Protein AF-A0A813YQP3-F1 (afdb_monomer_lite)

Secondary structure (DSSP, 8-state):
-EEESEEEEEETTEES-TTB-SPSPP--TTTEEEE-----GGG--TTS---EEEEEE-GGGBGGGS-SSPPP-TTTPBPSSPEEE-EEEEE-TTS-EEEEE--TT-EE---SEEEEETTTEEEEEGGG--TTTTSTT---TT---EEPPP---S--STT-EEEE--SPPEEE-TT------GGGGT--TTS----S---TT-TTEEEPEEPTT-SS-EEEEEEEEEEEEEEEEE--TT-EEEEEEESEEEPTTSTT----EEE-GGGTT---EEEEE----SSEEE--SS--EEEEEEEEE-TT-EEEEEEEEEEEE--EE------S-HHHHHHHHHHHHHHHHTBSSSB-S-SSSS----BHHHHHHHHHHHHHHEE-HHHHHHHHHHHHHT--TTS---SBSS-SSS-SS--HHHHTHHHHHHHHHHHHH--HHHHHHHHHHHHHHHHHHHHHHHHH-GGG---SSSSTT--TTSPPP-HHHHHHHHHHHHHHHTTHHHHHHHHHHHHHHHHHHHHHTHHHHHS-SHHHHHHHHHHHHHHHHHHTSS-HHHHTTHHHHHHHHHTSS-HHHHGGGGSSHHHHHHHHHHHHHHHHHHTTHHHHHHHHHHHHS-SSHHHHHHHHHHHHHHHHTTS-HHHHHHHHHHHHHHHHHHHHHHHHHHHHHHHHHHHHHHHHHHS------------------------------HHHHHHHHHHHHHHHHHHHHHHHHHHHHHHHHHHHHHHHHHHHHHHHHHTSTTTSHHHHHHHHHHHHHSTTSS----HHHHHHHHHHHHHHHHHHHHHHHHHHH-HHHHH-----HHHHHHHHHHHHHHHHHHHHT-SPPHHHHHHHHHHHHHHHHHHHSSSBTTBSGGGGS-TTS--HHHHHHHHHHHHHHSBSS-TT--SS-----BSS-HHHHHHHS-HHHHHHHHHHHHHHHHHHHTTHHHHHHHHTGGGGGS-HHHHHHHHHHHHHHHHHHS-HHHHHHHHHHHHHHHHHHTT--THHHHHHHHHHHT---S-GGG-HHHHHHHTTSS--HHHHHHHHHHHHHHH-

Structure (mmCIF, N/CA/C/O backbone):
data_AF-A0A813YQP3-F1
#
_entry.id   AF-A0A813YQP3-F1
#
loop_
_atom_site.group_PDB
_atom_site.id
_atom_site.type_symbol
_atom_site.label_atom_id
_atom_site.label_alt_id
_atom_site.label_comp_id
_atom_site.label_asym_id
_atom_site.label_entity_id
_atom_site.label_seq_id
_atom_site.pdbx_PDB_ins_code
_atom_site.Cartn_x
_atom_site.Cartn_y
_atom_site.Cartn_z
_atom_site.occupancy
_atom_site.B_iso_or_equiv
_atom_site.auth_seq_id
_atom_site.auth_comp_id
_atom_site.auth_asym_id
_atom_site.auth_atom_id
_atom_site.pdbx_PDB_model_num
ATOM 1 N N . MET A 1 1 ? -25.164 0.488 7.707 1.00 94.25 1 MET A N 1
ATOM 2 C CA . MET A 1 1 ? -25.769 1.220 8.839 1.00 94.25 1 MET A CA 1
ATOM 3 C C . MET A 1 1 ? -24.994 2.504 9.071 1.00 94.25 1 MET A C 1
ATOM 5 O O . MET A 1 1 ? -23.774 2.475 8.995 1.00 94.25 1 MET A O 1
ATOM 9 N N . SER A 1 2 ? -25.678 3.602 9.366 1.00 94.50 2 SER A N 1
ATOM 10 C CA . SER A 1 2 ? -25.080 4.852 9.831 1.00 94.50 2 SER A CA 1
ATOM 11 C C . SER A 1 2 ? -25.983 5.456 10.909 1.00 94.50 2 SER A C 1
ATOM 13 O O . SER A 1 2 ? -27.114 5.846 10.619 1.00 94.50 2 SER A O 1
ATOM 15 N N . GLY A 1 3 ? -25.525 5.448 12.162 1.00 91.88 3 GLY A N 1
ATOM 16 C CA . GLY A 1 3 ? -26.167 6.178 13.257 1.00 91.88 3 GLY A CA 1
ATOM 17 C C . GLY A 1 3 ? -25.524 7.554 13.366 1.00 91.88 3 GLY A C 1
ATOM 18 O O . GLY A 1 3 ? -24.301 7.634 13.417 1.00 91.88 3 GLY A O 1
ATOM 19 N N . MET A 1 4 ? -26.313 8.628 13.352 1.00 88.25 4 MET A N 1
ATOM 20 C CA . MET A 1 4 ? -25.759 9.979 13.480 1.00 88.25 4 MET A CA 1
ATOM 21 C C . MET A 1 4 ? -25.331 10.207 14.925 1.00 88.25 4 MET A C 1
ATOM 23 O O . MET A 1 4 ? -26.169 10.165 15.825 1.00 88.25 4 MET A O 1
ATOM 27 N N . GLY A 1 5 ? -24.031 10.412 15.128 1.00 87.62 5 GLY A N 1
ATOM 28 C CA . GLY A 1 5 ? -23.392 10.186 16.417 1.00 87.62 5 GLY A CA 1
ATOM 29 C C . GLY A 1 5 ? -22.788 8.790 16.411 1.00 87.62 5 GLY A C 1
ATOM 30 O O . GLY A 1 5 ? -21.809 8.571 15.710 1.00 87.62 5 GLY A O 1
ATOM 31 N N . TYR A 1 6 ? -23.390 7.855 17.146 1.00 92.69 6 TYR A N 1
ATOM 32 C CA . TYR A 1 6 ? -22.961 6.456 17.174 1.00 92.69 6 TYR A CA 1
ATOM 33 C C . TYR A 1 6 ? -24.142 5.483 17.120 1.00 92.69 6 TYR A C 1
ATOM 35 O O . TYR A 1 6 ? -25.276 5.839 17.445 1.00 92.69 6 TYR A O 1
ATOM 43 N N . GLY A 1 7 ? -23.887 4.232 16.739 1.00 93.50 7 GLY A N 1
ATOM 44 C CA . GLY A 1 7 ? -24.894 3.181 16.669 1.00 93.50 7 GLY A CA 1
ATOM 45 C C . GLY A 1 7 ? -24.350 1.785 16.967 1.00 93.50 7 GLY A C 1
ATOM 46 O O . GLY A 1 7 ? -23.238 1.434 16.582 1.00 93.50 7 GLY A O 1
ATOM 47 N N . THR A 1 8 ? -25.162 0.954 17.619 1.00 94.06 8 THR A N 1
ATOM 48 C CA . THR A 1 8 ? -24.876 -0.469 17.860 1.00 94.06 8 THR A CA 1
ATOM 49 C C . THR A 1 8 ? -26.008 -1.325 17.306 1.00 94.06 8 THR A C 1
ATOM 51 O O . THR A 1 8 ? -27.177 -1.089 17.616 1.00 94.06 8 THR A O 1
ATOM 54 N N . LEU A 1 9 ? -25.658 -2.309 16.473 1.00 95.75 9 LEU A N 1
ATOM 55 C CA . LEU A 1 9 ? -26.606 -3.174 15.773 1.00 95.75 9 LEU A CA 1
ATOM 56 C C . LEU A 1 9 ? -26.864 -4.468 16.551 1.00 95.75 9 LEU A C 1
ATOM 58 O O . LEU A 1 9 ? -25.937 -5.194 16.908 1.00 95.75 9 LEU A O 1
ATOM 62 N N . TYR A 1 10 ? -28.140 -4.792 16.724 1.00 96.06 10 TYR A N 1
ATOM 63 C CA . TYR A 1 10 ? -28.621 -6.036 17.303 1.00 96.06 10 TYR A CA 1
ATOM 64 C C . TYR A 1 10 ? -29.481 -6.787 16.290 1.00 96.06 10 TYR A C 1
ATOM 66 O O . TYR A 1 10 ? -30.355 -6.204 15.648 1.00 96.06 10 TYR A O 1
ATOM 74 N N . VAL A 1 11 ? -29.280 -8.098 16.188 1.00 96.38 11 VAL A N 1
ATOM 75 C CA . VAL A 1 11 ? -30.130 -8.992 15.395 1.00 96.38 11 VAL A CA 1
ATOM 76 C C . VAL A 1 11 ? -30.566 -10.142 16.292 1.00 96.38 11 VAL A C 1
ATOM 78 O O . VAL A 1 11 ? -29.738 -10.859 16.849 1.00 96.38 11 VAL A O 1
ATOM 81 N N . ASN A 1 12 ? -31.879 -10.309 16.457 1.00 95.00 12 ASN A N 1
ATOM 82 C CA . ASN A 1 12 ? -32.484 -11.359 17.281 1.00 95.00 12 ASN A CA 1
ATOM 83 C C . ASN A 1 12 ? -31.936 -11.427 18.721 1.00 95.00 12 ASN A C 1
ATOM 85 O O . ASN A 1 12 ? -31.703 -12.515 19.248 1.00 95.00 12 ASN A O 1
ATOM 89 N N . GLY A 1 13 ? -31.744 -10.272 19.361 1.00 92.81 13 GLY A N 1
ATOM 90 C CA . GLY A 1 13 ? -31.220 -10.160 20.727 1.00 92.81 13 GLY A CA 1
ATOM 91 C C . GLY A 1 13 ? -29.695 -10.178 20.837 1.00 92.81 13 GLY A C 1
ATOM 92 O O . GLY A 1 13 ? -29.170 -9.932 21.919 1.00 92.81 13 GLY A O 1
ATOM 93 N N . ILE A 1 14 ? -28.975 -10.443 19.745 1.00 94.25 14 ILE A N 1
ATOM 94 C CA . ILE A 1 14 ? -27.516 -10.576 19.744 1.00 94.25 14 ILE A CA 1
ATOM 95 C C . ILE A 1 14 ? -26.895 -9.296 19.187 1.00 94.25 14 ILE A C 1
ATOM 97 O O . ILE A 1 14 ? -27.250 -8.870 18.090 1.00 94.25 14 ILE A O 1
ATOM 101 N N . ASN A 1 15 ? -25.963 -8.690 19.930 1.00 92.38 15 ASN A N 1
ATOM 102 C CA . ASN A 1 15 ? -25.111 -7.626 19.395 1.00 92.38 15 ASN A CA 1
ATOM 103 C C . ASN A 1 15 ? -24.216 -8.225 18.302 1.00 92.38 15 ASN A C 1
ATOM 105 O O . ASN A 1 15 ? -23.463 -9.160 18.577 1.00 92.38 15 ASN A O 1
ATOM 109 N N . VAL A 1 16 ? -24.327 -7.705 17.078 1.00 93.94 16 VAL A N 1
ATOM 110 C CA . VAL A 1 16 ? -23.656 -8.255 15.889 1.00 93.94 16 VAL A CA 1
ATOM 111 C C . VAL A 1 16 ? -22.134 -8.229 16.034 1.00 93.94 16 VAL A C 1
ATOM 113 O O . VAL A 1 16 ? -21.466 -9.167 15.605 1.00 93.94 16 VAL A O 1
ATOM 116 N N . ASP A 1 17 ? -21.590 -7.186 16.663 1.00 89.38 17 ASP A N 1
ATOM 117 C CA . ASP A 1 17 ? -20.165 -7.078 16.970 1.00 89.38 17 ASP A CA 1
ATOM 118 C C . ASP A 1 17 ? -19.972 -6.281 18.274 1.00 89.38 17 ASP A C 1
ATOM 120 O O . ASP A 1 17 ? -19.877 -5.052 18.247 1.00 89.38 17 ASP A O 1
ATOM 124 N N . PRO A 1 18 ? -19.914 -6.957 19.437 1.00 85.44 18 PRO A N 1
ATOM 125 C CA . PRO A 1 18 ? -19.768 -6.290 20.728 1.00 85.44 18 PRO A CA 1
ATOM 126 C C . PRO A 1 18 ? -18.370 -5.703 20.961 1.00 85.44 18 PRO A C 1
ATOM 128 O O . PRO A 1 18 ? -18.181 -4.986 21.943 1.00 85.44 18 PRO A O 1
ATOM 131 N N . SER A 1 19 ? -17.388 -6.018 20.106 1.00 83.38 19 SER A N 1
ATOM 132 C CA . SER A 1 19 ? -16.032 -5.477 20.228 1.00 83.38 19 SER A CA 1
ATOM 133 C C . SER A 1 19 ? -15.933 -4.052 19.690 1.00 83.38 19 SER A C 1
ATOM 135 O O . SER A 1 19 ? -15.150 -3.261 20.219 1.00 83.38 19 SER A O 1
ATOM 137 N N . ARG A 1 20 ? -16.745 -3.721 18.676 1.00 89.06 20 ARG A N 1
ATOM 138 C CA . ARG A 1 20 ? -16.813 -2.389 18.077 1.00 89.06 20 ARG A CA 1
ATOM 139 C C . ARG A 1 20 ? -17.482 -1.397 19.012 1.00 89.06 20 ARG A C 1
ATOM 141 O O . ARG A 1 20 ? -18.477 -1.688 19.675 1.00 89.06 20 ARG A O 1
ATOM 148 N N . ARG A 1 21 ? -16.938 -0.189 19.035 1.00 91.25 21 ARG A N 1
ATOM 149 C CA . ARG A 1 21 ? -17.416 0.941 19.828 1.00 91.25 21 ARG A CA 1
ATOM 150 C C . ARG A 1 21 ? -17.397 2.184 18.954 1.00 91.25 21 ARG A C 1
ATOM 152 O O . ARG A 1 21 ? -16.616 2.253 18.019 1.00 91.25 21 ARG A O 1
ATOM 159 N N . LEU A 1 22 ? -18.226 3.169 19.299 1.00 93.31 22 LEU A N 1
ATOM 160 C CA . LEU A 1 22 ? -18.159 4.514 18.714 1.00 93.31 22 LEU A CA 1
ATOM 161 C C . LEU A 1 22 ? -18.149 4.520 17.164 1.00 93.31 22 LEU A C 1
ATOM 163 O O . LEU A 1 22 ? -17.420 5.285 16.543 1.00 93.31 22 LEU A O 1
ATOM 167 N N . ASP A 1 23 ? -18.952 3.645 16.551 1.00 92.75 23 ASP A N 1
ATOM 168 C CA . ASP A 1 23 ? -19.162 3.585 15.100 1.00 92.75 23 ASP A CA 1
ATOM 169 C C . ASP A 1 23 ? -20.448 4.344 14.725 1.00 92.75 23 ASP A C 1
ATOM 171 O O . ASP A 1 23 ? -21.439 4.228 15.452 1.00 92.75 23 ASP A O 1
ATOM 175 N N . PRO A 1 24 ? -20.514 5.013 13.561 1.00 93.75 24 PRO A N 1
ATOM 176 C CA . PRO A 1 24 ? -19.411 5.303 12.640 1.00 93.75 24 PRO A CA 1
ATOM 177 C C . PRO A 1 24 ? -18.454 6.383 13.177 1.00 93.75 24 PRO A C 1
ATOM 179 O O . PRO A 1 24 ? -18.794 7.139 14.082 1.00 93.75 24 PRO A O 1
ATOM 182 N N . GLY A 1 25 ? -17.263 6.472 12.586 1.00 91.88 25 GLY A N 1
ATOM 183 C CA . GLY A 1 25 ? -16.245 7.458 12.944 1.00 91.88 25 GLY A CA 1
ATOM 184 C C . GLY A 1 25 ? -16.624 8.912 12.635 1.00 91.88 25 GLY A C 1
ATOM 185 O O . GLY A 1 25 ? -17.489 9.187 11.800 1.00 91.88 25 GLY A O 1
ATOM 186 N N . TRP A 1 26 ? -15.934 9.853 13.286 1.00 91.75 26 TRP A N 1
ATOM 187 C CA . TRP A 1 26 ? -16.230 11.284 13.181 1.00 91.75 26 TRP A CA 1
ATOM 188 C C . TRP A 1 26 ? -15.697 11.910 11.877 1.00 91.75 26 TRP A C 1
ATOM 190 O O . TRP A 1 26 ? -14.520 11.784 11.529 1.00 91.75 26 TRP A O 1
ATOM 200 N N . THR A 1 27 ? -16.576 12.621 11.168 1.00 92.19 27 THR A N 1
ATOM 201 C CA . THR A 1 27 ? -16.293 13.401 9.952 1.00 92.19 27 THR A CA 1
ATOM 202 C C . THR A 1 27 ? -16.992 14.765 9.998 1.00 92.19 27 THR A C 1
ATOM 204 O O . THR A 1 27 ? -17.778 15.053 10.905 1.00 92.19 27 THR A O 1
ATOM 207 N N . THR A 1 28 ? -16.742 15.612 8.999 1.00 90.31 28 THR A N 1
ATOM 208 C CA . THR A 1 28 ? -17.541 16.821 8.747 1.00 90.31 28 THR A CA 1
ATOM 209 C C . THR A 1 28 ? -18.907 16.414 8.188 1.00 90.31 28 THR A C 1
ATOM 211 O O . THR A 1 28 ? -19.061 16.264 6.979 1.00 90.31 28 THR A O 1
ATOM 214 N N . TYR A 1 29 ? -19.901 16.189 9.055 1.00 88.75 29 TYR A N 1
ATOM 215 C CA . TYR A 1 29 ? -21.188 15.567 8.691 1.00 88.75 29 TYR A CA 1
ATOM 216 C C . TYR A 1 29 ? -21.981 16.273 7.576 1.00 88.75 29 TYR A C 1
ATOM 218 O O . TYR A 1 29 ? -22.814 15.634 6.937 1.00 88.75 29 TYR A O 1
ATOM 226 N N . THR A 1 30 ? -21.729 17.558 7.323 1.00 87.00 30 THR A N 1
ATOM 227 C CA . THR A 1 30 ? -22.346 18.339 6.236 1.00 87.00 30 THR A CA 1
ATOM 228 C C . THR A 1 30 ? -21.739 18.085 4.860 1.00 87.00 30 THR A C 1
ATOM 230 O O . THR A 1 30 ? -22.412 18.263 3.843 1.00 87.00 30 THR A O 1
ATOM 233 N N . GLN A 1 31 ? -20.497 17.603 4.829 1.00 90.06 31 GLN A N 1
ATOM 234 C CA . GLN A 1 31 ? -19.746 17.241 3.625 1.00 90.06 31 GLN A CA 1
ATOM 235 C C . GLN A 1 31 ? -19.695 15.725 3.436 1.00 90.06 31 GLN A C 1
ATOM 237 O O . GLN A 1 31 ? -19.816 15.205 2.328 1.00 90.06 31 GLN A O 1
ATOM 242 N N . ARG A 1 32 ? -19.520 14.975 4.523 1.00 92.50 32 ARG A N 1
ATOM 243 C CA . ARG A 1 32 ? -19.320 13.534 4.452 1.00 92.50 32 ARG A CA 1
ATOM 244 C C . ARG A 1 32 ? -19.866 12.833 5.678 1.00 92.50 32 ARG A C 1
ATOM 246 O O . ARG A 1 32 ? -19.528 13.171 6.808 1.00 92.50 32 ARG A O 1
ATOM 253 N N . VAL A 1 33 ? -20.660 11.797 5.438 1.00 92.88 33 VAL A N 1
ATOM 254 C CA . VAL A 1 33 ? -21.212 10.913 6.469 1.00 92.88 33 VAL A CA 1
ATOM 255 C C . VAL A 1 33 ? -20.692 9.504 6.237 1.00 92.88 33 VAL A C 1
ATOM 257 O O . VAL A 1 33 ? -20.751 9.004 5.112 1.00 92.88 33 VAL A O 1
ATOM 260 N N . LEU A 1 34 ? -20.200 8.848 7.287 1.00 95.00 34 LEU A N 1
ATOM 261 C CA . LEU A 1 34 ? -19.723 7.471 7.194 1.00 95.00 34 LEU A CA 1
ATOM 262 C C . LEU A 1 34 ? -20.838 6.453 7.444 1.00 95.00 34 LEU A C 1
ATOM 264 O O . LEU A 1 34 ? -21.699 6.644 8.303 1.00 95.00 34 LEU A O 1
ATOM 268 N N . TYR A 1 35 ? -20.800 5.334 6.721 1.00 95.62 35 TYR A N 1
ATOM 269 C CA . TYR A 1 35 ? -21.573 4.137 7.046 1.00 95.62 35 TYR A CA 1
ATOM 270 C C . TYR A 1 35 ? -20.666 2.922 7.236 1.00 95.62 35 TYR A C 1
ATOM 272 O O . TYR A 1 35 ? -19.633 2.775 6.583 1.00 95.62 35 TYR A O 1
ATOM 280 N N . VAL A 1 36 ? -21.112 2.014 8.099 1.00 95.31 36 VAL A N 1
ATOM 281 C CA . VAL A 1 36 ? -20.484 0.717 8.363 1.00 95.31 36 VAL A CA 1
ATOM 282 C C . VAL A 1 36 ? -21.317 -0.415 7.766 1.00 95.31 36 VAL A C 1
ATOM 284 O O . VAL A 1 36 ? -22.544 -0.310 7.641 1.00 95.31 36 VAL A O 1
ATOM 287 N N . SER A 1 37 ? -20.654 -1.504 7.385 1.00 94.12 37 SER A N 1
ATOM 288 C CA . SER A 1 37 ? -21.291 -2.712 6.857 1.00 94.12 37 SER A CA 1
ATOM 289 C C . SER A 1 37 ? -21.021 -3.894 7.783 1.00 94.12 37 SER A C 1
ATOM 291 O O . SER A 1 37 ? -19.914 -4.022 8.305 1.00 94.12 37 SER A O 1
ATOM 293 N N . TYR A 1 38 ? -22.026 -4.747 7.968 1.00 93.69 38 TYR A N 1
ATOM 294 C CA . TYR A 1 38 ? -21.948 -5.960 8.778 1.00 93.69 38 TYR A CA 1
ATOM 295 C C . TYR A 1 38 ? -22.436 -7.152 7.957 1.00 93.69 38 TYR A C 1
ATOM 297 O O . TYR A 1 38 ? -23.445 -7.037 7.258 1.00 93.69 38 TYR A O 1
ATOM 305 N N . ASP A 1 39 ? -21.768 -8.298 8.088 1.00 94.56 39 ASP A N 1
ATOM 306 C CA . ASP A 1 39 ? -22.341 -9.575 7.668 1.00 94.56 39 ASP A CA 1
ATOM 307 C C . ASP A 1 39 ? -23.224 -10.111 8.796 1.00 94.56 39 ASP A C 1
ATOM 309 O O . ASP A 1 39 ? -22.741 -10.466 9.875 1.00 94.56 39 ASP A O 1
ATOM 313 N N . ILE A 1 40 ? -24.534 -10.138 8.548 1.00 95.19 40 ILE A N 1
ATOM 314 C CA . ILE A 1 40 ? -25.519 -10.591 9.529 1.00 95.19 40 ILE A CA 1
ATOM 315 C C . ILE A 1 40 ? -26.057 -12.002 9.255 1.00 95.19 40 ILE A C 1
ATOM 317 O O . ILE A 1 40 ? -26.976 -12.443 9.945 1.00 95.19 40 ILE A O 1
ATOM 321 N N . THR A 1 41 ? -25.508 -12.721 8.271 1.00 93.56 41 THR A N 1
ATOM 322 C CA . THR A 1 41 ? -26.062 -13.990 7.761 1.00 93.56 41 THR A CA 1
ATOM 323 C C . THR A 1 41 ? -26.265 -15.022 8.870 1.00 93.56 41 THR A C 1
ATOM 325 O O . THR A 1 41 ? -27.329 -15.627 8.972 1.00 93.56 41 THR A O 1
ATOM 328 N N . GLN A 1 42 ? -25.278 -15.167 9.759 1.00 93.19 42 GLN A N 1
ATOM 329 C CA . GLN A 1 42 ? -25.311 -16.123 10.873 1.00 93.19 42 GLN A CA 1
ATOM 330 C C . GLN A 1 42 ? -26.316 -15.774 11.985 1.00 93.19 42 GLN A C 1
ATOM 332 O O . GLN A 1 42 ? -26.642 -16.629 12.806 1.00 93.19 42 GLN A O 1
ATOM 337 N N . PHE A 1 43 ? -26.802 -14.530 12.033 1.00 92.56 43 PHE A N 1
ATOM 338 C CA . PHE A 1 43 ? -27.742 -14.072 13.061 1.00 92.56 43 PHE A CA 1
ATOM 339 C C . PHE A 1 43 ? -29.202 -14.158 12.603 1.00 92.56 43 PHE A C 1
ATOM 341 O O . PHE A 1 43 ? -30.114 -14.057 13.430 1.00 92.56 43 PHE A O 1
ATOM 348 N N . LEU A 1 44 ? -29.439 -14.349 11.301 1.00 91.75 44 LEU A N 1
ATOM 349 C CA . LEU A 1 44 ? -30.771 -14.502 10.727 1.00 91.75 44 LEU A CA 1
ATOM 350 C C . LEU A 1 44 ? -31.287 -15.936 10.887 1.00 91.75 44 LEU A C 1
ATOM 352 O O . LEU A 1 44 ? -30.564 -16.919 10.749 1.00 91.75 44 LEU A O 1
ATOM 356 N N . LYS A 1 45 ? -32.588 -16.055 11.138 1.00 88.00 45 LYS A N 1
ATOM 357 C CA . LYS A 1 45 ? -33.306 -17.328 11.234 1.00 88.00 45 LYS A CA 1
ATOM 358 C C . LYS A 1 45 ? -34.159 -17.513 9.975 1.00 88.00 45 LYS A C 1
ATOM 360 O O . LYS A 1 45 ? -35.066 -16.720 9.736 1.00 88.00 45 LYS A O 1
ATOM 365 N N . GLY A 1 46 ? -33.878 -18.546 9.174 1.00 73.31 46 GLY A N 1
ATOM 366 C CA . GLY A 1 46 ? -34.397 -18.680 7.799 1.00 73.31 46 GLY A CA 1
ATOM 367 C C . GLY A 1 46 ? -35.919 -18.840 7.637 1.00 73.31 46 GLY A C 1
ATOM 368 O O . GLY A 1 46 ? -36.464 -18.393 6.634 1.00 73.31 46 GLY A O 1
ATOM 369 N N . HIS A 1 47 ? -36.621 -19.435 8.611 1.00 72.69 47 HIS A N 1
ATOM 370 C CA . HIS A 1 47 ? -38.076 -19.682 8.542 1.00 72.69 47 HIS A CA 1
ATOM 371 C C . HIS A 1 47 ? -38.867 -19.078 9.712 1.00 72.69 47 HIS A C 1
ATOM 373 O O . HIS A 1 47 ? -39.987 -19.503 9.989 1.00 72.69 47 HIS A O 1
ATOM 379 N N . SER A 1 48 ? -38.300 -18.109 10.431 1.00 81.44 48 SER A N 1
ATOM 380 C CA . SER A 1 48 ? -38.975 -17.479 11.569 1.00 81.44 48 SER A CA 1
ATOM 381 C C . SER A 1 48 ? -38.950 -15.963 11.474 1.00 81.44 48 SER A C 1
ATOM 383 O O . SER A 1 48 ? -38.171 -15.379 10.723 1.00 81.44 48 SER A O 1
ATOM 385 N N . THR A 1 49 ? -39.769 -15.313 12.293 1.00 90.25 49 THR A N 1
ATOM 386 C CA . THR A 1 49 ? -39.710 -13.865 12.482 1.00 90.25 49 THR A CA 1
ATOM 387 C C . THR A 1 49 ? -38.324 -13.467 12.985 1.00 90.25 49 THR A C 1
ATOM 389 O O . THR A 1 49 ? -37.805 -14.057 13.937 1.00 90.25 49 THR A O 1
ATOM 392 N N . ASN A 1 50 ? -37.728 -12.473 12.333 1.00 93.19 50 ASN A N 1
ATOM 393 C CA . ASN A 1 50 ? -36.471 -11.860 12.740 1.00 93.19 50 ASN A CA 1
ATOM 394 C C . ASN A 1 50 ? -36.755 -10.463 13.299 1.00 93.19 50 ASN A C 1
ATOM 396 O O . ASN A 1 50 ? -37.710 -9.810 12.883 1.00 93.19 50 ASN A O 1
ATOM 400 N N . CYS A 1 51 ? -35.928 -10.005 14.233 1.00 94.62 51 CYS A N 1
ATOM 401 C CA . CYS A 1 51 ? -35.977 -8.647 14.763 1.00 94.62 51 CYS A CA 1
ATOM 402 C C . CYS A 1 51 ? -34.607 -7.992 14.606 1.00 94.62 51 CYS A C 1
ATOM 404 O O . CYS A 1 51 ? -33.581 -8.618 14.881 1.00 94.62 51 CYS A O 1
ATOM 406 N N . ILE A 1 52 ? -34.606 -6.738 14.161 1.00 95.56 52 ILE A N 1
ATOM 407 C CA . ILE A 1 52 ? -33.416 -5.899 14.069 1.00 95.56 52 ILE A CA 1
ATOM 408 C C . ILE A 1 52 ? -33.623 -4.729 15.021 1.00 95.56 52 ILE A C 1
ATOM 410 O O . ILE A 1 52 ? -34.618 -4.017 14.923 1.00 95.56 52 ILE A O 1
ATOM 414 N N . GLY A 1 53 ? -32.688 -4.552 15.947 1.00 95.44 53 GLY A N 1
ATOM 415 C CA . GLY A 1 53 ? -32.663 -3.435 16.880 1.00 95.44 53 GLY A CA 1
ATOM 416 C C . GLY A 1 53 ? -31.415 -2.598 16.657 1.00 95.44 53 GLY A C 1
ATOM 417 O O . GLY A 1 53 ? -30.344 -3.136 16.389 1.00 95.44 53 GLY A O 1
ATOM 418 N N . VAL A 1 54 ? -31.533 -1.281 16.784 1.00 95.44 54 VAL A N 1
ATOM 419 C CA . VAL A 1 54 ? -30.375 -0.384 16.784 1.00 95.44 54 VAL A CA 1
ATOM 420 C C . VAL A 1 54 ? -30.448 0.511 18.006 1.00 95.44 54 VAL A C 1
ATOM 422 O O . VAL A 1 54 ? -31.482 1.116 18.276 1.00 95.44 54 VAL A O 1
ATOM 425 N N . GLN A 1 55 ? -29.349 0.583 18.746 1.00 93.69 55 GLN A N 1
ATOM 426 C CA . GLN A 1 55 ? -29.188 1.524 19.843 1.00 93.69 55 GLN A CA 1
ATOM 427 C C . GLN A 1 55 ? -28.343 2.700 19.358 1.00 93.69 55 GLN A C 1
ATOM 429 O O . GLN A 1 55 ? -27.288 2.473 18.773 1.00 93.69 55 GLN A O 1
ATOM 434 N N . LEU A 1 56 ? -28.805 3.931 19.576 1.00 92.50 56 LEU A N 1
ATOM 435 C CA . LEU A 1 56 ? -28.147 5.149 19.096 1.00 92.50 56 LEU A CA 1
ATOM 436 C C . LEU A 1 56 ? -27.546 5.941 20.257 1.00 92.50 56 LEU A C 1
ATOM 438 O O . LEU A 1 56 ? -28.152 6.023 21.325 1.00 92.50 56 LEU A O 1
ATOM 442 N N . GLY A 1 57 ? -26.377 6.523 20.015 1.00 90.31 57 GLY A N 1
ATOM 443 C CA . GLY A 1 57 ? -25.707 7.480 20.890 1.00 90.31 57 GLY A CA 1
ATOM 444 C C . GLY A 1 57 ? -25.503 8.806 20.168 1.00 90.31 57 GLY A C 1
ATOM 445 O O . GLY A 1 57 ? -25.456 8.856 18.939 1.00 90.31 57 GLY A O 1
ATOM 446 N N . LEU A 1 58 ? -25.370 9.886 20.926 1.00 87.50 58 LEU A N 1
ATOM 447 C CA . LEU A 1 58 ? -25.337 11.250 20.406 1.00 87.50 58 LEU A CA 1
ATOM 448 C C . LEU A 1 58 ? -24.004 11.605 19.722 1.00 87.50 58 LEU A C 1
ATOM 450 O O . LEU A 1 58 ? -23.989 12.407 18.786 1.00 87.50 58 LEU A O 1
ATOM 454 N N . GLY A 1 59 ? -22.896 11.003 20.173 1.00 88.56 59 GLY A N 1
ATOM 455 C CA . GLY A 1 59 ? -21.545 11.160 19.609 1.00 88.56 59 GLY A CA 1
ATOM 456 C C . GLY A 1 59 ? -21.121 12.608 19.355 1.00 88.56 59 GLY A C 1
ATOM 457 O O . GLY A 1 59 ? -21.623 13.507 20.001 1.00 88.56 59 GLY A O 1
ATOM 458 N N . PHE A 1 60 ? -20.220 12.885 18.410 1.00 86.50 60 PHE A N 1
ATOM 459 C CA . PHE A 1 60 ? -19.839 14.276 18.079 1.00 86.50 60 PHE A CA 1
ATOM 460 C C . PHE A 1 60 ? -20.876 15.031 17.223 1.00 86.50 60 PHE A C 1
ATOM 462 O O . PHE A 1 60 ? -20.630 16.157 16.802 1.00 86.50 60 PHE A O 1
ATOM 469 N N . TYR A 1 61 ? -22.033 14.425 16.947 1.00 85.38 61 TYR A N 1
ATOM 470 C CA . TYR A 1 61 ? -23.031 14.966 16.022 1.00 85.38 61 TYR A CA 1
ATOM 471 C C . TYR A 1 61 ? -23.931 16.048 16.640 1.00 85.38 61 TYR A C 1
ATOM 473 O O . TYR A 1 61 ? -24.443 16.894 15.910 1.00 85.38 61 TYR A O 1
ATOM 481 N N . THR A 1 62 ? -24.131 16.038 17.964 1.00 79.00 62 THR A N 1
ATOM 482 C CA . THR A 1 62 ? -25.149 16.877 18.631 1.00 79.00 62 THR A CA 1
ATOM 483 C C . THR A 1 62 ? -24.581 17.958 19.544 1.00 79.00 62 THR A C 1
ATOM 485 O O . THR A 1 62 ? -23.506 17.803 20.116 1.00 79.00 62 THR A O 1
ATOM 488 N N . ASN A 1 63 ? -25.344 19.046 19.729 1.00 72.25 63 ASN A N 1
ATOM 489 C CA . ASN A 1 63 ? -24.931 20.228 20.503 1.00 72.25 63 ASN A CA 1
ATOM 490 C C . ASN A 1 63 ? -24.776 19.956 22.004 1.00 72.25 63 ASN A C 1
ATOM 492 O O . ASN A 1 63 ? -23.990 20.617 22.679 1.00 72.25 63 ASN A O 1
ATOM 496 N N . GLU A 1 64 ? -25.472 18.945 22.524 1.00 70.81 64 GLU A N 1
ATOM 497 C CA . GLU A 1 64 ? -25.436 18.550 23.941 1.00 70.81 64 GLU A CA 1
ATOM 498 C C . GLU A 1 64 ? -24.044 18.100 24.407 1.00 70.81 64 GLU A C 1
ATOM 500 O O . GLU A 1 64 ? -23.750 18.033 25.603 1.00 70.81 64 GLU A O 1
ATOM 505 N N . GLN A 1 65 ? -23.167 17.820 23.449 1.00 72.62 65 GLN A N 1
ATOM 506 C CA . GLN A 1 65 ? -21.802 17.368 23.664 1.00 72.62 65 GLN A CA 1
ATOM 507 C C . GLN A 1 65 ? -20.854 18.533 23.961 1.00 72.62 65 GLN A C 1
ATOM 509 O O . GLN A 1 65 ? -19.822 18.337 24.594 1.00 72.62 65 GLN A O 1
ATOM 514 N N . TRP A 1 66 ? -21.232 19.758 23.589 1.00 71.38 66 TRP A N 1
ATOM 515 C CA . TRP A 1 66 ? -20.343 20.923 23.501 1.00 71.38 66 TRP A CA 1
ATOM 516 C C . TRP A 1 66 ? -20.548 21.946 24.639 1.00 71.38 66 TRP A C 1
ATOM 518 O O . TRP A 1 66 ? -20.159 23.104 24.527 1.00 71.38 66 TRP A O 1
ATOM 528 N N . GLY A 1 67 ? -21.157 21.541 25.760 1.00 56.41 67 GLY A N 1
ATOM 529 C CA . GLY A 1 67 ? -21.394 22.416 26.919 1.00 56.41 67 GLY A CA 1
ATOM 530 C C . GLY A 1 67 ? -20.125 22.788 27.706 1.00 56.41 67 GLY A C 1
ATOM 531 O O . GLY A 1 67 ? -19.149 22.047 27.718 1.00 56.41 67 GLY A O 1
ATOM 532 N N . GLY A 1 68 ? -20.152 23.924 28.417 1.00 52.66 68 GLY A N 1
ATOM 533 C CA . GLY A 1 68 ? -19.092 24.334 29.355 1.00 52.66 68 GLY A CA 1
ATOM 534 C C . GLY A 1 68 ? -18.226 25.532 28.931 1.00 52.66 68 GLY A C 1
ATOM 535 O O . GLY A 1 68 ? -17.396 25.972 29.711 1.00 52.66 68 GLY A O 1
ATOM 536 N N . GLY A 1 69 ? -18.442 26.128 27.756 1.00 51.53 69 GLY A N 1
ATOM 537 C CA . GLY A 1 69 ? -17.676 27.305 27.305 1.00 51.53 69 GLY A CA 1
ATOM 538 C C . GLY A 1 69 ? -16.716 27.035 26.145 1.00 51.53 69 GLY A C 1
ATOM 539 O O . GLY A 1 69 ? -15.993 27.939 25.738 1.00 51.53 69 GLY A O 1
ATOM 540 N N . VAL A 1 70 ? -16.744 25.827 25.575 1.00 51.16 70 VAL A N 1
ATOM 541 C CA . VAL A 1 70 ? -16.133 25.532 24.273 1.00 51.16 70 VAL A CA 1
ATOM 542 C C . VAL A 1 70 ? -17.140 25.905 23.177 1.00 51.16 70 VAL A C 1
ATOM 544 O O . VAL A 1 70 ? -18.298 25.496 23.275 1.00 51.16 70 VAL A O 1
ATOM 547 N N . PRO A 1 71 ? -16.756 26.683 22.149 1.00 52.38 71 PRO A N 1
ATOM 548 C CA . PRO A 1 71 ? -17.639 26.963 21.024 1.00 52.38 71 PRO A CA 1
ATOM 549 C C . PRO A 1 71 ? -18.033 25.650 20.338 1.00 52.38 71 PRO A C 1
ATOM 551 O O . PRO A 1 71 ? -17.167 24.874 19.938 1.00 52.38 71 PRO A O 1
ATOM 554 N N . ALA A 1 72 ? -19.334 25.386 20.204 1.00 56.50 72 ALA A N 1
ATOM 555 C CA . ALA A 1 72 ? -19.800 24.376 19.260 1.00 56.50 72 ALA A CA 1
ATOM 556 C C . ALA A 1 72 ? -19.368 24.797 17.841 1.00 56.50 72 ALA A C 1
ATOM 558 O O . ALA A 1 72 ? -19.322 26.005 17.578 1.00 56.50 72 ALA A O 1
ATOM 559 N N . PRO A 1 73 ? -19.077 23.856 16.922 1.00 56.88 73 PRO A N 1
ATOM 560 C CA . PRO A 1 73 ? -18.842 24.203 15.527 1.00 56.88 73 PRO A CA 1
ATOM 561 C C . PRO A 1 73 ? -20.053 24.972 14.980 1.00 56.88 73 PRO A C 1
ATOM 563 O O . PRO A 1 73 ? -21.130 24.418 14.761 1.00 56.88 73 PRO A O 1
ATOM 566 N N . ALA A 1 74 ? -19.907 26.284 14.816 1.00 50.09 74 ALA A N 1
ATOM 567 C CA . ALA A 1 74 ? -20.931 27.113 14.205 1.00 50.09 74 ALA A CA 1
ATOM 568 C C . ALA A 1 74 ? -20.869 26.931 12.678 1.00 50.09 74 ALA A C 1
ATOM 570 O O . ALA A 1 74 ? -19.761 26.967 12.141 1.00 50.09 74 ALA A O 1
ATOM 571 N N . PRO A 1 75 ? -22.001 26.810 11.953 1.00 49.31 75 PRO A N 1
ATOM 572 C CA . PRO A 1 75 ? -23.399 26.704 12.403 1.00 49.31 75 PRO A CA 1
ATOM 573 C C . PRO A 1 75 ? -24.014 25.280 12.322 1.00 49.31 75 PRO A C 1
ATOM 575 O O . PRO A 1 75 ? -25.235 25.147 12.322 1.00 49.31 75 PRO A O 1
ATOM 578 N N . GLU A 1 76 ? -23.223 24.207 12.246 1.00 55.97 76 GLU A N 1
ATOM 579 C CA . GLU A 1 76 ? -23.666 22.932 11.636 1.00 55.97 76 GLU A CA 1
ATOM 580 C C . GLU A 1 76 ? -23.816 21.733 12.589 1.00 55.97 76 GLU A C 1
ATOM 582 O O . GLU A 1 76 ? -23.797 20.575 12.167 1.00 55.97 76 GLU A O 1
ATOM 587 N N . VAL A 1 77 ? -23.999 21.974 13.885 1.00 57.28 77 VAL A N 1
ATOM 588 C CA . VAL A 1 77 ? -24.310 20.892 14.827 1.00 57.28 77 VAL A CA 1
ATOM 589 C C . VAL A 1 77 ? -25.820 20.685 14.907 1.00 57.28 77 VAL A C 1
ATOM 591 O O . VAL A 1 77 ? -26.577 21.572 15.311 1.00 57.28 77 VAL A O 1
ATOM 594 N N . PHE A 1 78 ? -26.264 19.486 14.541 1.00 63.19 78 PHE A N 1
ATOM 595 C CA . PHE A 1 78 ? -27.678 19.140 14.491 1.00 63.19 78 PHE A CA 1
ATOM 596 C C . PHE A 1 78 ? -28.212 18.836 15.896 1.00 63.19 78 PHE A C 1
ATOM 598 O O . PHE A 1 78 ? -27.619 18.091 16.675 1.00 63.19 78 PHE A O 1
ATOM 605 N N . GLY A 1 79 ? -29.352 19.433 16.241 1.00 59.34 79 GLY A N 1
ATOM 606 C CA . GLY A 1 79 ? -30.053 19.129 17.486 1.00 59.34 79 GLY A CA 1
ATOM 607 C C . GLY A 1 79 ? -30.726 17.748 17.463 1.00 59.34 79 GLY A C 1
ATOM 608 O O . GLY A 1 79 ? -30.892 17.168 16.382 1.00 59.34 79 GLY A O 1
ATOM 609 N N . PRO A 1 80 ? -31.137 17.229 18.638 1.00 62.28 80 PRO A N 1
ATOM 610 C CA . PRO A 1 80 ? -31.976 16.034 18.735 1.00 62.28 80 PRO A CA 1
ATOM 611 C C . PRO A 1 80 ? -33.210 16.131 17.816 1.00 62.28 80 PRO A C 1
ATOM 613 O O . PRO A 1 80 ? -33.683 17.239 17.538 1.00 62.28 80 PRO A O 1
ATOM 616 N N . PRO A 1 81 ? -33.758 14.993 17.348 1.00 71.25 81 PRO A N 1
ATOM 617 C CA . PRO A 1 81 ? -33.556 13.629 17.866 1.00 71.25 81 PRO A CA 1
ATOM 618 C C . PRO A 1 81 ? -32.408 12.829 17.200 1.00 71.25 81 PRO A C 1
ATOM 620 O O . PRO A 1 81 ? -31.943 13.206 16.119 1.00 71.25 81 PRO A O 1
ATOM 623 N N . PRO A 1 82 ? -31.967 11.703 17.811 1.00 83.12 82 PRO A N 1
ATOM 624 C CA . PRO A 1 82 ? -31.043 10.745 17.192 1.00 83.12 82 PRO A CA 1
ATOM 625 C C . PRO A 1 82 ? -31.540 10.262 15.825 1.00 83.12 82 PRO A C 1
ATOM 627 O O . PRO A 1 82 ? -32.741 10.065 15.633 1.00 83.12 82 PRO A O 1
ATOM 630 N N . ARG A 1 83 ? -30.621 10.037 14.878 1.00 89.56 83 ARG A N 1
ATOM 631 C CA . ARG A 1 83 ? -30.961 9.659 13.494 1.00 89.56 83 ARG A CA 1
ATOM 632 C C . ARG A 1 83 ? -30.287 8.351 13.092 1.00 89.56 83 ARG A C 1
ATOM 634 O O . ARG A 1 83 ? -29.148 8.092 13.478 1.00 89.56 83 ARG A O 1
ATOM 641 N N . LEU A 1 84 ? -30.973 7.558 12.274 1.00 93.50 84 LEU A N 1
ATOM 642 C CA . LEU A 1 84 ? -30.488 6.284 11.748 1.00 93.50 84 LEU A CA 1
ATOM 643 C C . LEU A 1 84 ? -30.763 6.191 10.251 1.00 93.50 84 LEU A C 1
ATOM 645 O O . LEU A 1 84 ? -31.886 6.414 9.809 1.00 93.50 84 LEU A O 1
ATOM 649 N N . LEU A 1 85 ? -29.752 5.759 9.505 1.00 94.50 85 LEU A N 1
ATOM 650 C CA . LEU A 1 85 ? -29.906 5.211 8.167 1.00 94.50 85 LEU A CA 1
ATOM 651 C C . LEU A 1 85 ? -29.465 3.743 8.170 1.00 94.50 85 LEU A C 1
ATOM 653 O O . LEU A 1 85 ? -28.302 3.415 8.440 1.00 94.50 85 LEU A O 1
ATOM 657 N N . LEU A 1 86 ? -30.387 2.838 7.859 1.00 96.12 86 LEU A N 1
ATOM 658 C CA . LEU A 1 86 ? -30.124 1.406 7.782 1.00 96.12 86 LEU A CA 1
ATOM 659 C C . LEU A 1 86 ? -30.688 0.834 6.484 1.00 96.12 86 LEU A C 1
ATOM 661 O O . LEU A 1 86 ? -31.823 1.108 6.109 1.00 96.12 86 LEU A O 1
ATOM 665 N N . GLN A 1 87 ? -29.894 -0.016 5.844 1.00 96.38 87 GLN A N 1
ATOM 666 C CA . GLN A 1 87 ? -30.337 -0.893 4.774 1.00 96.38 87 GLN A CA 1
ATOM 667 C C . GLN A 1 87 ? -29.725 -2.269 5.013 1.00 96.38 87 GLN A C 1
ATOM 669 O O . GLN A 1 87 ? -28.524 -2.386 5.267 1.00 96.38 87 GLN A O 1
ATOM 674 N N . VAL A 1 88 ? -30.561 -3.294 4.939 1.00 95.81 88 VAL A N 1
ATOM 675 C CA . VAL A 1 88 ? -30.192 -4.701 5.045 1.00 95.81 88 VAL A CA 1
ATOM 676 C C . VAL A 1 88 ? -30.551 -5.360 3.730 1.00 95.81 88 VAL A C 1
ATOM 678 O O . VAL A 1 88 ? -31.704 -5.303 3.314 1.00 95.81 88 VAL A O 1
ATOM 681 N N . ASN A 1 89 ? -29.564 -5.977 3.088 1.00 95.38 89 ASN A N 1
ATOM 682 C CA . ASN A 1 89 ? -29.743 -6.692 1.832 1.00 95.38 89 ASN A CA 1
ATOM 683 C C . ASN A 1 89 ? -29.620 -8.189 2.117 1.00 95.38 89 ASN A C 1
ATOM 685 O O . ASN A 1 89 ? -28.577 -8.641 2.587 1.00 95.38 89 ASN A O 1
ATOM 689 N N . ILE A 1 90 ? -30.678 -8.945 1.849 1.00 93.06 90 ILE A N 1
ATOM 690 C CA . ILE A 1 90 ? -30.738 -10.392 2.053 1.00 93.06 90 ILE A CA 1
ATOM 691 C C . ILE A 1 90 ? -30.806 -11.051 0.682 1.00 93.06 90 ILE A C 1
ATOM 693 O O . ILE A 1 90 ? -31.717 -10.774 -0.095 1.00 93.06 90 ILE A O 1
ATOM 697 N N . VAL A 1 91 ? -29.855 -11.936 0.395 1.00 92.88 91 VAL A N 1
ATOM 698 C CA . VAL A 1 91 ? -29.880 -12.789 -0.797 1.00 92.88 91 VAL A CA 1
ATOM 699 C C . VAL A 1 91 ? -30.449 -14.144 -0.392 1.00 92.88 91 VAL A C 1
ATOM 701 O O . VAL A 1 91 ? -29.900 -14.815 0.481 1.00 92.88 91 VAL A O 1
ATOM 704 N N . LEU A 1 92 ? -31.571 -14.528 -0.993 1.00 88.00 92 LEU A N 1
ATOM 705 C CA . LEU A 1 92 ? -32.236 -15.802 -0.738 1.00 88.00 92 LEU A CA 1
ATOM 706 C C . LEU A 1 92 ? -31.577 -16.935 -1.542 1.00 88.00 92 LEU A C 1
ATOM 708 O O . LEU A 1 92 ? -30.810 -16.708 -2.478 1.00 88.00 92 LEU A O 1
ATOM 712 N N . SER A 1 93 ? -31.877 -18.185 -1.180 1.00 87.19 93 SER A N 1
ATOM 713 C CA . SER A 1 93 ? -31.291 -19.378 -1.814 1.00 87.19 93 SER A CA 1
ATOM 714 C C . SER A 1 93 ? -31.634 -19.534 -3.300 1.00 87.19 93 SER A C 1
ATOM 716 O O . SER A 1 93 ? -30.963 -20.279 -4.007 1.00 87.19 93 SER A O 1
ATOM 718 N N . ASP A 1 94 ? -32.681 -18.858 -3.771 1.00 91.19 94 ASP A N 1
ATOM 719 C CA . ASP A 1 94 ? -33.093 -18.793 -5.177 1.00 91.19 94 ASP A CA 1
ATOM 720 C C . ASP A 1 94 ? -32.464 -17.606 -5.937 1.00 91.19 94 ASP A C 1
ATOM 722 O O . ASP A 1 94 ? -32.852 -17.327 -7.070 1.00 91.19 94 ASP A O 1
ATOM 726 N N . TYR A 1 95 ? -31.486 -16.926 -5.326 1.00 89.31 95 TYR A N 1
ATOM 727 C CA . TYR A 1 95 ? -30.806 -15.726 -5.825 1.00 89.31 95 TYR A CA 1
ATOM 728 C C . TYR A 1 95 ? -31.684 -14.471 -5.935 1.00 89.31 95 TYR A C 1
ATOM 730 O O . TYR A 1 95 ? -31.249 -13.467 -6.503 1.00 89.31 95 TYR A O 1
ATOM 738 N N . THR A 1 96 ? -32.893 -14.479 -5.369 1.00 92.00 96 THR A N 1
ATOM 739 C CA . THR A 1 96 ? -33.691 -13.256 -5.230 1.00 92.00 96 THR A CA 1
ATOM 740 C C . THR A 1 96 ? -33.184 -12.402 -4.066 1.00 92.00 96 THR A C 1
ATOM 742 O O . THR A 1 96 ? -32.581 -12.901 -3.114 1.00 92.00 96 THR A O 1
ATOM 745 N N . THR A 1 97 ? -33.396 -11.086 -4.146 1.00 91.19 97 THR A N 1
ATOM 746 C CA . THR A 1 97 ? -32.936 -10.130 -3.130 1.00 91.19 97 THR A CA 1
ATOM 747 C C . THR A 1 97 ? -34.107 -9.493 -2.395 1.00 91.19 97 THR A C 1
ATOM 749 O O . THR A 1 97 ? -35.039 -8.995 -3.027 1.00 91.19 97 THR A O 1
ATOM 752 N N . MET A 1 98 ? -34.021 -9.439 -1.071 1.00 90.56 98 MET A N 1
ATOM 753 C CA . MET A 1 98 ? -34.939 -8.715 -0.198 1.00 90.56 98 MET A CA 1
ATOM 754 C C . MET A 1 98 ? -34.187 -7.585 0.504 1.00 90.56 98 MET A C 1
ATOM 756 O O . MET A 1 98 ? -33.144 -7.823 1.111 1.00 90.56 98 MET A O 1
ATOM 760 N N . ASN A 1 99 ? -34.742 -6.373 0.461 1.00 93.81 99 ASN A N 1
ATOM 761 C CA . ASN A 1 99 ? -34.153 -5.203 1.104 1.00 93.81 99 ASN A CA 1
ATOM 762 C C . ASN A 1 99 ? -35.058 -4.715 2.238 1.00 93.81 99 ASN A C 1
ATOM 764 O O . ASN A 1 99 ? -36.247 -4.489 2.024 1.00 93.81 99 ASN A O 1
ATOM 768 N N . ILE A 1 100 ? -34.486 -4.532 3.427 1.00 93.56 100 ILE A N 1
ATOM 769 C CA . ILE A 1 100 ? -35.158 -3.931 4.584 1.00 93.56 100 ILE A CA 1
ATOM 770 C C . ILE A 1 100 ? -34.471 -2.600 4.867 1.00 93.56 100 ILE A C 1
ATOM 772 O O . ILE A 1 100 ? -33.259 -2.562 5.080 1.00 93.56 100 ILE A O 1
ATOM 776 N N . THR A 1 101 ? -35.232 -1.511 4.868 1.00 95.88 101 THR A N 1
ATOM 777 C CA . THR A 1 101 ? -34.720 -0.150 5.075 1.00 95.88 101 THR A CA 1
ATOM 778 C C . THR A 1 101 ? -35.291 0.474 6.343 1.00 95.88 101 THR A C 1
ATOM 780 O O . THR A 1 101 ? -36.378 0.109 6.785 1.00 95.88 101 THR A O 1
ATOM 783 N N . SER A 1 102 ? -34.564 1.422 6.935 1.00 95.12 102 SER A N 1
ATOM 784 C CA . SER A 1 102 ? -35.103 2.313 7.968 1.00 95.12 102 SER A CA 1
ATOM 785 C C . SER A 1 102 ? -36.162 3.238 7.364 1.00 95.12 102 SER A C 1
ATOM 787 O O . SER A 1 102 ? -35.860 3.966 6.419 1.00 95.12 102 SER A O 1
ATOM 789 N N . ASP A 1 103 ? -37.377 3.222 7.910 1.00 94.56 103 ASP A N 1
ATOM 790 C CA . ASP A 1 103 ? -38.517 4.036 7.473 1.00 94.56 103 ASP A CA 1
ATOM 791 C C . ASP A 1 103 ? -39.472 4.344 8.651 1.00 94.56 103 ASP A C 1
ATOM 793 O O . ASP A 1 103 ? -39.138 4.116 9.814 1.00 94.56 103 ASP A O 1
ATOM 797 N N . THR A 1 104 ? -40.667 4.869 8.367 1.00 95.56 104 THR A N 1
ATOM 798 C CA . THR A 1 104 ? -41.669 5.255 9.382 1.00 95.56 104 THR A CA 1
ATOM 799 C C . THR A 1 104 ? -42.377 4.080 10.065 1.00 95.56 104 THR A C 1
ATOM 801 O O . THR A 1 104 ? -43.144 4.293 11.007 1.00 95.56 104 THR A O 1
ATOM 804 N N . THR A 1 105 ? -42.145 2.845 9.611 1.00 94.75 105 THR A N 1
ATOM 805 C CA . THR A 1 105 ? -42.675 1.627 10.245 1.00 94.75 105 THR A CA 1
ATOM 806 C C . THR A 1 105 ? -41.827 1.171 11.430 1.00 94.75 105 THR A C 1
ATOM 808 O O . THR A 1 105 ? -42.287 0.381 12.254 1.00 94.75 105 THR A O 1
ATOM 811 N N . TRP A 1 106 ? -40.601 1.687 11.545 1.00 94.94 106 TRP A N 1
ATOM 812 C CA . TRP A 1 106 ? -39.732 1.423 12.682 1.00 94.94 106 TRP A CA 1
ATOM 813 C C . TRP A 1 106 ? -40.289 2.060 13.952 1.00 94.94 106 TRP A C 1
ATOM 815 O O . TRP A 1 106 ? -40.867 3.145 13.922 1.00 94.94 106 TRP A O 1
ATOM 825 N N . LEU A 1 107 ? -40.070 1.393 15.082 1.00 92.94 107 LEU A N 1
ATOM 826 C CA . LEU A 1 107 ? -40.443 1.890 16.400 1.00 92.94 107 LEU A CA 1
ATOM 827 C C . LEU A 1 107 ? -39.194 2.365 17.152 1.00 92.94 107 LEU A C 1
ATOM 829 O O . LEU A 1 107 ? -38.154 1.708 17.114 1.00 92.94 107 LEU A O 1
ATOM 833 N N . GLY A 1 108 ? -39.310 3.478 17.873 1.00 90.94 108 GLY A N 1
ATOM 834 C CA . GLY A 1 108 ? -38.260 4.051 18.711 1.00 90.94 108 GLY A CA 1
ATOM 835 C C . GLY A 1 108 ? -38.775 4.460 20.090 1.00 90.94 108 GLY A C 1
ATOM 836 O O . GLY A 1 108 ? -39.959 4.739 20.279 1.00 90.94 108 GLY A O 1
ATOM 837 N N . ARG A 1 109 ? -37.874 4.485 21.073 1.00 89.94 109 ARG A N 1
ATOM 838 C CA . ARG A 1 109 ? -38.121 4.973 22.437 1.00 89.94 109 ARG A CA 1
ATOM 839 C C . ARG A 1 109 ? -36.815 5.409 23.087 1.00 89.94 109 ARG A C 1
ATOM 841 O O . ARG A 1 109 ? -35.742 4.968 22.681 1.00 89.94 109 ARG A O 1
ATOM 848 N N . GLU A 1 110 ? -36.915 6.168 24.170 1.00 88.56 110 GLU A N 1
ATOM 849 C CA . GLU A 1 110 ? -35.782 6.356 25.074 1.00 88.56 110 GLU A CA 1
ATOM 850 C C . GLU A 1 110 ? -35.446 5.054 25.821 1.00 88.56 110 GLU A C 1
ATOM 852 O O . GLU A 1 110 ? -36.333 4.323 26.294 1.00 88.56 110 GLU A O 1
ATOM 857 N N . GLY A 1 111 ? -34.146 4.763 25.904 1.00 87.69 111 GLY A N 1
ATOM 858 C CA . GLY A 1 111 ? -33.590 3.576 26.549 1.00 87.69 111 GLY A CA 1
ATOM 859 C C . GLY A 1 111 ? -33.050 3.836 27.960 1.00 87.69 111 GLY A C 1
ATOM 860 O O . GLY A 1 111 ? -33.409 4.807 28.624 1.00 87.69 111 GLY A O 1
ATOM 861 N N . ALA A 1 112 ? -32.166 2.942 28.412 1.00 89.94 112 ALA A N 1
ATOM 862 C CA . ALA A 1 112 ? -31.505 3.030 29.717 1.00 89.94 112 ALA A CA 1
ATOM 863 C C . ALA A 1 112 ? -30.426 4.126 29.794 1.00 89.94 112 ALA A C 1
ATOM 865 O O . ALA A 1 112 ? -30.163 4.652 30.874 1.00 89.94 112 ALA A O 1
ATOM 866 N N . HIS A 1 113 ? -29.842 4.535 28.662 1.00 89.69 113 HIS A N 1
ATOM 867 C CA . HIS A 1 113 ? -28.980 5.718 28.617 1.00 89.69 113 HIS A CA 1
ATOM 868 C C . HIS A 1 113 ? -29.845 6.968 28.748 1.00 89.69 113 HIS A C 1
ATOM 870 O O . HIS A 1 113 ? -30.603 7.307 27.843 1.00 89.69 113 HIS A O 1
ATOM 876 N N . ARG A 1 114 ? -29.741 7.636 29.897 1.00 89.12 114 ARG A N 1
ATOM 877 C CA . ARG A 1 114 ? -30.421 8.909 30.170 1.00 89.12 114 ARG A CA 1
ATOM 878 C C . ARG A 1 114 ? -29.599 10.101 29.708 1.00 89.12 114 ARG A C 1
ATOM 880 O O . ARG A 1 114 ? -30.149 11.169 29.472 1.00 89.12 114 ARG A O 1
ATOM 887 N N . LYS A 1 115 ? -28.285 9.907 29.608 1.00 88.00 115 LYS A N 1
ATOM 888 C CA . LYS A 1 115 ? -27.331 10.858 29.050 1.00 88.00 115 LYS A CA 1
ATOM 889 C C . LYS A 1 115 ? -26.109 10.107 28.536 1.00 88.00 115 LYS A C 1
ATOM 891 O O . LYS A 1 115 ? -25.590 9.227 29.228 1.00 88.00 115 LYS A O 1
ATOM 896 N N . ASP A 1 116 ? -25.598 10.497 27.383 1.00 88.06 116 ASP A N 1
ATOM 897 C CA . ASP A 1 116 ? -24.279 10.100 26.903 1.00 88.06 116 ASP A CA 1
ATOM 898 C C . ASP A 1 116 ? -23.525 11.321 26.387 1.00 88.06 116 ASP A C 1
ATOM 900 O O . ASP A 1 116 ? -24.062 12.146 25.651 1.00 88.06 116 ASP A O 1
ATOM 904 N N . ASN A 1 117 ? -22.283 11.477 26.835 1.00 88.62 117 ASN A N 1
ATOM 905 C CA . ASN A 1 117 ? -21.431 12.586 26.448 1.00 88.62 117 ASN A CA 1
ATOM 906 C C . ASN A 1 117 ? -19.967 12.132 26.361 1.00 88.62 117 ASN A C 1
ATOM 908 O O . ASN A 1 117 ? -19.456 11.488 27.280 1.00 88.62 117 ASN A O 1
ATOM 912 N N . MET A 1 118 ? -19.285 12.485 25.271 1.00 88.25 118 MET A N 1
ATOM 913 C CA . MET A 1 118 ? -17.877 12.164 25.021 1.00 88.25 118 MET A CA 1
ATOM 914 C C . MET A 1 118 ? -16.954 12.698 26.109 1.00 88.25 118 MET A C 1
ATOM 916 O O . MET A 1 118 ? -16.004 12.024 26.478 1.00 88.25 118 MET A O 1
ATOM 920 N N . TYR A 1 119 ? -17.243 13.873 26.657 1.00 87.38 119 TYR A N 1
ATOM 921 C CA . TYR A 1 119 ? -16.393 14.532 27.643 1.00 87.38 119 TYR A CA 1
ATOM 922 C C . TYR A 1 119 ? -16.830 14.292 29.083 1.00 87.38 119 TYR A C 1
ATOM 924 O O . TYR A 1 119 ? -16.003 14.071 29.965 1.00 87.38 119 TYR A O 1
ATOM 932 N N . MET A 1 120 ? -18.134 14.385 29.338 1.00 86.81 120 MET A N 1
ATOM 933 C CA . MET A 1 120 ? -18.671 14.348 30.698 1.00 86.81 120 MET A CA 1
ATOM 934 C C . MET A 1 120 ? -18.869 12.919 31.211 1.00 86.81 120 MET A C 1
ATOM 936 O O . MET A 1 120 ? -18.820 12.734 32.424 1.00 86.81 120 MET A O 1
ATOM 940 N N . GLY A 1 121 ? -19.045 11.947 30.306 1.00 90.56 121 GLY A N 1
ATOM 941 C CA . GLY A 1 121 ? -19.378 10.551 30.600 1.00 90.56 121 GLY A CA 1
ATOM 942 C C . GLY A 1 121 ? -20.858 10.228 30.379 1.00 90.56 121 GLY A C 1
ATOM 943 O O . GLY A 1 121 ? -21.552 10.921 29.625 1.00 90.56 121 GLY A O 1
ATOM 944 N N . THR A 1 122 ? -21.353 9.156 30.995 1.00 92.25 122 THR A N 1
ATOM 945 C CA . THR A 1 122 ? -22.743 8.689 30.824 1.00 92.25 122 THR A CA 1
ATOM 946 C C . THR A 1 122 ? -23.557 8.732 32.115 1.00 92.25 122 THR A C 1
ATOM 948 O O . THR A 1 122 ? -23.019 8.593 33.207 1.00 92.25 122 THR A O 1
ATOM 951 N N . ILE A 1 123 ? -24.878 8.883 31.981 1.00 94.31 123 ILE A N 1
ATOM 952 C CA . ILE A 1 123 ? -25.847 8.534 33.022 1.00 94.31 123 ILE A CA 1
ATOM 953 C C . ILE A 1 123 ? -26.660 7.351 32.500 1.00 94.31 123 ILE A C 1
ATOM 955 O O . ILE A 1 123 ? -27.398 7.488 31.517 1.00 94.31 123 ILE A O 1
ATOM 959 N N . TYR A 1 124 ? -26.541 6.203 33.158 1.00 94.62 124 TYR A N 1
ATOM 960 C CA . TYR A 1 124 ? -27.198 4.961 32.765 1.00 94.62 124 TYR A CA 1
ATOM 961 C C . TYR A 1 124 ? -28.111 4.450 33.883 1.00 94.62 124 TYR A C 1
ATOM 963 O O . TYR A 1 124 ? -27.668 4.195 34.998 1.00 94.62 124 TYR A O 1
ATOM 971 N N . ASP A 1 125 ? -29.402 4.310 33.594 1.00 94.94 125 ASP A N 1
ATOM 972 C CA . ASP A 1 125 ? -30.408 3.818 34.536 1.00 94.94 125 ASP A CA 1
ATOM 973 C C . ASP A 1 125 ? -30.804 2.386 34.173 1.00 94.94 125 ASP A C 1
ATOM 975 O O . ASP A 1 125 ? -31.638 2.173 33.289 1.00 94.94 125 ASP A O 1
ATOM 979 N N . THR A 1 126 ? -30.229 1.399 34.863 1.00 92.12 126 THR A N 1
ATOM 980 C CA . THR A 1 126 ? -30.464 -0.025 34.569 1.00 92.12 126 THR A CA 1
ATOM 981 C C . THR A 1 126 ? -31.926 -0.421 34.792 1.00 92.12 126 THR A C 1
ATOM 983 O O . THR A 1 126 ? -32.462 -1.272 34.089 1.00 92.12 126 THR A O 1
ATOM 986 N N . ARG A 1 127 ? -32.650 0.300 35.661 1.00 89.44 127 ARG A N 1
ATOM 987 C CA . ARG A 1 127 ? -34.093 0.098 35.915 1.00 89.44 127 ARG A CA 1
ATOM 988 C C . ARG A 1 127 ? -34.962 0.392 34.691 1.00 89.44 127 ARG A C 1
ATOM 990 O O . ARG A 1 127 ? -36.128 -0.013 34.622 1.00 89.44 127 ARG A O 1
ATOM 997 N N . ALA A 1 128 ? -34.428 1.164 33.750 1.00 89.81 128 ALA A N 1
ATOM 998 C CA . ALA A 1 128 ? -35.088 1.515 32.504 1.00 89.81 128 ALA A CA 1
ATOM 999 C C . ALA A 1 128 ? -34.763 0.545 31.360 1.00 89.81 128 ALA A C 1
ATOM 1001 O O . ALA A 1 128 ? -35.385 0.643 30.299 1.00 89.81 128 ALA A O 1
ATOM 1002 N N . GLU A 1 129 ? -33.845 -0.400 31.568 1.00 88.94 129 GLU A N 1
ATOM 1003 C CA . GLU A 1 129 ? -33.494 -1.405 30.575 1.00 88.94 129 GLU A CA 1
ATOM 1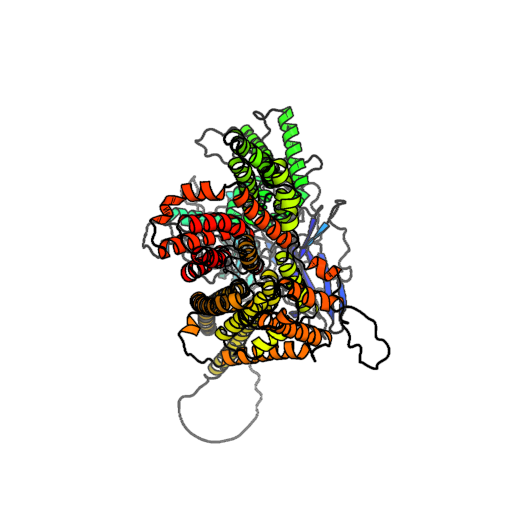004 C C . GLU A 1 129 ? -34.693 -2.319 30.274 1.00 88.94 129 GLU A C 1
ATOM 1006 O O . GLU A 1 129 ? -35.596 -2.539 31.093 1.00 88.94 129 GLU A O 1
ATOM 1011 N N . ARG A 1 130 ? -34.766 -2.797 29.033 1.00 88.88 130 ARG A N 1
ATOM 1012 C CA . ARG A 1 130 ? -35.829 -3.688 28.571 1.00 88.88 130 ARG A CA 1
ATOM 1013 C C . ARG A 1 130 ? -35.195 -4.934 27.997 1.00 88.88 130 ARG A C 1
ATOM 1015 O O . ARG A 1 130 ? -34.770 -4.943 26.849 1.00 88.88 130 ARG A O 1
ATOM 1022 N N . TYR A 1 131 ? -35.135 -5.987 28.801 1.00 85.94 131 TYR A N 1
ATOM 1023 C CA . TYR A 1 131 ? -34.609 -7.266 28.344 1.00 85.94 131 TYR A CA 1
ATOM 1024 C C . TYR A 1 131 ? -35.375 -7.755 27.113 1.00 85.94 131 TYR A C 1
ATOM 1026 O O . TYR A 1 131 ? -36.599 -7.638 27.041 1.00 85.94 131 TYR A O 1
ATOM 1034 N N . ASN A 1 132 ? -34.640 -8.308 26.148 1.00 90.25 132 ASN A N 1
ATOM 1035 C CA . ASN A 1 132 ? -35.176 -8.895 24.920 1.00 90.25 132 ASN A CA 1
ATOM 1036 C C . ASN A 1 132 ? -35.883 -7.915 23.958 1.00 90.25 132 ASN A C 1
ATOM 1038 O O . ASN A 1 132 ? -36.550 -8.371 23.031 1.00 90.25 132 ASN A O 1
ATOM 1042 N N . TRP A 1 133 ? -35.705 -6.595 24.107 1.00 92.19 133 TRP A N 1
ATOM 1043 C CA . TRP A 1 133 ? -36.321 -5.591 23.221 1.00 92.19 133 TRP A CA 1
ATOM 1044 C C . TRP A 1 133 ? -35.996 -5.776 21.728 1.00 92.19 133 TRP A C 1
ATOM 1046 O O . TRP A 1 133 ? -36.808 -5.439 20.874 1.00 92.19 133 TRP A O 1
ATOM 1056 N N . SER A 1 134 ? -34.823 -6.334 21.415 1.00 93.62 134 SER A N 1
ATOM 1057 C CA . SER A 1 134 ? -34.336 -6.611 20.057 1.00 93.62 134 SER A CA 1
ATOM 1058 C C . SER A 1 134 ? -34.588 -8.059 19.602 1.00 93.62 134 SER A C 1
ATOM 1060 O O . SER A 1 134 ? -33.920 -8.563 18.696 1.00 93.62 134 SER A O 1
ATOM 1062 N N . THR A 1 135 ? -35.540 -8.758 20.232 1.00 93.62 135 THR A N 1
ATOM 1063 C CA . THR A 1 135 ? -35.970 -10.116 19.858 1.00 93.62 135 THR A CA 1
ATOM 1064 C C . THR A 1 135 ? -37.384 -10.112 19.277 1.00 93.62 135 THR A C 1
ATOM 1066 O O . THR A 1 135 ? -38.227 -9.290 19.633 1.00 93.62 135 THR A O 1
ATOM 1069 N N . ALA A 1 136 ? -37.663 -11.044 18.363 1.00 90.56 136 ALA A N 1
ATOM 1070 C CA . ALA A 1 136 ? -38.987 -11.167 17.764 1.00 90.56 136 ALA A CA 1
ATOM 1071 C C . ALA A 1 136 ? -40.043 -11.569 18.812 1.00 90.56 136 ALA A C 1
ATOM 1073 O O . ALA A 1 136 ? -39.801 -12.459 19.624 1.00 90.56 136 ALA A O 1
ATOM 1074 N N . GLY A 1 137 ? -41.223 -10.942 18.761 1.00 87.06 137 GLY A N 1
ATOM 1075 C CA . GLY A 1 137 ? -42.312 -11.201 19.713 1.00 87.06 137 GLY A CA 1
ATOM 1076 C C . GLY A 1 137 ? -42.207 -10.427 21.031 1.00 87.06 137 GLY A C 1
ATOM 1077 O O . GLY A 1 137 ? -42.994 -10.679 21.939 1.00 87.06 137 GLY A O 1
ATOM 1078 N N . PHE A 1 138 ? -41.263 -9.489 21.145 1.00 89.50 138 PHE A N 1
ATOM 1079 C CA . PHE A 1 138 ? -41.164 -8.598 22.296 1.00 89.50 138 PHE A CA 1
ATOM 1080 C C . PHE A 1 138 ? -42.421 -7.729 22.460 1.00 89.50 138 PHE A C 1
ATOM 1082 O O . PHE A 1 138 ? -42.903 -7.113 21.510 1.00 89.50 138 PHE A O 1
ATOM 1089 N N . THR A 1 139 ? -42.910 -7.637 23.697 1.00 84.69 139 THR A N 1
ATOM 1090 C CA . THR A 1 139 ? -44.005 -6.747 24.095 1.00 84.69 139 THR A CA 1
ATOM 1091 C C . THR A 1 139 ? -43.578 -5.923 25.302 1.00 84.69 139 THR A C 1
ATOM 1093 O O . THR A 1 139 ? -43.226 -6.487 26.340 1.00 84.69 139 THR A O 1
ATOM 1096 N N . ASP A 1 140 ? -43.631 -4.596 25.193 1.00 83.88 140 ASP A N 1
ATOM 1097 C CA . ASP A 1 140 ? -43.328 -3.705 26.314 1.00 83.88 140 ASP A CA 1
ATOM 1098 C C . ASP A 1 140 ? -44.581 -3.480 27.178 1.00 83.88 140 ASP A C 1
ATOM 1100 O O . ASP A 1 140 ? -45.552 -2.900 26.684 1.00 83.88 140 ASP A O 1
ATOM 1104 N N . PRO A 1 141 ? -44.579 -3.855 28.472 1.00 78.50 141 PRO A N 1
ATOM 1105 C CA . PRO A 1 141 ? -45.739 -3.679 29.349 1.00 78.50 141 PRO A CA 1
ATOM 1106 C C . PRO A 1 141 ? -46.141 -2.210 29.556 1.00 78.50 141 PRO A C 1
ATOM 1108 O O . PRO A 1 141 ? -47.257 -1.940 29.988 1.00 78.50 141 PRO A O 1
ATOM 1111 N N . TYR A 1 142 ? -45.256 -1.260 29.237 1.00 78.69 142 TYR A N 1
ATOM 1112 C CA . TYR A 1 142 ? -45.504 0.178 29.382 1.00 78.69 142 TYR A CA 1
ATOM 1113 C C . TYR A 1 142 ? -45.897 0.877 28.069 1.00 78.69 142 TYR A C 1
ATOM 1115 O O . TYR A 1 142 ? -46.275 2.042 28.109 1.00 78.69 142 TYR A O 1
ATOM 1123 N N . SER A 1 143 ? -45.829 0.180 26.923 1.00 70.56 143 SER A N 1
ATOM 1124 C CA . SER A 1 143 ? -46.237 0.672 25.591 1.00 70.56 143 SER A CA 1
ATOM 1125 C C . SER A 1 143 ? -45.690 2.061 25.195 1.00 70.56 143 SER A C 1
ATOM 1127 O O . SER A 1 143 ? -46.400 2.857 24.591 1.00 70.56 143 SER A O 1
ATOM 1129 N N . LEU A 1 144 ? -44.422 2.363 25.506 1.00 84.62 144 LEU A N 1
ATOM 1130 C CA . LEU A 1 144 ? -43.800 3.679 25.238 1.00 84.62 144 LEU A CA 1
ATOM 1131 C C . LEU A 1 144 ? -43.093 3.789 23.873 1.00 84.62 144 LEU A C 1
ATOM 1133 O O . LEU A 1 144 ? -42.302 4.704 23.655 1.00 84.62 144 LEU A O 1
ATOM 1137 N N . TRP A 1 145 ? -43.319 2.838 22.971 1.00 90.50 145 TRP A N 1
ATOM 1138 C CA . TRP A 1 145 ? -42.704 2.831 21.646 1.00 90.50 145 TRP A CA 1
ATOM 1139 C C . TRP A 1 145 ? -43.501 3.706 20.681 1.00 90.50 145 TRP A C 1
ATOM 1141 O O . TRP A 1 145 ? -44.713 3.547 20.551 1.00 90.50 145 TRP A O 1
ATOM 1151 N N . LEU A 1 146 ? -42.812 4.616 19.999 1.00 91.44 146 LEU A N 1
ATOM 1152 C CA . LEU A 1 146 ? -43.387 5.548 19.033 1.00 91.44 146 LEU A CA 1
ATOM 1153 C C . LEU A 1 146 ? -42.879 5.220 17.630 1.00 91.44 146 LEU A C 1
ATOM 1155 O O . LEU A 1 146 ? -41.741 4.780 17.476 1.00 91.44 146 LEU A O 1
ATOM 1159 N N . ASN A 1 147 ? -43.693 5.461 16.603 1.00 93.12 147 ASN A N 1
ATOM 1160 C CA . ASN A 1 147 ? -43.225 5.348 15.223 1.00 93.12 147 ASN A CA 1
ATOM 1161 C C . ASN A 1 147 ? -42.101 6.354 14.953 1.00 93.12 147 ASN A C 1
ATOM 1163 O O . ASN A 1 147 ? -42.166 7.510 15.380 1.00 93.12 147 ASN A O 1
ATOM 1167 N N . ALA A 1 148 ? -41.092 5.916 14.207 1.00 93.19 148 ALA A N 1
ATOM 1168 C CA . ALA A 1 148 ? -40.022 6.770 13.726 1.00 93.19 148 ALA A CA 1
ATOM 1169 C C . ALA A 1 148 ? -40.560 7.808 12.726 1.00 93.19 148 ALA A C 1
ATOM 1171 O O . ALA A 1 148 ? -41.462 7.535 11.929 1.00 93.19 148 ALA A O 1
ATOM 1172 N N . SER A 1 149 ? -39.977 9.004 12.746 1.00 91.94 149 SER A N 1
ATOM 1173 C CA . SER A 1 149 ? -40.235 10.061 11.769 1.00 91.94 149 SER A CA 1
ATOM 1174 C C . SER A 1 149 ? -39.096 10.151 10.751 1.00 91.94 149 SER A C 1
ATOM 1176 O O . SER A 1 149 ? -37.940 9.858 11.056 1.00 91.94 149 SER A O 1
ATOM 1178 N N . LEU A 1 150 ? -39.420 10.566 9.523 1.00 91.38 150 LEU A N 1
ATOM 1179 C CA . LEU A 1 150 ? -38.407 10.905 8.522 1.00 91.38 150 LEU A CA 1
ATOM 1180 C C . LEU A 1 150 ? -37.813 12.280 8.839 1.00 91.38 150 LEU A C 1
ATOM 1182 O O . LEU A 1 150 ? -38.544 13.216 9.161 1.00 91.38 150 LEU A O 1
ATOM 1186 N N . ILE A 1 151 ? -36.491 12.389 8.728 1.00 86.56 151 ILE A N 1
ATOM 1187 C CA . ILE A 1 151 ? -35.724 13.609 8.995 1.00 86.56 151 ILE A CA 1
ATOM 1188 C C . ILE A 1 151 ? -34.800 13.866 7.803 1.00 86.56 151 ILE A C 1
ATOM 1190 O O . ILE A 1 151 ? -34.325 12.923 7.169 1.00 86.56 151 ILE A O 1
ATOM 1194 N N . GLU A 1 152 ? -34.549 15.138 7.495 1.00 83.94 152 GLU A N 1
ATOM 1195 C CA . GLU A 1 152 ? -33.656 15.538 6.408 1.00 83.94 152 GLU A CA 1
ATOM 1196 C C . GLU A 1 152 ? -32.207 15.069 6.620 1.00 83.94 152 GLU A C 1
ATOM 1198 O O . GLU A 1 152 ? -31.716 14.915 7.747 1.00 83.94 152 GLU A O 1
ATOM 1203 N N . SER A 1 153 ? -31.520 14.850 5.497 1.00 84.75 153 SER A N 1
ATOM 1204 C CA . SER A 1 153 ? -30.105 14.486 5.466 1.00 84.75 153 SER A CA 1
ATOM 1205 C C . SER A 1 153 ? -29.246 15.589 6.097 1.00 84.75 153 SER A C 1
ATOM 1207 O O . SER A 1 153 ? -29.501 16.764 5.842 1.00 84.75 153 SER A O 1
ATOM 1209 N N . PRO A 1 154 ? -28.204 15.248 6.877 1.00 82.94 154 PRO A N 1
ATOM 1210 C CA . PRO A 1 154 ? -27.239 16.238 7.347 1.00 82.94 154 PRO A CA 1
ATOM 1211 C C . PRO A 1 154 ? -26.322 16.763 6.234 1.00 82.94 154 PRO A C 1
ATOM 1213 O O . PRO A 1 154 ? -25.670 17.777 6.437 1.00 82.94 154 PRO A O 1
ATOM 1216 N N . LEU A 1 155 ? -26.258 16.093 5.078 1.00 86.31 155 LEU A N 1
ATOM 1217 C CA . LEU A 1 155 ? -25.450 16.528 3.939 1.00 86.31 155 LEU A CA 1
ATOM 1218 C C . LEU A 1 155 ? -26.088 17.768 3.298 1.00 86.31 155 LEU A C 1
ATOM 1220 O O . LEU A 1 155 ? -27.067 17.649 2.562 1.00 86.31 155 LEU A O 1
ATOM 1224 N N . THR A 1 156 ? -25.537 18.944 3.591 1.00 82.19 156 THR A N 1
ATOM 1225 C CA . THR A 1 156 ? -25.991 20.239 3.057 1.00 82.19 156 THR A CA 1
ATOM 1226 C C . THR A 1 156 ? -25.131 20.727 1.894 1.00 82.19 156 THR A C 1
ATOM 1228 O O . THR A 1 156 ? -25.591 21.534 1.087 1.00 82.19 156 THR A O 1
ATOM 1231 N N . SER A 1 157 ? -23.897 20.229 1.776 1.00 74.81 157 SER A N 1
ATOM 1232 C CA . SER A 1 157 ? -23.009 20.561 0.666 1.00 74.81 157 SER A CA 1
ATOM 1233 C C . SER A 1 157 ? -23.507 19.957 -0.656 1.00 74.81 157 SER A C 1
ATOM 1235 O O . SER A 1 157 ? -23.885 18.781 -0.678 1.00 74.81 157 SER A O 1
ATOM 1237 N N . PRO A 1 158 ? -23.441 20.688 -1.789 1.00 73.12 158 PRO A N 1
ATOM 1238 C CA . PRO A 1 158 ? -23.741 20.136 -3.114 1.00 73.12 158 PRO A CA 1
ATOM 1239 C C . PRO A 1 158 ? -22.867 18.930 -3.484 1.00 73.12 158 PRO A C 1
ATOM 1241 O O . PRO A 1 158 ? -23.274 18.091 -4.285 1.00 73.12 158 PRO A O 1
ATOM 1244 N N . THR A 1 159 ? -21.663 18.846 -2.910 1.00 75.81 159 THR A N 1
ATOM 1245 C CA . THR A 1 159 ? -20.718 17.737 -3.089 1.00 75.81 159 THR A CA 1
ATOM 1246 C C . THR A 1 159 ? -20.799 16.705 -1.964 1.00 75.81 159 THR A C 1
ATOM 1248 O O . THR A 1 159 ? -19.964 15.802 -1.918 1.00 75.81 159 THR A O 1
ATOM 1251 N N . GLY A 1 160 ? -21.793 16.813 -1.074 1.00 83.31 160 GLY A N 1
ATOM 1252 C CA . GLY A 1 160 ? -21.935 15.982 0.112 1.00 83.31 160 GLY A CA 1
ATOM 1253 C C . GLY A 1 160 ? -22.110 14.492 -0.202 1.00 83.31 160 GLY A C 1
ATOM 1254 O O . GLY A 1 160 ? -22.896 14.126 -1.077 1.00 83.31 160 GLY A O 1
ATOM 1255 N N . GLN A 1 161 ? -21.399 13.609 0.510 1.00 90.44 161 GLN A N 1
ATOM 1256 C CA . GLN A 1 161 ? -21.389 12.167 0.215 1.00 90.44 161 GLN A CA 1
ATOM 1257 C C . GLN A 1 161 ? -21.603 11.268 1.437 1.00 90.44 161 GLN A C 1
ATOM 1259 O O . GLN A 1 161 ? -20.927 11.379 2.461 1.00 90.44 161 GLN A O 1
ATOM 1264 N N . LEU A 1 162 ? -22.467 10.262 1.273 1.00 92.50 162 LEU A N 1
ATOM 1265 C CA . LEU A 1 162 ? -22.489 9.076 2.127 1.00 92.50 162 LEU A CA 1
ATOM 1266 C C . LEU A 1 162 ? -21.368 8.128 1.677 1.00 92.50 162 LEU A C 1
ATOM 1268 O O . LEU A 1 162 ? -21.372 7.648 0.546 1.00 92.50 162 LEU A O 1
ATOM 1272 N N . THR A 1 163 ? -20.400 7.859 2.549 1.00 94.00 163 THR A N 1
ATOM 1273 C CA . THR A 1 163 ? -19.177 7.114 2.216 1.00 94.00 163 THR A CA 1
ATOM 1274 C C . THR A 1 163 ? -19.006 5.905 3.131 1.00 94.00 163 THR A C 1
ATOM 1276 O O . THR A 1 163 ? -19.304 5.968 4.319 1.00 94.00 163 THR A O 1
ATOM 1279 N N . TYR A 1 164 ? -18.488 4.798 2.602 1.00 94.12 164 TYR A N 1
ATOM 1280 C CA . TYR A 1 164 ? -18.089 3.658 3.427 1.00 94.12 164 TYR A CA 1
ATOM 1281 C C . TYR A 1 164 ? -16.938 4.038 4.369 1.00 94.12 164 TYR A C 1
ATOM 1283 O O . TYR A 1 164 ? -15.971 4.675 3.944 1.00 94.12 164 TYR A O 1
ATOM 1291 N N . GLN A 1 165 ? -17.012 3.621 5.631 1.00 92.50 165 GLN A N 1
ATOM 1292 C CA . GLN A 1 165 ? -15.903 3.736 6.575 1.00 92.50 165 GLN A CA 1
ATOM 1293 C C . GLN A 1 165 ? -14.752 2.819 6.138 1.00 92.50 165 GLN A C 1
ATOM 1295 O O . GLN A 1 165 ? -14.738 1.631 6.441 1.00 92.50 165 GLN A O 1
ATOM 1300 N N . SER A 1 166 ? -13.799 3.380 5.390 1.00 85.00 166 SER A N 1
ATOM 1301 C CA . SER A 1 166 ? -12.641 2.649 4.860 1.00 85.00 166 SER A CA 1
ATOM 1302 C C . SER A 1 166 ? -11.552 2.389 5.897 1.00 85.00 166 SER A C 1
ATOM 1304 O O . SER A 1 166 ? -10.708 1.529 5.675 1.00 85.00 166 SER A O 1
ATOM 1306 N N . MET A 1 167 ? -11.541 3.156 6.989 1.00 90.75 167 MET A N 1
ATOM 1307 C CA . MET A 1 167 ? -10.634 2.940 8.114 1.00 90.75 167 MET A CA 1
ATOM 1308 C C . MET A 1 167 ? -11.178 1.873 9.059 1.00 90.75 167 MET A C 1
ATOM 1310 O O . MET A 1 167 ? -12.392 1.691 9.178 1.00 90.75 167 MET A O 1
ATOM 1314 N N . ASP A 1 168 ? -10.275 1.216 9.772 1.00 89.50 168 ASP A N 1
ATOM 1315 C CA . ASP A 1 168 ? -10.651 0.220 10.759 1.00 89.50 168 ASP A CA 1
ATOM 1316 C C . ASP A 1 168 ? -11.465 0.828 11.920 1.00 89.50 168 ASP A C 1
ATOM 1318 O O . ASP A 1 168 ? -11.224 1.967 12.332 1.00 89.50 168 ASP A O 1
ATOM 1322 N N . PRO A 1 169 ? -12.457 0.090 12.452 1.00 91.56 169 PRO A N 1
ATOM 1323 C CA . PRO A 1 169 ? -13.349 0.584 13.495 1.00 91.56 169 PRO A CA 1
ATOM 1324 C C . PRO A 1 169 ? -12.637 0.707 14.843 1.00 91.56 169 PRO A C 1
ATOM 1326 O O . PRO A 1 169 ? -11.657 0.005 15.118 1.00 91.56 169 PRO A O 1
ATOM 1329 N N . ILE A 1 170 ? -13.190 1.540 15.727 1.00 93.44 170 ILE A N 1
ATOM 1330 C CA . ILE A 1 170 ? -12.763 1.598 17.126 1.00 93.44 170 ILE A CA 1
ATOM 1331 C C . ILE A 1 170 ? -13.227 0.320 17.829 1.00 93.44 170 ILE A C 1
ATOM 1333 O O . ILE A 1 170 ? -14.411 -0.017 17.809 1.00 93.44 170 ILE A O 1
ATOM 1337 N N . ARG A 1 171 ? -12.305 -0.406 18.466 1.00 89.31 171 ARG A N 1
ATOM 1338 C CA . ARG A 1 171 ? -12.621 -1.635 19.208 1.00 89.31 171 ARG A CA 1
ATOM 1339 C C . ARG A 1 171 ? -11.660 -1.873 20.367 1.00 89.31 171 ARG A C 1
ATOM 1341 O O . ARG A 1 171 ? -10.630 -1.210 20.477 1.00 89.31 171 ARG A O 1
ATOM 1348 N N . ILE A 1 172 ? -11.976 -2.861 21.201 1.00 80.88 172 ILE A N 1
ATOM 1349 C CA . ILE A 1 172 ? -10.986 -3.469 22.102 1.00 80.88 172 ILE A CA 1
ATOM 1350 C C . ILE A 1 172 ? -10.006 -4.270 21.231 1.00 80.88 172 ILE A C 1
ATOM 1352 O O . ILE A 1 172 ? -10.391 -5.279 20.637 1.00 80.88 172 ILE A O 1
ATOM 1356 N N . SER A 1 173 ? -8.763 -3.804 21.100 1.00 65.38 173 SER A N 1
ATOM 1357 C CA . SER A 1 173 ? -7.799 -4.424 20.185 1.00 65.38 173 SER A CA 1
ATOM 1358 C C . SER A 1 173 ? -7.295 -5.773 20.712 1.00 65.38 173 SER A C 1
ATOM 1360 O O . SER A 1 173 ? -6.656 -5.812 21.768 1.00 65.38 173 SER A O 1
ATOM 1362 N N . PRO A 1 174 ? -7.445 -6.878 19.954 1.00 54.00 174 PRO A N 1
ATOM 1363 C CA . PRO A 1 174 ? -6.840 -8.158 20.325 1.00 54.00 174 PRO A CA 1
ATOM 1364 C C . PRO A 1 174 ? -5.300 -8.116 20.282 1.00 54.00 174 PRO A C 1
ATOM 1366 O O . PRO A 1 174 ? -4.652 -9.034 20.781 1.00 54.00 174 PRO A O 1
ATOM 1369 N N . TYR A 1 175 ? -4.719 -7.051 19.714 1.00 52.12 175 TYR A N 1
ATOM 1370 C CA . TYR A 1 175 ? -3.283 -6.826 19.549 1.00 52.12 175 TYR A CA 1
ATOM 1371 C C . TYR A 1 175 ? -2.722 -5.745 20.481 1.00 52.12 175 TYR A C 1
ATOM 1373 O O . TYR A 1 175 ? -1.649 -5.203 20.204 1.00 52.12 175 TYR A O 1
ATOM 1381 N N . ALA A 1 176 ? -3.421 -5.405 21.572 1.00 51.91 176 ALA A N 1
ATOM 1382 C CA . ALA A 1 176 ? -2.889 -4.470 22.559 1.00 51.91 176 ALA A CA 1
ATOM 1383 C C . ALA A 1 176 ? -1.467 -4.876 22.983 1.00 51.91 176 ALA A C 1
ATOM 1385 O O . ALA A 1 176 ? -1.178 -6.034 23.290 1.00 51.91 176 ALA A O 1
ATOM 1386 N N . LEU A 1 177 ? -0.570 -3.899 22.936 1.00 52.31 177 LEU A N 1
ATOM 1387 C CA . LEU A 1 177 ? 0.872 -4.088 22.928 1.00 52.31 177 LEU A CA 1
ATOM 1388 C C . LEU A 1 177 ? 1.419 -4.964 24.063 1.00 52.31 177 LEU A C 1
ATOM 1390 O O . LEU A 1 177 ? 1.339 -4.617 25.240 1.00 52.31 177 LEU A O 1
ATOM 1394 N N . HIS A 1 178 ? 2.124 -6.034 23.689 1.00 48.91 178 HIS A N 1
ATOM 1395 C CA . HIS A 1 178 ? 3.021 -6.778 24.576 1.00 48.91 178 HIS A CA 1
ATOM 1396 C C . HIS A 1 178 ? 4.409 -6.136 24.612 1.00 48.91 178 HIS A C 1
ATOM 1398 O O . HIS A 1 178 ? 5.394 -6.721 24.160 1.00 48.91 178 HIS A O 1
ATOM 1404 N N . ILE A 1 179 ? 4.512 -4.922 25.146 1.00 45.19 179 ILE A N 1
ATOM 1405 C CA . ILE A 1 179 ? 5.824 -4.316 25.376 1.00 45.19 179 ILE A CA 1
ATOM 1406 C C . ILE A 1 179 ? 6.305 -4.775 26.749 1.00 45.19 179 ILE A C 1
ATOM 1408 O O . ILE A 1 179 ? 6.045 -4.154 27.777 1.00 45.19 179 ILE A O 1
ATOM 1412 N N . ALA A 1 180 ? 6.999 -5.910 26.780 1.00 37.81 180 ALA A N 1
ATOM 1413 C CA . ALA A 1 180 ? 7.791 -6.258 27.947 1.00 37.81 180 ALA A CA 1
ATOM 1414 C C . ALA A 1 180 ? 8.926 -5.232 28.063 1.00 37.81 180 ALA A C 1
ATOM 1416 O O . ALA A 1 180 ? 9.875 -5.257 27.275 1.00 37.81 180 ALA A O 1
ATOM 1417 N N . THR A 1 181 ? 8.864 -4.335 29.048 1.00 37.47 181 THR A N 1
ATOM 1418 C CA . THR A 1 181 ? 10.068 -3.611 29.448 1.00 37.47 181 THR A CA 1
ATOM 1419 C C . THR A 1 181 ? 11.040 -4.641 30.024 1.00 37.47 181 THR A C 1
ATOM 1421 O O . THR A 1 181 ? 10.691 -5.506 30.830 1.00 37.47 181 THR A O 1
ATOM 1424 N N . SER A 1 182 ? 12.295 -4.595 29.589 1.00 34.88 182 SER A N 1
ATOM 1425 C CA . SER A 1 182 ? 13.366 -5.523 29.975 1.00 34.88 182 SER A CA 1
ATOM 1426 C C . SER A 1 182 ? 13.734 -5.495 31.472 1.00 34.88 182 SER A C 1
ATOM 1428 O O . SER A 1 182 ? 14.683 -6.161 31.888 1.00 34.88 182 SER A O 1
ATOM 1430 N N . ALA A 1 183 ? 12.957 -4.797 32.305 1.00 37.47 183 ALA A N 1
ATOM 1431 C CA . ALA A 1 183 ? 13.095 -4.756 33.754 1.00 37.47 183 ALA A CA 1
ATOM 1432 C C . ALA A 1 183 ? 12.909 -6.134 34.421 1.00 37.47 183 ALA A C 1
ATOM 1434 O O . ALA A 1 183 ? 13.530 -6.397 35.450 1.00 37.47 183 ALA A O 1
ATOM 1435 N N . SER A 1 184 ? 12.140 -7.059 33.830 1.00 37.38 184 SER A N 1
ATOM 1436 C CA . SER A 1 184 ? 11.884 -8.364 34.468 1.00 37.38 184 SER A CA 1
ATOM 1437 C C . SER A 1 184 ? 13.079 -9.336 34.442 1.00 37.38 184 SER A C 1
ATOM 1439 O O . SER A 1 184 ? 13.021 -10.368 35.109 1.00 37.38 184 SER A O 1
ATOM 1441 N N . ARG A 1 185 ? 14.151 -9.058 33.677 1.00 35.31 185 ARG A N 1
ATOM 1442 C CA . ARG A 1 185 ? 15.310 -9.969 33.540 1.00 35.31 185 ARG A CA 1
ATOM 1443 C C . ARG A 1 185 ? 16.597 -9.500 34.222 1.00 35.31 185 ARG A C 1
ATOM 1445 O O . ARG A 1 185 ? 17.527 -10.295 34.297 1.00 35.31 185 ARG A O 1
ATOM 1452 N N . THR A 1 186 ? 16.684 -8.263 34.717 1.00 36.62 186 THR A N 1
ATOM 1453 C CA . THR A 1 186 ? 17.977 -7.680 35.146 1.00 36.62 186 THR A CA 1
ATOM 1454 C C . THR A 1 186 ? 18.088 -7.316 36.628 1.00 36.62 186 THR A C 1
ATOM 1456 O O . THR A 1 186 ? 19.153 -6.881 37.051 1.00 36.62 186 THR A O 1
ATOM 1459 N N . GLY A 1 187 ? 17.058 -7.530 37.456 1.00 35.56 187 GLY A N 1
ATOM 1460 C CA . GLY A 1 187 ? 17.196 -7.449 38.921 1.00 35.56 187 GLY A CA 1
ATOM 1461 C C . GLY A 1 187 ? 17.522 -6.059 39.499 1.00 35.56 187 GLY A C 1
ATOM 1462 O O . GLY A 1 187 ? 17.898 -5.961 40.667 1.00 35.56 187 GLY A O 1
ATOM 1463 N N . TYR A 1 188 ? 17.366 -4.977 38.730 1.00 37.41 188 TYR A N 1
ATOM 1464 C CA . TYR A 1 188 ? 17.587 -3.614 39.222 1.00 37.41 188 TYR A CA 1
ATOM 1465 C C . TYR A 1 188 ? 16.395 -3.122 40.060 1.00 37.41 188 TYR A C 1
ATOM 1467 O O . TYR A 1 188 ? 15.309 -2.880 39.544 1.00 37.41 188 TYR A O 1
ATOM 1475 N N . LYS A 1 189 ? 16.620 -2.940 41.369 1.00 36.88 189 LYS A N 1
ATOM 1476 C CA . LYS A 1 189 ? 15.629 -2.499 42.377 1.00 36.88 189 LYS A CA 1
ATOM 1477 C C . LYS A 1 189 ? 15.293 -0.993 42.363 1.00 36.88 189 LYS A C 1
ATOM 1479 O O . LYS A 1 189 ? 14.570 -0.543 43.243 1.00 36.88 189 LYS A O 1
ATOM 1484 N N . SER A 1 190 ? 15.832 -0.200 41.433 1.00 35.91 190 SER A N 1
ATOM 1485 C CA . SER A 1 190 ? 15.829 1.272 41.532 1.00 35.91 190 SER A CA 1
ATOM 1486 C C . SER A 1 190 ? 14.990 2.020 40.487 1.00 35.91 190 SER A C 1
ATOM 1488 O O . SER A 1 190 ? 15.128 3.236 40.384 1.00 35.91 190 SER A O 1
ATOM 1490 N N . MET A 1 191 ? 14.120 1.350 39.724 1.00 36.06 191 MET A N 1
ATOM 1491 C CA . MET A 1 191 ? 13.059 2.037 38.970 1.00 36.06 191 MET A CA 1
ATOM 1492 C C . MET A 1 191 ? 11.722 1.915 39.709 1.00 36.06 191 MET A C 1
ATOM 1494 O O . MET A 1 191 ? 11.462 0.858 40.292 1.00 36.06 191 MET A O 1
ATOM 1498 N N . PRO A 1 192 ? 10.860 2.954 39.689 1.00 36.88 192 PRO A N 1
ATOM 1499 C CA . PRO A 1 192 ? 9.477 2.801 40.131 1.00 36.88 192 PRO A CA 1
ATOM 1500 C C . PRO A 1 192 ? 8.831 1.638 39.356 1.00 36.88 192 PRO A C 1
ATOM 1502 O O . PRO A 1 192 ? 9.206 1.430 38.200 1.00 36.88 192 PRO A O 1
ATOM 1505 N N . PRO A 1 193 ? 7.906 0.861 39.953 1.00 37.34 193 PRO A N 1
ATOM 1506 C CA . PRO A 1 193 ? 7.338 -0.320 39.311 1.00 37.34 193 PRO A CA 1
ATOM 1507 C C . PRO A 1 193 ? 6.644 0.071 37.999 1.00 37.34 193 PRO A C 1
ATOM 1509 O O . PRO A 1 193 ? 5.518 0.562 37.995 1.00 37.34 193 PRO A O 1
ATOM 1512 N N . GLY A 1 194 ? 7.336 -0.100 36.874 1.00 36.84 194 GLY A N 1
ATOM 1513 C CA . GLY A 1 194 ? 6.726 -0.104 35.555 1.00 36.84 194 GLY A CA 1
ATOM 1514 C C . GLY A 1 194 ? 5.952 -1.408 35.412 1.00 36.84 194 GLY A C 1
ATOM 1515 O O . GLY A 1 194 ? 6.532 -2.473 35.608 1.00 36.84 194 GLY A O 1
ATOM 1516 N N . VAL A 1 195 ? 4.648 -1.288 35.154 1.00 40.41 195 VAL A N 1
ATOM 1517 C CA . VAL A 1 195 ? 3.666 -2.340 34.836 1.00 40.41 195 VAL A CA 1
ATOM 1518 C C . VAL A 1 195 ? 4.020 -3.731 35.386 1.00 40.41 195 VAL A C 1
ATOM 1520 O O . VAL A 1 195 ? 4.488 -4.617 34.671 1.00 40.41 195 VAL A O 1
ATOM 1523 N N . ILE A 1 196 ? 3.728 -3.957 36.668 1.00 36.28 196 ILE A N 1
ATOM 1524 C CA . ILE A 1 196 ? 3.485 -5.313 37.168 1.00 36.28 196 ILE A CA 1
ATOM 1525 C C . ILE A 1 196 ? 2.009 -5.596 36.879 1.00 36.28 196 ILE A C 1
ATOM 1527 O O . ILE A 1 196 ? 1.156 -5.110 37.612 1.00 36.28 196 ILE A O 1
ATOM 1531 N N . GLY A 1 197 ? 1.689 -6.340 35.813 1.00 33.56 197 GLY A N 1
ATOM 1532 C CA . GLY A 1 197 ? 0.314 -6.833 35.638 1.00 33.56 197 GLY A CA 1
ATOM 1533 C C . GLY A 1 197 ? -0.222 -7.046 34.224 1.00 33.56 197 GLY A C 1
ATOM 1534 O O . GLY A 1 197 ? -1.266 -7.669 34.113 1.00 33.56 197 GLY A O 1
ATOM 1535 N N . GLY A 1 198 ? 0.450 -6.604 33.157 1.00 33.78 198 GLY A N 1
ATOM 1536 C CA . GLY A 1 198 ? -0.003 -6.910 31.794 1.00 33.78 198 GLY A CA 1
ATOM 1537 C C . GLY A 1 198 ? 0.374 -8.337 31.402 1.00 33.78 198 GLY A C 1
ATOM 1538 O O . GLY A 1 198 ? 1.535 -8.596 31.076 1.00 33.78 198 GLY A O 1
ATOM 1539 N N . ASN A 1 199 ? -0.569 -9.279 31.455 1.00 33.00 199 ASN A N 1
ATOM 1540 C CA . ASN A 1 199 ? -0.345 -10.619 30.924 1.00 33.00 199 ASN A CA 1
ATOM 1541 C C . ASN A 1 199 ? -0.492 -10.590 29.396 1.00 33.00 199 ASN A C 1
ATOM 1543 O O . ASN A 1 199 ? -1.265 -9.824 28.826 1.00 33.00 199 ASN A O 1
ATOM 1547 N N . VAL A 1 200 ? 0.210 -11.499 28.720 1.00 34.38 200 VAL A N 1
ATOM 1548 C CA . VAL A 1 200 ? 0.206 -11.713 27.262 1.00 34.38 200 VAL A CA 1
ATOM 1549 C C . VAL A 1 200 ? -1.192 -12.098 26.715 1.00 34.38 200 VAL A C 1
ATOM 1551 O O . VAL A 1 200 ? -1.371 -12.336 25.530 1.00 34.38 200 VAL A O 1
ATOM 1554 N N . MET A 1 201 ? -2.210 -12.154 27.574 1.00 36.28 201 MET A N 1
ATOM 1555 C CA . MET A 1 201 ? -3.577 -12.577 27.267 1.00 36.28 201 MET A CA 1
ATOM 1556 C C . MET A 1 201 ? -4.612 -11.452 27.399 1.00 36.28 201 MET A C 1
ATOM 1558 O O . MET A 1 201 ? -5.789 -11.703 27.156 1.00 36.28 201 MET A O 1
ATOM 1562 N N . ASP A 1 202 ? -4.199 -10.247 27.793 1.00 43.00 202 ASP A N 1
ATOM 1563 C CA . ASP A 1 202 ? -5.138 -9.243 28.292 1.00 43.00 202 ASP A CA 1
ATOM 1564 C C . ASP A 1 202 ? -5.774 -8.381 27.190 1.00 43.00 202 ASP A C 1
ATOM 1566 O O . ASP A 1 202 ? -6.809 -7.779 27.437 1.00 43.00 202 ASP A O 1
ATOM 1570 N N . GLY A 1 203 ? -5.235 -8.354 25.960 1.00 55.69 203 GLY A N 1
ATOM 1571 C CA . GLY A 1 203 ? -5.938 -7.808 24.782 1.00 55.69 203 GLY A CA 1
ATOM 1572 C C . GLY A 1 203 ? -6.522 -6.399 24.969 1.00 55.69 203 GLY A C 1
ATOM 1573 O O . GLY A 1 203 ? -7.610 -6.121 24.485 1.00 55.69 203 GLY A O 1
ATOM 1574 N N . GLY A 1 204 ? -5.848 -5.538 25.740 1.00 70.94 204 GLY A N 1
ATOM 1575 C CA . GLY A 1 204 ? -6.300 -4.174 26.031 1.00 70.94 204 GLY A CA 1
ATOM 1576 C C . GLY A 1 204 ? -7.215 -4.066 27.251 1.00 70.94 204 GLY A C 1
ATOM 1577 O O . GLY A 1 204 ? -7.740 -2.992 27.505 1.00 70.94 204 GLY A O 1
ATOM 1578 N N . VAL A 1 205 ? -7.399 -5.138 28.019 1.00 81.56 205 VAL A N 1
ATOM 1579 C CA . VAL A 1 205 ? -8.256 -5.207 29.207 1.00 81.56 205 VAL A CA 1
ATOM 1580 C C . VAL A 1 205 ? -7.408 -5.329 30.475 1.00 81.56 205 VAL A C 1
ATOM 1582 O O . VAL A 1 205 ? -6.600 -6.234 30.618 1.00 81.56 205 VAL A O 1
ATOM 1585 N N . PHE A 1 206 ? -7.613 -4.440 31.436 1.00 82.12 206 PHE A N 1
ATOM 1586 C CA . PHE A 1 206 ? -6.807 -4.285 32.640 1.00 82.12 206 PHE A CA 1
ATOM 1587 C C . PHE A 1 206 ? -7.659 -4.509 33.886 1.00 82.12 206 PHE A C 1
ATOM 1589 O O . PHE A 1 206 ? -8.683 -3.852 34.077 1.00 82.12 206 PHE A O 1
ATOM 1596 N N . ASN A 1 207 ? -7.211 -5.392 34.776 1.00 83.81 207 ASN A N 1
ATOM 1597 C CA . ASN A 1 207 ? -7.789 -5.498 36.114 1.00 83.81 207 ASN A CA 1
ATOM 1598 C C . ASN A 1 207 ? -7.218 -4.386 36.995 1.00 83.81 207 ASN A C 1
ATOM 1600 O O . ASN A 1 207 ? -6.006 -4.323 37.209 1.00 83.81 207 ASN A O 1
ATOM 1604 N N . ALA A 1 208 ? -8.080 -3.512 37.509 1.00 86.00 208 ALA A N 1
ATOM 1605 C CA . ALA A 1 208 ? -7.640 -2.385 38.316 1.00 86.00 208 ALA A CA 1
ATOM 1606 C C . ALA A 1 208 ? -7.259 -2.843 39.733 1.00 86.00 208 ALA A C 1
ATOM 1608 O O . ALA A 1 208 ? -7.979 -3.610 40.376 1.00 86.00 208 ALA A O 1
ATOM 1609 N N . THR A 1 209 ? -6.124 -2.358 40.237 1.00 86.06 209 THR A N 1
ATOM 1610 C CA . THR A 1 209 ? -5.623 -2.719 41.571 1.00 86.06 209 THR A CA 1
ATOM 1611 C C . THR A 1 209 ? -6.012 -1.659 42.600 1.00 86.06 209 THR A C 1
ATOM 1613 O O . THR A 1 209 ? -5.772 -0.477 42.355 1.00 86.06 209 THR A O 1
ATOM 1616 N N . PRO A 1 210 ? -6.624 -2.022 43.743 1.00 86.75 210 PRO A N 1
ATOM 1617 C CA . PRO A 1 210 ? -7.031 -1.041 44.743 1.00 86.75 210 PRO A CA 1
ATOM 1618 C C . PRO A 1 210 ? -5.810 -0.396 45.412 1.00 86.75 210 PRO A C 1
ATOM 1620 O O . PRO A 1 210 ? -4.887 -1.084 45.851 1.00 86.75 210 PRO A O 1
ATOM 1623 N N . LEU A 1 211 ? -5.821 0.932 45.529 1.00 84.06 211 LEU A N 1
ATOM 1624 C CA . LEU A 1 211 ? -4.806 1.698 46.245 1.00 84.06 211 LEU A CA 1
ATOM 1625 C C . LEU A 1 211 ? -5.133 1.746 47.741 1.00 84.06 211 LEU A C 1
ATOM 1627 O O . LEU A 1 211 ? -6.234 2.123 48.146 1.00 84.06 211 LEU A O 1
ATOM 1631 N N . ALA A 1 212 ? -4.151 1.398 48.574 1.00 69.06 212 ALA A N 1
ATOM 1632 C CA . ALA A 1 212 ? -4.261 1.546 50.020 1.00 69.06 212 ALA A CA 1
ATOM 1633 C C . ALA A 1 212 ? -4.381 3.034 50.418 1.00 69.06 212 ALA A C 1
ATOM 1635 O O . ALA A 1 212 ? -3.924 3.920 49.696 1.00 69.06 212 ALA A O 1
ATOM 1636 N N . SER A 1 213 ? -4.984 3.291 51.586 1.00 61.72 213 SER A N 1
ATOM 1637 C CA . SER A 1 213 ? -5.023 4.598 52.270 1.00 61.72 213 SER A CA 1
ATOM 1638 C C . SER A 1 213 ? -5.757 5.760 51.572 1.00 61.72 213 SER A C 1
ATOM 1640 O O . SER A 1 213 ? -5.426 6.916 51.823 1.00 61.72 213 SER A O 1
ATOM 1642 N N . GLN A 1 214 ? -6.776 5.492 50.748 1.00 63.88 214 GLN A N 1
ATOM 1643 C CA . GLN A 1 214 ? -7.668 6.527 50.196 1.00 63.88 214 GLN A CA 1
ATOM 1644 C C . GLN A 1 214 ? -9.005 6.583 50.952 1.00 63.88 214 GLN A C 1
ATOM 1646 O O . GLN A 1 214 ? -9.551 5.546 51.319 1.00 63.88 214 GLN A O 1
ATOM 1651 N N . GLN A 1 215 ? -9.559 7.786 51.161 1.00 69.94 215 GLN A N 1
ATOM 1652 C CA . GLN A 1 215 ? -10.903 7.959 51.750 1.00 69.94 215 GLN A CA 1
ATOM 1653 C C . GLN A 1 215 ? -12.022 7.444 50.826 1.00 69.94 215 GLN A C 1
ATOM 1655 O O . GLN A 1 215 ? -13.097 7.088 51.300 1.00 69.94 215 GLN A O 1
ATOM 1660 N N . VAL A 1 216 ? -11.760 7.398 49.517 1.00 81.25 216 VAL A N 1
ATOM 1661 C CA . VAL A 1 216 ? -12.663 6.890 48.478 1.00 81.25 216 VAL A CA 1
ATOM 1662 C C . VAL A 1 216 ? -11.991 5.697 47.792 1.00 81.25 216 VAL A C 1
ATOM 1664 O O . VAL A 1 216 ? -10.806 5.814 47.455 1.00 81.25 216 VAL A O 1
ATOM 1667 N N . PRO A 1 217 ? -12.701 4.576 47.541 1.00 87.56 217 PRO A N 1
ATOM 1668 C CA . PRO A 1 217 ? -12.160 3.440 46.797 1.00 87.56 217 PRO A CA 1
ATOM 1669 C C . PRO A 1 217 ? -11.561 3.891 45.464 1.00 87.56 217 PRO A C 1
ATOM 1671 O O . PRO A 1 217 ? -12.270 4.380 44.585 1.00 87.56 217 PRO A O 1
ATOM 1674 N N . THR A 1 218 ? -10.242 3.771 45.337 1.00 89.94 218 THR A N 1
ATOM 1675 C CA . THR A 1 218 ? -9.479 4.238 44.175 1.00 89.94 218 THR A CA 1
ATOM 1676 C C . THR A 1 218 ? -8.582 3.119 43.689 1.00 89.94 218 THR A C 1
ATOM 1678 O O . THR A 1 218 ? -7.988 2.411 44.501 1.00 89.94 218 THR A O 1
ATOM 1681 N N . TYR A 1 219 ? -8.471 2.974 42.376 1.00 90.62 219 TYR A N 1
ATOM 1682 C CA . TYR A 1 219 ? -7.751 1.894 41.728 1.00 90.62 219 TYR A CA 1
ATOM 1683 C C . TYR A 1 219 ? -6.735 2.444 40.722 1.00 90.62 219 TYR A C 1
ATOM 1685 O O . TYR A 1 219 ? -6.974 3.473 40.090 1.00 90.62 219 TYR A O 1
ATOM 1693 N N . ASP A 1 220 ? -5.612 1.743 40.576 1.00 87.56 220 ASP A N 1
ATOM 1694 C CA . ASP A 1 220 ? -4.573 1.986 39.573 1.00 87.56 220 ASP A CA 1
ATOM 1695 C C . ASP A 1 220 ? -4.567 0.830 38.562 1.00 87.56 220 ASP A C 1
ATOM 1697 O O . ASP A 1 220 ? -4.446 -0.341 38.946 1.00 87.56 220 ASP A O 1
ATOM 1701 N N . ILE A 1 221 ? -4.690 1.153 37.271 1.00 86.44 221 ILE A N 1
ATOM 1702 C CA . ILE A 1 221 ? -4.573 0.181 36.168 1.00 86.44 221 ILE A CA 1
ATOM 1703 C C . ILE A 1 221 ? -3.139 0.058 35.625 1.00 86.44 221 ILE A C 1
ATOM 1705 O O . ILE A 1 221 ? -2.891 -0.671 34.671 1.00 86.44 221 ILE A O 1
ATOM 1709 N N . SER A 1 222 ? -2.168 0.738 36.241 1.00 80.94 222 SER A N 1
ATOM 1710 C CA . SER A 1 222 ? -0.727 0.724 35.934 1.00 80.94 222 SER A CA 1
ATOM 1711 C C . SER A 1 222 ? -0.308 1.289 34.571 1.00 80.94 222 SER A C 1
ATOM 1713 O O . SER A 1 222 ? 0.888 1.455 34.332 1.00 80.94 222 SER A O 1
ATOM 1715 N N . GLN A 1 223 ? -1.256 1.638 33.704 1.00 83.62 223 GLN A N 1
ATOM 1716 C CA . GLN A 1 223 ? -1.034 2.209 32.377 1.00 83.62 223 GLN A CA 1
ATOM 1717 C C . GLN A 1 223 ? -2.034 3.345 32.146 1.00 83.62 223 GLN A C 1
ATOM 1719 O O . GLN A 1 223 ? -3.197 3.218 32.505 1.00 83.62 223 GLN A O 1
ATOM 1724 N N . ASN A 1 224 ? -1.585 4.451 31.552 1.00 89.94 224 ASN A N 1
ATOM 1725 C CA . ASN A 1 224 ? -2.500 5.482 31.066 1.00 89.94 224 ASN A CA 1
ATOM 1726 C C . ASN A 1 224 ? -3.059 5.034 29.711 1.00 89.94 224 ASN A C 1
ATOM 1728 O O . ASN A 1 224 ? -2.270 4.747 28.806 1.00 89.94 224 ASN A O 1
ATOM 1732 N N . ILE A 1 225 ? -4.378 4.920 29.596 1.00 91.50 225 ILE A N 1
ATOM 1733 C CA . ILE A 1 225 ? -5.077 4.436 28.398 1.00 91.50 225 ILE A CA 1
ATOM 1734 C C . ILE A 1 225 ? -6.217 5.381 28.037 1.00 91.50 225 ILE A C 1
ATOM 1736 O O . ILE A 1 225 ? -6.726 6.082 28.906 1.00 91.50 225 ILE A O 1
ATOM 1740 N N . ALA A 1 226 ? -6.685 5.318 26.793 1.00 94.44 226 ALA A N 1
ATOM 1741 C CA . ALA A 1 226 ? -8.004 5.810 26.418 1.00 94.44 226 ALA A CA 1
ATOM 1742 C C . ALA A 1 226 ? -8.999 4.644 26.346 1.00 94.44 226 ALA A C 1
ATOM 1744 O O . ALA A 1 226 ? -8.749 3.639 25.678 1.00 94.44 226 ALA A O 1
ATOM 1745 N N . GLY A 1 227 ? -10.108 4.737 27.077 1.00 94.06 227 GLY A N 1
ATOM 1746 C CA . GLY A 1 227 ? -10.953 3.575 27.315 1.00 94.06 227 GLY A CA 1
ATOM 1747 C C . GLY A 1 227 ? -12.159 3.825 28.204 1.00 94.06 227 GLY A C 1
ATOM 1748 O O . GLY A 1 227 ? -12.599 4.955 28.397 1.00 94.06 227 GLY A O 1
ATOM 1749 N N . TYR A 1 228 ? -12.687 2.745 28.764 1.00 94.25 228 TYR A N 1
ATOM 1750 C CA . TYR A 1 228 ? -13.769 2.773 29.746 1.00 94.25 228 TYR A CA 1
ATOM 1751 C C . TYR A 1 228 ? -13.574 1.680 30.797 1.00 94.25 228 TYR A C 1
ATOM 1753 O O . TYR A 1 228 ? -12.783 0.759 30.597 1.00 94.25 228 TYR A O 1
ATOM 1761 N N . CYS A 1 229 ? -14.327 1.739 31.895 1.00 94.19 229 CYS A N 1
ATOM 1762 C CA . CYS A 1 229 ? -14.329 0.691 32.912 1.00 94.19 229 CYS A CA 1
ATOM 1763 C C . CYS A 1 229 ? -15.682 -0.015 33.019 1.00 94.19 229 CYS A C 1
ATOM 1765 O O . CYS A 1 229 ? -16.739 0.559 32.780 1.00 94.19 229 CYS A O 1
ATOM 1767 N N . THR A 1 230 ? -15.616 -1.297 33.357 1.00 95.25 230 THR A N 1
ATOM 1768 C CA . THR A 1 230 ? -16.733 -2.171 33.692 1.00 95.25 230 THR A CA 1
ATOM 1769 C C . THR A 1 230 ? -16.667 -2.478 35.178 1.00 95.25 230 THR A C 1
ATOM 1771 O O . THR A 1 230 ? -15.642 -2.958 35.674 1.00 95.25 230 THR A O 1
ATOM 1774 N N . LEU A 1 231 ? -17.754 -2.182 35.883 1.00 95.06 231 LEU A N 1
ATOM 1775 C CA . LEU A 1 231 ? -17.885 -2.424 37.314 1.00 95.06 231 LEU A CA 1
ATOM 1776 C C . LEU A 1 231 ? -18.801 -3.625 37.530 1.00 95.06 231 LEU A C 1
ATOM 1778 O O . LEU A 1 231 ? -19.903 -3.660 36.989 1.00 95.06 231 LEU A O 1
ATOM 1782 N N . THR A 1 232 ? -18.363 -4.571 38.354 1.00 94.88 232 THR A N 1
ATOM 1783 C CA . THR A 1 232 ? -19.232 -5.627 38.887 1.00 94.88 232 THR A CA 1
ATOM 1784 C C . THR A 1 232 ? -19.503 -5.302 40.341 1.00 94.88 232 THR A C 1
ATOM 1786 O O . THR A 1 232 ? -18.560 -5.148 41.126 1.00 94.88 232 THR A O 1
ATOM 1789 N N . ILE A 1 233 ? -20.774 -5.144 40.693 1.00 93.12 233 ILE A N 1
ATOM 1790 C CA . ILE A 1 233 ? -21.174 -4.647 42.008 1.00 93.12 233 ILE A CA 1
ATOM 1791 C C . ILE A 1 233 ? -22.381 -5.400 42.577 1.00 93.12 233 ILE A C 1
ATOM 1793 O O . ILE A 1 233 ? -23.162 -6.016 41.849 1.00 93.12 233 ILE A O 1
ATOM 1797 N N . THR A 1 234 ? -22.577 -5.241 43.885 1.00 91.50 234 THR A N 1
ATOM 1798 C CA . THR A 1 234 ? -23.804 -5.624 44.590 1.00 91.50 234 THR A CA 1
ATOM 1799 C C . THR A 1 234 ? -24.277 -4.452 45.444 1.00 91.50 234 THR A C 1
ATOM 1801 O O . THR A 1 234 ? -23.543 -3.955 46.305 1.00 91.50 234 THR A O 1
ATOM 1804 N N . GLY A 1 235 ? -25.515 -4.008 45.236 1.00 89.06 235 GLY A N 1
ATOM 1805 C CA . GLY A 1 235 ? -26.095 -2.871 45.952 1.00 89.06 235 GLY A CA 1
ATOM 1806 C C . GLY A 1 235 ? -27.618 -2.938 46.027 1.00 89.06 235 GLY A C 1
ATOM 1807 O O . GLY A 1 235 ? -28.240 -3.867 45.521 1.00 89.06 235 GLY A O 1
ATOM 1808 N N . ARG A 1 236 ? -28.243 -1.960 46.690 1.00 89.06 236 ARG A N 1
ATOM 1809 C CA . ARG A 1 236 ? -29.710 -1.866 46.750 1.00 89.06 236 ARG A CA 1
ATOM 1810 C C . ARG A 1 236 ? -30.248 -1.122 45.531 1.00 89.06 236 ARG A C 1
ATOM 1812 O O . ARG A 1 236 ? -29.628 -0.185 45.031 1.00 89.06 236 ARG A O 1
ATOM 1819 N N . LYS A 1 237 ? -31.459 -1.491 45.116 1.00 90.88 237 LYS A N 1
ATOM 1820 C CA . LYS A 1 237 ? -32.194 -0.832 44.033 1.00 90.88 237 LYS A CA 1
ATOM 1821 C C . LYS A 1 237 ? -32.253 0.688 44.211 1.00 90.88 237 LYS A C 1
ATOM 1823 O O . LYS A 1 237 ? -32.625 1.178 45.276 1.00 90.88 237 LYS A O 1
ATOM 1828 N N . GLY A 1 238 ? -31.978 1.419 43.134 1.00 89.81 238 GLY A N 1
ATOM 1829 C CA . GLY A 1 238 ? -32.082 2.876 43.051 1.00 89.81 238 GLY A CA 1
ATOM 1830 C C . GLY A 1 238 ? -30.875 3.641 43.588 1.00 89.81 238 GLY A C 1
ATOM 1831 O O . GLY A 1 238 ? -30.914 4.868 43.593 1.00 89.81 238 GLY A O 1
ATOM 1832 N N . MET A 1 239 ? -29.822 2.954 44.032 1.00 91.25 239 MET A N 1
ATOM 1833 C CA . MET A 1 239 ? -28.572 3.607 44.414 1.00 91.25 239 MET A CA 1
ATOM 1834 C C . MET A 1 239 ? -27.802 4.078 43.178 1.00 91.25 239 MET A C 1
ATOM 1836 O O . MET A 1 239 ? -27.867 3.448 42.123 1.00 91.25 239 MET A O 1
ATOM 1840 N N . THR A 1 240 ? -27.059 5.173 43.328 1.00 92.56 240 THR A N 1
ATOM 1841 C CA . THR A 1 240 ? -26.170 5.693 42.285 1.00 92.56 240 THR A CA 1
ATOM 1842 C C . THR A 1 240 ? -24.732 5.272 42.568 1.00 92.56 240 THR A C 1
ATOM 1844 O O . THR A 1 240 ? -24.238 5.465 43.681 1.00 92.56 240 THR A O 1
ATOM 1847 N N . VAL A 1 241 ? -24.072 4.712 41.558 1.00 93.62 241 VAL A N 1
ATOM 1848 C CA . VAL A 1 241 ? -22.641 4.386 41.548 1.00 93.62 241 VAL A CA 1
ATOM 1849 C C . VAL A 1 241 ? -21.976 5.324 40.559 1.00 93.62 241 VAL A C 1
ATOM 1851 O O . VAL A 1 241 ? -22.326 5.300 39.383 1.00 93.62 241 VAL A O 1
ATOM 1854 N N . SER A 1 242 ? -21.021 6.125 41.019 1.00 93.12 242 SER A N 1
ATOM 1855 C CA . SER A 1 242 ? -20.293 7.054 40.153 1.00 93.12 242 SER A CA 1
ATOM 1856 C C . SER A 1 242 ? -18.836 6.630 40.025 1.00 93.12 242 SER A C 1
ATOM 1858 O O . SER A 1 242 ? -18.127 6.564 41.030 1.00 93.12 242 SER A O 1
ATOM 1860 N N . SER A 1 243 ? -18.354 6.381 38.811 1.00 93.56 243 SER A N 1
ATOM 1861 C CA . SER A 1 243 ? -16.926 6.181 38.533 1.00 93.56 243 SER A CA 1
ATOM 1862 C C . SER A 1 243 ? -16.309 7.426 37.917 1.00 93.56 243 SER A C 1
ATOM 1864 O O . SER A 1 243 ? -16.764 7.880 36.871 1.00 93.56 243 SER A O 1
ATOM 1866 N N . ARG A 1 244 ? -15.247 7.947 38.539 1.00 93.19 244 ARG A N 1
ATOM 1867 C CA . ARG A 1 244 ? -14.469 9.093 38.045 1.00 93.19 244 ARG A CA 1
ATOM 1868 C C . ARG A 1 244 ? -13.070 8.677 37.632 1.00 93.19 244 ARG A C 1
ATOM 1870 O O .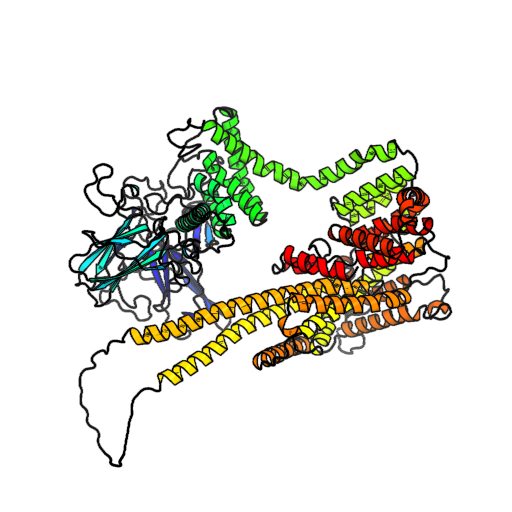 ARG A 1 244 ? -12.455 7.857 38.311 1.00 93.19 244 ARG A O 1
ATOM 1877 N N . HIS A 1 245 ? -12.561 9.306 36.582 1.00 94.12 245 HIS A N 1
ATOM 1878 C CA . HIS A 1 245 ? -11.316 8.925 35.921 1.00 94.12 245 HIS A CA 1
ATOM 1879 C C . HIS A 1 245 ? -10.277 10.057 35.987 1.00 94.12 245 HIS A C 1
ATOM 1881 O O . HIS A 1 245 ? -10.637 11.230 35.892 1.00 94.12 245 HIS A O 1
ATOM 1887 N N . ALA A 1 246 ? -8.995 9.719 36.162 1.00 92.88 246 ALA A N 1
ATOM 1888 C CA . ALA A 1 246 ? -7.893 10.685 36.149 1.00 92.88 246 ALA A CA 1
ATOM 1889 C C . ALA A 1 246 ? -6.570 10.086 35.633 1.00 92.88 246 ALA A C 1
ATOM 1891 O O . ALA A 1 246 ? -6.260 8.916 35.867 1.00 92.88 246 ALA A O 1
ATOM 1892 N N . GLU A 1 247 ? -5.733 10.901 34.989 1.00 93.56 247 GLU A N 1
ATOM 1893 C CA . GLU A 1 247 ? -4.367 10.521 34.589 1.00 93.56 247 GLU A CA 1
ATOM 1894 C C . GLU A 1 247 ? -3.383 10.550 35.767 1.00 93.56 247 GLU A C 1
ATOM 1896 O O . GLU A 1 247 ? -2.403 9.804 35.784 1.00 93.56 247 GLU A O 1
ATOM 1901 N N . LEU A 1 248 ? -3.633 11.413 36.760 1.00 90.44 248 LEU A N 1
ATOM 1902 C CA . LEU A 1 248 ? -2.708 11.724 37.850 1.00 90.44 248 LEU A CA 1
ATOM 1903 C C . LEU A 1 248 ? -3.384 11.631 39.227 1.00 90.44 248 LEU A C 1
ATOM 1905 O O . LEU A 1 248 ? -4.600 11.759 39.367 1.00 90.44 248 LEU A O 1
ATOM 1909 N N . LEU A 1 249 ? -2.560 11.464 40.264 1.00 87.44 249 LEU A N 1
ATOM 1910 C CA . LEU A 1 249 ? -2.961 11.560 41.669 1.00 87.44 249 LEU A CA 1
ATOM 1911 C C . LEU A 1 249 ? -2.380 12.824 42.308 1.00 87.44 249 LEU A C 1
ATOM 1913 O O . LEU A 1 249 ? -1.246 13.217 42.025 1.00 87.44 249 LEU A O 1
ATOM 1917 N N . ASN A 1 250 ? -3.131 13.415 43.231 1.00 83.19 250 ASN A N 1
ATOM 1918 C CA . ASN A 1 250 ? -2.653 14.465 44.120 1.00 83.19 250 ASN A CA 1
ATOM 1919 C C . ASN A 1 250 ? -1.600 13.906 45.084 1.00 83.19 250 ASN A C 1
ATOM 1921 O O . ASN A 1 250 ? -1.796 12.855 45.704 1.00 83.19 250 ASN A O 1
ATOM 1925 N N . LYS A 1 251 ? -0.486 14.631 45.231 1.00 72.25 251 LYS A N 1
ATOM 1926 C CA . LYS A 1 251 ? 0.583 14.309 46.182 1.00 72.25 251 LYS A CA 1
ATOM 1927 C C . LYS A 1 251 ? 0.478 15.223 47.408 1.00 72.25 251 LYS A C 1
ATOM 1929 O O . LYS A 1 251 ? 0.553 16.440 47.240 1.00 72.25 251 LYS A O 1
ATOM 1934 N N . PRO A 1 252 ? 0.347 14.673 48.629 1.00 67.81 252 PRO A N 1
ATOM 1935 C CA . PRO A 1 252 ? 0.342 15.480 49.845 1.00 67.81 252 PRO A CA 1
ATOM 1936 C C . PRO A 1 252 ? 1.642 16.285 49.988 1.00 67.81 252 PRO A C 1
ATOM 1938 O O . PRO A 1 252 ? 2.728 15.731 49.826 1.00 67.81 252 PRO A O 1
ATOM 1941 N N . GLY A 1 253 ? 1.539 17.576 50.318 1.00 60.16 253 GLY A N 1
ATOM 1942 C CA . GLY A 1 253 ? 2.695 18.432 50.630 1.00 60.16 253 GLY A CA 1
ATOM 1943 C C . GLY A 1 253 ? 3.381 19.103 49.434 1.00 60.16 253 GLY A C 1
ATOM 1944 O O . GLY A 1 253 ? 4.290 19.902 49.643 1.00 60.16 253 GLY A O 1
ATOM 1945 N N . VAL A 1 254 ? 2.930 18.837 48.205 1.00 59.91 254 VAL A N 1
ATOM 1946 C CA . VAL A 1 254 ? 3.319 19.597 47.005 1.00 59.91 254 VAL A CA 1
ATOM 1947 C C . VAL A 1 254 ? 2.297 20.722 46.804 1.00 59.91 254 VAL A C 1
ATOM 1949 O O . VAL A 1 254 ? 1.095 20.472 46.880 1.00 59.91 254 VAL A O 1
ATOM 1952 N N . ASP A 1 255 ? 2.760 21.964 46.633 1.00 50.84 255 ASP A N 1
ATOM 1953 C CA . ASP A 1 255 ? 1.939 23.155 46.335 1.00 50.84 255 ASP A CA 1
ATOM 1954 C C . ASP A 1 255 ? 0.736 23.399 47.273 1.00 50.84 255 ASP A C 1
ATOM 1956 O O . ASP A 1 255 ? -0.327 23.863 46.866 1.00 50.84 255 ASP A O 1
ATOM 1960 N N . GLY A 1 256 ? 0.878 23.077 48.565 1.00 57.97 256 GLY A N 1
ATOM 1961 C CA . GLY A 1 256 ? -0.170 23.313 49.569 1.00 57.97 256 GLY A CA 1
ATOM 1962 C C . GLY A 1 256 ? -1.353 22.334 49.519 1.00 57.97 256 GLY A C 1
ATOM 1963 O O . GLY A 1 256 ? -2.333 22.522 50.247 1.00 57.97 256 GLY A O 1
ATOM 1964 N N . ILE A 1 257 ? -1.266 21.267 48.716 1.00 64.25 257 ILE A N 1
ATOM 1965 C CA . ILE A 1 257 ? -2.302 20.236 48.610 1.00 64.25 257 ILE A CA 1
ATOM 1966 C C . ILE A 1 257 ? -2.298 19.359 49.874 1.00 64.25 257 ILE A C 1
ATOM 1968 O O . ILE A 1 257 ? -1.319 18.679 50.195 1.00 64.25 257 ILE A O 1
ATOM 1972 N N . LYS A 1 258 ? -3.418 19.389 50.612 1.00 55.44 258 LYS A N 1
ATOM 1973 C CA . LYS A 1 258 ? -3.582 18.736 51.928 1.00 55.44 258 LYS A CA 1
ATOM 1974 C C . LYS A 1 258 ? -4.114 17.300 51.878 1.00 55.44 258 LYS A C 1
ATOM 1976 O O . LYS A 1 258 ? -4.159 16.654 52.920 1.00 55.44 258 LYS A O 1
ATOM 1981 N N . TYR A 1 259 ? -4.546 16.808 50.717 1.00 63.03 259 TYR A N 1
ATOM 1982 C CA . TYR A 1 259 ? -5.187 15.496 50.592 1.00 63.03 259 TYR A CA 1
ATOM 1983 C C . TYR A 1 259 ? -4.607 14.669 49.441 1.00 63.03 259 TYR A C 1
ATOM 1985 O O . TYR A 1 259 ? -4.135 15.203 48.439 1.00 63.03 259 TYR A O 1
ATOM 1993 N N . GLN A 1 260 ? -4.653 13.349 49.608 1.00 70.25 260 GLN A N 1
ATOM 1994 C CA . GLN A 1 260 ? -4.354 12.362 48.573 1.00 70.25 260 GLN A CA 1
ATOM 1995 C C . GLN A 1 260 ? -5.670 12.011 47.854 1.00 70.25 260 GLN A C 1
ATOM 1997 O O . GLN A 1 260 ? -6.701 11.893 48.513 1.00 70.25 260 GLN A O 1
ATOM 2002 N N . GLY A 1 261 ? -5.664 11.907 46.524 1.00 80.19 261 GLY A N 1
ATOM 2003 C CA . GLY A 1 261 ? -6.868 11.630 45.725 1.00 80.19 261 GLY A CA 1
ATOM 2004 C C . GLY A 1 261 ? -6.632 11.825 44.226 1.00 80.19 261 GLY A C 1
ATOM 2005 O O . GLY A 1 261 ? -5.496 12.069 43.822 1.00 80.19 261 GLY A O 1
ATOM 2006 N N . LEU A 1 262 ? -7.680 11.729 43.401 1.00 87.19 262 LEU A N 1
ATOM 2007 C CA . LEU A 1 262 ? -7.577 12.002 41.961 1.00 87.19 262 LEU A CA 1
ATOM 2008 C C . LEU A 1 262 ? -7.205 13.467 41.695 1.00 87.19 262 LEU A C 1
ATOM 2010 O O . LEU A 1 262 ? -7.721 14.373 42.352 1.00 87.19 262 LEU A O 1
ATOM 2014 N N . ASN A 1 263 ? -6.337 13.694 40.710 1.00 87.25 263 ASN A N 1
ATOM 2015 C CA . ASN A 1 263 ? -6.040 15.022 40.188 1.00 87.25 263 ASN A CA 1
ATOM 2016 C C . ASN A 1 263 ? -6.806 15.236 38.878 1.00 87.25 263 ASN A C 1
ATOM 2018 O O . ASN A 1 263 ? -6.544 14.558 37.889 1.00 87.25 263 ASN A O 1
ATOM 2022 N N . SER A 1 264 ? -7.735 16.190 38.881 1.00 82.75 264 SER A N 1
ATOM 2023 C CA . SER A 1 264 ? -8.542 16.560 37.716 1.00 82.75 264 SER A CA 1
ATOM 2024 C C . SER A 1 264 ? -8.139 17.905 37.100 1.00 82.75 264 SER A C 1
ATOM 2026 O O . SER A 1 264 ? -8.858 18.422 36.252 1.00 82.75 264 SER A O 1
ATOM 2028 N N . ALA A 1 265 ? -7.019 18.512 37.510 1.00 84.75 265 ALA A N 1
ATOM 2029 C CA . ALA A 1 265 ? -6.639 19.853 37.056 1.00 84.75 265 ALA A CA 1
ATOM 2030 C C . ALA A 1 265 ? -6.401 19.914 35.535 1.00 84.75 265 ALA A C 1
ATOM 2032 O O . ALA A 1 265 ? -6.795 20.876 34.880 1.00 84.75 265 ALA A O 1
ATOM 2033 N N . ASN A 1 266 ? -5.818 18.862 34.955 1.00 87.00 266 ASN A N 1
ATOM 2034 C CA . ASN A 1 266 ? -5.571 18.757 33.514 1.00 87.00 266 ASN A CA 1
ATOM 2035 C C . ASN A 1 266 ? -6.819 18.384 32.690 1.00 87.00 266 ASN A C 1
ATOM 2037 O O . ASN A 1 266 ? -6.763 18.416 31.464 1.00 87.00 266 ASN A O 1
ATOM 2041 N N . TYR A 1 267 ? -7.945 18.078 33.343 1.00 84.88 267 TYR A N 1
ATOM 2042 C CA . TYR A 1 267 ? -9.238 17.824 32.698 1.00 84.88 267 TYR A CA 1
ATOM 2043 C C . TYR A 1 267 ? -10.047 19.115 32.505 1.00 84.88 267 TYR A C 1
ATOM 2045 O O . TYR A 1 267 ? -11.126 19.079 31.924 1.00 84.88 267 TYR A O 1
ATOM 2053 N N . GLN A 1 268 ? -9.528 20.271 32.934 1.00 79.19 268 GLN A N 1
ATOM 2054 C CA . GLN A 1 268 ? -10.203 21.567 32.818 1.00 79.19 268 GLN A CA 1
ATOM 2055 C C . GLN A 1 268 ? -11.583 21.542 33.505 1.00 79.19 268 GLN A C 1
ATOM 2057 O O . GLN A 1 268 ? -11.658 21.372 34.719 1.00 79.19 268 GLN A O 1
ATOM 2062 N N . ILE A 1 269 ? -12.673 21.728 32.756 1.00 72.69 269 ILE A N 1
ATOM 2063 C CA . ILE A 1 269 ? -14.035 21.854 33.296 1.00 72.69 269 ILE A CA 1
ATOM 2064 C C . ILE A 1 269 ? -14.857 20.557 33.238 1.00 72.69 269 ILE A C 1
ATOM 2066 O O . ILE A 1 269 ? -16.026 20.566 33.627 1.00 72.69 269 ILE A O 1
ATOM 2070 N N . ILE A 1 270 ? -14.290 19.453 32.740 1.00 77.94 270 ILE A N 1
ATOM 2071 C CA . ILE A 1 270 ? -15.025 18.191 32.580 1.00 77.94 270 ILE A CA 1
ATOM 2072 C C . ILE A 1 270 ? -14.835 17.269 33.787 1.00 77.94 270 ILE A C 1
ATOM 2074 O O . ILE A 1 270 ? -13.778 17.230 34.414 1.00 77.94 270 ILE A O 1
ATOM 2078 N N . SER A 1 271 ? -15.877 16.504 34.112 1.00 71.19 271 SER A N 1
ATOM 2079 C CA . SER A 1 271 ? -15.880 15.590 35.259 1.00 71.19 271 SER A CA 1
ATOM 2080 C C . SER A 1 271 ? -15.368 14.180 34.954 1.00 71.19 271 SER A C 1
ATOM 2082 O O . SER A 1 271 ? -15.050 13.473 35.909 1.00 71.19 271 SER A O 1
ATOM 2084 N N . ALA A 1 272 ? -15.337 13.767 33.675 1.00 88.25 272 ALA A N 1
ATOM 2085 C CA . ALA A 1 272 ? -14.997 12.408 33.221 1.00 88.25 272 ALA A CA 1
ATOM 2086 C C . ALA A 1 272 ? -15.621 11.314 34.119 1.00 88.25 272 ALA A C 1
ATOM 2088 O O . ALA A 1 272 ? -14.916 10.502 34.732 1.00 88.25 272 ALA A O 1
ATOM 2089 N N . SER A 1 273 ? -16.953 11.362 34.268 1.00 92.06 273 SER A N 1
ATOM 2090 C CA . SER A 1 273 ? -17.708 10.605 35.274 1.00 92.06 273 SER A CA 1
ATOM 2091 C C . SER A 1 273 ? -18.819 9.781 34.637 1.00 92.06 273 SER A C 1
ATOM 2093 O O . SER A 1 273 ? -19.648 10.323 33.912 1.00 92.06 273 SER A O 1
ATOM 2095 N N . ASP A 1 274 ? -18.879 8.497 34.974 1.00 95.56 274 ASP A N 1
ATOM 2096 C CA . ASP A 1 274 ? -19.982 7.620 34.582 1.00 95.56 274 ASP A CA 1
ATOM 2097 C C . ASP A 1 274 ? -20.849 7.309 35.802 1.00 95.56 274 ASP A C 1
ATOM 2099 O O . ASP A 1 274 ? -20.358 6.776 36.799 1.00 95.56 274 ASP A O 1
ATOM 2103 N N . ASP A 1 275 ? -22.130 7.662 35.719 1.00 95.31 275 ASP A N 1
ATOM 2104 C CA . ASP A 1 275 ? -23.111 7.516 36.790 1.00 95.31 275 ASP A CA 1
ATOM 2105 C C . ASP A 1 275 ? -24.124 6.420 36.436 1.00 95.31 275 ASP A C 1
ATOM 2107 O O . ASP A 1 275 ? -24.874 6.520 35.463 1.00 95.31 275 ASP A O 1
ATOM 2111 N N . PHE A 1 276 ? -24.190 5.380 37.261 1.00 95.19 276 PHE A N 1
ATOM 2112 C CA . PHE A 1 276 ? -25.091 4.246 37.084 1.00 95.19 276 PHE A CA 1
ATOM 2113 C C . PHE A 1 276 ? -26.150 4.225 38.183 1.00 95.19 276 PHE A C 1
ATOM 2115 O O . PHE A 1 276 ? -25.811 4.247 39.365 1.00 95.19 276 PHE A O 1
ATOM 2122 N N . ILE A 1 277 ? -27.429 4.155 37.813 1.00 95.00 277 ILE A N 1
ATOM 2123 C CA . ILE A 1 277 ? -28.542 3.962 38.749 1.00 95.00 277 ILE A CA 1
ATOM 2124 C C . ILE A 1 277 ? -28.975 2.505 38.674 1.00 95.00 277 ILE A C 1
ATOM 2126 O O . ILE A 1 277 ? -29.480 2.066 37.644 1.00 95.00 277 ILE A O 1
ATOM 2130 N N . ILE A 1 278 ? -28.772 1.777 39.767 1.00 93.50 278 ILE A N 1
ATOM 2131 C CA . ILE A 1 278 ? -28.753 0.312 39.742 1.00 93.50 278 ILE A CA 1
ATOM 2132 C C . ILE A 1 278 ? -30.118 -0.298 40.074 1.00 93.50 278 ILE A C 1
ATOM 2134 O O . ILE A 1 278 ? -30.920 0.285 40.818 1.00 93.50 278 ILE A O 1
ATOM 2138 N N . GLN A 1 279 ? -30.398 -1.490 39.557 1.00 91.38 279 GLN A N 1
ATOM 2139 C CA . GLN A 1 279 ? -31.654 -2.203 39.783 1.00 91.38 279 GLN A CA 1
ATOM 2140 C C . GLN A 1 279 ? -31.615 -3.029 41.073 1.00 91.38 279 GLN A C 1
ATOM 2142 O O . GLN A 1 279 ? -32.672 -3.282 41.659 1.00 91.38 279 GLN A O 1
ATOM 2147 N N . GLY A 1 280 ? -30.413 -3.311 41.583 1.00 86.94 280 GLY A N 1
ATOM 2148 C CA . GLY A 1 280 ? -30.192 -3.999 42.853 1.00 86.94 280 GLY A CA 1
ATOM 2149 C C . GLY A 1 280 ? -30.133 -5.516 42.710 1.00 86.94 280 GLY A C 1
ATOM 2150 O O . GLY A 1 280 ? -30.519 -6.227 43.640 1.00 86.94 280 GLY A O 1
ATOM 2151 N N . ASP A 1 281 ? -29.691 -5.996 41.549 1.00 87.12 281 ASP A N 1
ATOM 2152 C CA . ASP A 1 281 ? -29.475 -7.419 41.314 1.00 87.12 281 ASP A CA 1
ATOM 2153 C C . ASP A 1 281 ? -28.217 -7.913 42.064 1.00 87.12 281 ASP A C 1
ATOM 2155 O O . ASP A 1 281 ? -27.326 -7.117 42.379 1.00 87.12 281 ASP A O 1
ATOM 2159 N N . PRO A 1 282 ? -28.108 -9.221 42.380 1.00 82.50 282 PRO A N 1
ATOM 2160 C CA . PRO A 1 282 ? -27.001 -9.751 43.183 1.00 82.50 282 PRO A CA 1
ATOM 2161 C C . PRO A 1 282 ? -25.612 -9.540 42.558 1.00 82.50 282 PRO A C 1
ATOM 2163 O O . PRO A 1 282 ? -24.636 -9.420 43.293 1.00 82.50 282 PRO A O 1
ATOM 2166 N N . HIS A 1 283 ? -25.543 -9.471 41.224 1.00 86.50 283 HIS A N 1
ATOM 2167 C CA . HIS A 1 283 ? -24.330 -9.225 40.441 1.00 86.50 283 HIS A CA 1
ATOM 2168 C C . HIS A 1 283 ? -24.679 -8.350 39.235 1.00 86.50 283 HIS A C 1
ATOM 2170 O O . HIS A 1 283 ? -25.054 -8.855 38.175 1.00 86.50 283 HIS A O 1
ATOM 2176 N N . GLU A 1 284 ? -24.594 -7.036 39.406 1.00 91.00 284 GLU A N 1
ATOM 2177 C CA . GLU A 1 284 ? -24.916 -6.079 38.348 1.00 91.00 284 GLU A CA 1
ATOM 2178 C C . GLU A 1 284 ? -23.629 -5.656 37.624 1.00 91.00 284 GLU A C 1
ATOM 2180 O O . GLU A 1 284 ? -22.646 -5.275 38.267 1.00 91.00 284 GLU A O 1
ATOM 2185 N N . ILE A 1 285 ? -23.623 -5.765 36.289 1.00 93.56 285 ILE A N 1
ATOM 2186 C CA . ILE A 1 285 ? -22.485 -5.409 35.428 1.00 93.56 285 ILE A CA 1
ATOM 2187 C C . ILE A 1 285 ? -22.774 -4.054 34.788 1.00 93.56 285 ILE A C 1
ATOM 2189 O O . ILE A 1 285 ? -23.728 -3.907 34.027 1.00 93.56 285 ILE A O 1
ATOM 2193 N N . LEU A 1 286 ? -21.935 -3.070 35.089 1.00 93.88 286 LEU A N 1
ATOM 2194 C CA . LEU A 1 286 ? -22.116 -1.683 34.683 1.00 93.88 286 LEU A CA 1
ATOM 2195 C C . LEU A 1 286 ? -21.019 -1.292 33.694 1.00 93.88 286 LEU A C 1
ATOM 2197 O O . LEU A 1 286 ? -19.850 -1.208 34.072 1.00 93.88 286 LEU A O 1
ATOM 2201 N N . THR A 1 287 ? -21.392 -1.049 32.436 1.00 93.00 287 THR A N 1
ATOM 2202 C CA . THR A 1 287 ? -20.459 -0.698 31.357 1.00 93.00 287 THR A CA 1
ATOM 2203 C C . THR A 1 287 ? -21.008 0.480 30.548 1.00 93.00 287 THR A C 1
ATOM 2205 O O . THR A 1 287 ? -22.114 0.380 30.013 1.00 93.00 287 THR A O 1
ATOM 2208 N N . PRO A 1 288 ? -20.257 1.583 30.379 1.00 93.06 288 PRO A N 1
ATOM 2209 C CA . PRO A 1 288 ? -20.684 2.666 29.503 1.00 93.06 288 PRO A CA 1
ATOM 2210 C C . PRO A 1 288 ? -20.545 2.253 28.022 1.00 93.06 288 PRO A C 1
ATOM 2212 O O . PRO A 1 288 ? -19.660 1.476 27.655 1.00 93.06 288 PRO A O 1
ATOM 2215 N N . LEU A 1 289 ? -21.438 2.747 27.156 1.00 89.81 289 LEU A N 1
ATOM 2216 C CA . LEU A 1 289 ? -21.505 2.361 25.732 1.00 89.81 289 LEU A CA 1
ATOM 2217 C C . LEU A 1 289 ? -21.021 3.467 24.784 1.00 89.81 289 LEU A C 1
ATOM 2219 O O . LEU A 1 289 ? -20.266 3.191 23.856 1.00 89.81 289 LEU A O 1
ATOM 2223 N N . PHE A 1 290 ? -21.441 4.709 25.031 1.00 92.12 290 PHE A N 1
ATOM 2224 C CA . PHE A 1 290 ? -21.216 5.858 24.151 1.00 92.12 290 PHE A CA 1
ATOM 2225 C C . PHE A 1 290 ? -20.369 6.932 24.839 1.00 92.12 290 PHE A C 1
ATOM 2227 O O . PHE A 1 290 ? -20.757 8.093 24.891 1.00 92.12 290 PHE A O 1
ATOM 2234 N N . THR A 1 291 ? -19.237 6.546 25.429 1.00 93.06 291 THR A N 1
ATOM 2235 C CA . THR A 1 291 ? -18.218 7.476 25.942 1.00 93.06 291 THR A CA 1
ATOM 2236 C C . THR A 1 291 ? -16.882 6.764 26.127 1.00 93.06 291 THR A C 1
ATOM 2238 O O . THR A 1 291 ? -16.821 5.531 26.120 1.00 93.06 291 THR A O 1
ATOM 2241 N N . TYR A 1 292 ? -15.820 7.549 26.265 1.00 94.94 292 TYR A N 1
ATOM 2242 C CA . TYR A 1 292 ? -14.494 7.081 26.638 1.00 94.94 292 TYR A CA 1
ATOM 2243 C C . TYR A 1 292 ? -13.754 8.174 27.410 1.00 94.94 292 TYR A C 1
ATOM 2245 O O . TYR A 1 292 ? -14.030 9.367 27.258 1.00 94.94 292 TYR A O 1
ATOM 2253 N N . HIS A 1 293 ? -12.772 7.754 28.197 1.00 95.31 293 HIS A N 1
ATOM 2254 C CA . HIS A 1 293 ? -11.937 8.612 29.026 1.00 95.31 293 HIS A CA 1
ATOM 2255 C C . HIS A 1 293 ? -10.468 8.244 28.808 1.00 95.31 293 HIS A C 1
ATOM 2257 O O . HIS A 1 293 ? -10.144 7.062 28.707 1.00 95.31 293 HIS A O 1
ATOM 2263 N N . GLY A 1 294 ? -9.573 9.228 28.765 1.00 95.31 294 GLY A N 1
ATOM 2264 C CA . GLY A 1 294 ? -8.137 9.008 28.967 1.00 95.31 294 GLY A CA 1
ATOM 2265 C C . GLY A 1 294 ? -7.840 8.970 30.463 1.00 95.31 294 GLY A C 1
ATOM 2266 O O . GLY A 1 294 ? -8.241 9.911 31.141 1.00 95.31 294 GLY A O 1
ATOM 2267 N N . PHE A 1 295 ? -7.244 7.907 31.009 1.00 95.12 295 PHE A N 1
ATOM 2268 C CA . PHE A 1 295 ? -6.959 7.773 32.446 1.00 95.12 295 PHE A CA 1
ATOM 2269 C C . PHE A 1 295 ? -5.998 6.626 32.787 1.00 95.12 295 PHE A C 1
ATOM 2271 O O . PHE A 1 295 ? -5.820 5.671 32.032 1.00 95.12 295 PHE A O 1
ATOM 2278 N N . ARG A 1 296 ? -5.451 6.694 34.006 1.00 92.56 296 ARG A N 1
ATOM 2279 C CA . ARG A 1 296 ? -4.740 5.601 34.694 1.00 92.56 296 ARG A CA 1
ATOM 2280 C C . ARG A 1 296 ? -5.384 5.238 36.037 1.00 92.56 296 ARG A C 1
ATOM 2282 O O . ARG A 1 296 ? -5.256 4.111 36.514 1.00 92.56 296 ARG A O 1
ATOM 2289 N N . TYR A 1 297 ? -6.046 6.195 36.671 1.00 92.12 297 TYR A N 1
ATOM 2290 C CA . TYR A 1 297 ? -6.650 6.035 37.983 1.00 92.12 297 TYR A CA 1
ATOM 2291 C C . TYR A 1 297 ? -8.163 6.173 37.880 1.00 92.12 297 TYR A C 1
ATOM 2293 O O . TYR A 1 297 ? -8.669 7.017 37.139 1.00 92.12 297 TYR A O 1
ATOM 2301 N N . ILE A 1 298 ? -8.875 5.356 38.650 1.00 93.38 298 ILE A N 1
ATOM 2302 C CA . ILE A 1 298 ? -10.335 5.382 38.747 1.00 93.38 298 ILE A CA 1
ATOM 2303 C C . ILE A 1 298 ? -10.752 5.388 40.213 1.00 93.38 298 ILE A C 1
ATOM 2305 O O . ILE A 1 298 ? -10.279 4.565 40.994 1.00 93.38 298 ILE A O 1
ATOM 2309 N N . SER A 1 299 ? -11.659 6.286 40.588 1.00 91.88 299 SER A N 1
ATOM 2310 C CA . SER A 1 299 ? -12.322 6.263 41.895 1.00 91.88 299 SER A CA 1
ATOM 2311 C C . SER A 1 299 ? -13.791 5.915 41.731 1.00 91.88 299 SER A C 1
ATOM 2313 O O . SER A 1 299 ? -14.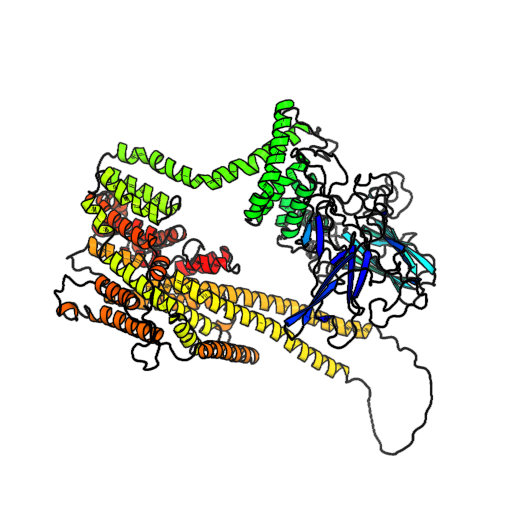481 6.503 40.900 1.00 91.88 299 SER A O 1
ATOM 2315 N N . VAL A 1 300 ? -14.272 4.982 42.550 1.00 91.31 300 VAL A N 1
ATOM 2316 C CA . VAL A 1 300 ? -15.672 4.551 42.561 1.00 91.31 300 VAL A CA 1
ATOM 2317 C C . VAL A 1 300 ? -16.342 5.105 43.815 1.00 91.31 300 VAL A C 1
ATOM 2319 O O . VAL A 1 300 ? -16.009 4.734 44.940 1.00 91.31 300 VAL A O 1
ATOM 2322 N N . TYR A 1 301 ? -17.287 6.015 43.612 1.00 87.31 301 TYR A N 1
ATOM 2323 C CA . TYR A 1 301 ? -18.080 6.649 44.653 1.00 87.31 301 TYR A CA 1
ATOM 2324 C C . TYR A 1 301 ? -19.400 5.904 44.794 1.00 87.31 301 TYR A C 1
ATOM 2326 O O . TYR A 1 301 ? -20.267 5.966 43.922 1.00 87.31 301 TYR A O 1
ATOM 2334 N N . ALA A 1 302 ? -19.544 5.200 45.912 1.00 78.75 302 ALA A N 1
ATOM 2335 C CA . ALA A 1 302 ? -20.763 4.493 46.246 1.00 78.75 302 ALA A CA 1
ATOM 2336 C C . ALA A 1 302 ? -20.876 4.302 47.764 1.00 78.75 302 ALA A C 1
ATOM 2338 O O . ALA A 1 302 ? -20.031 3.664 48.390 1.00 78.75 302 ALA A O 1
ATOM 2339 N N . ASN A 1 303 ? -21.935 4.838 48.371 1.00 71.56 303 ASN A N 1
ATOM 2340 C CA . ASN A 1 303 ? -22.219 4.596 49.786 1.00 71.56 303 ASN A CA 1
ATOM 2341 C C . ASN A 1 303 ? -22.867 3.218 49.932 1.00 71.56 303 ASN A C 1
ATOM 2343 O O . ASN A 1 303 ? -23.870 2.989 49.281 1.00 71.56 303 ASN A O 1
ATOM 2347 N N . TYR A 1 304 ? -22.375 2.336 50.807 1.00 73.44 304 TYR A N 1
ATOM 2348 C CA . TYR A 1 304 ? -23.009 1.037 51.119 1.00 73.44 304 TYR A CA 1
ATOM 2349 C C . TYR A 1 304 ? -23.178 0.061 49.930 1.00 73.44 304 TYR A C 1
ATOM 2351 O O . TYR A 1 304 ? -24.125 -0.726 49.914 1.00 73.44 304 TYR A O 1
ATOM 2359 N N . ILE A 1 305 ? -22.275 0.099 48.946 1.00 80.88 305 ILE A N 1
ATOM 2360 C CA . ILE A 1 305 ? -22.227 -0.849 47.817 1.00 80.88 305 ILE A CA 1
ATOM 2361 C C . ILE A 1 305 ? -20.968 -1.701 47.938 1.00 80.88 305 ILE A C 1
ATOM 2363 O O . ILE A 1 305 ? -19.905 -1.191 48.291 1.00 80.88 305 ILE A O 1
ATOM 2367 N N . ASN A 1 306 ? -21.090 -2.993 47.639 1.00 87.00 306 ASN A N 1
ATOM 2368 C CA . ASN A 1 306 ? -19.941 -3.878 47.512 1.00 87.00 306 ASN A CA 1
ATOM 2369 C C . ASN A 1 306 ? -19.419 -3.838 46.071 1.00 87.00 306 ASN A C 1
ATOM 2371 O O . ASN A 1 306 ? -20.181 -4.089 45.137 1.00 87.00 306 ASN A O 1
ATOM 2375 N N . ILE A 1 307 ? -18.133 -3.530 45.893 1.00 89.31 307 ILE A N 1
ATOM 2376 C CA . ILE A 1 307 ? -17.467 -3.533 44.586 1.00 89.31 307 ILE A CA 1
ATOM 2377 C C . ILE A 1 307 ? -16.725 -4.861 44.451 1.00 89.31 307 ILE A C 1
ATOM 2379 O O . ILE A 1 307 ? -15.749 -5.096 45.161 1.00 89.31 307 ILE A O 1
ATOM 2383 N N . GLU A 1 308 ? -17.182 -5.727 43.549 1.00 91.31 308 GLU A N 1
ATOM 2384 C CA . GLU A 1 308 ? -16.600 -7.057 43.345 1.00 91.31 308 GLU A CA 1
ATOM 2385 C C . GLU A 1 308 ? -15.371 -6.999 42.436 1.00 91.31 308 GLU A C 1
ATOM 2387 O O . GLU A 1 308 ? -14.341 -7.606 42.731 1.00 91.31 308 GLU A O 1
ATOM 2392 N N . SER A 1 309 ? -15.460 -6.250 41.333 1.00 91.12 309 SER A N 1
ATOM 2393 C CA . SER A 1 309 ? -14.348 -6.079 40.397 1.00 91.12 309 SER A CA 1
ATOM 2394 C C . SER A 1 309 ? -14.450 -4.787 39.597 1.00 91.12 309 SER A C 1
ATOM 2396 O O . SER A 1 309 ? -15.546 -4.361 39.233 1.00 91.12 309 SER A O 1
ATOM 2398 N N . VAL A 1 310 ? -13.290 -4.225 39.256 1.00 92.38 310 VAL A N 1
ATOM 2399 C CA . VAL A 1 310 ? -13.141 -3.090 38.340 1.00 92.38 310 VAL A CA 1
ATOM 2400 C C . VAL A 1 310 ? -12.223 -3.522 37.201 1.00 92.38 310 VAL A C 1
ATOM 2402 O O . VAL A 1 310 ? -11.048 -3.822 37.423 1.00 92.38 310 VAL A O 1
ATOM 2405 N N . VAL A 1 311 ? -12.771 -3.577 35.989 1.00 91.62 311 VAL A N 1
ATOM 2406 C CA . VAL A 1 311 ? -12.066 -4.033 34.784 1.00 91.62 311 VAL A CA 1
ATOM 2407 C C . VAL A 1 311 ? -12.125 -2.934 33.737 1.00 91.62 311 VAL A C 1
ATOM 2409 O O . VAL A 1 311 ? -13.212 -2.540 33.332 1.00 91.62 311 VAL A O 1
ATOM 2412 N N . CYS A 1 312 ? -10.986 -2.434 33.277 1.00 90.56 312 CYS A N 1
ATOM 2413 C CA . CYS A 1 312 ? -10.927 -1.320 32.335 1.00 90.56 312 CYS A CA 1
ATOM 2414 C C . CYS A 1 312 ? -10.422 -1.777 30.970 1.00 90.56 312 CYS A C 1
ATOM 2416 O O . CYS A 1 312 ? -9.470 -2.539 30.894 1.00 90.56 312 CYS A O 1
ATOM 2418 N N . ALA A 1 313 ? -11.054 -1.331 29.891 1.00 89.00 313 ALA A N 1
ATOM 2419 C CA . ALA A 1 313 ? -10.706 -1.706 28.528 1.00 89.00 313 ALA A CA 1
ATOM 2420 C C . ALA A 1 313 ? -10.219 -0.482 27.751 1.00 89.00 313 ALA A C 1
ATOM 2422 O O . ALA A 1 313 ? -10.916 0.531 27.686 1.00 89.00 313 ALA A O 1
ATOM 2423 N N . ALA A 1 314 ? -9.040 -0.599 27.149 1.00 89.38 314 ALA A N 1
ATOM 2424 C CA . ALA A 1 314 ? -8.516 0.333 26.171 1.00 89.38 314 ALA A CA 1
ATOM 2425 C C . ALA A 1 314 ? -9.219 0.102 24.831 1.00 89.38 314 ALA A C 1
ATOM 2427 O O . ALA A 1 314 ? -9.314 -1.034 24.357 1.00 89.38 314 ALA A O 1
ATOM 2428 N N . ILE A 1 315 ? -9.690 1.184 24.222 1.00 91.94 315 ILE A N 1
ATOM 2429 C CA . ILE A 1 315 ? -10.276 1.161 22.883 1.00 91.94 315 ILE A CA 1
ATOM 2430 C C . ILE A 1 315 ? -9.538 2.145 22.001 1.00 91.94 315 ILE A C 1
ATOM 2432 O O . ILE A 1 315 ? 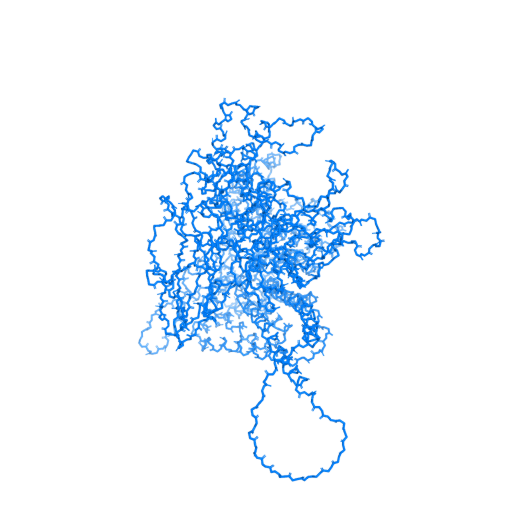-9.076 3.176 22.472 1.00 91.94 315 ILE A O 1
ATOM 2436 N N . HIS A 1 316 ? -9.422 1.808 20.728 1.00 92.62 316 HIS A N 1
ATOM 2437 C CA . HIS A 1 316 ? -8.841 2.665 19.705 1.00 92.62 316 HIS A CA 1
ATOM 2438 C C . HIS A 1 316 ? -9.214 2.104 18.327 1.00 92.62 316 HIS A C 1
ATOM 2440 O O . HIS A 1 316 ? -9.699 0.972 18.232 1.00 92.62 316 HIS A O 1
ATOM 2446 N N . SER A 1 317 ? -9.008 2.879 17.262 1.00 91.88 317 SER A N 1
ATOM 2447 C CA . SER A 1 317 ? -9.153 2.400 15.876 1.00 91.88 317 SER A CA 1
ATOM 2448 C C . SER A 1 317 ? -8.230 1.207 15.685 1.00 91.88 317 SER A C 1
ATOM 2450 O O . SER A 1 317 ? -7.048 1.305 16.030 1.00 91.88 317 SER A O 1
ATOM 2452 N N . GLU A 1 318 ? -8.753 0.066 15.230 1.00 87.88 318 GLU A N 1
ATOM 2453 C CA . GLU A 1 318 ? -7.914 -1.128 15.115 1.00 87.88 318 GLU A CA 1
ATOM 2454 C C . GLU A 1 318 ? -6.734 -0.854 14.191 1.00 87.88 318 GLU A C 1
ATOM 2456 O O . GLU A 1 318 ? -6.839 -0.171 13.180 1.00 87.88 318 GLU A O 1
ATOM 2461 N N . THR A 1 319 ? -5.582 -1.361 14.594 1.00 84.44 319 THR A N 1
ATOM 2462 C CA . THR A 1 319 ? -4.360 -1.253 13.828 1.00 84.44 319 THR A CA 1
ATOM 2463 C C . THR A 1 319 ? -3.462 -2.433 14.164 1.00 84.44 319 THR A C 1
ATOM 2465 O O . THR A 1 319 ? -3.583 -3.050 15.230 1.00 84.44 319 THR A O 1
ATOM 2468 N N . THR A 1 320 ? -2.554 -2.746 13.247 1.00 83.50 320 THR A N 1
ATOM 2469 C CA . THR A 1 320 ? -1.550 -3.790 13.425 1.00 83.50 320 THR A CA 1
ATOM 2470 C C . THR A 1 320 ? -0.206 -3.155 13.742 1.00 83.50 320 THR A C 1
ATOM 2472 O O . THR A 1 320 ? 0.259 -2.274 13.024 1.00 83.50 320 THR A O 1
ATOM 2475 N N . LEU A 1 321 ? 0.456 -3.633 14.795 1.00 82.12 321 LEU A N 1
ATOM 2476 C CA . LEU A 1 321 ? 1.846 -3.280 15.067 1.00 82.12 321 LEU A CA 1
ATOM 2477 C C . LEU A 1 321 ? 2.755 -3.898 13.992 1.00 82.12 321 LEU A C 1
ATOM 2479 O O . LEU A 1 321 ? 2.870 -5.123 13.907 1.00 82.12 321 LEU A O 1
ATOM 2483 N N . ILE A 1 322 ? 3.421 -3.058 13.205 1.00 85.50 322 ILE A N 1
ATOM 2484 C CA . ILE A 1 322 ? 4.352 -3.466 12.139 1.00 85.50 322 ILE A CA 1
ATOM 2485 C C . ILE A 1 322 ? 5.811 -3.149 12.485 1.00 85.50 322 ILE A C 1
ATOM 2487 O O . ILE A 1 322 ? 6.723 -3.844 12.029 1.00 85.50 322 ILE A O 1
ATOM 2491 N N . GLY A 1 323 ? 6.034 -2.141 13.329 1.00 76.31 323 GLY A N 1
ATOM 2492 C CA . GLY A 1 323 ? 7.342 -1.742 13.829 1.00 76.31 323 GLY A CA 1
ATOM 2493 C C . GLY A 1 323 ? 7.683 -2.402 15.158 1.00 76.31 323 GLY A C 1
ATOM 2494 O O . GLY A 1 323 ? 6.837 -2.573 16.032 1.00 76.31 323 GLY A O 1
ATOM 2495 N N . ASN A 1 324 ? 8.957 -2.746 15.343 1.00 76.00 324 ASN A N 1
ATOM 2496 C CA . ASN A 1 324 ? 9.471 -3.177 16.638 1.00 76.00 324 ASN A CA 1
ATOM 2497 C C . ASN A 1 324 ? 10.810 -2.495 16.922 1.00 76.00 324 ASN A C 1
ATOM 2499 O O . ASN A 1 324 ? 11.715 -2.519 16.086 1.00 76.00 324 ASN A O 1
ATOM 2503 N N . PHE A 1 325 ? 10.940 -1.923 18.117 1.00 77.81 325 PHE A N 1
ATOM 2504 C CA . PHE A 1 325 ? 12.150 -1.262 18.583 1.00 77.81 325 PHE A CA 1
ATOM 2505 C C . PHE A 1 325 ? 12.530 -1.770 19.971 1.00 77.81 325 PHE A C 1
ATOM 2507 O O . PHE A 1 325 ? 11.723 -1.768 20.899 1.00 77.81 325 PHE A O 1
ATOM 2514 N N . THR A 1 326 ? 13.798 -2.149 20.120 1.00 76.50 326 THR A N 1
ATOM 2515 C CA . THR A 1 326 ? 14.402 -2.472 21.414 1.00 76.50 326 THR A CA 1
ATOM 2516 C C . THR A 1 326 ? 15.849 -2.006 21.439 1.00 76.50 326 THR A C 1
ATOM 2518 O O . THR A 1 326 ? 16.570 -2.152 20.453 1.00 76.50 326 THR A O 1
ATOM 2521 N N . SER A 1 327 ? 16.293 -1.520 22.590 1.00 79.81 327 SER A N 1
ATOM 2522 C CA . SER A 1 327 ? 17.655 -1.070 22.858 1.00 79.81 327 SER A CA 1
ATOM 2523 C C . SER A 1 327 ? 18.184 -1.670 24.167 1.00 79.81 327 SER A C 1
ATOM 2525 O O . SER A 1 327 ? 17.426 -2.172 25.001 1.00 79.81 327 SER A O 1
ATOM 2527 N N . SER A 1 328 ? 19.501 -1.598 24.374 1.00 80.31 328 SER A N 1
ATOM 2528 C CA . SER A 1 328 ? 20.127 -1.884 25.671 1.00 80.31 328 SER A CA 1
ATOM 2529 C C . SER A 1 328 ? 19.782 -0.830 26.729 1.00 80.31 328 SER A C 1
ATOM 2531 O O . SER A 1 328 ? 19.829 -1.120 27.924 1.00 80.31 328 SER A O 1
ATOM 2533 N N . SER A 1 329 ? 19.402 0.383 26.309 1.00 81.44 329 SER A N 1
ATOM 2534 C CA . SER A 1 329 ? 18.941 1.434 27.215 1.00 81.44 329 SER A CA 1
ATOM 2535 C C . SER A 1 329 ? 17.493 1.193 27.635 1.00 81.44 329 SER A C 1
ATOM 2537 O O . SER A 1 329 ? 16.567 1.299 26.830 1.00 81.44 329 SER A O 1
ATOM 2539 N N . LEU A 1 330 ? 17.293 0.936 28.929 1.00 76.19 330 LEU A N 1
ATOM 2540 C CA . LEU A 1 330 ? 15.962 0.806 29.525 1.00 76.19 330 LEU A CA 1
ATOM 2541 C C . LEU A 1 330 ? 15.124 2.081 29.359 1.00 76.19 330 LEU A C 1
ATOM 2543 O O . LEU A 1 330 ? 13.916 1.993 29.173 1.00 76.19 330 LEU A O 1
ATOM 2547 N N . ILE A 1 331 ? 15.766 3.254 29.374 1.00 82.75 331 ILE A N 1
ATOM 2548 C CA . ILE A 1 331 ? 15.088 4.543 29.194 1.00 82.75 331 ILE A CA 1
ATOM 2549 C C . ILE A 1 331 ? 14.529 4.652 27.776 1.00 82.75 331 ILE A C 1
ATOM 2551 O O . ILE A 1 331 ? 13.369 5.010 27.614 1.00 82.75 331 ILE A O 1
ATOM 2555 N N . LEU A 1 332 ? 15.312 4.290 26.753 1.00 81.25 332 LEU A N 1
ATOM 2556 C CA . LEU A 1 332 ? 14.836 4.327 25.364 1.00 81.25 332 LEU A CA 1
ATOM 2557 C C . LEU A 1 332 ? 13.685 3.340 25.137 1.00 81.25 332 LEU A C 1
ATOM 2559 O O . LEU A 1 332 ? 12.724 3.671 24.452 1.00 81.25 332 LEU A O 1
ATOM 2563 N N . ASN A 1 333 ? 13.742 2.161 25.763 1.00 77.12 333 ASN A N 1
ATOM 2564 C CA . ASN A 1 333 ? 12.640 1.198 25.712 1.00 77.12 333 ASN A CA 1
ATOM 2565 C C . ASN A 1 333 ? 11.373 1.747 26.383 1.00 77.12 333 ASN A C 1
ATOM 2567 O O . ASN A 1 333 ? 10.277 1.562 25.863 1.00 77.12 333 ASN A O 1
ATOM 2571 N N . GLN A 1 334 ? 11.513 2.442 27.516 1.00 78.31 334 GLN A N 1
ATOM 2572 C CA . GLN A 1 334 ? 10.380 3.067 28.198 1.00 78.31 334 GLN A CA 1
ATOM 2573 C C . GLN A 1 334 ? 9.804 4.245 27.402 1.00 78.31 334 GLN A C 1
ATOM 2575 O O . GLN A 1 334 ? 8.589 4.410 27.360 1.00 78.31 334 GLN A O 1
ATOM 2580 N N . ILE A 1 335 ? 10.649 5.047 26.747 1.00 84.75 335 ILE A N 1
ATOM 2581 C CA . ILE A 1 335 ? 10.200 6.124 25.855 1.00 84.75 335 ILE A CA 1
ATOM 2582 C C . ILE A 1 335 ? 9.393 5.533 24.700 1.00 84.75 335 ILE A C 1
ATOM 2584 O O . ILE A 1 335 ? 8.269 5.970 24.473 1.00 84.75 335 ILE A O 1
ATOM 2588 N N . GLN A 1 336 ? 9.909 4.497 24.034 1.00 85.81 336 GLN A N 1
ATOM 2589 C CA . GLN A 1 336 ? 9.171 3.815 22.972 1.00 85.81 336 GLN A CA 1
ATOM 2590 C C . GLN A 1 336 ? 7.845 3.238 23.481 1.00 85.81 336 GLN A C 1
ATOM 2592 O O . GLN A 1 336 ? 6.823 3.373 22.815 1.00 85.81 336 GLN A O 1
ATOM 2597 N N . HIS A 1 337 ? 7.836 2.630 24.672 1.00 82.12 337 HIS A N 1
ATOM 2598 C CA . HIS A 1 337 ? 6.607 2.128 25.290 1.00 82.12 337 HIS A CA 1
ATOM 2599 C C . HIS A 1 337 ? 5.555 3.224 25.454 1.00 82.12 337 HIS A C 1
ATOM 2601 O O . HIS A 1 337 ? 4.392 3.029 25.106 1.00 82.12 337 HIS A O 1
ATOM 2607 N N . ASN A 1 338 ? 5.978 4.383 25.957 1.00 85.75 338 ASN A N 1
ATOM 2608 C CA . ASN A 1 338 ? 5.097 5.525 26.152 1.00 85.75 338 ASN A CA 1
ATOM 2609 C C . ASN A 1 338 ? 4.584 6.064 24.811 1.00 85.75 338 ASN A C 1
ATOM 2611 O O . ASN A 1 338 ? 3.391 6.312 24.698 1.00 85.75 338 ASN A O 1
ATOM 2615 N N . ILE A 1 339 ? 5.450 6.186 23.796 1.00 90.00 339 ILE A N 1
ATOM 2616 C CA . ILE A 1 339 ? 5.063 6.624 22.444 1.00 90.00 339 ILE A CA 1
ATOM 2617 C C . ILE A 1 339 ? 3.956 5.728 21.893 1.00 90.00 339 ILE A C 1
ATOM 2619 O O . ILE A 1 339 ? 2.935 6.231 21.435 1.00 90.00 339 ILE A O 1
ATOM 2623 N N . LEU A 1 340 ? 4.131 4.409 21.980 1.00 87.69 340 LEU A N 1
ATOM 2624 C CA . LEU A 1 340 ? 3.172 3.455 21.440 1.00 87.69 340 LEU A CA 1
ATOM 2625 C C . LEU A 1 340 ? 1.799 3.565 22.129 1.00 87.69 340 LEU A C 1
ATOM 2627 O O . LEU A 1 340 ? 0.778 3.611 21.448 1.00 87.69 340 LEU A O 1
ATOM 2631 N N . TRP A 1 341 ? 1.754 3.677 23.461 1.00 88.31 341 TRP A N 1
ATOM 2632 C CA . TRP A 1 341 ? 0.491 3.869 24.191 1.00 88.31 341 TRP A CA 1
ATOM 2633 C C . TRP A 1 341 ? -0.148 5.238 23.963 1.00 88.31 341 TRP A C 1
ATOM 2635 O O . TRP A 1 341 ? -1.374 5.322 23.883 1.00 88.31 341 TRP A O 1
ATOM 2645 N N . SER A 1 342 ? 0.653 6.297 23.834 1.00 92.38 342 SER A N 1
ATOM 2646 C CA . SER A 1 342 ? 0.154 7.629 23.492 1.00 92.38 342 SER A CA 1
ATOM 2647 C C . SER A 1 342 ? -0.454 7.647 22.091 1.00 92.38 342 SER A C 1
ATOM 2649 O O . SER A 1 342 ? -1.540 8.188 21.917 1.00 92.38 342 SER A O 1
ATOM 2651 N N . GLN A 1 343 ? 0.191 7.000 21.113 1.00 92.25 343 GLN A N 1
ATOM 2652 C CA . GLN A 1 343 ? -0.348 6.848 19.760 1.00 92.25 343 GLN A CA 1
ATOM 2653 C C . GLN A 1 343 ? -1.673 6.081 19.779 1.00 92.25 343 GLN A C 1
ATOM 2655 O O . GLN A 1 343 ? -2.666 6.590 19.272 1.00 92.25 343 GLN A O 1
ATOM 2660 N N . LEU A 1 344 ? -1.735 4.913 20.432 1.00 90.31 344 LEU A N 1
ATOM 2661 C CA . LEU A 1 344 ? -2.984 4.146 20.530 1.00 90.31 344 LEU A CA 1
ATOM 2662 C C . LEU A 1 344 ? -4.108 4.925 21.225 1.00 90.31 344 LEU A C 1
ATOM 2664 O O . LEU A 1 344 ? -5.251 4.888 20.783 1.00 90.31 344 LEU A O 1
ATOM 2668 N N . SER A 1 345 ? -3.796 5.664 22.289 1.00 92.44 345 SER A N 1
ATOM 2669 C CA . SER A 1 345 ? -4.801 6.447 23.021 1.00 92.44 345 SER A CA 1
ATOM 2670 C C . SER A 1 345 ? -5.384 7.596 22.190 1.00 92.44 345 SER A C 1
ATOM 2672 O O . SER A 1 345 ? -6.480 8.067 22.489 1.00 92.44 345 SER A O 1
ATOM 2674 N N . ASN A 1 346 ? -4.670 8.020 21.144 1.00 96.12 346 ASN A N 1
ATOM 2675 C CA . ASN A 1 346 ? -5.001 9.164 20.302 1.00 96.12 346 ASN A CA 1
ATOM 2676 C C . ASN A 1 346 ? -5.462 8.793 18.878 1.00 96.12 346 ASN A C 1
ATOM 2678 O O . ASN A 1 346 ? -5.578 9.667 18.023 1.00 96.12 346 ASN A O 1
ATOM 2682 N N . ILE A 1 347 ? -5.758 7.518 18.598 1.00 92.62 347 ILE A N 1
ATOM 2683 C CA . ILE A 1 347 ? -6.355 7.090 17.318 1.00 92.62 347 ILE A CA 1
ATOM 2684 C C . ILE A 1 347 ? -7.829 6.703 17.501 1.00 92.62 347 ILE A C 1
ATOM 2686 O O . ILE A 1 347 ? -8.203 5.532 17.504 1.00 92.62 347 ILE A O 1
ATOM 2690 N N . MET A 1 348 ? -8.710 7.692 17.637 1.00 93.56 348 MET A N 1
ATOM 2691 C CA . MET A 1 348 ? -10.146 7.505 17.911 1.00 93.56 348 MET A CA 1
ATOM 2692 C C . MET A 1 348 ? -10.997 7.917 16.706 1.00 93.56 348 MET A C 1
ATOM 2694 O O . MET A 1 348 ? -11.653 8.955 16.735 1.00 93.56 348 MET A O 1
ATOM 2698 N N . SER A 1 349 ? -10.973 7.134 15.619 1.00 92.75 349 SER A N 1
ATOM 2699 C CA . SER A 1 349 ? -11.531 7.434 14.278 1.00 92.75 349 SER A CA 1
ATOM 2700 C C . SER A 1 349 ? -10.892 8.623 13.541 1.00 92.75 349 SER A C 1
ATOM 2702 O O . SER A 1 349 ? -10.939 8.708 12.315 1.00 92.75 349 SER A O 1
ATOM 2704 N N . ILE A 1 350 ? -10.242 9.509 14.287 1.00 94.12 350 ILE A N 1
ATOM 2705 C CA . ILE A 1 350 ? -9.362 10.581 13.836 1.00 94.12 350 ILE A CA 1
ATOM 2706 C C . ILE A 1 350 ? -8.101 10.582 14.712 1.00 94.12 350 ILE A C 1
ATOM 2708 O O . ILE A 1 350 ? -8.041 9.878 15.724 1.00 94.12 350 ILE A O 1
ATOM 2712 N N . LEU A 1 351 ? -7.103 11.369 14.322 1.00 95.19 351 LEU A N 1
ATOM 2713 C CA . LEU A 1 351 ? -5.863 11.555 15.075 1.00 95.19 351 LEU A CA 1
ATOM 2714 C C . LEU A 1 351 ? -6.070 12.684 16.085 1.00 95.19 351 LEU A C 1
ATOM 2716 O O . LEU A 1 351 ? -6.165 13.834 15.676 1.00 95.19 351 LEU A O 1
ATOM 2720 N N . THR A 1 352 ? -6.196 12.374 17.372 1.00 95.88 352 THR A N 1
ATOM 2721 C CA . THR A 1 352 ? -6.458 13.383 18.407 1.00 95.88 352 THR A CA 1
ATOM 2722 C C . THR A 1 352 ? -5.174 13.907 19.048 1.00 95.88 352 THR A C 1
ATOM 2724 O O . THR A 1 352 ? -4.214 13.162 19.217 1.00 95.88 352 THR A O 1
ATOM 2727 N N . ASP A 1 353 ? -5.169 15.166 19.480 1.00 94.19 353 ASP A N 1
ATOM 2728 C CA . ASP A 1 353 ? -4.114 15.737 20.334 1.00 94.19 353 ASP A CA 1
ATOM 2729 C C . ASP A 1 353 ? -4.012 15.001 21.679 1.00 94.19 353 ASP A C 1
ATOM 2731 O O . ASP A 1 353 ? -2.938 14.627 22.160 1.00 94.19 353 ASP A O 1
ATOM 2735 N N . CYS A 1 354 ? -5.169 14.758 22.286 1.00 94.50 354 CYS A N 1
ATOM 2736 C CA . CYS A 1 354 ? -5.295 14.163 23.600 1.00 94.50 354 CYS A CA 1
ATOM 2737 C C . CYS A 1 354 ? -6.580 13.327 23.704 1.00 94.50 354 CYS A C 1
ATOM 2739 O O . CYS A 1 354 ? -7.471 13.407 22.856 1.00 94.50 354 CYS A O 1
ATOM 2741 N N . SER A 1 355 ? -6.698 12.524 24.763 1.00 94.00 355 SER A N 1
ATOM 2742 C CA . SER A 1 355 ? -7.795 11.555 24.924 1.00 94.00 355 SER A CA 1
ATOM 2743 C C . SER A 1 355 ? -8.675 11.803 26.153 1.00 94.00 355 SER A C 1
ATOM 2745 O O . SER A 1 355 ? -9.743 11.209 26.293 1.00 94.00 355 SER A O 1
ATOM 2747 N N . GLN A 1 356 ? -8.244 12.690 27.047 1.00 92.56 356 GLN A N 1
ATOM 2748 C CA . GLN A 1 356 ? -8.805 12.883 28.378 1.00 92.56 356 GLN A CA 1
ATOM 2749 C C . GLN A 1 356 ? -9.639 14.159 28.498 1.00 92.56 356 GLN A C 1
ATOM 2751 O O . GLN A 1 356 ? -10.798 14.062 28.898 1.00 92.56 356 GLN A O 1
ATOM 2756 N N . ARG A 1 357 ? -9.098 15.329 28.122 1.00 89.88 357 ARG A N 1
ATOM 2757 C CA . ARG A 1 357 ? -9.704 16.650 28.393 1.00 89.88 357 ARG A CA 1
ATOM 2758 C C . ARG A 1 357 ? -10.783 17.038 27.377 1.00 89.88 357 ARG A C 1
ATOM 2760 O O . ARG A 1 357 ? -11.109 16.267 26.471 1.00 89.88 357 ARG A O 1
ATOM 2767 N N . GLN A 1 358 ? -11.352 18.234 27.540 1.00 83.19 358 GLN A N 1
ATOM 2768 C CA . GLN A 1 358 ? -12.387 18.793 26.666 1.00 83.19 358 GLN A CA 1
ATOM 2769 C C . GLN A 1 358 ? -11.836 19.302 25.324 1.00 83.19 358 GLN A C 1
ATOM 2771 O O . GLN A 1 358 ? -12.003 20.459 24.952 1.00 83.19 358 GLN A O 1
ATOM 2776 N N . GLU A 1 359 ? -11.160 18.425 24.596 1.00 85.81 359 GLU A N 1
ATOM 2777 C CA . GLU A 1 359 ? -10.543 18.756 23.318 1.00 85.81 359 GLU A CA 1
ATOM 2778 C C . GLU A 1 359 ? -10.724 17.580 22.368 1.00 85.81 359 GLU A C 1
ATOM 2780 O O . GLU A 1 359 ? -11.814 17.461 21.799 1.00 85.81 359 GLU A O 1
ATOM 2785 N N . ARG A 1 360 ? -9.760 16.653 22.290 1.00 91.50 360 ARG A N 1
ATOM 2786 C CA . ARG A 1 360 ? -9.861 15.413 21.500 1.00 91.50 360 ARG A CA 1
ATOM 2787 C C . ARG A 1 360 ? -10.131 15.734 20.027 1.00 91.50 360 ARG A C 1
ATOM 2789 O O . ARG A 1 360 ? -11.142 15.326 19.451 1.00 91.50 360 ARG A O 1
ATOM 2796 N N . ARG A 1 361 ? -9.270 16.569 19.447 1.00 90.94 361 ARG A N 1
ATOM 2797 C CA . ARG A 1 361 ? -9.455 17.200 18.134 1.00 90.94 361 ARG A CA 1
ATOM 2798 C C . ARG A 1 361 ? -8.404 16.743 17.148 1.00 90.94 361 ARG A C 1
ATOM 2800 O O . ARG A 1 361 ? -7.275 16.464 17.528 1.00 90.94 361 ARG A O 1
ATOM 2807 N N . GLY A 1 362 ? -8.787 16.757 15.876 1.00 94.88 362 GLY A N 1
ATOM 2808 C CA . GLY A 1 362 ? -7.908 16.491 14.745 1.00 94.88 362 GLY A CA 1
ATOM 2809 C C . GLY A 1 362 ? -6.924 17.618 14.460 1.00 94.88 362 GLY A C 1
ATOM 2810 O O . GLY A 1 362 ? -6.971 18.162 13.361 1.00 94.88 362 GLY A O 1
ATOM 2811 N N . TRP A 1 363 ? -6.104 18.013 15.437 1.00 96.88 363 TRP A N 1
ATOM 2812 C CA . TRP A 1 363 ? -5.106 19.069 15.269 1.00 96.88 363 TRP A CA 1
ATOM 2813 C C . TRP A 1 363 ? -4.072 18.676 14.217 1.00 96.88 363 TRP A C 1
ATOM 2815 O O . TRP A 1 363 ? -3.431 17.625 14.296 1.00 96.88 363 TRP A O 1
ATOM 2825 N N . LEU A 1 364 ? -3.939 19.525 13.199 1.00 97.38 364 LEU A N 1
ATOM 2826 C CA . LEU A 1 364 ? -3.130 19.200 12.031 1.00 97.38 364 LEU A CA 1
ATOM 2827 C C . LEU A 1 364 ? -1.630 19.174 12.356 1.00 97.38 364 LEU A C 1
ATOM 2829 O O . LEU A 1 364 ? -0.946 18.245 11.932 1.00 97.38 364 LEU A O 1
ATOM 2833 N N . GLY A 1 365 ? -1.133 20.114 13.165 1.00 95.31 365 GLY A N 1
ATOM 2834 C CA . GLY A 1 365 ? 0.278 20.160 13.569 1.00 95.31 365 GLY A CA 1
ATOM 2835 C C . GLY A 1 365 ? 0.738 18.880 14.273 1.00 95.31 365 GLY A C 1
ATOM 2836 O O . GLY A 1 365 ? 1.734 18.272 13.879 1.00 95.31 365 GLY A O 1
ATOM 2837 N N . ASP A 1 366 ? -0.031 18.406 15.254 1.00 96.62 366 ASP A N 1
ATOM 2838 C CA . ASP A 1 366 ? 0.231 17.165 15.991 1.00 96.62 366 ASP A CA 1
ATOM 2839 C C . ASP A 1 366 ? 0.263 15.944 15.057 1.00 96.62 366 ASP A C 1
ATOM 2841 O O . ASP A 1 366 ? 1.162 15.096 15.135 1.00 96.62 366 ASP A O 1
ATOM 2845 N N . ALA A 1 367 ? -0.697 15.868 14.130 1.00 96.38 367 ALA A N 1
ATOM 2846 C CA . ALA A 1 367 ? -0.763 14.803 13.136 1.00 96.38 367 ALA A CA 1
ATOM 2847 C C . ALA A 1 367 ? 0.435 14.840 12.169 1.00 96.38 367 ALA A C 1
ATOM 2849 O O . ALA A 1 367 ? 0.991 13.786 11.851 1.00 96.38 367 ALA A O 1
ATOM 2850 N N . ALA A 1 368 ? 0.865 16.032 11.740 1.00 94.31 368 ALA A N 1
ATOM 2851 C CA . ALA A 1 368 ? 2.010 16.227 10.850 1.00 94.31 368 ALA A CA 1
ATOM 2852 C C . ALA A 1 368 ? 3.330 15.793 11.498 1.00 94.31 368 ALA A C 1
ATOM 2854 O O . ALA A 1 368 ? 4.138 15.116 10.871 1.00 94.31 368 ALA A O 1
ATOM 2855 N N . LEU A 1 369 ? 3.553 16.149 12.764 1.00 94.50 369 LEU A N 1
ATOM 2856 C CA . LEU A 1 369 ? 4.806 15.842 13.459 1.00 94.50 369 LEU A CA 1
ATOM 2857 C C . LEU A 1 369 ? 4.918 14.365 13.856 1.00 94.50 369 LEU A C 1
ATOM 2859 O O . LEU A 1 369 ? 6.021 13.823 13.949 1.00 94.50 369 LEU A O 1
ATOM 2863 N N . SER A 1 370 ? 3.786 13.702 14.093 1.00 95.50 370 SER A N 1
ATOM 2864 C CA . SER A 1 370 ? 3.754 12.317 14.574 1.00 95.50 370 SER A CA 1
ATOM 2865 C C . SER A 1 370 ? 3.613 11.262 13.473 1.00 95.50 370 SER A C 1
ATOM 2867 O O . SER A 1 370 ? 3.871 10.087 13.749 1.00 95.50 370 SER A O 1
ATOM 2869 N N . VAL A 1 371 ? 3.255 11.646 12.237 1.00 96.25 371 VAL A N 1
ATOM 2870 C CA . VAL A 1 371 ? 2.929 10.698 11.152 1.00 96.25 371 VAL A CA 1
ATOM 2871 C C . VAL A 1 371 ? 4.044 9.708 10.847 1.00 96.25 371 VAL A C 1
ATOM 2873 O O . VAL A 1 371 ? 3.772 8.518 10.725 1.00 96.25 371 VAL A O 1
ATOM 2876 N N . ASP A 1 372 ? 5.301 10.149 10.774 1.00 94.69 372 ASP A N 1
ATOM 2877 C CA . ASP A 1 372 ? 6.400 9.254 10.399 1.00 94.69 372 ASP A CA 1
ATOM 2878 C C . ASP A 1 372 ? 6.593 8.172 11.474 1.00 94.69 372 ASP A C 1
ATOM 2880 O O . ASP A 1 372 ? 6.601 6.977 11.183 1.00 94.69 372 ASP A O 1
ATOM 2884 N N . ALA A 1 373 ? 6.623 8.576 12.749 1.00 94.50 373 ALA A N 1
ATOM 2885 C CA . ALA A 1 373 ? 6.709 7.647 13.873 1.00 94.50 373 ALA A CA 1
ATOM 2886 C C . ALA A 1 373 ? 5.490 6.712 13.953 1.00 94.50 373 ALA A C 1
ATOM 2888 O O . ALA A 1 373 ? 5.637 5.534 14.279 1.00 94.50 373 ALA A O 1
ATOM 2889 N N . ALA A 1 374 ? 4.287 7.219 13.672 1.00 94.69 374 ALA A N 1
ATOM 2890 C CA . ALA A 1 374 ? 3.061 6.428 13.686 1.00 94.69 374 ALA A CA 1
ATOM 2891 C C . ALA A 1 374 ? 3.066 5.360 12.586 1.00 94.69 374 ALA A C 1
ATOM 2893 O O . ALA A 1 374 ? 2.810 4.198 12.888 1.00 94.69 374 ALA A O 1
ATOM 2894 N N . LEU A 1 375 ? 3.440 5.723 11.355 1.00 95.06 375 LEU A N 1
ATOM 2895 C CA . LEU A 1 375 ? 3.532 4.802 10.218 1.00 95.06 375 LEU A CA 1
ATOM 2896 C C . LEU A 1 375 ? 4.692 3.804 10.340 1.00 95.06 375 LEU A C 1
ATOM 2898 O O . LEU A 1 375 ? 4.605 2.704 9.805 1.00 95.06 375 LEU A O 1
ATOM 2902 N N . PHE A 1 376 ? 5.761 4.137 11.070 1.00 93.50 376 PHE A N 1
ATOM 2903 C CA . PHE A 1 376 ? 6.799 3.159 11.412 1.00 93.50 376 PHE A CA 1
ATOM 2904 C C . PHE A 1 376 ? 6.310 2.108 12.409 1.00 93.50 376 PHE A C 1
ATOM 2906 O O . PHE A 1 376 ? 6.706 0.946 12.320 1.00 93.50 376 PHE A O 1
ATOM 2913 N N . ASN A 1 377 ? 5.496 2.515 13.384 1.00 89.62 377 ASN A N 1
ATOM 2914 C CA . ASN A 1 377 ? 5.016 1.627 14.435 1.00 89.62 377 ASN A CA 1
ATOM 2915 C C . ASN A 1 377 ? 3.828 0.782 13.960 1.00 89.62 377 ASN A C 1
ATOM 2917 O O . ASN A 1 377 ? 3.807 -0.427 14.193 1.00 89.62 377 ASN A O 1
ATOM 2921 N N . PHE A 1 378 ? 2.862 1.388 13.280 1.00 89.94 378 PHE A N 1
ATOM 2922 C CA . PHE A 1 378 ? 1.540 0.821 13.048 1.00 89.94 378 PHE A CA 1
ATOM 2923 C C . PHE A 1 378 ? 1.123 0.896 11.575 1.00 89.94 378 PHE A C 1
ATOM 2925 O O . PHE A 1 378 ? 1.418 1.870 10.883 1.00 89.94 378 PHE A O 1
ATOM 2932 N N . ASP A 1 379 ? 0.376 -0.108 11.114 1.00 91.75 379 ASP A N 1
ATOM 2933 C CA . ASP A 1 379 ? -0.350 -0.013 9.847 1.00 91.75 379 ASP A CA 1
ATOM 2934 C C . ASP A 1 379 ? -1.582 0.878 10.045 1.00 91.75 379 ASP A C 1
ATOM 2936 O O . ASP A 1 379 ? -2.577 0.479 10.657 1.00 91.75 379 ASP A O 1
ATOM 2940 N N . LEU A 1 380 ? -1.471 2.125 9.592 1.00 92.81 380 LEU A N 1
ATOM 2941 C CA . LEU A 1 380 ? -2.488 3.168 9.750 1.00 92.81 380 LEU A CA 1
ATOM 2942 C C . LEU A 1 380 ? -2.934 3.736 8.400 1.00 92.81 380 LEU A C 1
ATOM 2944 O O . LEU A 1 380 ? -3.493 4.834 8.354 1.00 92.81 380 LEU A O 1
ATOM 2948 N N . TYR A 1 381 ? -2.703 3.011 7.300 1.00 94.19 381 TYR A N 1
ATOM 2949 C CA . TYR A 1 381 ? -3.023 3.490 5.954 1.00 94.19 381 TYR A CA 1
ATOM 2950 C C . TYR A 1 381 ? -4.482 3.960 5.844 1.00 94.19 381 TYR A C 1
ATOM 2952 O O . TYR A 1 381 ? -4.739 5.110 5.487 1.00 94.19 381 TYR A O 1
ATOM 2960 N N . GLY A 1 382 ? -5.447 3.117 6.234 1.00 93.31 382 GLY A N 1
ATOM 2961 C CA . GLY A 1 382 ? -6.873 3.451 6.149 1.00 93.31 382 GLY A CA 1
ATOM 2962 C C . GLY A 1 382 ? -7.271 4.672 6.990 1.00 93.31 382 GLY A C 1
ATOM 2963 O O . GLY A 1 382 ? -8.066 5.498 6.535 1.00 93.31 382 GLY A O 1
ATOM 2964 N N . LEU A 1 383 ? -6.687 4.818 8.186 1.00 94.94 383 LEU A N 1
ATOM 2965 C CA . LEU A 1 383 ? -6.946 5.939 9.095 1.00 94.94 383 LEU A CA 1
ATOM 2966 C C . LEU A 1 383 ? -6.404 7.258 8.530 1.00 94.94 383 LEU A C 1
ATOM 2968 O O . LEU A 1 383 ? -7.143 8.239 8.467 1.00 94.94 383 LEU A O 1
ATOM 2972 N N . TYR A 1 384 ? -5.152 7.280 8.062 1.00 96.25 384 TYR A N 1
ATOM 2973 C CA . TYR A 1 384 ? -4.557 8.482 7.471 1.00 96.25 384 TYR A CA 1
ATOM 2974 C C . TYR A 1 384 ? -5.211 8.864 6.139 1.00 96.25 384 TYR A C 1
ATOM 2976 O O . TYR A 1 384 ? -5.390 10.051 5.880 1.00 96.25 384 TYR A O 1
ATOM 2984 N N . VAL A 1 385 ? -5.651 7.897 5.325 1.00 94.62 385 VAL A N 1
ATOM 2985 C CA . VAL A 1 385 ? -6.463 8.180 4.127 1.00 94.62 385 VAL A CA 1
ATOM 2986 C C . VAL A 1 385 ? -7.788 8.843 4.513 1.00 94.62 385 VAL A C 1
ATOM 2988 O O . VAL A 1 385 ? -8.186 9.829 3.892 1.00 94.62 385 VAL A O 1
ATOM 2991 N N . ASN A 1 386 ? -8.472 8.359 5.557 1.00 94.06 386 ASN A N 1
ATOM 2992 C CA . ASN A 1 386 ? -9.682 9.025 6.047 1.00 94.06 386 ASN A CA 1
ATOM 2993 C C . ASN A 1 386 ? -9.389 10.432 6.594 1.00 94.06 386 ASN A C 1
ATOM 2995 O O . ASN A 1 386 ? -10.176 11.350 6.360 1.00 94.06 386 ASN A O 1
ATOM 2999 N N . PHE A 1 387 ? -8.257 10.612 7.277 1.00 96.12 387 PHE A N 1
ATOM 3000 C CA . PHE A 1 387 ? -7.844 11.899 7.830 1.00 96.12 387 PHE A CA 1
ATOM 3001 C C . PHE A 1 387 ? -7.491 12.921 6.737 1.00 96.12 387 PHE A C 1
ATOM 3003 O O . PHE A 1 387 ? -7.967 14.048 6.797 1.00 96.12 387 PHE A O 1
ATOM 3010 N N . LEU A 1 388 ? -6.777 12.525 5.675 1.00 96.38 388 LEU A N 1
ATOM 3011 C CA . LEU A 1 388 ? -6.539 13.370 4.493 1.00 96.38 388 LEU A CA 1
ATOM 3012 C C . LEU A 1 388 ? -7.845 13.808 3.824 1.00 96.38 388 LEU A C 1
ATOM 3014 O O . LEU A 1 388 ? -7.964 14.941 3.360 1.00 96.38 388 LEU A O 1
ATOM 3018 N N . ARG A 1 389 ? -8.848 12.924 3.792 1.00 95.19 389 ARG A N 1
ATOM 3019 C CA . ARG A 1 389 ? -10.188 13.291 3.325 1.00 95.19 389 ARG A CA 1
ATOM 3020 C C . ARG A 1 389 ? -10.870 14.272 4.274 1.00 95.19 389 ARG A C 1
ATOM 3022 O O . ARG A 1 389 ? -11.458 15.215 3.779 1.00 95.19 389 ARG A O 1
ATOM 3029 N N . ASN A 1 390 ? -10.739 14.118 5.594 1.00 94.81 390 ASN A N 1
ATOM 3030 C CA . ASN A 1 390 ? -11.242 15.116 6.546 1.00 94.81 390 ASN A CA 1
ATOM 3031 C C . ASN A 1 390 ? -10.588 16.489 6.332 1.00 94.81 390 ASN A C 1
ATOM 3033 O O . ASN A 1 390 ? -11.294 17.485 6.408 1.00 94.81 390 ASN A O 1
ATOM 3037 N N . ILE A 1 391 ? -9.282 16.550 6.033 1.00 96.69 391 ILE A N 1
ATOM 3038 C CA . ILE A 1 391 ? -8.590 17.807 5.689 1.00 96.69 391 ILE A CA 1
ATOM 3039 C C . ILE A 1 391 ? -9.193 18.418 4.419 1.00 96.69 391 ILE A C 1
ATOM 3041 O O . ILE A 1 391 ? -9.507 19.603 4.396 1.00 96.69 391 ILE A O 1
ATOM 3045 N N . ALA A 1 392 ? -9.403 17.604 3.381 1.00 95.12 392 ALA A N 1
ATOM 3046 C CA . ALA A 1 392 ? -10.041 18.053 2.145 1.00 95.12 392 ALA A CA 1
ATOM 3047 C C . ALA A 1 392 ? -11.489 18.532 2.368 1.00 95.12 392 ALA A C 1
ATOM 3049 O O . ALA A 1 392 ? -11.897 19.519 1.767 1.00 95.12 392 ALA A O 1
ATOM 3050 N N . ASP A 1 393 ? -12.244 17.865 3.248 1.00 93.31 393 ASP A N 1
ATOM 3051 C CA . ASP A 1 393 ? -13.635 18.206 3.572 1.00 93.31 393 ASP A CA 1
ATOM 3052 C C . ASP A 1 393 ? -13.753 19.579 4.271 1.00 93.31 393 ASP A C 1
ATOM 3054 O O . ASP A 1 393 ? -14.821 20.186 4.238 1.00 93.31 393 ASP A O 1
ATOM 3058 N N . VAL A 1 394 ? -12.687 20.064 4.923 1.00 93.06 394 VAL A N 1
ATOM 3059 C CA . VAL A 1 394 ? -12.664 21.355 5.644 1.00 93.06 394 VAL A CA 1
ATOM 3060 C C . VAL A 1 394 ? -11.847 22.440 4.938 1.00 93.06 394 VAL A C 1
ATOM 3062 O O . VAL A 1 394 ? -11.730 23.543 5.466 1.00 93.06 394 VAL A O 1
ATOM 3065 N N . GLN A 1 395 ? -11.263 22.140 3.774 1.00 95.38 395 GLN A N 1
ATOM 3066 C CA . GLN A 1 395 ? -10.498 23.107 2.992 1.00 95.38 395 GLN A CA 1
ATOM 3067 C C . GLN A 1 395 ? -11.433 24.140 2.349 1.00 95.38 395 GLN A C 1
ATOM 3069 O O . GLN A 1 395 ? -12.452 23.793 1.751 1.00 95.38 395 GLN A O 1
ATOM 3074 N N . HIS A 1 396 ? -11.063 25.415 2.450 1.00 93.69 396 HIS A N 1
ATOM 3075 C CA . HIS A 1 396 ? -11.830 26.532 1.903 1.00 93.69 396 HIS A CA 1
ATOM 3076 C C . HIS A 1 396 ? -11.591 26.701 0.399 1.00 93.69 396 HIS A C 1
ATOM 3078 O O . HIS A 1 396 ? -10.574 26.266 -0.144 1.00 93.69 396 HIS A O 1
ATOM 3084 N N . GLU A 1 397 ? -12.508 27.389 -0.285 1.00 91.56 397 GLU A N 1
ATOM 3085 C CA . GLU A 1 397 ? -12.416 27.633 -1.736 1.00 91.56 397 GLU A CA 1
ATOM 3086 C C . GLU A 1 397 ? -11.173 28.443 -2.145 1.00 91.56 397 GLU A C 1
ATOM 3088 O O . GLU A 1 397 ? -10.677 28.291 -3.260 1.00 91.56 397 GLU A O 1
ATOM 3093 N N . ASP A 1 398 ? -10.646 29.283 -1.248 1.00 93.25 398 ASP A N 1
ATOM 3094 C CA . ASP A 1 398 ? -9.419 30.060 -1.466 1.00 93.25 398 ASP A CA 1
ATOM 3095 C C . ASP A 1 398 ? -8.129 29.243 -1.255 1.00 93.25 398 ASP A C 1
ATOM 3097 O O . ASP A 1 398 ? -7.028 29.782 -1.380 1.00 93.25 398 ASP A O 1
ATOM 3101 N N . GLY A 1 399 ? -8.259 27.950 -0.940 1.00 94.38 399 GLY A N 1
ATOM 3102 C CA . GLY A 1 399 ? -7.162 27.021 -0.691 1.00 94.38 399 GLY A CA 1
ATOM 3103 C C . GLY A 1 399 ? -6.684 26.981 0.759 1.00 94.38 399 GLY A C 1
ATOM 3104 O O . GLY A 1 399 ? -5.919 26.077 1.105 1.00 94.38 399 GLY A O 1
ATOM 3105 N N . SER A 1 400 ? -7.138 27.901 1.617 1.00 95.50 400 SER A N 1
ATOM 3106 C CA . SER A 1 400 ? -6.777 27.896 3.033 1.00 95.50 400 SER A CA 1
ATOM 3107 C C . SER A 1 400 ? -7.406 26.712 3.776 1.00 95.50 400 SER A C 1
ATOM 3109 O O . SER A 1 400 ? -8.458 26.194 3.405 1.00 95.50 400 SER A O 1
ATOM 3111 N N . ILE A 1 401 ? -6.724 26.241 4.817 1.00 96.56 401 ILE A N 1
ATOM 3112 C CA . ILE A 1 401 ? -7.117 25.072 5.614 1.00 96.56 401 ILE A CA 1
ATOM 3113 C C . ILE A 1 401 ? -7.220 25.529 7.071 1.00 96.56 401 ILE A C 1
ATOM 3115 O O . ILE A 1 401 ? -6.363 26.308 7.481 1.00 96.56 401 ILE A O 1
ATOM 3119 N N . PRO A 1 402 ? -8.221 25.096 7.854 1.00 95.44 402 PRO A N 1
ATOM 3120 C CA . PRO A 1 402 ? -8.309 25.394 9.282 1.00 95.44 402 PRO A CA 1
ATOM 3121 C C . PRO A 1 402 ? -7.380 24.517 10.136 1.00 95.44 402 PRO A C 1
ATOM 3123 O O . PRO A 1 402 ? -6.889 23.488 9.685 1.00 95.44 402 PRO A O 1
ATOM 3126 N N . ASP A 1 403 ? -7.156 24.890 11.399 1.00 94.88 403 ASP A N 1
ATOM 3127 C CA . ASP A 1 403 ? -6.184 24.197 12.271 1.00 94.88 403 ASP A CA 1
ATOM 3128 C C . ASP A 1 403 ? -6.569 22.760 12.675 1.00 94.88 403 ASP A C 1
ATOM 3130 O O . ASP A 1 403 ? -5.714 21.989 13.126 1.00 94.88 403 ASP A O 1
ATOM 3134 N N . THR A 1 404 ? -7.850 22.394 12.545 1.00 94.62 404 THR A N 1
ATOM 3135 C CA . THR A 1 404 ? -8.373 21.073 12.919 1.00 94.62 404 THR A CA 1
ATOM 3136 C C . THR A 1 404 ? -9.232 20.449 11.820 1.00 94.62 404 THR A C 1
ATOM 3138 O O . THR A 1 404 ? -9.968 21.147 11.123 1.00 94.62 404 THR A O 1
ATOM 3141 N N . ALA A 1 405 ? -9.180 19.118 11.697 1.00 94.31 405 ALA A N 1
ATOM 3142 C CA . ALA A 1 405 ? -10.011 18.342 10.776 1.00 94.31 405 ALA A CA 1
ATOM 3143 C C . ALA A 1 405 ? -10.598 17.078 11.454 1.00 94.31 405 ALA A C 1
ATOM 3145 O O . ALA A 1 405 ? -9.831 16.196 11.849 1.00 94.31 405 ALA A O 1
ATOM 3146 N N . PRO A 1 406 ? -11.935 16.915 11.566 1.00 92.25 406 PRO A N 1
ATOM 3147 C CA . PRO A 1 406 ? -12.993 17.879 11.244 1.00 92.25 406 PRO A CA 1
ATOM 3148 C C . PRO A 1 406 ? -12.878 19.189 12.033 1.00 92.25 406 PRO A C 1
ATOM 3150 O O . PRO A 1 406 ? -12.472 19.188 13.199 1.00 92.25 406 PRO A O 1
ATOM 3153 N N . TYR A 1 407 ? -13.259 20.303 11.407 1.00 89.44 407 TYR A N 1
ATOM 3154 C CA . TYR A 1 407 ? -13.107 21.620 12.014 1.00 89.44 407 TYR A CA 1
ATOM 3155 C C . TYR A 1 407 ? -14.149 21.849 13.104 1.00 89.44 407 TYR A C 1
ATOM 3157 O O . TYR A 1 407 ? -15.353 21.707 12.893 1.00 89.44 407 TYR A O 1
ATOM 3165 N N . SER A 1 408 ? -13.672 22.215 14.289 1.00 81.19 408 SER A N 1
ATOM 3166 C CA . SER A 1 408 ? -14.535 22.596 15.416 1.00 81.19 408 SER A CA 1
ATOM 3167 C C . SER A 1 408 ? -13.874 23.552 16.405 1.00 81.19 408 SER A C 1
ATOM 3169 O O . SER A 1 408 ? -14.567 24.173 17.206 1.00 81.19 408 SER A O 1
ATOM 3171 N N . VAL A 1 409 ? -12.547 23.689 16.361 1.00 84.31 409 VAL A N 1
ATOM 3172 C CA . VAL A 1 409 ? -11.774 24.621 17.186 1.00 84.31 409 VAL A CA 1
ATOM 3173 C C . VAL A 1 409 ? -10.503 25.042 16.442 1.00 84.31 409 VAL A C 1
ATOM 3175 O O . VAL A 1 409 ? -10.101 24.390 15.478 1.00 84.31 409 VAL A O 1
ATOM 3178 N N . GLY A 1 410 ? -9.869 26.119 16.903 1.00 85.38 410 GLY A N 1
ATOM 3179 C CA . GLY A 1 410 ? -8.659 26.678 16.303 1.00 85.38 410 GLY A CA 1
ATOM 3180 C C . GLY A 1 410 ? -8.955 27.766 15.272 1.00 85.38 410 GLY A C 1
ATOM 3181 O O . GLY A 1 410 ? -10.111 28.146 15.045 1.00 85.38 410 GLY A O 1
ATOM 3182 N N . GLY A 1 411 ? -7.897 28.297 14.670 1.00 86.94 411 GLY A N 1
ATOM 3183 C CA . GLY A 1 411 ? -7.967 29.281 13.605 1.00 86.94 411 GLY A CA 1
ATOM 3184 C C . GLY A 1 411 ? -8.707 28.744 12.383 1.00 86.94 411 GLY A C 1
ATOM 3185 O O . GLY A 1 411 ? -8.544 27.594 11.971 1.00 86.94 411 GLY A O 1
ATOM 3186 N N . TYR A 1 412 ? -9.541 29.603 11.796 1.00 87.50 412 TYR A N 1
ATOM 3187 C CA . TYR A 1 412 ? -10.248 29.300 10.547 1.00 87.50 412 TYR A CA 1
ATOM 3188 C C . TYR A 1 412 ? -9.284 29.181 9.359 1.00 87.50 412 TYR A C 1
ATOM 3190 O O . TYR A 1 412 ? -9.517 28.415 8.430 1.00 87.50 412 TYR A O 1
ATOM 3198 N N . VAL A 1 413 ? -8.183 29.930 9.437 1.00 92.75 413 VAL A N 1
ATOM 3199 C CA . VAL A 1 413 ? -6.981 29.766 8.625 1.00 92.75 413 VAL A CA 1
ATOM 3200 C C . VAL A 1 413 ? -5.896 29.268 9.562 1.00 92.75 413 VAL A C 1
ATOM 3202 O O . VAL A 1 413 ? -5.593 29.937 10.552 1.00 92.75 413 VAL A O 1
ATOM 3205 N N . ALA A 1 414 ? -5.319 28.125 9.229 1.00 92.44 414 ALA A N 1
ATOM 3206 C CA . ALA A 1 414 ? -4.317 27.476 10.039 1.00 92.44 414 ALA A CA 1
ATOM 3207 C C . ALA A 1 414 ? -2.987 28.220 10.032 1.00 92.44 414 ALA A C 1
ATOM 3209 O O . ALA A 1 414 ? -2.604 28.859 9.038 1.00 92.44 414 ALA A O 1
ATOM 3210 N N . ASP A 1 415 ? -2.243 28.046 11.121 1.00 94.25 415 ASP A N 1
ATOM 3211 C CA . ASP A 1 415 ? -0.807 28.299 11.113 1.00 94.25 415 ASP A CA 1
ATOM 3212 C C . ASP A 1 415 ? -0.151 27.459 9.996 1.00 94.25 415 ASP A C 1
ATOM 3214 O O . ASP A 1 415 ? -0.477 26.273 9.850 1.00 94.25 415 ASP A O 1
ATOM 3218 N N . PRO A 1 416 ? 0.779 28.020 9.200 1.00 94.69 416 PRO A N 1
ATOM 3219 C CA . PRO A 1 416 ? 1.457 27.264 8.153 1.00 94.69 416 PRO A CA 1
ATOM 3220 C C . PRO A 1 416 ? 2.104 25.962 8.641 1.00 94.69 416 PRO A C 1
ATOM 3222 O O . PRO A 1 416 ? 2.097 24.969 7.921 1.00 94.69 416 PRO A O 1
ATOM 3225 N N . SER A 1 417 ? 2.616 25.940 9.874 1.00 93.25 417 SER A N 1
ATOM 3226 C CA . SER A 1 417 ? 3.204 24.742 10.484 1.00 93.25 417 SER A CA 1
ATOM 3227 C C . SER A 1 417 ? 2.181 23.696 10.948 1.00 93.25 417 SER A C 1
ATOM 3229 O O . SER A 1 417 ? 2.550 22.541 11.144 1.00 93.25 417 SER A O 1
ATOM 3231 N N . TRP A 1 418 ? 0.892 24.045 11.026 1.00 95.81 418 TRP A N 1
ATOM 3232 C CA . TRP A 1 418 ? -0.201 23.104 11.291 1.00 95.81 418 TRP A CA 1
ATOM 3233 C C . TRP A 1 418 ? -0.721 22.510 9.987 1.00 95.81 418 TRP A C 1
ATOM 3235 O O . TRP A 1 418 ? -0.740 21.292 9.820 1.00 95.81 418 TRP A O 1
ATOM 3245 N N . ALA A 1 419 ? -1.084 23.355 9.020 1.00 95.25 419 ALA A N 1
ATOM 3246 C CA . ALA A 1 419 ? -1.614 22.893 7.735 1.00 95.25 419 ALA A CA 1
ATOM 3247 C C . ALA A 1 419 ? -0.566 22.218 6.823 1.00 95.25 419 ALA A C 1
ATOM 3249 O O . ALA A 1 419 ? -0.952 21.506 5.891 1.00 95.25 419 ALA A O 1
ATOM 3250 N N . HIS A 1 420 ? 0.730 22.302 7.165 1.00 94.19 420 HIS A N 1
ATOM 3251 C CA . HIS A 1 420 ? 1.794 21.424 6.648 1.00 94.19 420 HIS A CA 1
ATOM 3252 C C . HIS A 1 420 ? 1.423 19.928 6.707 1.00 94.19 420 HIS A C 1
ATOM 3254 O O . HIS A 1 420 ? 1.902 19.127 5.902 1.00 94.19 420 HIS A O 1
ATOM 3260 N N . ALA A 1 421 ? 0.512 19.538 7.606 1.00 96.31 421 ALA A N 1
ATOM 3261 C CA . ALA A 1 421 ? -0.040 18.189 7.670 1.00 96.31 421 ALA A CA 1
ATOM 3262 C C . ALA A 1 421 ? -0.540 17.665 6.323 1.00 96.31 421 ALA A C 1
ATOM 3264 O O . ALA A 1 421 ? -0.368 16.483 6.037 1.00 96.31 421 ALA A O 1
ATOM 3265 N N . TYR A 1 422 ? -1.155 18.511 5.490 1.00 96.06 422 TYR A N 1
ATOM 3266 C CA . TYR A 1 422 ? -1.766 18.038 4.253 1.00 96.06 422 TYR A CA 1
ATOM 3267 C C . TYR A 1 422 ? -0.727 17.486 3.254 1.00 96.06 422 TYR A C 1
ATOM 3269 O O . TYR A 1 422 ? -0.834 16.312 2.868 1.00 96.06 422 TYR A O 1
ATOM 3277 N N . PRO A 1 423 ? 0.311 18.253 2.862 1.00 94.19 423 PRO A N 1
ATOM 3278 C CA . PRO A 1 423 ? 1.408 17.722 2.059 1.00 94.19 423 PRO A CA 1
ATOM 3279 C C . PRO A 1 423 ? 2.235 16.658 2.788 1.00 94.19 423 PRO A C 1
ATOM 3281 O O . PRO A 1 423 ? 2.538 15.633 2.173 1.00 94.19 423 PRO A O 1
ATOM 3284 N N . GLU A 1 424 ? 2.565 16.847 4.070 1.00 94.56 424 GLU A N 1
ATOM 3285 C CA . GLU A 1 424 ? 3.460 15.934 4.796 1.00 94.56 424 GLU A CA 1
ATOM 3286 C C . GLU A 1 424 ? 2.846 14.544 4.959 1.00 94.56 424 GLU A C 1
ATOM 3288 O O . GLU A 1 424 ? 3.458 13.548 4.574 1.00 94.56 424 GLU A O 1
ATOM 3293 N N . ILE A 1 425 ? 1.600 14.443 5.431 1.00 95.88 425 ILE A N 1
ATOM 3294 C CA . ILE A 1 425 ? 0.917 13.151 5.579 1.00 95.88 425 ILE A CA 1
ATOM 3295 C C . ILE A 1 425 ? 0.803 12.455 4.218 1.00 95.88 425 ILE A C 1
ATOM 3297 O O . ILE A 1 425 ? 1.117 11.269 4.103 1.00 95.88 425 ILE A O 1
ATOM 3301 N N . THR A 1 426 ? 0.418 13.187 3.166 1.00 94.69 426 THR A N 1
ATOM 3302 C CA . THR A 1 426 ? 0.314 12.634 1.804 1.00 94.69 426 THR A CA 1
ATOM 3303 C C . THR A 1 426 ? 1.653 12.065 1.334 1.00 94.69 426 THR A C 1
ATOM 3305 O O . THR A 1 426 ? 1.718 10.958 0.789 1.00 94.69 426 THR A O 1
ATOM 3308 N N . TRP A 1 427 ? 2.741 12.798 1.574 1.00 92.19 427 TRP A N 1
ATOM 3309 C CA . TRP A 1 427 ? 4.085 12.378 1.208 1.00 92.19 427 TRP A CA 1
ATOM 3310 C C . TRP A 1 427 ? 4.559 11.163 2.012 1.00 92.19 427 TRP A C 1
ATOM 3312 O O . TRP A 1 427 ? 5.121 10.229 1.435 1.00 92.19 427 TRP A O 1
ATOM 3322 N N . ARG A 1 428 ? 4.288 11.113 3.320 1.00 93.88 428 ARG A N 1
ATOM 3323 C CA . ARG A 1 428 ? 4.666 9.976 4.171 1.00 93.88 428 ARG A CA 1
ATOM 3324 C C . ARG A 1 428 ? 3.895 8.712 3.831 1.00 93.88 428 ARG A C 1
ATOM 3326 O O . ARG A 1 428 ? 4.516 7.656 3.742 1.00 93.88 428 ARG A O 1
ATOM 3333 N N . ILE A 1 429 ? 2.604 8.800 3.510 1.00 93.38 429 ILE A N 1
ATOM 3334 C CA . ILE A 1 429 ? 1.866 7.642 2.979 1.00 93.38 429 ILE A CA 1
ATOM 3335 C C . ILE A 1 429 ? 2.523 7.141 1.687 1.00 93.38 429 ILE A C 1
ATOM 3337 O O . ILE A 1 429 ? 2.766 5.942 1.542 1.00 93.38 429 ILE A O 1
ATOM 3341 N N . TYR A 1 430 ? 2.876 8.039 0.764 1.00 90.88 430 TYR A N 1
ATOM 3342 C CA . TYR A 1 430 ? 3.582 7.646 -0.454 1.00 90.88 430 TYR A CA 1
ATOM 3343 C C . TYR A 1 430 ? 4.932 6.973 -0.160 1.00 90.88 430 TYR A C 1
ATOM 3345 O O . TYR A 1 430 ? 5.258 5.962 -0.778 1.00 90.88 430 TYR A O 1
ATOM 3353 N N . GLN A 1 431 ? 5.722 7.492 0.779 1.00 89.94 431 GLN A N 1
ATOM 3354 C CA . GLN A 1 431 ? 7.021 6.909 1.123 1.00 89.94 431 GLN A CA 1
ATOM 3355 C C . GLN A 1 431 ? 6.902 5.523 1.765 1.00 89.94 431 GLN A C 1
ATOM 3357 O O . GLN A 1 431 ? 7.660 4.624 1.401 1.00 89.94 431 GLN A O 1
ATOM 3362 N N . HIS A 1 432 ? 5.960 5.348 2.694 1.00 90.38 432 HIS A N 1
ATOM 3363 C CA . HIS A 1 432 ? 5.786 4.101 3.445 1.00 90.38 432 HIS A CA 1
ATOM 3364 C C . HIS A 1 432 ? 5.060 3.015 2.639 1.00 90.38 432 HIS A C 1
ATOM 3366 O O . HIS A 1 432 ? 5.433 1.847 2.723 1.00 90.38 432 HIS A O 1
ATOM 3372 N N . TYR A 1 433 ? 4.080 3.386 1.807 1.00 90.06 433 TYR A N 1
ATOM 3373 C CA . TYR A 1 433 ? 3.209 2.435 1.095 1.00 90.06 433 TYR A CA 1
ATOM 3374 C C . TYR A 1 433 ? 3.391 2.429 -0.434 1.00 90.06 433 TYR A C 1
ATOM 3376 O O . TYR A 1 433 ? 2.810 1.589 -1.118 1.00 90.06 433 TYR A O 1
ATOM 3384 N N . ASN A 1 434 ? 4.199 3.337 -0.997 1.00 87.75 434 ASN A N 1
ATOM 3385 C CA . ASN A 1 434 ? 4.396 3.518 -2.446 1.00 87.75 434 ASN A CA 1
ATOM 3386 C C . ASN A 1 434 ? 3.086 3.756 -3.229 1.00 87.75 434 ASN A C 1
ATOM 3388 O O . ASN A 1 434 ? 2.979 3.433 -4.416 1.00 87.75 434 ASN A O 1
ATOM 3392 N N . ASP A 1 435 ? 2.086 4.347 -2.574 1.00 83.69 435 ASP A N 1
ATOM 3393 C CA . ASP A 1 435 ? 0.799 4.651 -3.186 1.00 83.69 435 ASP A CA 1
ATOM 3394 C C . ASP A 1 435 ? 0.867 5.966 -3.975 1.00 83.69 435 ASP A C 1
ATOM 3396 O O . ASP A 1 435 ? 0.877 7.063 -3.425 1.00 83.69 435 ASP A O 1
ATOM 3400 N N . THR A 1 436 ? 0.930 5.868 -5.303 1.00 85.62 436 THR A N 1
ATOM 3401 C CA . THR A 1 436 ? 0.909 7.054 -6.178 1.00 85.62 436 THR A CA 1
ATOM 3402 C C . THR A 1 436 ? -0.497 7.608 -6.417 1.00 85.62 436 THR A C 1
ATOM 3404 O O . THR A 1 436 ? -0.624 8.723 -6.928 1.00 85.62 436 THR A O 1
ATOM 3407 N N . ALA A 1 437 ? -1.552 6.852 -6.100 1.00 86.38 437 ALA A N 1
ATOM 3408 C CA . ALA A 1 437 ? -2.929 7.287 -6.289 1.00 86.38 437 ALA A CA 1
ATOM 3409 C C . ALA A 1 437 ? -3.315 8.346 -5.252 1.00 86.38 437 ALA A C 1
ATOM 3411 O O . ALA A 1 437 ? -3.911 9.350 -5.638 1.00 86.38 437 ALA A O 1
ATOM 3412 N N . ILE A 1 438 ? -2.888 8.192 -3.990 1.00 88.31 438 ILE A N 1
ATOM 3413 C CA . ILE A 1 438 ? -3.178 9.176 -2.934 1.00 88.31 438 ILE A CA 1
ATOM 3414 C C . ILE A 1 438 ? -2.592 10.556 -3.258 1.00 88.31 438 ILE A C 1
ATOM 3416 O O . ILE A 1 438 ? -3.265 11.574 -3.106 1.00 88.31 438 ILE A O 1
ATOM 3420 N N . VAL A 1 439 ? -1.377 10.587 -3.820 1.00 87.81 439 VAL A N 1
ATOM 3421 C CA . VAL A 1 439 ? -0.734 11.829 -4.267 1.00 87.81 439 VAL A CA 1
ATOM 3422 C C . VAL A 1 439 ? -1.569 12.482 -5.362 1.00 87.81 439 VAL A C 1
ATOM 3424 O O . VAL A 1 439 ? -1.862 13.666 -5.274 1.00 87.81 439 VAL A O 1
ATOM 3427 N N . LYS A 1 440 ? -2.006 11.718 -6.373 1.00 86.19 440 LYS A N 1
ATOM 3428 C CA . LYS A 1 440 ? -2.846 12.244 -7.465 1.00 86.19 440 LYS A CA 1
ATOM 3429 C C . LYS A 1 440 ? -4.191 12.764 -6.964 1.00 86.19 440 LYS A C 1
ATOM 3431 O O . LYS A 1 440 ? -4.659 13.779 -7.466 1.00 86.19 440 LYS A O 1
ATOM 3436 N N . GLN A 1 441 ? -4.799 12.070 -6.004 1.00 90.06 441 GLN A N 1
ATOM 3437 C CA . GLN A 1 441 ? -6.098 12.427 -5.443 1.00 90.06 441 GLN A CA 1
ATOM 3438 C C . GLN A 1 441 ? -6.046 13.758 -4.685 1.00 90.06 441 GLN A C 1
ATOM 3440 O O . GLN A 1 441 ? -6.936 14.585 -4.859 1.00 90.06 441 GLN A O 1
ATOM 3445 N N . HIS A 1 442 ? -5.008 13.975 -3.876 1.00 93.06 442 HIS A N 1
ATOM 3446 C CA . HIS A 1 442 ? -4.896 15.159 -3.018 1.00 93.06 442 HIS A CA 1
ATOM 3447 C C . HIS A 1 442 ? -4.046 16.291 -3.615 1.00 93.06 442 HIS A C 1
ATOM 3449 O O . HIS A 1 442 ? -4.014 17.385 -3.054 1.00 93.06 442 HIS A O 1
ATOM 3455 N N . TYR A 1 443 ? -3.412 16.079 -4.776 1.00 89.81 443 TYR A N 1
ATOM 3456 C CA . TYR A 1 443 ? -2.534 17.066 -5.417 1.00 89.81 443 TYR A CA 1
ATOM 3457 C C . TYR A 1 443 ? -3.199 18.433 -5.602 1.00 89.81 443 TYR A C 1
ATOM 3459 O O . TYR A 1 443 ? -2.589 19.449 -5.293 1.00 89.81 443 TYR A O 1
ATOM 3467 N N . ALA A 1 444 ? -4.450 18.465 -6.072 1.00 90.75 444 ALA A N 1
ATOM 3468 C CA . ALA A 1 444 ? -5.160 19.719 -6.323 1.00 90.75 444 ALA A CA 1
ATOM 3469 C C . ALA A 1 444 ? -5.403 20.526 -5.034 1.00 90.75 444 ALA A C 1
ATOM 3471 O O . ALA A 1 444 ? -5.199 21.736 -5.025 1.00 90.75 444 ALA A O 1
ATOM 3472 N N . GLY A 1 445 ? -5.779 19.858 -3.936 1.00 93.56 445 GLY A N 1
ATOM 3473 C CA . GLY A 1 445 ? -5.976 20.517 -2.641 1.00 93.56 445 GLY A CA 1
ATOM 3474 C C . GLY A 1 445 ? -4.661 21.019 -2.041 1.00 93.56 445 GLY A C 1
ATOM 3475 O O . GLY A 1 445 ? -4.588 22.137 -1.540 1.00 93.56 445 GLY A O 1
ATOM 3476 N N . ILE A 1 446 ? -3.590 20.234 -2.163 1.00 94.31 446 ILE A N 1
ATOM 3477 C CA . ILE A 1 446 ? -2.251 20.632 -1.706 1.00 94.31 446 ILE A CA 1
ATOM 3478 C C . ILE A 1 446 ? -1.724 21.808 -2.532 1.00 94.31 446 ILE A C 1
ATOM 3480 O O . ILE A 1 446 ? -1.154 22.742 -1.977 1.00 94.31 446 ILE A O 1
ATOM 3484 N N . GLN A 1 447 ? -1.950 21.798 -3.847 1.00 92.69 447 GLN A N 1
ATOM 3485 C CA . GLN A 1 447 ? -1.599 22.916 -4.714 1.00 92.69 447 GLN A CA 1
ATOM 3486 C C . GLN A 1 447 ? -2.334 24.193 -4.291 1.00 92.69 447 GLN A C 1
ATOM 3488 O O . GLN A 1 447 ? -1.685 25.221 -4.135 1.00 92.69 447 GLN A O 1
ATOM 3493 N N . ALA A 1 448 ? -3.645 24.124 -4.037 1.00 94.69 448 ALA A N 1
ATOM 3494 C CA . ALA A 1 448 ? -4.419 25.279 -3.581 1.00 94.69 448 ALA A CA 1
ATOM 3495 C C . ALA A 1 448 ? -3.889 25.850 -2.250 1.00 94.69 448 ALA A C 1
ATOM 3497 O O . ALA A 1 448 ? -3.792 27.066 -2.095 1.00 94.69 448 ALA A O 1
ATOM 3498 N N . TRP A 1 449 ? -3.474 24.983 -1.320 1.00 95.25 449 TRP A N 1
ATOM 3499 C CA . TRP A 1 449 ? -2.831 25.395 -0.069 1.00 95.25 449 TRP A CA 1
ATOM 3500 C C . TRP A 1 449 ? -1.485 26.097 -0.294 1.00 95.25 449 TRP A C 1
ATOM 3502 O O . TRP A 1 449 ? -1.230 27.164 0.268 1.00 95.25 449 TRP A O 1
ATOM 3512 N N . VAL A 1 450 ? -0.627 25.532 -1.147 1.00 93.38 450 VAL A N 1
ATOM 3513 C CA . VAL A 1 450 ? 0.670 26.138 -1.476 1.00 93.38 450 VAL A CA 1
ATOM 3514 C C . VAL A 1 450 ? 0.480 27.477 -2.185 1.00 93.38 450 VAL A C 1
ATOM 3516 O O . VAL A 1 450 ? 1.146 28.441 -1.820 1.00 93.38 450 VAL A O 1
ATOM 3519 N N . ASP A 1 451 ? -0.457 27.571 -3.130 1.00 93.62 451 ASP A N 1
ATOM 3520 C CA . ASP A 1 451 ? -0.784 28.811 -3.839 1.00 93.62 451 ASP A CA 1
ATOM 3521 C C . ASP A 1 451 ? -1.298 29.888 -2.862 1.00 93.62 451 ASP A C 1
ATOM 3523 O O . ASP A 1 451 ? -0.872 31.050 -2.926 1.00 93.62 451 ASP A O 1
ATOM 3527 N N . TYR A 1 452 ? -2.136 29.498 -1.893 1.00 94.88 452 TYR A N 1
ATOM 3528 C CA . TYR A 1 452 ? -2.569 30.367 -0.799 1.00 94.88 452 TYR A CA 1
ATOM 3529 C C . TYR A 1 452 ? -1.370 30.891 0.010 1.00 94.88 452 TYR A C 1
ATOM 3531 O O . TYR A 1 452 ? -1.217 32.109 0.162 1.00 94.88 452 TYR A O 1
ATOM 3539 N N . LEU A 1 453 ? -0.467 30.014 0.466 1.00 94.00 453 LEU A N 1
ATOM 3540 C CA . LEU A 1 453 ? 0.740 30.417 1.199 1.00 94.00 453 LEU A CA 1
ATOM 3541 C C . LEU A 1 453 ? 1.678 31.296 0.361 1.00 94.00 453 LEU A C 1
ATOM 3543 O O . LEU A 1 453 ? 2.218 32.277 0.876 1.00 94.00 453 LEU A O 1
ATOM 3547 N N . THR A 1 454 ? 1.844 31.000 -0.931 1.00 93.69 454 THR A N 1
ATOM 3548 C CA . THR A 1 454 ? 2.641 31.813 -1.856 1.00 93.69 454 THR A CA 1
ATOM 3549 C C . THR A 1 454 ? 2.082 33.228 -1.954 1.00 93.69 454 THR A C 1
ATOM 3551 O O . THR A 1 454 ? 2.850 34.190 -1.883 1.00 93.69 454 THR A O 1
ATOM 3554 N N . SER A 1 455 ? 0.757 33.380 -2.052 1.00 93.44 455 SER A N 1
ATOM 3555 C CA . SER A 1 455 ? 0.114 34.699 -2.090 1.00 93.44 455 SER A CA 1
ATOM 3556 C C . SER A 1 455 ? 0.393 35.512 -0.818 1.00 93.44 455 SER A C 1
ATOM 3558 O O . SER A 1 455 ? 0.698 36.704 -0.894 1.00 93.44 455 SER A O 1
ATOM 3560 N N . ARG A 1 456 ? 0.385 34.860 0.355 1.00 91.94 456 ARG A N 1
ATOM 3561 C CA . ARG A 1 456 ? 0.712 35.486 1.645 1.00 91.94 456 ARG A CA 1
ATOM 3562 C C . ARG A 1 456 ? 2.186 35.872 1.726 1.00 91.94 456 ARG A C 1
ATOM 3564 O O . ARG A 1 456 ? 2.498 37.008 2.073 1.00 91.94 456 ARG A O 1
ATOM 3571 N N . ALA A 1 457 ? 3.085 34.970 1.336 1.00 91.44 457 ALA A N 1
ATOM 3572 C CA . ALA A 1 457 ? 4.524 35.214 1.337 1.00 91.44 457 ALA A CA 1
ATOM 3573 C C . ALA A 1 457 ? 4.929 36.359 0.391 1.00 91.44 457 ALA A C 1
ATOM 3575 O O . ALA A 1 457 ? 5.839 37.121 0.713 1.00 91.44 457 ALA A O 1
ATOM 3576 N N . GLN A 1 458 ? 4.247 36.528 -0.749 1.00 92.44 458 GLN A N 1
ATOM 3577 C CA . GLN A 1 458 ? 4.466 37.661 -1.659 1.00 92.44 458 GLN A CA 1
ATOM 3578 C C . GLN A 1 458 ? 4.043 39.006 -1.050 1.00 92.44 458 GLN A C 1
ATOM 3580 O O . GLN A 1 458 ? 4.647 40.029 -1.366 1.00 92.44 458 GLN A O 1
ATOM 3585 N N . GLN A 1 459 ? 3.033 39.014 -0.175 1.00 91.12 459 GLN A N 1
ATOM 3586 C CA . GLN A 1 459 ? 2.544 40.227 0.488 1.00 91.12 459 GLN A CA 1
ATOM 3587 C C . GLN A 1 459 ? 3.414 40.631 1.686 1.00 91.12 459 GLN A C 1
ATOM 3589 O O . GLN A 1 459 ? 3.736 41.807 1.836 1.00 91.12 459 GLN A O 1
ATOM 3594 N N . SER A 1 460 ? 3.791 39.678 2.546 1.00 90.38 460 SER A N 1
ATOM 3595 C CA . SER A 1 460 ? 4.504 39.957 3.805 1.00 90.38 460 SER A CA 1
ATOM 3596 C C . SER A 1 460 ? 6.025 39.782 3.723 1.00 90.38 460 SER A C 1
ATOM 3598 O O . SER A 1 460 ? 6.758 40.295 4.573 1.00 90.38 460 SER A O 1
ATOM 3600 N N . GLY A 1 461 ? 6.512 39.039 2.727 1.00 89.81 461 GLY A N 1
ATOM 3601 C CA . GLY A 1 461 ? 7.860 38.474 2.711 1.00 89.81 461 GLY A CA 1
ATOM 3602 C C . GLY A 1 461 ? 8.000 37.265 3.648 1.00 89.81 461 GLY A C 1
ATOM 3603 O O . GLY A 1 461 ? 7.255 37.116 4.618 1.00 89.81 461 GLY A O 1
ATOM 3604 N N . LEU A 1 462 ? 8.993 36.407 3.378 1.00 87.75 462 LEU A N 1
ATOM 3605 C CA . LEU A 1 462 ? 9.241 35.174 4.146 1.00 87.75 462 LEU A CA 1
ATOM 3606 C C . LEU A 1 462 ? 9.616 35.432 5.611 1.00 87.75 462 LEU A C 1
ATOM 3608 O O . LEU A 1 462 ? 9.243 34.661 6.483 1.00 87.75 462 LEU A O 1
ATOM 3612 N N . ALA A 1 463 ? 10.343 36.516 5.896 1.00 87.12 463 ALA A N 1
ATOM 3613 C CA . ALA A 1 463 ? 10.786 36.831 7.256 1.00 87.12 463 ALA A CA 1
ATOM 3614 C C . ALA A 1 463 ? 9.646 37.276 8.192 1.00 87.12 463 ALA A C 1
ATOM 3616 O O . ALA A 1 463 ? 9.836 37.265 9.405 1.00 87.12 463 ALA A O 1
ATOM 3617 N N . ASN A 1 464 ? 8.502 37.680 7.626 1.00 88.44 464 ASN A N 1
ATOM 3618 C CA . ASN A 1 464 ? 7.321 38.149 8.355 1.00 88.44 464 ASN A CA 1
ATOM 3619 C C . ASN A 1 464 ? 6.079 37.322 7.987 1.00 88.44 464 ASN A C 1
ATOM 3621 O O . ASN A 1 464 ? 4.964 37.843 7.952 1.00 88.44 464 ASN A O 1
ATOM 3625 N N . MET A 1 465 ? 6.272 36.047 7.647 1.00 89.19 465 MET A N 1
ATOM 3626 C CA . MET A 1 465 ? 5.176 35.119 7.408 1.00 89.19 465 MET A CA 1
ATOM 3627 C C . MET A 1 465 ? 4.293 35.008 8.657 1.00 89.19 465 MET A C 1
ATOM 3629 O O . MET A 1 465 ? 4.796 35.016 9.785 1.00 89.19 465 MET A O 1
ATOM 3633 N N . TYR A 1 466 ? 2.978 34.948 8.454 1.00 92.25 466 TYR A N 1
ATOM 3634 C CA . TYR A 1 466 ? 2.019 34.868 9.551 1.00 92.25 466 TYR A CA 1
ATOM 3635 C C . TYR A 1 466 ? 2.172 33.547 10.315 1.00 92.25 466 TYR A C 1
ATOM 3637 O O . TYR A 1 466 ? 2.527 32.529 9.726 1.00 92.25 466 TYR A O 1
ATOM 3645 N N . PHE A 1 467 ? 1.896 33.587 11.615 1.00 90.75 467 PHE A N 1
ATOM 3646 C CA . PHE A 1 467 ? 1.908 32.432 12.506 1.00 90.75 467 PHE A CA 1
ATOM 3647 C C . PHE A 1 467 ? 0.876 32.646 13.620 1.00 90.75 467 PHE A C 1
ATOM 3649 O O . PHE A 1 467 ? 0.554 33.788 13.960 1.00 90.75 467 PHE A O 1
ATOM 3656 N N . ALA A 1 468 ? 0.381 31.555 14.190 1.00 89.38 468 ALA A N 1
ATOM 3657 C CA . ALA A 1 468 ? -0.457 31.540 15.386 1.00 89.38 468 ALA A CA 1
ATOM 3658 C C . ALA A 1 468 ? 0.223 30.782 16.536 1.00 89.38 468 ALA A C 1
ATOM 3660 O O . ALA A 1 468 ? 0.115 31.197 17.689 1.00 89.38 468 ALA A O 1
ATOM 3661 N N . TYR A 1 469 ? 0.974 29.727 16.218 1.00 91.06 469 TYR A N 1
ATOM 3662 C CA . TYR A 1 469 ? 1.572 28.822 17.192 1.00 91.06 469 TYR A CA 1
ATOM 3663 C C . TYR A 1 469 ? 3.094 28.704 16.995 1.00 91.06 469 TYR A C 1
ATOM 3665 O O . TYR A 1 469 ? 3.854 28.985 17.921 1.00 91.06 469 TYR A O 1
ATOM 3673 N N . GLY A 1 470 ? 3.562 28.375 15.784 1.00 89.38 470 GLY A N 1
ATOM 3674 C CA . GLY A 1 470 ? 4.982 28.136 15.497 1.00 89.38 470 GLY A CA 1
ATOM 3675 C C . GLY A 1 470 ? 5.590 26.984 16.310 1.00 89.38 470 GLY A C 1
ATOM 3676 O O . GLY A 1 470 ? 5.103 25.861 16.268 1.00 89.38 470 GLY A O 1
ATOM 3677 N N . ASP A 1 471 ? 6.680 27.245 17.036 1.00 88.94 471 ASP A N 1
ATOM 3678 C CA . ASP A 1 471 ? 7.365 26.243 17.874 1.00 88.94 471 ASP A CA 1
ATOM 3679 C C . ASP A 1 471 ? 6.637 26.071 19.221 1.00 88.94 471 ASP A C 1
ATOM 3681 O O . ASP A 1 471 ? 7.026 26.625 20.250 1.00 88.94 471 ASP A O 1
ATOM 3685 N N . TRP A 1 472 ? 5.490 25.395 19.191 1.00 89.62 472 TRP A N 1
ATOM 3686 C CA . TRP A 1 472 ? 4.596 25.272 20.343 1.00 89.62 472 TRP A CA 1
ATOM 3687 C C . TRP A 1 472 ? 5.208 24.421 21.472 1.00 89.62 472 TRP A C 1
ATOM 3689 O O . TRP A 1 472 ? 5.815 23.385 21.217 1.00 89.62 472 TRP A O 1
ATOM 3699 N N . GLU A 1 473 ? 5.025 24.851 22.729 1.00 87.69 473 GLU A N 1
ATOM 3700 C CA . GLU A 1 473 ? 5.594 24.230 23.948 1.00 87.69 473 GLU A CA 1
ATOM 3701 C C . GLU A 1 473 ? 7.140 24.271 24.055 1.00 87.69 473 GLU A C 1
ATOM 3703 O O . GLU A 1 473 ? 7.772 23.350 24.585 1.00 87.69 473 GLU A O 1
ATOM 3708 N N . THR A 1 474 ? 7.788 25.364 23.618 1.00 83.19 474 THR A N 1
ATOM 3709 C CA . THR A 1 474 ? 9.237 25.551 23.842 1.00 83.19 474 THR A CA 1
ATOM 3710 C C . THR A 1 474 ? 9.604 25.516 25.336 1.00 83.19 474 THR A C 1
ATOM 3712 O O . THR A 1 474 ? 8.942 26.183 26.140 1.00 83.19 474 THR A O 1
ATOM 3715 N N . PRO A 1 475 ? 10.697 24.838 25.747 1.00 85.38 475 PRO A N 1
ATOM 3716 C CA . PRO A 1 475 ? 11.102 24.790 27.151 1.00 85.38 475 PRO A CA 1
ATOM 3717 C C . PRO A 1 475 ? 11.363 26.186 27.747 1.00 85.38 475 PRO A C 1
ATOM 3719 O O . PRO A 1 475 ? 12.118 26.972 27.181 1.00 85.38 475 PRO A O 1
ATOM 3722 N N . ALA A 1 476 ? 10.826 26.459 28.942 1.00 76.06 476 ALA A N 1
ATOM 3723 C CA . ALA A 1 476 ? 10.761 27.797 29.562 1.00 76.06 476 ALA A CA 1
ATOM 3724 C C . ALA A 1 476 ? 12.094 28.572 29.709 1.00 76.06 476 ALA A C 1
ATOM 3726 O O . ALA A 1 476 ? 12.075 29.786 29.894 1.00 76.06 476 ALA A O 1
ATOM 3727 N N . ASN A 1 477 ? 13.245 27.895 29.642 1.00 80.81 477 ASN A N 1
ATOM 3728 C CA . ASN A 1 477 ? 14.576 28.500 29.798 1.00 80.81 477 ASN A CA 1
ATOM 3729 C C . ASN A 1 477 ? 15.327 28.712 28.468 1.00 80.81 477 ASN A C 1
ATOM 3731 O O . ASN A 1 477 ? 16.506 29.066 28.492 1.00 80.81 477 ASN A O 1
ATOM 3735 N N . TYR A 1 478 ? 14.688 28.467 27.323 1.00 72.62 478 TYR A N 1
ATOM 3736 C CA . TYR A 1 478 ? 15.291 28.631 26.000 1.00 72.62 478 TYR A CA 1
ATOM 3737 C C . TYR A 1 478 ? 14.768 29.894 25.302 1.00 72.62 478 TYR A C 1
ATOM 3739 O O . TYR A 1 478 ? 13.635 30.308 25.551 1.00 72.62 478 TYR A O 1
ATOM 3747 N N . PRO A 1 479 ? 15.585 30.548 24.453 1.00 73.81 479 PRO A N 1
ATOM 3748 C CA . PRO A 1 479 ? 15.123 31.692 23.678 1.00 73.81 479 PRO A CA 1
ATOM 3749 C C . PRO A 1 479 ? 13.956 31.268 22.783 1.00 73.81 479 PRO A C 1
ATOM 3751 O O . PRO A 1 479 ? 14.052 30.258 22.090 1.00 73.81 479 PRO A O 1
ATOM 3754 N N . VAL A 1 480 ? 12.874 32.051 22.804 1.00 69.19 480 VAL A N 1
ATOM 3755 C CA . VAL A 1 480 ? 11.681 31.804 21.986 1.00 69.19 480 VAL A CA 1
ATOM 3756 C C . VAL A 1 480 ? 12.094 31.781 20.516 1.00 69.19 480 VAL A C 1
ATOM 3758 O O . VAL A 1 480 ? 12.636 32.765 20.000 1.00 69.19 480 VAL A O 1
ATOM 3761 N N . THR A 1 481 ? 11.868 30.648 19.853 1.00 79.69 481 THR A N 1
ATOM 3762 C CA . THR A 1 481 ? 12.094 30.498 18.416 1.00 79.69 481 THR A CA 1
ATOM 3763 C C . THR A 1 481 ? 11.258 31.539 17.672 1.00 79.69 481 THR A C 1
ATOM 3765 O O . THR A 1 481 ? 10.110 31.801 18.025 1.00 79.69 481 THR A O 1
ATOM 3768 N N . ASN A 1 482 ? 11.812 32.165 16.632 1.00 86.69 482 ASN A N 1
ATOM 3769 C CA . ASN A 1 482 ? 11.028 33.084 15.811 1.00 86.69 482 ASN A CA 1
ATOM 3770 C C . ASN A 1 482 ? 9.980 32.283 15.016 1.00 86.69 482 ASN A C 1
ATOM 3772 O O . ASN A 1 482 ? 10.299 31.706 13.977 1.00 86.69 482 ASN A O 1
ATOM 3776 N N . SER A 1 483 ? 8.736 32.256 15.498 1.00 87.94 483 SER A N 1
ATOM 3777 C CA . SER A 1 483 ? 7.630 31.488 14.910 1.00 87.94 483 SE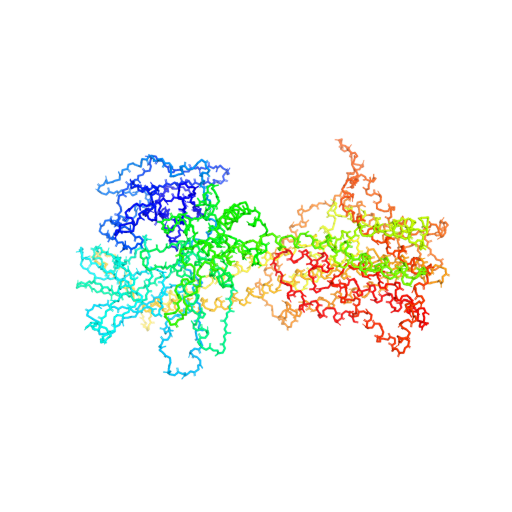R A CA 1
ATOM 3778 C C . SER A 1 483 ? 7.337 31.842 13.451 1.00 87.94 483 SER A C 1
ATOM 3780 O O . SER A 1 483 ? 6.933 30.974 12.680 1.00 87.94 483 SER A O 1
ATOM 3782 N N . SER A 1 484 ? 7.633 33.075 13.027 1.00 89.50 484 SER A N 1
ATOM 3783 C CA . SER A 1 484 ? 7.525 33.462 11.618 1.00 89.50 484 SER A CA 1
ATOM 3784 C C . SER A 1 484 ? 8.488 32.662 10.732 1.00 89.50 484 SER A C 1
ATOM 3786 O O . SER A 1 484 ? 8.122 32.240 9.636 1.00 89.50 484 SER A O 1
ATOM 3788 N N . LEU A 1 485 ? 9.693 32.357 11.231 1.00 90.62 485 LEU A N 1
ATOM 3789 C CA . LEU A 1 485 ? 10.650 31.497 10.528 1.00 90.62 485 LEU A CA 1
ATOM 3790 C C . LEU A 1 485 ? 10.199 30.033 10.493 1.00 90.62 485 LEU A C 1
ATOM 3792 O O . LEU A 1 485 ? 10.459 29.358 9.502 1.00 90.62 485 LEU A O 1
ATOM 3796 N N . VAL A 1 486 ? 9.512 29.546 11.530 1.00 91.25 486 VAL A N 1
ATOM 3797 C CA . VAL A 1 486 ? 8.944 28.183 11.561 1.00 91.25 486 VAL A CA 1
ATOM 3798 C C . VAL A 1 486 ? 7.854 28.034 10.497 1.00 91.25 486 VAL A C 1
ATOM 3800 O O . VAL A 1 486 ? 7.853 27.084 9.712 1.00 91.25 486 VAL A O 1
ATOM 3803 N N . SER A 1 487 ? 6.967 29.025 10.407 1.00 92.12 487 SER A N 1
ATOM 3804 C CA . SER A 1 487 ? 5.944 29.100 9.362 1.00 92.12 487 SER A CA 1
ATOM 3805 C C . SER A 1 487 ? 6.554 29.212 7.959 1.00 92.12 487 SER A C 1
ATOM 3807 O O . SER A 1 487 ? 6.149 28.493 7.046 1.00 92.12 487 SER A O 1
ATOM 3809 N N . ALA A 1 488 ? 7.587 30.043 7.791 1.00 92.31 488 ALA A N 1
ATOM 3810 C CA . ALA A 1 488 ? 8.311 30.163 6.526 1.00 92.31 488 ALA A CA 1
ATOM 3811 C C . ALA A 1 488 ? 9.032 28.864 6.132 1.00 92.31 488 ALA A C 1
ATOM 3813 O O . ALA A 1 488 ? 9.047 28.501 4.957 1.00 92.31 488 ALA A O 1
ATOM 3814 N N . PHE A 1 489 ? 9.606 28.142 7.100 1.00 92.31 489 PHE A N 1
ATOM 3815 C CA . PHE A 1 489 ? 10.204 26.829 6.869 1.00 92.31 489 PHE A CA 1
ATOM 3816 C C . PHE A 1 489 ? 9.160 25.819 6.393 1.00 92.31 489 PHE A C 1
ATOM 3818 O O . PHE A 1 489 ? 9.417 25.104 5.429 1.00 92.31 489 PHE A O 1
ATOM 3825 N N . SER A 1 490 ? 7.981 25.801 7.015 1.00 92.25 490 SER A N 1
ATOM 3826 C CA . SER A 1 490 ? 6.881 24.908 6.629 1.00 92.25 490 SER A CA 1
ATOM 3827 C C . SER A 1 490 ? 6.439 25.169 5.188 1.00 92.25 490 SER A C 1
ATOM 3829 O O . SER A 1 490 ? 6.393 24.245 4.382 1.00 92.25 490 SER A O 1
ATOM 3831 N N . TYR A 1 491 ? 6.277 26.440 4.807 1.00 91.69 491 TYR A N 1
ATOM 3832 C CA . TYR A 1 491 ? 6.015 26.828 3.418 1.00 91.69 491 TYR A CA 1
ATOM 3833 C C . TYR A 1 491 ? 7.107 26.368 2.439 1.00 91.69 491 TYR A C 1
ATOM 3835 O O . TYR A 1 491 ? 6.808 25.832 1.372 1.00 91.69 491 TYR A O 1
ATOM 3843 N N . LEU A 1 492 ? 8.385 26.556 2.783 1.00 90.56 492 LEU A N 1
ATOM 3844 C CA . LEU A 1 492 ? 9.491 26.089 1.942 1.00 90.56 492 LEU A CA 1
ATOM 3845 C C . LEU A 1 492 ? 9.516 24.558 1.838 1.00 90.56 492 LEU A C 1
ATOM 3847 O O . LEU A 1 492 ? 9.802 24.028 0.766 1.00 90.56 492 LEU A O 1
ATOM 3851 N N . SER A 1 493 ? 9.201 23.851 2.925 1.00 89.12 493 SER A N 1
ATOM 3852 C CA . SER A 1 493 ? 9.064 22.394 2.944 1.00 89.12 493 SER A CA 1
ATOM 3853 C C . SER A 1 493 ? 7.954 21.939 1.993 1.00 89.12 493 SER A C 1
ATOM 3855 O O . SER A 1 493 ? 8.200 21.075 1.146 1.00 89.12 493 SER A O 1
ATOM 3857 N N . ASP A 1 494 ? 6.787 22.591 2.042 1.00 88.06 494 ASP A N 1
ATOM 3858 C CA . ASP A 1 494 ? 5.634 22.333 1.166 1.00 88.06 494 ASP A CA 1
ATOM 3859 C C . ASP A 1 494 ? 5.973 22.562 -0.311 1.00 88.06 494 ASP A C 1
ATOM 3861 O O . ASP A 1 494 ? 5.690 21.727 -1.178 1.00 88.06 494 ASP A O 1
ATOM 3865 N N . MET A 1 495 ? 6.666 23.667 -0.607 1.00 83.38 495 MET A N 1
ATOM 3866 C CA . MET A 1 495 ? 7.163 23.958 -1.953 1.00 83.38 495 MET A CA 1
ATOM 3867 C C . MET A 1 495 ? 8.158 22.911 -2.469 1.00 83.38 495 MET A C 1
ATOM 3869 O O . MET A 1 495 ? 8.325 22.789 -3.681 1.00 83.38 495 MET A O 1
ATOM 3873 N N . MET A 1 496 ? 8.853 22.180 -1.595 1.00 77.38 496 MET A N 1
ATOM 3874 C CA . MET A 1 496 ? 9.876 21.201 -1.983 1.00 77.38 496 MET A CA 1
ATOM 3875 C C . MET A 1 496 ? 9.331 19.772 -2.091 1.00 77.38 496 MET A C 1
ATOM 3877 O O . MET A 1 496 ? 9.808 19.005 -2.935 1.00 77.38 496 MET A O 1
ATOM 3881 N N . THR A 1 497 ? 8.333 19.407 -1.280 1.00 69.81 497 THR A N 1
ATOM 3882 C CA . THR A 1 497 ? 7.803 18.033 -1.183 1.00 69.81 497 THR A CA 1
ATOM 3883 C C . THR A 1 497 ? 7.103 17.575 -2.463 1.00 69.81 497 THR A C 1
ATOM 3885 O O . THR A 1 497 ? 7.232 16.415 -2.852 1.00 69.81 497 THR A O 1
ATOM 3888 N N . MET A 1 498 ? 6.408 18.472 -3.167 1.00 65.88 498 MET A N 1
ATOM 3889 C CA . MET A 1 498 ? 5.546 18.104 -4.304 1.00 65.88 498 MET A CA 1
ATOM 3890 C C . MET A 1 498 ? 6.159 18.356 -5.701 1.00 65.88 498 MET A C 1
ATOM 3892 O O . MET A 1 498 ? 6.018 17.485 -6.562 1.00 65.88 498 MET A O 1
ATOM 3896 N N . PRO A 1 499 ? 6.877 19.462 -5.986 1.00 63.41 499 PRO A N 1
ATOM 3897 C CA . PRO A 1 499 ? 7.385 19.748 -7.330 1.00 63.41 499 PRO A CA 1
ATOM 3898 C C . PRO A 1 499 ? 8.734 19.090 -7.632 1.00 63.41 499 PRO A C 1
ATOM 3900 O O . PRO A 1 499 ? 8.874 18.468 -8.676 1.00 63.41 499 PRO A O 1
ATOM 3903 N N . VAL A 1 500 ? 9.744 19.194 -6.760 1.00 52.81 500 VAL A N 1
ATOM 3904 C CA . VAL A 1 500 ? 11.138 18.849 -7.119 1.00 52.81 500 VAL A CA 1
ATOM 3905 C C . VAL A 1 500 ? 11.376 17.342 -7.137 1.00 52.81 500 VAL A C 1
ATOM 3907 O O . VAL A 1 500 ? 12.011 16.829 -8.060 1.00 52.81 500 VAL A O 1
ATOM 3910 N N . VAL A 1 501 ? 10.836 16.607 -6.163 1.00 51.44 501 VAL A N 1
ATOM 3911 C CA . VAL A 1 501 ? 11.005 15.149 -6.105 1.00 51.44 501 VAL A CA 1
ATOM 3912 C C . VAL A 1 501 ? 10.161 14.462 -7.177 1.00 51.44 501 VAL A C 1
ATOM 3914 O O . VAL A 1 501 ? 10.668 13.566 -7.848 1.00 51.44 501 VAL A O 1
ATOM 3917 N N . ALA A 1 502 ? 8.929 14.920 -7.428 1.00 55.47 502 ALA A N 1
ATOM 3918 C CA . ALA A 1 502 ? 8.133 14.443 -8.559 1.00 55.47 502 ALA A CA 1
ATOM 3919 C C . ALA A 1 502 ? 8.791 14.804 -9.902 1.00 55.47 502 ALA A C 1
ATOM 3921 O O . ALA A 1 502 ? 8.899 13.947 -10.775 1.00 55.47 502 ALA A O 1
ATOM 3922 N N . TRP A 1 503 ? 9.327 16.022 -10.054 1.00 58.50 503 TRP A N 1
ATOM 3923 C CA . TRP A 1 503 ? 10.041 16.459 -11.259 1.00 58.50 503 TRP A CA 1
ATOM 3924 C C . TRP A 1 503 ? 11.305 15.634 -11.514 1.00 58.50 503 TRP A C 1
ATOM 3926 O O . TRP A 1 503 ? 11.479 15.125 -12.620 1.00 58.50 503 TRP A O 1
ATOM 3936 N N . LEU A 1 504 ? 12.157 15.420 -10.505 1.00 52.47 504 LEU A N 1
ATOM 3937 C CA . LEU A 1 504 ? 13.360 14.589 -10.625 1.00 52.47 504 LEU A CA 1
ATOM 3938 C C . LEU A 1 504 ? 12.994 13.125 -10.890 1.00 52.47 504 LEU A C 1
ATOM 3940 O O . LEU A 1 504 ? 13.554 12.502 -11.791 1.00 52.47 504 LEU A O 1
ATOM 3944 N N . LYS A 1 505 ? 12.005 12.578 -10.176 1.00 58.53 505 LYS A N 1
ATOM 3945 C CA . LYS A 1 505 ? 11.570 11.179 -10.313 1.00 58.53 505 LYS A CA 1
ATOM 3946 C C . LYS A 1 505 ? 10.798 10.913 -11.614 1.00 58.53 505 LYS A C 1
ATOM 3948 O O . LYS A 1 505 ? 10.798 9.781 -12.092 1.00 58.53 505 LYS A O 1
ATOM 3953 N N . GLN A 1 506 ? 10.221 11.939 -12.238 1.00 62.97 506 GLN A N 1
ATOM 3954 C CA . GLN A 1 506 ? 9.555 11.842 -13.540 1.00 62.97 506 GLN A CA 1
ATOM 3955 C C . GLN A 1 506 ? 10.493 12.160 -14.717 1.00 62.97 506 GLN A C 1
ATOM 3957 O O . GLN A 1 506 ? 10.302 11.620 -15.806 1.00 62.97 506 GLN A O 1
ATOM 3962 N N . ARG A 1 507 ? 11.522 13.001 -14.522 1.00 72.69 507 ARG A N 1
ATOM 3963 C CA . ARG A 1 507 ? 12.409 13.483 -15.600 1.00 72.69 507 ARG A CA 1
ATOM 3964 C C . ARG A 1 507 ? 13.834 12.935 -15.575 1.00 72.69 507 ARG A C 1
ATOM 3966 O O . ARG A 1 507 ? 14.566 13.201 -16.526 1.00 72.69 507 ARG A O 1
ATOM 3973 N N . TRP A 1 508 ? 14.238 12.143 -14.576 1.00 76.25 508 TRP A N 1
ATOM 3974 C CA . TRP A 1 508 ? 15.582 11.536 -14.543 1.00 76.25 508 TRP A CA 1
ATOM 3975 C C . TRP A 1 508 ? 15.909 10.766 -15.828 1.00 76.25 508 TRP A C 1
ATOM 3977 O O . TRP A 1 508 ? 17.033 10.853 -16.308 1.00 76.25 508 TRP A O 1
ATOM 3987 N N . ARG A 1 509 ? 14.921 10.091 -16.438 1.00 81.31 509 ARG A N 1
ATOM 3988 C CA . ARG A 1 509 ? 15.089 9.405 -17.730 1.00 81.31 509 ARG A CA 1
ATOM 3989 C C . ARG A 1 509 ? 15.491 10.376 -18.835 1.00 81.31 509 ARG A C 1
ATOM 3991 O O . ARG A 1 509 ? 16.450 10.123 -19.549 1.00 81.31 509 ARG A O 1
ATOM 3998 N N . LEU A 1 510 ? 14.801 11.512 -18.936 1.00 83.56 510 LEU A N 1
ATOM 3999 C CA . LEU A 1 510 ? 15.087 12.540 -19.937 1.00 83.56 510 LEU A CA 1
ATOM 4000 C C . LEU A 1 510 ? 16.469 13.173 -19.718 1.00 83.56 510 LEU A C 1
ATOM 4002 O O . LEU A 1 510 ? 17.215 13.360 -20.676 1.00 83.56 510 LEU A O 1
ATOM 4006 N N . LEU A 1 511 ? 16.825 13.459 -18.461 1.00 82.69 511 LEU A N 1
ATOM 4007 C CA . LEU A 1 511 ? 18.148 13.977 -18.111 1.00 82.69 511 LEU A CA 1
ATOM 4008 C C . LEU A 1 511 ? 19.247 12.986 -18.502 1.00 82.69 511 LEU A C 1
ATOM 4010 O O . LEU A 1 511 ? 20.227 13.384 -19.119 1.00 82.69 511 LEU A O 1
ATOM 4014 N N . LEU A 1 512 ? 19.063 11.700 -18.209 1.00 86.12 512 LEU A N 1
ATOM 4015 C CA . LEU A 1 512 ? 20.021 10.651 -18.549 1.00 86.12 512 LEU A CA 1
ATOM 4016 C C . LEU A 1 512 ? 20.160 10.500 -20.075 1.00 86.12 512 LEU A C 1
ATOM 4018 O O . LEU A 1 512 ? 21.274 10.459 -20.589 1.00 86.12 512 LEU A O 1
ATOM 4022 N N . ILE A 1 513 ? 19.050 10.544 -20.820 1.00 88.19 513 ILE A N 1
ATOM 4023 C CA . ILE A 1 513 ? 19.063 10.506 -22.292 1.00 88.19 513 ILE A CA 1
ATOM 4024 C C . ILE A 1 513 ? 19.881 11.661 -22.880 1.00 88.19 513 ILE A C 1
ATOM 4026 O O . ILE A 1 513 ? 20.675 11.428 -23.784 1.00 88.19 513 ILE A O 1
ATOM 4030 N N . ILE A 1 514 ? 19.728 12.887 -22.377 1.00 88.69 514 ILE A N 1
ATOM 4031 C CA . ILE A 1 514 ? 20.409 14.066 -22.937 1.00 88.69 514 ILE A CA 1
ATOM 4032 C C . ILE A 1 514 ? 21.863 14.162 -22.456 1.00 88.69 514 ILE A C 1
ATOM 4034 O O . ILE A 1 514 ? 22.764 14.453 -23.243 1.00 88.69 514 ILE A O 1
ATOM 4038 N N . LEU A 1 515 ? 22.111 13.921 -21.169 1.00 87.62 515 LEU A N 1
ATOM 4039 C CA . LEU A 1 515 ? 23.425 14.121 -20.561 1.00 87.62 515 LEU A CA 1
ATOM 4040 C C . LEU A 1 515 ? 24.421 13.028 -20.949 1.00 87.62 515 LEU A C 1
ATOM 4042 O O . LEU A 1 515 ? 25.594 13.339 -21.137 1.00 87.62 515 LEU A O 1
ATOM 4046 N N . THR A 1 516 ? 23.995 11.771 -21.112 1.00 89.31 516 THR A N 1
ATOM 4047 C CA . THR A 1 516 ? 24.919 10.670 -21.433 1.00 89.31 516 THR A CA 1
ATOM 4048 C C . THR A 1 516 ? 25.686 10.898 -22.750 1.00 89.31 516 THR A C 1
ATOM 4050 O O . THR A 1 516 ? 26.917 10.837 -22.714 1.00 89.31 516 THR A O 1
ATOM 4053 N N . PRO A 1 517 ? 25.050 11.234 -23.892 1.00 89.12 517 PRO A N 1
ATOM 4054 C CA . PRO A 1 517 ? 25.769 11.540 -25.129 1.00 89.12 517 PRO A CA 1
ATOM 4055 C C . PRO A 1 517 ? 26.672 12.775 -25.029 1.00 89.12 517 PRO A C 1
ATOM 4057 O O . PRO A 1 517 ? 27.734 12.782 -25.650 1.00 89.12 517 PRO A O 1
ATOM 4060 N N . LEU A 1 518 ? 26.272 13.794 -24.253 1.00 88.56 518 LEU A N 1
ATOM 4061 C CA . LEU A 1 518 ? 27.034 15.034 -24.052 1.00 88.56 518 LEU A CA 1
ATOM 4062 C C . LEU A 1 518 ? 28.296 14.806 -23.213 1.00 88.56 518 LEU A C 1
ATOM 4064 O O . LEU A 1 518 ? 29.373 15.268 -23.579 1.00 88.56 518 LEU A O 1
ATOM 4068 N N . ILE A 1 519 ? 28.175 14.061 -22.112 1.00 89.19 519 ILE A N 1
ATOM 4069 C CA . ILE A 1 519 ? 29.296 13.731 -21.223 1.00 89.19 519 ILE A CA 1
ATOM 4070 C C . ILE A 1 519 ? 30.306 12.832 -21.941 1.00 89.19 519 ILE A C 1
ATOM 4072 O O . ILE A 1 519 ? 31.509 12.981 -21.745 1.00 89.19 519 ILE A O 1
ATOM 4076 N N . LEU A 1 520 ? 29.834 11.915 -22.790 1.00 88.50 520 LEU A N 1
ATOM 4077 C CA . LEU A 1 520 ? 30.693 10.993 -23.537 1.00 88.50 520 LEU A CA 1
ATOM 4078 C C . LEU A 1 520 ? 31.248 11.590 -24.840 1.00 88.50 520 LEU A C 1
ATOM 4080 O O . LEU A 1 520 ? 32.115 10.976 -25.460 1.00 88.50 520 LEU A O 1
ATOM 4084 N N . LEU A 1 521 ? 30.789 12.777 -25.257 1.00 86.06 521 LEU A N 1
ATOM 4085 C CA . LEU A 1 521 ? 31.203 13.460 -26.491 1.00 86.06 521 LEU A CA 1
ATOM 4086 C C . LEU A 1 521 ? 32.728 13.676 -26.630 1.00 86.06 521 LEU A C 1
ATOM 4088 O O . LEU A 1 521 ? 33.225 13.607 -27.755 1.00 86.06 521 LEU A O 1
ATOM 4092 N N . PRO A 1 522 ? 33.515 13.887 -25.553 1.00 85.44 522 PRO A N 1
ATOM 4093 C CA . PRO A 1 522 ? 34.971 13.970 -25.660 1.00 85.44 522 PRO A CA 1
ATOM 4094 C C . PRO A 1 522 ? 35.627 12.695 -26.208 1.00 85.44 522 PRO A C 1
ATOM 4096 O O . PRO A 1 522 ? 36.684 12.779 -26.825 1.00 85.44 522 PRO A O 1
ATOM 4099 N N . LEU A 1 523 ? 35.015 11.519 -26.033 1.00 81.00 523 LEU A N 1
ATOM 4100 C CA . LEU A 1 523 ? 35.591 10.233 -26.439 1.00 81.00 523 LEU A CA 1
ATOM 4101 C C . LEU A 1 523 ? 35.804 10.114 -27.967 1.00 81.00 523 LEU A C 1
ATOM 4103 O O . LEU A 1 523 ? 36.938 9.849 -28.372 1.00 81.00 523 LEU A O 1
ATOM 4107 N N . PRO A 1 524 ? 34.802 10.372 -28.836 1.00 83.31 524 PRO A N 1
ATOM 4108 C CA . PRO A 1 524 ? 35.006 10.389 -30.288 1.00 83.31 524 PRO A CA 1
ATOM 4109 C C . PRO A 1 524 ? 35.792 11.612 -30.792 1.00 83.31 524 PRO A C 1
ATOM 4111 O O . PRO A 1 524 ? 36.344 11.556 -31.889 1.00 83.31 524 PRO A O 1
ATOM 4114 N N . ILE A 1 525 ? 35.849 12.709 -30.023 1.00 83.00 525 ILE A N 1
ATOM 4115 C CA . ILE A 1 525 ? 36.586 13.931 -30.396 1.00 83.00 525 ILE A CA 1
ATOM 4116 C C . ILE A 1 525 ? 38.091 13.756 -30.163 1.00 83.00 525 ILE A C 1
ATOM 4118 O O . ILE A 1 525 ? 38.893 14.107 -31.025 1.00 83.00 525 ILE A O 1
ATOM 4122 N N . ILE A 1 526 ? 38.477 13.201 -29.011 1.00 81.81 526 ILE A N 1
ATOM 4123 C CA . ILE A 1 526 ? 39.880 12.984 -28.636 1.00 81.81 526 ILE A CA 1
ATOM 4124 C C . ILE A 1 526 ? 40.445 11.769 -29.381 1.00 81.81 526 ILE A C 1
ATOM 4126 O O . ILE A 1 526 ? 41.540 11.834 -29.938 1.00 81.81 526 ILE A O 1
ATOM 4130 N N . ILE A 1 527 ? 39.692 10.666 -29.435 1.00 80.25 527 ILE A N 1
ATOM 4131 C CA . ILE A 1 527 ? 40.080 9.439 -30.139 1.00 80.25 527 ILE A CA 1
ATOM 4132 C C . ILE A 1 527 ? 39.360 9.418 -31.494 1.00 80.25 527 ILE A C 1
ATOM 4134 O O . ILE A 1 527 ? 38.411 8.663 -31.712 1.00 80.25 527 ILE A O 1
ATOM 4138 N N . ASN A 1 528 ? 39.800 10.280 -32.415 1.00 80.81 528 ASN A N 1
ATOM 4139 C CA . ASN A 1 528 ? 39.178 10.451 -33.734 1.00 80.81 528 ASN A CA 1
ATOM 4140 C C . ASN A 1 528 ? 39.561 9.332 -34.727 1.00 80.81 528 ASN A C 1
ATOM 4142 O O . ASN A 1 528 ? 40.104 9.576 -35.804 1.00 80.81 528 ASN A O 1
ATOM 4146 N N . ASN A 1 529 ? 39.296 8.082 -34.358 1.00 85.81 529 ASN A N 1
ATOM 4147 C CA . ASN A 1 529 ? 39.448 6.909 -35.212 1.00 85.81 529 ASN A CA 1
ATOM 4148 C C . ASN A 1 529 ? 38.157 6.065 -35.186 1.00 85.81 529 ASN A C 1
ATOM 4150 O O . ASN A 1 529 ? 37.232 6.325 -34.412 1.00 85.81 529 ASN A O 1
ATOM 4154 N N . SER A 1 530 ? 38.079 5.032 -36.031 1.00 84.69 530 SER A N 1
ATOM 4155 C CA . SER A 1 530 ? 36.902 4.151 -36.060 1.00 84.69 530 SER A CA 1
ATOM 4156 C C . SER A 1 530 ? 36.657 3.436 -34.721 1.00 84.69 530 SER A C 1
ATOM 4158 O O . SER A 1 530 ? 35.505 3.134 -34.409 1.00 84.69 530 SER A O 1
ATOM 4160 N N . GLN A 1 531 ? 37.705 3.189 -33.924 1.00 85.75 531 GLN A N 1
ATOM 4161 C CA . GLN A 1 531 ? 37.616 2.530 -32.615 1.00 85.75 531 GLN A CA 1
ATOM 4162 C C . GLN A 1 531 ? 36.924 3.424 -31.577 1.00 85.75 531 GLN A C 1
ATOM 4164 O O . GLN A 1 531 ? 36.011 2.969 -30.895 1.00 85.75 531 GLN A O 1
ATOM 4169 N N . GLY A 1 532 ? 37.309 4.701 -31.484 1.00 85.56 532 GLY A N 1
ATOM 4170 C CA . GLY A 1 532 ? 36.740 5.675 -30.552 1.00 85.56 532 GLY A CA 1
ATOM 4171 C C . GLY A 1 532 ? 35.275 5.972 -30.856 1.00 85.56 532 GLY A C 1
ATOM 4172 O O . GLY A 1 532 ? 34.443 5.996 -29.952 1.00 85.56 532 GLY A O 1
ATOM 4173 N N . ARG A 1 533 ? 34.915 6.086 -32.140 1.00 89.12 533 ARG A N 1
ATOM 4174 C CA . ARG A 1 533 ? 33.513 6.255 -32.562 1.00 89.12 533 ARG A CA 1
ATOM 4175 C C . ARG A 1 533 ? 32.654 5.025 -32.264 1.00 89.12 533 ARG A C 1
ATOM 4177 O O . ARG A 1 533 ? 31.531 5.171 -31.789 1.00 89.12 533 ARG A O 1
ATOM 4184 N N . CYS A 1 534 ? 33.185 3.822 -32.490 1.00 88.38 534 CYS A N 1
ATOM 4185 C CA . CYS A 1 534 ? 32.506 2.585 -32.108 1.00 88.38 534 CYS A CA 1
ATOM 4186 C C . CYS A 1 534 ? 32.334 2.504 -30.583 1.00 88.38 534 CYS A C 1
ATOM 4188 O O . CYS A 1 534 ? 31.228 2.264 -30.106 1.00 88.38 534 CYS A O 1
ATOM 4190 N N . GLY A 1 535 ? 33.391 2.783 -29.813 1.00 86.94 535 GLY A N 1
ATOM 4191 C CA . GLY A 1 535 ? 33.357 2.795 -28.349 1.00 86.94 535 GLY A CA 1
ATOM 4192 C C . GLY A 1 535 ? 32.331 3.778 -27.777 1.00 86.94 535 GLY A C 1
ATOM 4193 O O . GLY A 1 535 ? 31.596 3.422 -26.862 1.00 86.94 535 GLY A O 1
ATOM 4194 N N . TYR A 1 536 ? 32.206 4.974 -28.360 1.00 90.06 536 TYR A N 1
ATOM 4195 C CA . TYR A 1 536 ? 31.189 5.961 -27.977 1.00 90.06 536 TYR A CA 1
ATOM 4196 C C . TYR A 1 536 ? 29.766 5.397 -28.063 1.00 90.06 536 TYR A C 1
ATOM 4198 O O . TYR A 1 536 ? 29.006 5.468 -27.096 1.00 90.06 536 TYR A O 1
ATOM 4206 N N . ILE A 1 537 ? 29.426 4.776 -29.196 1.00 90.06 537 ILE A N 1
ATOM 4207 C CA . ILE A 1 537 ? 28.103 4.182 -29.421 1.00 90.06 537 ILE A CA 1
ATOM 4208 C C . ILE A 1 537 ? 27.864 3.030 -28.441 1.00 90.06 537 ILE A C 1
ATOM 4210 O O . ILE A 1 537 ? 26.808 2.964 -27.818 1.00 90.06 537 ILE A O 1
ATOM 4214 N N . VAL A 1 538 ? 28.856 2.157 -28.249 1.00 87.19 538 VAL A N 1
ATOM 4215 C CA . VAL A 1 538 ? 28.769 1.016 -27.323 1.00 87.19 538 VAL A CA 1
ATOM 4216 C C . VAL A 1 538 ? 28.479 1.474 -25.895 1.00 87.19 538 VAL A C 1
ATOM 4218 O O . VAL A 1 538 ? 27.607 0.903 -25.239 1.00 87.19 538 VAL A O 1
ATOM 4221 N N . VAL A 1 539 ? 29.175 2.505 -25.407 1.00 87.75 539 VAL A N 1
ATOM 4222 C CA . VAL A 1 539 ? 28.983 3.012 -24.040 1.00 87.75 539 VAL A CA 1
ATOM 4223 C C . VAL A 1 539 ? 27.610 3.670 -23.891 1.00 87.75 539 VAL A C 1
ATOM 4225 O O . VAL A 1 539 ? 26.944 3.424 -22.889 1.00 87.75 539 VAL A O 1
ATOM 4228 N N . ILE A 1 540 ? 27.135 4.427 -24.887 1.00 90.69 540 ILE A N 1
ATOM 4229 C CA . ILE A 1 540 ? 25.774 4.995 -24.870 1.00 90.69 540 ILE A CA 1
ATOM 4230 C C . ILE A 1 540 ? 24.720 3.893 -24.780 1.00 90.69 540 ILE A C 1
ATOM 4232 O O . ILE A 1 540 ? 23.864 3.935 -23.896 1.00 90.69 540 ILE A O 1
ATOM 4236 N N . LEU A 1 541 ? 24.799 2.891 -25.661 1.00 87.69 541 LEU A N 1
ATOM 4237 C CA . LEU A 1 541 ? 23.858 1.769 -25.665 1.00 87.69 541 LEU A CA 1
ATOM 4238 C C . LEU A 1 541 ? 23.902 1.010 -24.338 1.00 87.69 541 LEU A C 1
ATOM 4240 O O . LEU A 1 541 ? 22.854 0.685 -23.791 1.00 87.69 541 LEU A O 1
ATOM 4244 N N . SER A 1 542 ? 25.099 0.800 -23.784 1.00 82.69 542 SER A N 1
ATOM 4245 C CA . SER A 1 542 ? 25.280 0.142 -22.487 1.00 82.69 542 SER A CA 1
ATOM 4246 C C . SER A 1 542 ? 24.616 0.934 -21.362 1.00 82.69 542 SER A C 1
ATOM 4248 O O . SER A 1 542 ? 23.843 0.369 -20.597 1.00 82.69 542 SER A O 1
ATOM 4250 N N . VAL A 1 543 ? 24.845 2.249 -21.282 1.00 86.19 543 VAL A N 1
ATOM 4251 C CA . VAL A 1 543 ? 24.217 3.106 -20.265 1.00 86.19 543 VAL A CA 1
ATOM 4252 C C . VAL A 1 543 ? 22.694 3.096 -20.402 1.00 86.19 543 VAL A C 1
ATOM 4254 O O . VAL A 1 543 ? 21.997 2.972 -19.396 1.00 86.19 543 VAL A O 1
ATOM 4257 N N . TYR A 1 544 ? 22.154 3.174 -21.619 1.00 87.75 544 TYR A N 1
ATOM 4258 C CA . TYR A 1 544 ? 20.706 3.133 -21.843 1.00 87.75 544 TYR A CA 1
ATOM 4259 C C . TYR A 1 544 ? 20.086 1.760 -21.559 1.00 87.75 544 TYR A C 1
ATOM 4261 O O . TYR A 1 544 ? 18.976 1.710 -21.035 1.00 87.75 544 TYR A O 1
ATOM 4269 N N . TRP A 1 545 ? 20.782 0.656 -21.849 1.00 78.62 545 TRP A N 1
ATOM 4270 C CA . TRP A 1 545 ? 20.320 -0.690 -21.499 1.00 78.62 545 TRP A CA 1
ATOM 4271 C C . TRP A 1 545 ? 20.372 -0.962 -19.992 1.00 78.62 545 TRP A C 1
ATOM 4273 O O . TRP A 1 545 ? 19.471 -1.620 -19.488 1.00 78.62 545 TRP A O 1
ATOM 4283 N N . ILE A 1 546 ? 21.383 -0.453 -19.278 1.00 75.25 546 ILE A N 1
ATOM 4284 C CA . ILE A 1 546 ? 21.523 -0.626 -17.819 1.00 75.25 546 ILE A CA 1
ATOM 4285 C C . ILE A 1 546 ? 20.528 0.260 -17.060 1.00 75.25 546 ILE A C 1
ATOM 4287 O O . ILE A 1 546 ? 19.927 -0.168 -16.082 1.00 75.25 546 ILE A O 1
ATOM 4291 N N . SER A 1 547 ? 20.361 1.514 -17.486 1.00 80.62 547 SER A N 1
ATOM 4292 C CA . SER A 1 547 ? 19.471 2.470 -16.808 1.00 80.62 547 SER A CA 1
ATOM 4293 C C . SER A 1 547 ? 18.000 2.339 -17.205 1.00 80.62 547 SER A C 1
ATOM 4295 O O . SER A 1 547 ? 17.151 2.968 -16.575 1.00 80.62 547 SER A O 1
ATOM 4297 N N . GLU A 1 548 ? 17.708 1.599 -18.280 1.00 78.44 548 GLU A N 1
ATOM 4298 C CA . GLU A 1 548 ? 16.395 1.539 -18.936 1.00 78.44 548 GLU A CA 1
ATOM 4299 C C . GLU A 1 548 ? 15.772 2.929 -19.172 1.00 78.44 548 GLU A C 1
ATOM 4301 O O . GLU A 1 548 ? 14.555 3.121 -19.104 1.00 78.44 548 GLU A O 1
ATOM 4306 N N . ALA A 1 549 ? 16.611 3.937 -19.444 1.00 82.44 549 ALA A N 1
ATOM 4307 C CA . ALA A 1 549 ? 16.142 5.303 -19.666 1.00 82.44 549 ALA A CA 1
ATOM 4308 C C . ALA A 1 549 ? 15.227 5.402 -20.900 1.00 82.44 549 ALA A C 1
ATOM 4310 O O . ALA A 1 549 ? 14.276 6.186 -20.911 1.00 82.44 549 ALA A O 1
ATOM 4311 N N . ILE A 1 550 ? 15.490 4.562 -21.905 1.00 83.44 550 ILE A N 1
ATOM 4312 C CA . ILE A 1 550 ? 14.673 4.339 -23.100 1.00 83.44 550 ILE A CA 1
ATOM 4313 C C . ILE A 1 550 ? 14.263 2.855 -23.105 1.00 83.44 550 ILE A C 1
ATOM 4315 O O . ILE A 1 550 ? 15.094 2.010 -22.755 1.00 83.44 550 ILE A O 1
ATOM 4319 N N . PRO A 1 551 ? 13.027 2.500 -23.521 1.00 82.06 551 PRO A N 1
ATOM 4320 C CA . PRO A 1 551 ? 12.630 1.102 -23.678 1.00 82.06 551 PRO A CA 1
ATOM 4321 C C . PRO A 1 551 ? 13.662 0.308 -24.487 1.00 82.06 551 PRO A C 1
ATOM 4323 O O . PRO A 1 551 ? 14.073 0.754 -25.560 1.00 82.06 551 PRO A O 1
ATOM 4326 N N . LEU A 1 552 ? 14.046 -0.879 -24.001 1.00 77.56 552 LEU A N 1
ATOM 4327 C CA . LEU A 1 552 ? 15.132 -1.696 -24.570 1.00 77.56 552 LEU A CA 1
ATOM 4328 C C . LEU A 1 552 ? 15.036 -1.842 -26.095 1.00 77.56 552 LEU A C 1
ATOM 4330 O O . LEU A 1 552 ? 16.028 -1.648 -26.788 1.00 77.56 552 LEU A O 1
ATOM 4334 N N . ALA A 1 553 ? 13.832 -2.093 -26.617 1.00 82.19 553 ALA A N 1
ATOM 4335 C CA . ALA A 1 553 ? 13.570 -2.218 -28.050 1.00 82.19 553 ALA A CA 1
ATOM 4336 C C . ALA A 1 553 ? 13.974 -0.970 -28.855 1.00 82.19 553 ALA A C 1
ATOM 4338 O O . ALA A 1 553 ? 14.544 -1.088 -29.933 1.00 82.19 553 ALA A O 1
ATOM 4339 N N . VAL A 1 554 ? 13.694 0.225 -28.327 1.00 87.50 554 VAL A N 1
ATOM 4340 C CA . VAL A 1 554 ? 13.989 1.500 -28.995 1.00 87.50 554 VAL A CA 1
ATOM 4341 C C . VAL A 1 554 ? 15.483 1.804 -28.912 1.00 87.50 554 VAL A C 1
ATOM 4343 O O . VAL A 1 554 ? 16.079 2.179 -29.918 1.00 87.50 554 VAL A O 1
ATOM 4346 N N . THR A 1 555 ? 16.117 1.558 -27.760 1.00 88.12 555 THR A N 1
ATOM 4347 C CA . THR A 1 555 ? 17.583 1.623 -27.625 1.00 88.12 555 THR A CA 1
ATOM 4348 C C . THR A 1 555 ? 18.264 0.705 -28.638 1.00 88.12 555 THR A C 1
ATOM 4350 O O . THR A 1 555 ? 19.234 1.092 -29.283 1.00 88.12 555 THR A O 1
ATOM 4353 N N . SER A 1 556 ? 17.712 -0.487 -28.846 1.00 87.38 556 SER A N 1
ATOM 4354 C CA . SER A 1 556 ? 18.199 -1.458 -29.821 1.00 87.38 556 SER A CA 1
ATOM 4355 C C . SER A 1 556 ? 17.958 -1.070 -31.277 1.00 87.38 556 SER A C 1
ATOM 4357 O O . SER A 1 556 ? 18.549 -1.694 -32.139 1.00 87.38 556 SER A O 1
ATOM 4359 N N . LEU A 1 557 ? 17.166 -0.045 -31.594 1.00 92.00 557 LEU A N 1
ATOM 4360 C CA . LEU A 1 557 ? 17.095 0.496 -32.959 1.00 92.00 557 LEU A CA 1
ATOM 4361 C C . LEU A 1 557 ? 18.169 1.556 -33.221 1.00 92.00 557 LEU A C 1
ATOM 4363 O O . LEU A 1 557 ? 18.505 1.814 -34.375 1.00 92.00 557 LEU A O 1
ATOM 4367 N N . LEU A 1 558 ? 18.750 2.153 -32.175 1.00 92.19 558 LEU A N 1
ATOM 4368 C CA . LEU A 1 558 ? 19.757 3.206 -32.321 1.00 92.19 558 LEU A CA 1
ATOM 4369 C C . LEU A 1 558 ? 20.988 2.797 -33.152 1.00 92.19 558 LEU A C 1
ATOM 4371 O O . LEU A 1 558 ? 21.461 3.653 -33.898 1.00 92.19 558 LEU A O 1
ATOM 4375 N N . PRO A 1 559 ? 21.507 1.549 -33.127 1.00 92.06 559 PRO A N 1
ATOM 4376 C CA . PRO A 1 559 ? 22.620 1.159 -33.994 1.00 92.06 559 PRO A CA 1
ATOM 4377 C C . PRO A 1 559 ? 22.357 1.360 -35.495 1.00 92.06 559 PRO A C 1
ATOM 4379 O O . PRO A 1 559 ? 23.298 1.678 -36.221 1.00 92.06 559 PRO A O 1
ATOM 4382 N N . LEU A 1 560 ? 21.103 1.231 -35.960 1.00 91.94 560 LEU A N 1
ATOM 4383 C CA . LEU A 1 560 ? 20.722 1.485 -37.363 1.00 91.94 560 LEU A CA 1
ATOM 4384 C C . LEU A 1 560 ? 20.971 2.935 -37.785 1.00 91.94 560 LEU A C 1
ATOM 4386 O O . LEU A 1 560 ? 21.187 3.203 -38.962 1.00 91.94 560 LEU A O 1
ATOM 4390 N N . ILE A 1 561 ? 20.945 3.861 -36.827 1.00 93.19 561 ILE A N 1
ATOM 4391 C CA . ILE A 1 561 ? 21.132 5.294 -37.050 1.00 93.19 561 ILE A CA 1
ATOM 4392 C C . ILE A 1 561 ? 22.577 5.684 -36.724 1.00 93.19 561 ILE A C 1
ATOM 4394 O O . ILE A 1 561 ? 23.272 6.295 -37.534 1.00 93.19 561 ILE A O 1
ATOM 4398 N N . LEU A 1 562 ? 23.048 5.305 -35.535 1.00 91.94 562 LEU A N 1
ATOM 4399 C CA . LEU A 1 562 ? 24.310 5.780 -34.981 1.00 91.94 562 LEU A CA 1
ATOM 4400 C C . LEU A 1 562 ? 25.533 5.220 -35.716 1.00 91.94 562 LEU A C 1
ATOM 4402 O O . LEU A 1 562 ? 26.483 5.970 -35.932 1.00 91.94 562 LEU A O 1
ATOM 4406 N N . PHE A 1 563 ? 25.537 3.945 -36.132 1.00 91.81 563 PHE A N 1
ATOM 4407 C CA . PHE A 1 563 ? 26.710 3.377 -36.812 1.00 91.81 563 PHE A CA 1
ATOM 4408 C C . PHE A 1 563 ? 26.962 3.971 -38.205 1.00 91.81 563 PHE A C 1
ATOM 4410 O O . PHE A 1 563 ? 28.118 4.337 -38.459 1.00 91.81 563 PHE A O 1
ATOM 4417 N N . PRO A 1 564 ? 25.942 4.142 -39.074 1.00 92.44 564 PRO A N 1
ATOM 4418 C CA . PRO A 1 564 ? 26.114 4.851 -40.340 1.00 92.44 564 PRO A CA 1
ATOM 4419 C C . PRO A 1 564 ? 26.503 6.315 -40.153 1.00 92.44 564 PRO A C 1
ATOM 4421 O O . PRO A 1 564 ? 27.432 6.781 -40.809 1.00 92.44 564 PRO A O 1
ATOM 4424 N N . MET A 1 565 ? 25.869 7.030 -39.215 1.00 90.06 565 MET A N 1
ATOM 4425 C CA . MET A 1 565 ? 26.190 8.440 -38.951 1.00 90.06 565 MET A CA 1
ATOM 4426 C C . MET A 1 565 ? 27.621 8.644 -38.438 1.00 90.06 565 MET A C 1
ATOM 4428 O O . MET A 1 565 ? 28.267 9.629 -38.787 1.00 90.06 565 MET A O 1
ATOM 4432 N N . ALA A 1 566 ? 28.138 7.719 -37.628 1.00 87.12 566 ALA A N 1
ATOM 4433 C CA . ALA A 1 566 ? 29.508 7.775 -37.124 1.00 87.12 566 ALA A CA 1
ATOM 4434 C C . ALA A 1 566 ? 30.561 7.270 -38.135 1.00 87.12 566 ALA A C 1
ATOM 4436 O O . ALA A 1 566 ? 31.768 7.407 -37.894 1.00 87.12 566 ALA A O 1
ATOM 4437 N N . GLY A 1 567 ? 30.128 6.690 -39.260 1.00 86.62 567 GLY A N 1
ATOM 4438 C CA . GLY A 1 567 ? 31.000 6.116 -40.285 1.00 86.62 567 GLY A CA 1
ATOM 4439 C C . GLY A 1 567 ? 31.705 4.827 -39.852 1.00 86.62 567 GLY A C 1
ATOM 4440 O O . GLY A 1 567 ? 32.824 4.583 -40.291 1.00 86.62 567 GLY A O 1
ATOM 4441 N N . VAL A 1 568 ? 31.091 4.032 -38.964 1.00 88.69 568 VAL A N 1
ATOM 4442 C CA . VAL A 1 568 ? 31.652 2.749 -38.487 1.00 88.69 568 VAL A CA 1
ATOM 4443 C C . VAL A 1 568 ? 31.191 1.581 -39.365 1.00 88.69 568 VAL A C 1
ATOM 4445 O O . VAL A 1 568 ? 32.002 0.753 -39.770 1.00 88.69 568 VAL A O 1
ATOM 4448 N N . LEU A 1 569 ? 29.893 1.523 -39.674 1.00 89.56 569 LEU A N 1
ATOM 4449 C CA . LEU A 1 569 ? 29.276 0.542 -40.573 1.00 89.56 569 LEU A CA 1
ATOM 4450 C C . LEU A 1 569 ? 28.381 1.272 -41.570 1.00 89.56 569 LEU A C 1
ATOM 4452 O O . LEU A 1 569 ? 27.765 2.270 -41.207 1.00 89.56 569 LEU A O 1
ATOM 4456 N N . THR A 1 570 ? 28.262 0.776 -42.800 1.00 91.25 570 THR A N 1
ATOM 4457 C CA . THR A 1 570 ? 27.282 1.322 -43.752 1.00 91.25 570 THR A CA 1
ATOM 4458 C C . THR A 1 570 ? 25.866 0.848 -43.409 1.00 91.25 570 THR A C 1
ATOM 4460 O O . THR A 1 570 ? 25.690 -0.171 -42.744 1.00 91.25 570 THR A O 1
ATOM 4463 N N . ALA A 1 571 ? 24.827 1.553 -43.867 1.00 89.31 571 ALA A N 1
ATOM 4464 C CA . ALA A 1 571 ? 23.444 1.106 -43.653 1.00 89.31 571 ALA A CA 1
ATOM 4465 C C . ALA A 1 571 ? 23.173 -0.285 -44.270 1.00 89.31 571 ALA A C 1
ATOM 4467 O O . ALA A 1 571 ? 22.442 -1.082 -43.680 1.00 89.31 571 ALA A O 1
ATOM 4468 N N . GLU A 1 572 ? 23.818 -0.595 -45.402 1.00 88.62 572 GLU A N 1
ATOM 4469 C CA . GLU A 1 572 ? 23.772 -1.908 -46.064 1.00 88.62 572 GLU A CA 1
ATOM 4470 C C . GLU A 1 572 ? 24.428 -3.014 -45.229 1.00 88.62 572 GLU A C 1
ATOM 4472 O O . GLU A 1 572 ? 23.990 -4.159 -45.278 1.00 88.62 572 GLU A O 1
ATOM 4477 N N . ASP A 1 573 ? 25.433 -2.671 -44.418 1.00 87.31 573 ASP A N 1
ATOM 4478 C CA . ASP A 1 573 ? 26.072 -3.608 -43.496 1.00 87.31 573 ASP A CA 1
ATOM 4479 C C . ASP A 1 573 ? 25.240 -3.840 -42.227 1.00 87.31 573 ASP A C 1
ATOM 4481 O O . ASP A 1 573 ? 25.217 -4.947 -41.700 1.00 87.31 573 ASP A O 1
ATOM 4485 N N . VAL A 1 574 ? 24.566 -2.806 -41.705 1.00 89.56 574 VAL A N 1
ATOM 4486 C CA . VAL A 1 574 ? 23.845 -2.894 -40.421 1.00 89.56 574 VAL A CA 1
ATOM 4487 C C . VAL A 1 574 ? 22.490 -3.588 -40.572 1.00 89.56 574 VAL A C 1
ATOM 4489 O O . VAL A 1 574 ? 22.125 -4.410 -39.731 1.00 89.56 574 VAL A O 1
ATOM 4492 N N . ALA A 1 575 ? 21.727 -3.269 -41.622 1.00 89.75 575 ALA A N 1
ATOM 4493 C CA . ALA A 1 575 ? 20.345 -3.731 -41.770 1.00 89.75 575 ALA A CA 1
ATOM 4494 C C . ALA A 1 575 ? 20.176 -5.270 -41.799 1.00 89.75 575 ALA A C 1
ATOM 4496 O O . ALA A 1 575 ? 19.279 -5.765 -41.107 1.00 89.75 575 ALA A O 1
ATOM 4497 N N . PRO A 1 576 ? 21.025 -6.061 -42.494 1.00 89.56 576 PRO A N 1
ATOM 4498 C CA . PRO A 1 576 ? 20.893 -7.521 -42.540 1.00 89.56 576 PRO A CA 1
ATOM 4499 C C . PRO A 1 576 ? 20.997 -8.206 -41.171 1.00 89.56 576 PRO A C 1
ATOM 4501 O O . PRO A 1 576 ? 20.455 -9.296 -40.987 1.00 89.56 576 PRO A O 1
ATOM 4504 N N . HIS A 1 577 ? 21.641 -7.574 -40.183 1.00 87.94 577 HIS A N 1
ATOM 4505 C CA . HIS A 1 577 ? 21.724 -8.118 -38.826 1.00 87.94 577 HIS A CA 1
ATOM 4506 C C . HIS A 1 577 ? 20.367 -8.142 -38.103 1.00 87.94 577 HIS A C 1
ATOM 4508 O O . HIS A 1 577 ? 20.176 -8.986 -37.231 1.00 87.94 577 HIS A O 1
ATOM 4514 N N . TYR A 1 578 ? 19.413 -7.283 -38.486 1.00 89.25 578 TYR A N 1
ATOM 4515 C CA . TYR A 1 578 ? 18.071 -7.204 -37.887 1.00 89.25 578 TYR A CA 1
ATOM 4516 C C . TYR A 1 578 ? 17.042 -8.145 -38.522 1.00 89.25 578 TYR A C 1
ATOM 4518 O O . TYR A 1 578 ? 15.934 -8.275 -38.004 1.00 89.25 578 TYR A O 1
ATOM 4526 N N . PHE A 1 579 ? 17.388 -8.830 -39.613 1.00 88.31 579 PHE A N 1
ATOM 4527 C CA . PHE A 1 579 ? 16.525 -9.847 -40.212 1.00 88.31 579 PHE A CA 1
ATOM 4528 C C . PHE A 1 579 ? 17.353 -11.013 -40.758 1.00 88.31 579 PHE A C 1
ATOM 4530 O O . PHE A 1 579 ? 17.428 -11.256 -41.961 1.00 88.31 579 PHE A O 1
ATOM 4537 N N . ASN A 1 580 ? 18.012 -11.728 -39.848 1.00 85.81 580 ASN A N 1
ATOM 4538 C CA . ASN A 1 580 ? 18.833 -12.888 -40.175 1.00 85.81 580 ASN A CA 1
ATOM 4539 C C . ASN A 1 580 ? 18.169 -14.210 -39.750 1.00 85.81 580 ASN A C 1
ATOM 4541 O O . ASN A 1 580 ? 17.139 -14.231 -39.075 1.00 85.81 580 ASN A O 1
ATOM 4545 N N . ASP A 1 581 ? 18.800 -15.333 -40.103 1.00 85.19 581 ASP A N 1
ATOM 4546 C CA . ASP A 1 581 ? 18.317 -16.683 -39.777 1.00 85.19 581 ASP A CA 1
ATOM 4547 C C . ASP A 1 581 ? 18.032 -16.903 -38.280 1.00 85.19 581 ASP A C 1
ATOM 4549 O O . ASP A 1 581 ? 17.132 -17.649 -37.904 1.00 85.19 581 ASP A O 1
ATOM 4553 N N . ILE A 1 582 ? 18.781 -16.229 -37.411 1.00 84.94 582 ILE A N 1
ATOM 4554 C CA . ILE A 1 582 ? 18.669 -16.363 -35.959 1.00 84.94 582 ILE A CA 1
ATOM 4555 C C . ILE A 1 582 ? 17.396 -15.680 -35.444 1.00 84.94 582 ILE A C 1
ATOM 4557 O O . ILE A 1 582 ? 16.693 -16.225 -34.594 1.00 84.94 582 ILE A O 1
ATOM 4561 N N . ILE A 1 583 ? 17.064 -14.512 -35.993 1.00 85.81 583 ILE A N 1
ATOM 4562 C CA . ILE A 1 583 ? 15.809 -13.810 -35.701 1.00 85.81 583 ILE A CA 1
ATOM 4563 C C . ILE A 1 583 ? 14.623 -14.614 -36.244 1.00 85.81 583 ILE A C 1
ATOM 4565 O O . ILE A 1 583 ? 13.611 -14.740 -35.559 1.00 85.81 583 ILE A O 1
ATOM 4569 N N . VAL A 1 584 ? 14.768 -15.236 -37.420 1.00 88.56 584 VAL A N 1
ATOM 4570 C CA . VAL A 1 584 ? 13.755 -16.145 -37.988 1.00 88.56 584 VAL A CA 1
ATOM 4571 C C . VAL A 1 584 ? 13.554 -17.385 -37.107 1.00 88.56 584 VAL A C 1
ATOM 4573 O O . VAL A 1 584 ? 12.414 -17.765 -36.842 1.00 88.56 584 VAL A O 1
ATOM 4576 N N . LEU A 1 585 ? 14.639 -17.981 -36.599 1.00 87.69 585 LEU A N 1
ATOM 4577 C CA . LEU A 1 585 ? 14.601 -19.077 -35.625 1.00 87.69 585 LEU A CA 1
ATOM 4578 C C . LEU A 1 585 ? 13.826 -18.682 -34.367 1.00 87.69 585 LEU A C 1
ATOM 4580 O O . LEU A 1 585 ? 12.943 -19.424 -33.938 1.00 87.69 585 LEU A O 1
ATOM 4584 N N . PHE A 1 586 ? 14.130 -17.511 -33.805 1.00 85.19 586 PHE A N 1
ATOM 4585 C CA . PHE A 1 586 ? 13.486 -17.038 -32.584 1.00 85.19 586 PHE A CA 1
ATOM 4586 C C . PHE A 1 586 ? 12.011 -16.678 -32.795 1.00 85.19 586 PHE A C 1
ATOM 4588 O O . PHE A 1 586 ? 11.160 -17.016 -31.977 1.00 85.19 586 PHE A O 1
ATOM 4595 N N . PHE A 1 587 ? 11.671 -16.038 -33.915 1.00 87.56 587 PHE A N 1
ATOM 4596 C CA . PHE A 1 587 ? 10.279 -15.748 -34.254 1.00 87.56 587 PHE A CA 1
ATOM 4597 C C . PHE A 1 587 ? 9.469 -17.038 -34.455 1.00 87.56 587 PHE A C 1
ATOM 4599 O O . PHE A 1 587 ? 8.371 -17.161 -33.917 1.00 87.56 587 PHE A O 1
ATOM 4606 N N . GLY A 1 588 ? 10.019 -18.021 -35.178 1.00 87.88 588 GLY A N 1
ATOM 4607 C CA . GLY A 1 588 ? 9.365 -19.311 -35.404 1.00 87.88 588 GLY A CA 1
ATOM 4608 C C . GLY A 1 588 ? 9.090 -20.082 -34.109 1.00 87.88 588 GLY A C 1
ATOM 4609 O O . GLY A 1 588 ? 8.000 -20.635 -33.947 1.00 87.88 588 GLY A O 1
ATOM 4610 N N . SER A 1 589 ? 10.030 -20.072 -33.155 1.00 84.44 589 SER A N 1
ATOM 4611 C CA . SER A 1 589 ? 9.830 -20.713 -31.849 1.00 84.44 589 SER A CA 1
ATOM 4612 C C . SER A 1 589 ? 8.794 -19.986 -30.987 1.00 84.44 589 SER A C 1
ATOM 4614 O O . SER A 1 589 ? 7.952 -20.647 -30.380 1.00 84.44 589 SER A O 1
ATOM 4616 N N . LEU A 1 590 ? 8.781 -18.646 -30.978 1.00 84.94 590 LEU A N 1
ATOM 4617 C CA . LEU A 1 590 ? 7.748 -17.861 -30.289 1.00 84.94 590 LEU A CA 1
ATOM 4618 C C . LEU A 1 590 ? 6.356 -18.087 -30.894 1.00 84.94 590 LEU A C 1
ATOM 4620 O O . LEU A 1 590 ? 5.384 -18.246 -30.155 1.00 84.94 590 LEU A O 1
ATOM 4624 N N . ALA A 1 591 ? 6.261 -18.155 -32.224 1.00 87.06 591 ALA A N 1
ATOM 4625 C CA . ALA A 1 591 ? 5.003 -18.415 -32.914 1.00 87.06 591 ALA A CA 1
ATOM 4626 C C . ALA A 1 591 ? 4.437 -19.799 -32.588 1.00 87.06 591 ALA A C 1
ATOM 4628 O O . ALA A 1 591 ? 3.249 -19.940 -32.293 1.00 87.06 591 ALA A O 1
ATOM 4629 N N . PHE A 1 592 ? 5.301 -20.812 -32.560 1.00 87.69 592 PHE A N 1
ATOM 4630 C CA . PHE A 1 592 ? 4.914 -22.144 -32.120 1.00 87.69 592 PHE A CA 1
ATOM 4631 C C . PHE A 1 592 ? 4.516 -22.173 -30.629 1.00 87.69 592 PHE A C 1
ATOM 4633 O O . PHE A 1 592 ? 3.498 -22.768 -30.276 1.00 87.69 592 PHE A O 1
ATOM 4640 N N . GLY A 1 593 ? 5.259 -21.484 -29.755 1.00 82.50 593 GLY A N 1
ATOM 4641 C CA . GLY A 1 593 ? 4.919 -21.352 -28.334 1.00 82.50 593 GLY A CA 1
ATOM 4642 C C . GLY A 1 593 ? 3.532 -20.737 -28.106 1.00 82.50 593 GLY A C 1
ATOM 4643 O O . GLY A 1 593 ? 2.752 -21.264 -27.314 1.00 82.50 593 GLY A O 1
ATOM 4644 N N . CYS A 1 594 ? 3.176 -19.700 -28.872 1.00 84.75 594 CYS A N 1
ATOM 4645 C CA . CYS A 1 594 ? 1.841 -19.093 -28.855 1.00 84.75 594 CYS A CA 1
ATOM 4646 C C . CYS A 1 594 ? 0.737 -20.100 -29.238 1.00 84.75 594 CYS A C 1
ATOM 4648 O O . CYS A 1 594 ? -0.333 -20.122 -28.628 1.00 84.75 594 CYS A O 1
ATOM 4650 N N . ALA A 1 595 ? 0.994 -21.005 -30.188 1.00 87.69 595 ALA A N 1
ATOM 4651 C CA . ALA A 1 595 ? 0.046 -22.067 -30.536 1.00 87.69 595 ALA A CA 1
ATOM 4652 C C . ALA A 1 595 ? -0.179 -23.071 -29.390 1.00 87.69 595 ALA A C 1
ATOM 4654 O O . ALA A 1 595 ? -1.302 -23.518 -29.161 1.00 87.69 595 ALA A O 1
ATOM 4655 N N . VAL A 1 596 ? 0.870 -23.407 -28.634 1.00 85.88 596 VAL A N 1
ATOM 4656 C CA . VAL A 1 596 ? 0.767 -24.267 -27.438 1.00 85.88 596 VAL A CA 1
ATOM 4657 C C . VAL A 1 596 ? -0.023 -23.576 -26.317 1.00 85.88 596 VAL A C 1
ATOM 4659 O O . VAL A 1 596 ? -0.741 -24.240 -25.558 1.00 85.88 596 VAL A O 1
ATOM 4662 N N . GLU A 1 597 ? 0.099 -22.253 -26.211 1.00 83.06 597 GLU A N 1
ATOM 4663 C CA . GLU A 1 597 ? -0.594 -21.427 -25.222 1.00 83.06 597 GLU A CA 1
ATOM 4664 C C . GLU A 1 597 ? -2.085 -21.261 -25.535 1.00 83.06 597 GLU A C 1
ATOM 4666 O O . GLU A 1 597 ? -2.927 -21.675 -24.742 1.00 83.06 597 GLU A O 1
ATOM 4671 N N . THR A 1 598 ? -2.417 -20.761 -26.726 1.00 84.06 598 THR A N 1
ATOM 4672 C CA . THR A 1 598 ? -3.800 -20.514 -27.187 1.00 84.06 598 THR A CA 1
ATOM 4673 C C . THR A 1 598 ? -4.694 -21.753 -27.119 1.00 84.06 598 THR A C 1
ATOM 4675 O O . THR A 1 598 ? -5.879 -21.674 -26.789 1.00 84.06 598 THR A O 1
ATOM 4678 N N . VAL A 1 599 ? -4.124 -22.928 -27.383 1.00 87.12 599 VAL A N 1
ATOM 4679 C CA . VAL A 1 599 ? -4.837 -24.209 -27.357 1.00 87.12 599 VAL A CA 1
ATOM 4680 C C . VAL A 1 599 ? -4.905 -24.823 -25.947 1.00 87.12 599 VAL A C 1
ATOM 4682 O O . VAL A 1 599 ? -5.604 -25.813 -25.741 1.00 87.12 599 VAL A O 1
ATOM 4685 N N . ASN A 1 600 ? -4.244 -24.225 -24.949 1.00 85.06 600 ASN A N 1
ATOM 4686 C CA . ASN A 1 600 ? -4.143 -24.717 -23.567 1.00 85.06 600 ASN A CA 1
ATOM 4687 C C . ASN A 1 600 ? -3.526 -26.126 -23.439 1.00 85.06 600 ASN A C 1
ATOM 4689 O O . ASN A 1 600 ? -3.738 -26.833 -22.449 1.00 85.06 600 ASN A O 1
ATOM 4693 N N . LEU A 1 601 ? -2.719 -26.543 -24.423 1.00 84.75 601 LEU A N 1
ATOM 4694 C CA . LEU A 1 601 ? -2.074 -27.861 -24.433 1.00 84.75 601 LEU A CA 1
ATOM 4695 C C . LEU A 1 601 ? -1.121 -28.028 -23.237 1.00 84.75 601 LEU A C 1
ATOM 4697 O O . LEU A 1 601 ? -1.078 -29.083 -22.602 1.00 84.75 601 LEU A O 1
ATOM 4701 N N . HIS A 1 602 ? -0.399 -26.962 -22.895 1.00 80.69 602 HIS A N 1
ATOM 4702 C CA . HIS A 1 602 ? 0.516 -26.909 -21.757 1.00 80.69 602 HIS A CA 1
ATOM 4703 C C . HIS A 1 602 ? -0.186 -27.194 -20.416 1.00 80.69 602 HIS A C 1
ATOM 4705 O O . HIS A 1 602 ? 0.374 -27.899 -19.579 1.00 80.69 602 HIS A O 1
ATOM 4711 N N . HIS A 1 603 ? -1.425 -26.722 -20.222 1.00 77.88 603 HIS A N 1
ATOM 4712 C CA . HIS A 1 603 ? -2.190 -26.935 -18.991 1.00 77.88 603 HIS A CA 1
ATOM 4713 C C . HIS A 1 603 ? -2.559 -28.417 -18.818 1.00 77.88 603 HIS A C 1
ATOM 4715 O O . HIS A 1 603 ? -2.414 -28.982 -17.732 1.00 77.88 603 HIS A O 1
ATOM 4721 N N . ARG A 1 604 ? -2.929 -29.093 -19.918 1.00 85.12 604 ARG A N 1
ATOM 4722 C CA . ARG A 1 604 ? -3.176 -30.544 -19.923 1.00 85.12 604 ARG A CA 1
ATOM 4723 C C . ARG A 1 604 ? -1.910 -31.340 -19.606 1.00 85.12 604 ARG A C 1
ATOM 4725 O O . ARG A 1 604 ? -1.981 -32.288 -18.827 1.00 85.12 604 ARG A O 1
ATOM 4732 N N . ILE A 1 605 ? -0.769 -30.966 -20.193 1.00 80.06 605 ILE A N 1
ATOM 4733 C CA . ILE A 1 605 ? 0.526 -31.616 -19.926 1.00 80.06 605 ILE A CA 1
ATOM 4734 C C . ILE A 1 605 ? 0.920 -31.423 -18.458 1.00 80.06 605 ILE A C 1
ATOM 4736 O O . ILE A 1 605 ? 1.300 -32.390 -17.801 1.00 80.06 605 ILE A O 1
ATOM 4740 N N . ALA A 1 606 ? 0.767 -30.213 -17.920 1.00 74.00 606 ALA A N 1
ATOM 4741 C CA . ALA A 1 606 ? 1.119 -29.917 -16.539 1.00 74.00 606 ALA A CA 1
ATOM 4742 C C . ALA A 1 606 ? 0.282 -30.713 -15.532 1.00 74.00 606 ALA A C 1
ATOM 4744 O O . ALA A 1 606 ? 0.841 -31.366 -14.653 1.00 74.00 606 ALA A O 1
ATOM 4745 N N . LEU A 1 607 ? -1.044 -30.746 -15.697 1.00 78.38 607 LEU A N 1
ATOM 4746 C CA . LEU A 1 607 ? -1.915 -31.548 -14.834 1.00 78.38 607 LEU A CA 1
ATOM 4747 C C . LEU A 1 607 ? -1.657 -33.053 -14.980 1.00 78.38 607 LEU A C 1
ATOM 4749 O O . LEU A 1 607 ? -1.705 -33.776 -13.985 1.00 78.38 607 LEU A O 1
ATOM 4753 N N . LEU A 1 608 ? -1.332 -33.533 -16.187 1.00 82.12 608 LEU A N 1
ATOM 4754 C CA . LEU A 1 608 ? -0.962 -34.931 -16.408 1.00 82.12 608 LEU A CA 1
ATOM 4755 C C . LEU A 1 608 ? 0.306 -35.296 -15.624 1.00 82.12 608 LEU A C 1
ATOM 4757 O O . LEU A 1 608 ? 0.292 -36.268 -14.871 1.00 82.12 608 LEU A O 1
ATOM 4761 N N . VAL A 1 609 ? 1.372 -34.501 -15.747 1.00 79.00 609 VAL A N 1
ATOM 4762 C CA . VAL A 1 609 ? 2.635 -34.737 -15.030 1.00 79.00 609 VAL A CA 1
ATOM 4763 C C . VAL A 1 609 ? 2.424 -34.650 -13.518 1.00 79.00 609 VAL A C 1
ATOM 4765 O O . VAL A 1 609 ? 2.843 -35.546 -12.789 1.00 79.00 609 VAL A O 1
ATOM 4768 N N . LEU A 1 610 ? 1.699 -33.641 -13.032 1.00 72.12 610 LEU A N 1
ATOM 4769 C CA . LEU A 1 610 ? 1.404 -33.494 -11.603 1.00 72.12 610 LEU A CA 1
ATOM 4770 C C . LEU A 1 610 ? 0.502 -34.609 -11.055 1.00 72.12 610 LEU A C 1
ATOM 4772 O O . LEU A 1 610 ? 0.601 -34.941 -9.877 1.00 72.12 610 LEU A O 1
ATOM 4776 N N . SER A 1 611 ? -0.335 -35.235 -11.890 1.00 75.12 611 SER A N 1
ATOM 4777 C CA . SER A 1 611 ? -1.126 -36.407 -11.488 1.00 75.12 611 SER A CA 1
ATOM 4778 C C . SER A 1 611 ? -0.282 -37.680 -11.319 1.00 75.12 611 SER A C 1
ATOM 4780 O O . SER A 1 611 ? -0.660 -38.580 -10.559 1.00 75.12 611 SER A O 1
ATOM 4782 N N . TRP A 1 612 ? 0.857 -37.755 -12.018 1.00 74.94 612 TRP A N 1
ATOM 4783 C CA . TRP A 1 612 ? 1.807 -38.871 -11.956 1.00 74.94 612 TRP A CA 1
ATOM 4784 C C . TRP A 1 612 ? 2.816 -38.711 -10.823 1.00 74.94 612 TRP A C 1
ATOM 4786 O O . TRP A 1 612 ? 3.212 -39.696 -10.198 1.00 74.94 612 TRP A O 1
ATOM 4796 N N . VAL A 1 613 ? 3.232 -37.476 -10.555 1.00 73.69 613 VAL A N 1
ATOM 4797 C CA . VAL A 1 613 ? 4.193 -37.159 -9.503 1.00 73.69 613 VAL A CA 1
ATOM 4798 C C . VAL A 1 613 ? 3.564 -37.415 -8.126 1.00 73.69 613 VAL A C 1
ATOM 4800 O O . VAL A 1 613 ? 2.392 -37.134 -7.886 1.00 73.69 613 VAL A O 1
ATOM 4803 N N . GLY A 1 614 ? 4.335 -38.036 -7.227 1.00 65.69 614 GLY A N 1
ATOM 4804 C CA . GLY A 1 614 ? 3.857 -38.494 -5.921 1.00 65.69 614 GLY A CA 1
ATOM 4805 C C . GLY A 1 614 ? 3.216 -37.391 -5.071 1.00 65.69 614 GLY A C 1
ATOM 4806 O O . GLY A 1 614 ? 3.449 -36.204 -5.265 1.00 65.69 614 GLY A O 1
ATOM 4807 N N . THR A 1 615 ? 2.432 -37.791 -4.072 1.00 65.44 615 THR A N 1
ATOM 4808 C CA . THR A 1 615 ? 1.597 -36.863 -3.298 1.00 65.44 615 THR A CA 1
ATOM 4809 C C . THR A 1 615 ? 2.343 -36.062 -2.231 1.00 65.44 615 THR A C 1
ATOM 4811 O O . THR A 1 615 ? 1.779 -35.140 -1.658 1.00 65.44 615 THR A O 1
ATOM 4814 N N . THR A 1 616 ? 3.599 -36.379 -1.918 1.00 70.62 616 THR A N 1
ATOM 4815 C CA . THR A 1 616 ? 4.354 -35.628 -0.899 1.00 70.62 616 THR A CA 1
ATOM 4816 C C . THR A 1 616 ? 4.821 -34.275 -1.431 1.00 70.62 616 THR A C 1
ATOM 4818 O O . THR A 1 616 ? 5.274 -34.199 -2.573 1.00 70.62 616 THR A O 1
ATOM 4821 N N . THR A 1 617 ? 4.843 -33.257 -0.574 1.00 74.25 617 THR A N 1
ATOM 4822 C CA . THR A 1 617 ? 5.262 -31.876 -0.863 1.00 74.25 617 THR A CA 1
ATOM 4823 C C . THR A 1 617 ? 6.576 -31.788 -1.647 1.00 74.25 617 THR A C 1
ATOM 4825 O O . THR A 1 617 ? 6.664 -31.075 -2.646 1.00 74.25 617 THR A O 1
ATOM 4828 N N . LYS A 1 618 ? 7.584 -32.586 -1.264 1.00 80.94 618 LYS A N 1
ATOM 4829 C CA . LYS A 1 618 ? 8.879 -32.641 -1.962 1.00 80.94 618 LYS A CA 1
ATOM 4830 C C . LYS A 1 618 ? 8.794 -33.089 -3.424 1.00 80.94 618 LYS A C 1
ATOM 4832 O O . LYS A 1 618 ? 9.479 -32.526 -4.280 1.00 80.94 618 LYS A O 1
ATOM 4837 N N . TRP A 1 619 ? 7.943 -34.077 -3.702 1.00 82.25 619 TRP A N 1
ATOM 4838 C CA . TRP A 1 619 ? 7.713 -34.595 -5.046 1.00 82.25 619 TRP A CA 1
ATOM 4839 C C . TRP A 1 619 ? 6.840 -33.634 -5.838 1.00 82.25 619 TRP A C 1
ATOM 4841 O O . TRP A 1 619 ? 7.184 -33.355 -6.973 1.00 82.25 619 TRP A O 1
ATOM 4851 N N . ILE A 1 620 ? 5.812 -33.031 -5.239 1.00 80.56 620 ILE A N 1
ATOM 4852 C CA . ILE A 1 620 ? 4.995 -32.000 -5.900 1.00 80.56 620 ILE A CA 1
ATOM 4853 C C . ILE A 1 620 ? 5.864 -30.816 -6.341 1.00 80.56 620 ILE A C 1
ATOM 4855 O O . ILE A 1 620 ? 5.778 -30.394 -7.492 1.00 80.56 620 ILE A O 1
ATOM 4859 N N . MET A 1 621 ? 6.761 -30.330 -5.474 1.00 86.94 621 MET A N 1
ATOM 4860 C CA . MET A 1 621 ? 7.713 -29.280 -5.850 1.00 86.94 621 MET A CA 1
ATOM 4861 C C . MET A 1 621 ? 8.627 -29.740 -6.993 1.00 86.94 621 MET A C 1
ATOM 4863 O O . MET A 1 621 ? 8.812 -28.992 -7.946 1.00 86.94 621 MET A O 1
ATOM 4867 N N . ALA A 1 622 ? 9.131 -30.981 -6.956 1.00 88.00 622 ALA A N 1
ATOM 4868 C CA . ALA A 1 622 ? 9.918 -31.549 -8.056 1.00 88.00 622 ALA A CA 1
ATOM 4869 C C . ALA A 1 622 ? 9.118 -31.636 -9.367 1.00 88.00 622 ALA A C 1
ATOM 4871 O O . ALA A 1 622 ? 9.644 -31.327 -10.429 1.00 88.00 622 ALA A O 1
ATOM 4872 N N . GLY A 1 623 ? 7.846 -32.036 -9.297 1.00 86.12 623 GLY A N 1
ATOM 4873 C CA . GLY A 1 623 ? 6.949 -32.150 -10.443 1.00 86.12 623 GLY A CA 1
ATOM 4874 C C . GLY A 1 623 ? 6.645 -30.799 -11.071 1.00 86.12 623 GLY A C 1
ATOM 4875 O O . GLY A 1 623 ? 6.699 -30.670 -12.292 1.00 86.12 623 GLY A O 1
ATOM 4876 N N . MET A 1 624 ? 6.401 -29.777 -10.248 1.00 86.50 624 MET A N 1
ATOM 4877 C CA . MET A 1 624 ? 6.228 -28.407 -10.728 1.00 86.50 624 MET A CA 1
ATOM 4878 C C . MET A 1 624 ? 7.524 -27.875 -11.328 1.00 86.50 624 MET A C 1
ATOM 4880 O O . MET A 1 624 ? 7.501 -27.408 -12.456 1.00 86.50 624 MET A O 1
ATOM 4884 N N . MET A 1 625 ? 8.664 -28.032 -10.652 1.00 91.44 625 MET A N 1
ATOM 4885 C CA . MET A 1 625 ? 9.961 -27.616 -11.195 1.00 91.44 625 MET A CA 1
ATOM 4886 C C . MET A 1 625 ? 10.286 -28.315 -12.518 1.00 91.44 625 MET A C 1
ATOM 4888 O O . MET A 1 625 ? 10.684 -27.658 -13.472 1.00 91.44 625 MET A O 1
ATOM 4892 N N . GLY A 1 626 ? 10.085 -29.630 -12.603 1.00 90.56 626 GLY A N 1
ATOM 4893 C CA . GLY A 1 626 ? 10.320 -30.406 -13.820 1.00 90.56 626 GLY A CA 1
ATOM 4894 C C . GLY A 1 626 ? 9.412 -29.981 -14.968 1.00 90.56 626 GLY A C 1
ATOM 4895 O O . GLY A 1 626 ? 9.879 -29.813 -16.091 1.00 90.56 626 GLY A O 1
ATOM 4896 N N . THR A 1 627 ? 8.131 -29.742 -14.686 1.00 88.00 627 THR A N 1
ATOM 4897 C CA . THR A 1 627 ? 7.179 -29.302 -15.711 1.00 88.00 627 THR A CA 1
ATOM 4898 C C . THR A 1 627 ? 7.474 -27.876 -16.167 1.00 88.00 627 THR A C 1
ATOM 4900 O O . THR A 1 627 ? 7.523 -27.625 -17.366 1.00 88.00 627 THR A O 1
ATOM 4903 N N . THR A 1 628 ? 7.717 -26.946 -15.241 1.00 90.94 628 THR A N 1
ATOM 4904 C CA . THR A 1 628 ? 8.059 -25.556 -15.568 1.00 90.94 628 THR A CA 1
ATOM 4905 C C . THR A 1 628 ? 9.363 -25.487 -16.353 1.00 90.94 628 THR A C 1
ATOM 4907 O O . THR A 1 628 ? 9.422 -24.792 -17.363 1.00 90.94 628 THR A O 1
ATOM 4910 N N . ALA A 1 629 ? 10.384 -26.251 -15.949 1.00 91.75 629 ALA A N 1
ATOM 4911 C CA . ALA A 1 629 ? 11.640 -26.335 -16.682 1.00 91.75 629 ALA A CA 1
ATOM 4912 C C . ALA A 1 629 ? 11.424 -26.890 -18.095 1.00 91.75 629 ALA A C 1
ATOM 4914 O O . ALA A 1 629 ? 11.906 -26.302 -19.057 1.00 91.75 629 ALA A O 1
ATOM 4915 N N . PHE A 1 630 ? 10.647 -27.969 -18.235 1.00 88.69 630 PHE A N 1
ATOM 4916 C CA . PHE A 1 630 ? 10.327 -28.546 -19.538 1.00 88.69 630 PHE A CA 1
ATOM 4917 C C . PHE A 1 630 ? 9.580 -27.561 -20.441 1.00 88.69 630 PHE A C 1
ATOM 4919 O O . PHE A 1 630 ? 9.958 -27.413 -21.596 1.00 88.69 630 PHE A O 1
ATOM 4926 N N . LEU A 1 631 ? 8.558 -26.861 -19.940 1.00 84.81 631 LEU A N 1
ATOM 4927 C CA . LEU A 1 631 ? 7.845 -25.843 -20.721 1.00 84.81 631 LEU A CA 1
ATOM 4928 C C . LEU A 1 631 ? 8.790 -24.709 -21.142 1.00 84.81 631 LEU A C 1
ATOM 4930 O O . LEU A 1 631 ? 8.815 -24.324 -22.307 1.00 84.81 631 LEU A O 1
ATOM 4934 N N . SER A 1 632 ? 9.648 -24.254 -20.229 1.00 88.81 632 SER A N 1
ATOM 4935 C CA . SER A 1 632 ? 10.617 -23.188 -20.490 1.00 88.81 632 SER A CA 1
ATOM 4936 C C . SER A 1 632 ? 11.711 -23.557 -21.500 1.00 88.81 632 SER A C 1
ATOM 4938 O O . SER A 1 632 ? 12.319 -22.688 -22.113 1.00 88.81 632 SER A O 1
ATOM 4940 N N . MET A 1 633 ? 11.941 -24.848 -21.763 1.00 87.75 633 MET A N 1
ATOM 4941 C CA . MET A 1 633 ? 12.815 -25.263 -22.868 1.00 87.75 633 MET A CA 1
ATOM 4942 C C . MET A 1 633 ? 12.255 -24.870 -24.240 1.00 87.75 633 MET A C 1
ATOM 4944 O O . MET A 1 633 ? 13.020 -24.760 -25.193 1.00 87.75 633 MET A O 1
ATOM 4948 N N . TRP A 1 634 ? 10.942 -24.702 -24.380 1.00 80.12 634 TRP A N 1
ATOM 4949 C CA . TRP A 1 634 ? 10.284 -24.531 -25.683 1.00 80.12 634 TRP A CA 1
ATOM 4950 C C . TRP A 1 634 ? 9.538 -23.203 -25.813 1.00 80.12 634 TRP A C 1
ATOM 4952 O O . TRP A 1 634 ? 9.111 -22.840 -26.907 1.00 80.12 634 TRP A O 1
ATOM 4962 N N . MET A 1 635 ? 9.368 -22.494 -24.701 1.00 77.44 635 MET A N 1
ATOM 4963 C CA . MET A 1 635 ? 8.586 -21.271 -24.563 1.00 77.44 635 MET A CA 1
ATOM 4964 C C . MET A 1 635 ? 9.428 -20.230 -23.824 1.00 77.44 635 MET A C 1
ATOM 4966 O O . MET A 1 635 ? 10.342 -20.585 -23.088 1.00 77.44 635 MET A O 1
ATOM 4970 N N . ASN A 1 636 ? 9.099 -18.944 -23.956 1.00 76.81 636 ASN A N 1
ATOM 4971 C CA . ASN A 1 636 ? 9.778 -17.906 -23.180 1.00 76.81 636 ASN A CA 1
ATOM 4972 C C . ASN A 1 636 ? 9.568 -18.127 -21.667 1.00 76.81 636 ASN A C 1
ATOM 4974 O O . ASN A 1 636 ? 8.432 -18.333 -21.231 1.00 76.81 636 ASN A O 1
ATOM 4978 N N . ASN A 1 637 ? 10.637 -18.004 -20.873 1.00 85.06 637 ASN A N 1
ATOM 4979 C CA . ASN A 1 637 ? 10.642 -18.158 -19.413 1.00 85.06 637 ASN A CA 1
ATOM 4980 C C . ASN A 1 637 ? 9.467 -17.438 -18.722 1.00 85.06 637 ASN A C 1
ATOM 4982 O O . ASN A 1 637 ? 8.849 -17.972 -17.799 1.00 85.06 637 ASN A O 1
ATOM 4986 N N . THR A 1 638 ? 9.132 -16.227 -19.178 1.00 79.94 638 THR A N 1
ATOM 4987 C CA . THR A 1 638 ? 8.018 -15.429 -18.641 1.00 79.94 638 THR A CA 1
ATOM 4988 C C . THR A 1 638 ? 6.678 -16.156 -18.751 1.00 79.94 638 THR A C 1
ATOM 4990 O O . THR A 1 638 ? 5.939 -16.223 -17.772 1.00 79.94 638 THR A O 1
ATOM 4993 N N . ALA A 1 639 ? 6.375 -16.726 -19.920 1.00 75.69 639 ALA A N 1
ATOM 4994 C CA . ALA A 1 639 ? 5.112 -17.417 -20.174 1.00 75.69 639 ALA A CA 1
ATOM 4995 C C . ALA A 1 639 ? 5.003 -18.682 -19.311 1.00 75.69 639 ALA A C 1
ATOM 4997 O O . ALA A 1 639 ? 3.998 -18.885 -18.631 1.00 75.69 639 ALA A O 1
ATOM 4998 N N . SER A 1 640 ? 6.080 -19.471 -19.241 1.00 84.56 640 SER A N 1
ATOM 4999 C CA . SER A 1 640 ? 6.154 -20.686 -18.420 1.00 84.56 640 SER A CA 1
ATOM 5000 C C . SER A 1 640 ? 5.853 -20.418 -16.941 1.00 84.56 640 SER A C 1
ATOM 5002 O O . SER A 1 640 ? 5.109 -21.172 -16.313 1.00 84.56 640 SER A O 1
ATOM 5004 N N . THR A 1 641 ? 6.386 -19.327 -16.380 1.00 86.19 641 THR A N 1
ATOM 5005 C CA . THR A 1 641 ? 6.140 -18.950 -14.979 1.00 86.19 641 THR A CA 1
ATOM 5006 C C . THR A 1 641 ? 4.722 -18.422 -14.764 1.00 86.19 641 THR A C 1
ATOM 5008 O O . THR A 1 641 ? 4.068 -18.838 -13.809 1.00 86.19 641 THR A O 1
ATOM 5011 N N . SER A 1 642 ? 4.221 -17.552 -15.650 1.00 80.44 642 SER A N 1
ATOM 5012 C CA . SER A 1 642 ? 2.854 -17.012 -15.567 1.00 80.44 642 SER A CA 1
ATOM 5013 C C . SER A 1 642 ? 1.793 -18.108 -15.609 1.00 80.44 642 SER A C 1
ATOM 5015 O O . SER A 1 642 ? 0.840 -18.072 -14.839 1.00 80.44 642 SER A O 1
ATOM 5017 N N . ILE A 1 643 ? 1.985 -19.113 -16.462 1.00 81.06 643 ILE A N 1
ATOM 5018 C CA . ILE A 1 643 ? 1.095 -20.272 -16.594 1.00 81.06 643 ILE A CA 1
ATOM 5019 C C . ILE A 1 643 ? 1.068 -21.114 -15.311 1.00 81.06 643 ILE A C 1
ATOM 5021 O O . ILE A 1 643 ? 0.024 -21.633 -14.913 1.00 81.06 643 ILE A O 1
ATOM 5025 N N . MET A 1 644 ? 2.219 -21.261 -14.656 1.00 84.69 644 MET A N 1
ATOM 5026 C CA . MET A 1 644 ? 2.362 -22.090 -13.459 1.00 84.69 644 MET A CA 1
ATOM 5027 C C . MET A 1 644 ? 1.939 -21.382 -12.173 1.00 84.69 644 MET A C 1
ATOM 5029 O O . MET A 1 644 ? 1.601 -22.049 -11.193 1.00 84.69 644 MET A O 1
ATOM 5033 N N . LEU A 1 645 ? 1.910 -20.048 -12.165 1.00 83.69 645 LEU A N 1
ATOM 5034 C CA . LEU A 1 645 ? 1.577 -19.264 -10.981 1.00 83.69 645 LEU A CA 1
ATOM 5035 C C . LEU A 1 645 ? 0.160 -19.560 -10.438 1.00 83.69 645 LEU A C 1
ATOM 5037 O O . LEU A 1 645 ? 0.066 -19.861 -9.248 1.00 83.69 645 LEU A O 1
ATOM 5041 N N . PRO A 1 646 ? -0.928 -19.575 -11.238 1.00 79.81 646 PRO A N 1
ATOM 5042 C CA . PRO A 1 646 ? -2.257 -19.941 -10.740 1.00 79.81 646 PRO A CA 1
ATOM 5043 C C . PRO A 1 646 ? -2.318 -21.355 -10.156 1.00 79.81 646 PRO A C 1
ATOM 5045 O O . PRO A 1 646 ? -3.006 -21.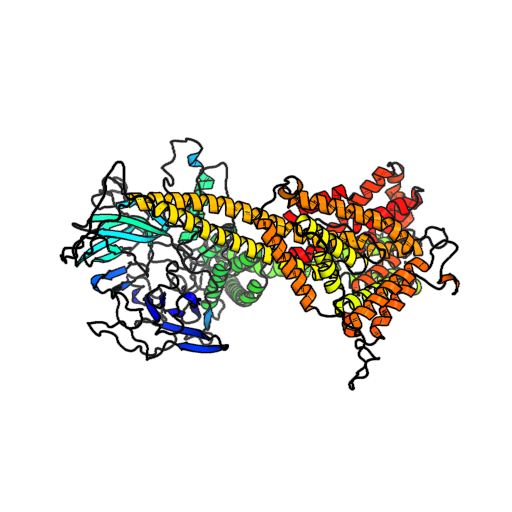578 -9.164 1.00 79.81 646 PRO A O 1
ATOM 5048 N N . VAL A 1 647 ? -1.574 -22.306 -10.734 1.00 78.19 647 VAL A N 1
ATOM 5049 C CA . VAL A 1 647 ? -1.506 -23.691 -10.237 1.00 78.19 647 VAL A CA 1
ATOM 5050 C C . VAL A 1 647 ? -0.839 -23.730 -8.862 1.00 78.19 647 VAL A C 1
ATOM 5052 O O . VAL A 1 647 ? -1.356 -24.365 -7.945 1.00 78.19 647 VAL A O 1
ATOM 5055 N N . VAL A 1 648 ? 0.269 -23.003 -8.686 1.00 82.12 648 VAL A N 1
ATOM 5056 C CA . VAL A 1 648 ? 0.939 -22.866 -7.385 1.00 82.12 648 VAL A CA 1
ATOM 5057 C C . VAL A 1 648 ? 0.031 -22.182 -6.368 1.00 82.12 648 VAL A C 1
ATOM 5059 O O . VAL A 1 648 ? -0.088 -22.673 -5.251 1.00 82.12 648 VAL A O 1
ATOM 5062 N N . LEU A 1 649 ? -0.635 -21.086 -6.741 1.00 78.50 649 LEU A N 1
ATOM 5063 C CA . LEU A 1 649 ? -1.545 -20.370 -5.846 1.00 78.50 649 LEU A CA 1
ATOM 5064 C C . LEU A 1 649 ? -2.740 -21.235 -5.433 1.00 78.50 649 LEU A C 1
ATOM 5066 O O . LEU A 1 649 ? -3.112 -21.209 -4.266 1.00 78.50 649 LEU A O 1
ATOM 5070 N N . ALA A 1 650 ? -3.286 -22.051 -6.337 1.00 73.25 650 ALA A N 1
ATOM 5071 C CA . ALA A 1 650 ? -4.341 -23.007 -6.012 1.00 73.25 650 ALA A CA 1
ATOM 5072 C C . ALA A 1 650 ? -3.857 -24.088 -5.030 1.00 73.25 650 ALA A C 1
ATOM 5074 O O . ALA A 1 650 ? -4.563 -24.417 -4.081 1.00 73.25 650 ALA A O 1
ATOM 5075 N N . ILE A 1 651 ? -2.638 -24.611 -5.215 1.00 74.25 651 ILE A N 1
ATOM 5076 C CA . ILE A 1 651 ? -2.039 -25.587 -4.290 1.00 74.25 651 ILE A CA 1
ATOM 5077 C C . ILE A 1 651 ? -1.799 -24.953 -2.917 1.00 74.25 651 ILE A C 1
ATOM 5079 O O . ILE A 1 651 ? -2.120 -25.562 -1.901 1.00 74.25 651 ILE A O 1
ATOM 5083 N N . VAL A 1 652 ? -1.253 -23.737 -2.882 1.00 74.69 652 VAL A N 1
ATOM 5084 C CA . VAL A 1 652 ? -1.015 -22.984 -1.644 1.00 74.69 652 VAL A CA 1
ATOM 5085 C C . VAL A 1 652 ? -2.333 -22.698 -0.926 1.00 74.69 652 VAL A C 1
ATOM 5087 O O . VAL A 1 652 ? -2.436 -22.988 0.257 1.00 74.69 652 VAL A O 1
ATOM 5090 N N . HIS A 1 653 ? -3.351 -22.218 -1.641 1.00 71.19 653 HIS A N 1
ATOM 5091 C CA . HIS A 1 653 ? -4.671 -21.943 -1.078 1.00 71.19 653 HIS A CA 1
ATOM 5092 C C . HIS A 1 653 ? -5.323 -23.206 -0.507 1.00 71.19 653 HIS A C 1
ATOM 5094 O O . HIS A 1 653 ? -5.882 -23.179 0.581 1.00 71.19 653 HIS A O 1
ATOM 5100 N N . GLU A 1 654 ? -5.230 -24.344 -1.197 1.00 67.25 654 GLU A N 1
ATOM 5101 C CA . GLU A 1 654 ? -5.721 -25.607 -0.642 1.00 67.25 654 GLU A CA 1
ATOM 5102 C C . GLU A 1 654 ? -4.945 -25.999 0.618 1.00 67.25 654 GLU A C 1
ATOM 5104 O O . GLU A 1 654 ? -5.559 -26.365 1.617 1.00 67.25 654 GLU A O 1
ATOM 5109 N N . LEU A 1 655 ? -3.612 -25.880 0.617 1.00 63.72 655 LEU A N 1
ATOM 5110 C CA . LEU A 1 655 ? -2.803 -26.111 1.819 1.00 63.72 655 LEU A CA 1
ATOM 5111 C C . LEU A 1 655 ? -3.207 -25.181 2.981 1.00 63.72 655 LEU A C 1
ATOM 5113 O O . LEU A 1 655 ? -3.167 -25.628 4.130 1.00 63.72 655 LEU A O 1
ATOM 5117 N N . ASP A 1 656 ? -3.633 -23.948 2.690 1.00 63.62 656 ASP A N 1
ATOM 5118 C CA . ASP A 1 656 ? -4.162 -22.990 3.669 1.00 63.62 656 ASP A CA 1
ATOM 5119 C C . ASP A 1 656 ? -5.529 -23.455 4.215 1.00 63.62 656 ASP A C 1
ATOM 5121 O O . ASP A 1 656 ? -5.692 -23.604 5.427 1.00 63.62 656 ASP A O 1
ATOM 5125 N N . VAL A 1 657 ? -6.465 -23.835 3.338 1.00 63.38 657 VAL A N 1
ATOM 5126 C CA . VAL A 1 657 ? -7.789 -24.375 3.711 1.00 63.38 657 VAL A CA 1
ATOM 5127 C C . VAL A 1 657 ? -7.673 -25.677 4.518 1.00 63.38 657 VAL A C 1
ATOM 5129 O O . VAL A 1 657 ? -8.454 -25.933 5.437 1.00 63.38 657 VAL A O 1
ATOM 5132 N N . PHE A 1 658 ? -6.701 -26.542 4.214 1.00 56.88 658 PHE A N 1
ATOM 5133 C CA . PHE A 1 658 ? -6.442 -27.751 5.004 1.00 56.88 658 PHE A CA 1
ATOM 5134 C C . PHE A 1 658 ? -5.910 -27.442 6.399 1.00 56.88 658 PHE A C 1
ATOM 5136 O O . PHE A 1 658 ? -6.287 -28.136 7.345 1.00 56.88 658 PHE A O 1
ATOM 5143 N N . SER A 1 659 ? -5.046 -26.433 6.525 1.00 53.75 659 SER A N 1
ATOM 5144 C CA . SER A 1 659 ? -4.533 -25.979 7.818 1.00 53.75 659 SER A CA 1
ATOM 5145 C C . SER A 1 659 ? -5.692 -25.558 8.721 1.00 53.75 659 SER A C 1
ATOM 5147 O O . SER A 1 659 ? -5.815 -26.071 9.833 1.00 53.75 659 SER A O 1
ATOM 5149 N N . GLU A 1 660 ? -6.617 -24.750 8.200 1.00 54.75 660 GLU A N 1
ATOM 5150 C CA . GLU A 1 660 ? -7.814 -24.305 8.925 1.00 54.75 660 GLU A CA 1
ATOM 5151 C C . GLU A 1 660 ? -8.710 -25.483 9.346 1.00 54.75 660 GLU A C 1
ATOM 5153 O O . GLU A 1 660 ? -9.008 -25.645 10.527 1.00 54.75 660 GLU A O 1
ATOM 5158 N N . ASN A 1 661 ? -9.015 -26.409 8.431 1.00 50.91 661 ASN A N 1
ATOM 5159 C CA . ASN A 1 661 ? -9.850 -27.579 8.742 1.00 50.91 661 ASN A CA 1
ATOM 5160 C C . ASN A 1 661 ? -9.194 -28.576 9.724 1.00 50.91 661 ASN A C 1
ATOM 5162 O O . ASN A 1 661 ? -9.879 -29.265 10.486 1.00 50.91 661 ASN A O 1
ATOM 5166 N N . SER A 1 662 ? -7.862 -28.701 9.709 1.00 48.41 662 SER A N 1
ATOM 5167 C CA . SER A 1 662 ? -7.138 -29.553 10.665 1.00 48.41 662 SER A CA 1
ATOM 5168 C C . SER A 1 662 ? -7.182 -28.985 12.088 1.00 48.41 662 SER A C 1
ATOM 5170 O O . SER A 1 662 ? -7.292 -29.748 13.050 1.00 48.41 662 SER A O 1
ATOM 5172 N N . LEU A 1 663 ? -7.196 -27.653 12.219 1.00 48.47 663 LEU A N 1
ATOM 5173 C CA . LEU A 1 663 ? -7.378 -26.963 13.495 1.00 48.47 663 LEU A CA 1
ATOM 5174 C C . LEU A 1 663 ? -8.793 -27.184 14.060 1.00 48.47 663 LEU A C 1
ATOM 5176 O O . LEU A 1 663 ? -8.926 -27.362 15.274 1.00 48.47 663 LEU A O 1
ATOM 5180 N N . ASP A 1 664 ? -9.806 -27.266 13.192 1.00 43.84 664 ASP A N 1
ATOM 5181 C CA . ASP A 1 664 ? -11.203 -27.511 13.575 1.00 43.84 664 ASP A CA 1
ATOM 5182 C C . ASP A 1 664 ? -11.476 -28.977 13.953 1.00 43.84 664 ASP A C 1
ATOM 5184 O O . ASP A 1 664 ? -12.072 -29.256 14.991 1.00 43.84 664 ASP A O 1
ATOM 5188 N N . SER A 1 665 ? -10.958 -29.950 13.197 1.00 41.16 665 SER A N 1
ATOM 5189 C CA . SER A 1 665 ? -11.183 -31.379 13.502 1.00 41.16 665 SER A CA 1
ATOM 5190 C C . SER A 1 665 ? -10.519 -31.862 14.805 1.00 41.16 665 SER A C 1
ATOM 5192 O O . SER A 1 665 ? -11.028 -32.765 15.475 1.00 41.16 665 SER A O 1
ATOM 5194 N N . GLN A 1 666 ? -9.408 -31.245 15.225 1.00 39.34 666 GLN A N 1
ATOM 5195 C CA . GLN A 1 666 ? -8.841 -31.495 16.557 1.00 39.34 666 GLN A CA 1
ATOM 5196 C C . GLN A 1 666 ? -9.621 -30.784 17.671 1.00 39.34 666 GLN A C 1
ATOM 5198 O O . GLN A 1 666 ? -9.567 -31.214 18.823 1.00 39.34 666 GLN A O 1
ATOM 5203 N N . GLN A 1 667 ? -10.378 -29.733 17.348 1.00 37.50 667 GLN A N 1
ATOM 5204 C CA . GLN A 1 667 ? -11.274 -29.048 18.279 1.00 37.50 667 GLN A CA 1
ATOM 5205 C C . GLN A 1 667 ? -12.442 -29.958 18.693 1.00 37.50 667 GLN A C 1
ATOM 5207 O O . GLN A 1 667 ? -12.731 -30.047 19.888 1.00 37.50 667 GLN A O 1
ATOM 5212 N N . ASP A 1 668 ? -12.994 -30.720 17.743 1.00 36.31 668 ASP A N 1
ATOM 5213 C CA . ASP A 1 668 ? -14.057 -31.706 17.983 1.00 36.31 668 ASP A CA 1
ATOM 5214 C C . ASP A 1 668 ? -13.579 -32.898 18.827 1.00 36.31 668 ASP A C 1
ATOM 5216 O O . ASP A 1 668 ? -14.253 -33.294 19.781 1.00 36.31 668 ASP A O 1
ATOM 5220 N N . ASN A 1 669 ? -12.384 -33.438 18.544 1.00 32.34 669 ASN A N 1
ATOM 5221 C CA . ASN A 1 669 ? -11.793 -34.551 19.307 1.00 32.34 669 ASN A CA 1
ATOM 5222 C C . ASN A 1 669 ? -11.402 -34.151 20.744 1.00 32.34 669 ASN A C 1
ATOM 5224 O O . ASN A 1 669 ? -11.491 -34.953 21.678 1.00 32.34 669 ASN A O 1
ATOM 5228 N N . ILE A 1 670 ? -10.993 -32.897 20.959 1.00 34.75 670 ILE A N 1
ATOM 5229 C CA . ILE A 1 670 ? -10.703 -32.380 22.304 1.00 34.75 670 ILE A CA 1
ATOM 5230 C C . ILE A 1 670 ? -12.011 -32.115 23.064 1.00 34.75 670 ILE A C 1
ATOM 5232 O O . ILE A 1 670 ? -12.091 -32.453 24.244 1.00 34.75 670 ILE A O 1
ATOM 5236 N N . GLN A 1 671 ? -13.059 -31.600 22.411 1.00 35.84 671 GLN A N 1
ATOM 5237 C CA . GLN A 1 671 ? -14.384 -31.453 23.028 1.00 35.84 671 GLN A CA 1
ATOM 5238 C C . GLN A 1 671 ? -15.008 -32.800 23.417 1.00 35.84 671 GLN A C 1
ATOM 5240 O O . GLN A 1 671 ? -15.592 -32.901 24.494 1.00 35.84 671 GLN A O 1
ATOM 5245 N N . THR A 1 672 ? -14.826 -33.856 22.617 1.00 31.48 672 THR A N 1
ATOM 5246 C CA . THR A 1 672 ? -15.310 -35.205 22.969 1.00 31.48 672 THR A CA 1
ATOM 5247 C C . THR A 1 672 ? -14.535 -35.815 24.136 1.00 31.48 672 THR A C 1
ATOM 5249 O O . THR A 1 672 ? -15.156 -36.336 25.056 1.00 31.48 672 THR A O 1
ATOM 5252 N N . THR A 1 673 ? -13.204 -35.689 24.184 1.00 29.67 673 THR A N 1
ATOM 5253 C CA . THR A 1 673 ? -12.412 -36.189 25.331 1.00 29.67 673 THR A CA 1
ATOM 5254 C C . THR A 1 673 ? -12.684 -35.404 26.628 1.00 29.67 673 THR A C 1
ATOM 5256 O O . THR A 1 673 ? -12.650 -35.971 27.720 1.00 29.67 673 THR A O 1
ATOM 5259 N N . VAL A 1 674 ? -13.002 -34.106 26.531 1.00 34.75 674 VAL A N 1
ATOM 5260 C CA . VAL A 1 674 ? -13.426 -33.275 27.676 1.00 34.75 674 VAL A CA 1
ATOM 5261 C C . VAL A 1 674 ? -14.841 -33.644 28.142 1.00 34.75 674 VAL A C 1
ATOM 5263 O O . VAL A 1 674 ? -15.075 -33.685 29.347 1.00 34.75 674 VAL A O 1
ATOM 5266 N N . ASN A 1 675 ? -15.748 -34.007 27.228 1.00 34.84 675 ASN A N 1
ATOM 5267 C CA . ASN A 1 675 ? -17.073 -34.527 27.584 1.00 34.84 675 ASN A CA 1
ATOM 5268 C C . ASN A 1 675 ? -17.015 -35.914 28.245 1.00 34.84 675 ASN A C 1
ATOM 5270 O O . ASN A 1 675 ? -17.795 -36.180 29.153 1.00 34.84 675 ASN A O 1
ATOM 5274 N N . ILE A 1 676 ? -16.081 -36.785 27.844 1.00 33.56 676 ILE A N 1
ATOM 5275 C CA . ILE A 1 676 ? -15.930 -38.126 28.441 1.00 33.56 676 ILE A CA 1
ATOM 5276 C C . ILE A 1 676 ? -15.384 -38.036 29.876 1.00 33.56 676 ILE A C 1
ATOM 5278 O O . ILE A 1 676 ? -15.850 -38.757 30.753 1.00 33.56 676 ILE A O 1
ATOM 5282 N N . ASN A 1 677 ? -14.466 -37.102 30.145 1.00 31.25 677 ASN A N 1
ATOM 5283 C CA . ASN A 1 677 ? -13.921 -36.891 31.491 1.00 31.25 677 ASN A CA 1
ATOM 5284 C C . ASN A 1 677 ? -14.831 -36.035 32.395 1.00 31.25 677 ASN A C 1
ATOM 5286 O O . ASN A 1 677 ? -14.652 -36.041 33.606 1.00 31.25 677 ASN A O 1
ATOM 5290 N N . GLY A 1 678 ? -15.793 -35.298 31.825 1.00 32.00 678 GLY A N 1
ATOM 5291 C CA . GLY A 1 678 ? -16.820 -34.557 32.570 1.00 32.00 678 GLY A CA 1
ATOM 5292 C C . GLY A 1 678 ? -18.050 -35.392 32.948 1.00 32.00 678 GLY A C 1
ATOM 5293 O O . GLY A 1 678 ? -18.867 -34.936 33.740 1.00 32.00 678 GLY A O 1
ATOM 5294 N N . ALA A 1 679 ? -18.177 -36.605 32.401 1.00 29.30 679 ALA A N 1
ATOM 5295 C CA . ALA A 1 679 ? -19.287 -37.525 32.657 1.00 29.30 679 ALA A CA 1
ATOM 5296 C C . ALA A 1 679 ? -18.934 -38.675 33.624 1.00 29.30 679 ALA A C 1
ATOM 5298 O O . ALA A 1 679 ? -19.762 -39.551 33.858 1.00 29.30 679 ALA A O 1
ATOM 5299 N N . PHE A 1 680 ? -17.725 -38.683 34.193 1.00 27.66 680 PHE A N 1
ATOM 5300 C CA . PHE A 1 680 ? -17.250 -39.724 35.106 1.00 27.66 680 PHE A CA 1
ATOM 5301 C C . PHE A 1 680 ? -16.736 -39.097 36.406 1.00 27.66 680 PHE A C 1
ATOM 5303 O O . PHE A 1 680 ? -15.538 -39.008 36.628 1.00 27.66 680 PHE A O 1
ATOM 5310 N N . ASP A 1 681 ? -17.654 -38.617 37.244 1.00 29.08 681 ASP A N 1
ATOM 5311 C CA . ASP A 1 681 ? -17.439 -38.567 38.695 1.00 29.08 681 ASP A CA 1
ATOM 5312 C C . ASP A 1 681 ? -18.777 -38.350 39.419 1.00 29.08 681 ASP A C 1
ATOM 5314 O O . ASP A 1 681 ? -19.133 -37.265 39.873 1.00 29.08 681 ASP A O 1
ATOM 5318 N N . SER A 1 682 ? -19.546 -39.433 39.521 1.00 26.70 682 SER A N 1
ATOM 5319 C CA . SER A 1 682 ? -20.530 -39.609 40.587 1.00 26.70 682 SER A CA 1
ATOM 5320 C C . SER A 1 682 ? -20.461 -41.054 41.089 1.00 26.70 682 SER A C 1
ATOM 5322 O O . SER A 1 682 ? -21.051 -41.957 40.501 1.00 26.70 682 SER A O 1
ATOM 5324 N N . THR A 1 683 ? -19.703 -41.212 42.181 1.00 26.50 683 THR A N 1
ATOM 5325 C CA . THR A 1 683 ? -19.826 -42.202 43.272 1.00 26.50 683 THR A CA 1
ATOM 5326 C C . THR A 1 683 ? -19.676 -43.701 42.954 1.00 26.50 683 THR A C 1
ATOM 5328 O O . THR A 1 683 ? -20.556 -44.300 42.345 1.00 26.50 683 THR A O 1
ATOM 5331 N N . ASN A 1 684 ? -18.637 -44.353 43.505 1.00 26.34 684 ASN A N 1
ATOM 5332 C CA . ASN A 1 684 ? -18.770 -45.192 44.717 1.00 26.34 684 ASN A CA 1
ATOM 5333 C C . ASN A 1 684 ? -17.491 -45.988 45.048 1.00 26.34 684 ASN A C 1
ATOM 5335 O O . ASN A 1 684 ? -17.003 -46.783 44.247 1.00 26.34 684 ASN A O 1
ATOM 5339 N N . THR A 1 685 ? -17.017 -45.840 46.286 1.00 27.81 685 THR A N 1
ATOM 5340 C CA . THR A 1 685 ? -16.340 -46.913 47.021 1.00 27.81 685 THR A CA 1
ATOM 5341 C C . THR A 1 685 ? -17.382 -47.865 47.609 1.00 27.81 685 THR A C 1
ATOM 5343 O O . THR A 1 685 ? -18.286 -47.423 48.308 1.00 27.81 685 THR A O 1
ATOM 5346 N N . GLU A 1 686 ? -17.142 -49.153 47.348 1.00 27.95 686 GLU A N 1
ATOM 5347 C CA . GLU A 1 686 ? -17.499 -50.351 48.127 1.00 27.95 686 GLU A CA 1
ATOM 5348 C C . GLU A 1 686 ? -18.934 -50.920 48.083 1.00 27.95 686 GLU A C 1
ATOM 5350 O O . GLU A 1 686 ? -19.896 -50.314 48.528 1.00 27.95 686 GLU A O 1
ATOM 5355 N N . GLY A 1 687 ? -19.006 -52.190 47.650 1.00 26.81 687 GLY A N 1
ATOM 5356 C CA . GLY A 1 687 ? -19.561 -53.272 48.475 1.00 26.81 687 GLY A CA 1
ATOM 5357 C C . GLY A 1 687 ? -21.071 -53.550 48.450 1.00 26.81 687 GLY A C 1
ATOM 5358 O O . GLY A 1 687 ? -21.822 -52.920 49.174 1.00 26.81 687 GLY A O 1
ATOM 5359 N N . ALA A 1 688 ? -21.419 -54.647 47.764 1.00 26.28 688 ALA A N 1
ATOM 5360 C CA . ALA A 1 688 ? -22.437 -55.654 48.113 1.00 26.28 688 ALA A CA 1
ATOM 5361 C C . ALA A 1 688 ? -23.960 -55.344 48.061 1.00 26.28 688 ALA A C 1
ATOM 5363 O O . ALA A 1 688 ? -24.463 -54.343 48.552 1.00 26.28 688 ALA A O 1
ATOM 5364 N N . ASP A 1 689 ? -24.649 -56.365 47.534 1.00 25.14 689 ASP A N 1
ATOM 5365 C CA . ASP A 1 689 ? -26.024 -56.835 47.767 1.00 25.14 689 ASP A CA 1
ATOM 5366 C C . ASP A 1 689 ? -27.254 -56.179 47.094 1.00 25.14 689 ASP A C 1
ATOM 5368 O O . ASP A 1 689 ? -27.771 -55.131 47.459 1.00 25.14 689 ASP A O 1
ATOM 5372 N N . GLU A 1 690 ? -27.737 -56.926 46.092 1.00 27.47 690 GLU A N 1
ATOM 5373 C CA . GLU A 1 690 ? -29.098 -57.441 45.867 1.00 27.47 690 GLU A CA 1
ATOM 5374 C C . GLU A 1 690 ? -30.378 -56.649 46.247 1.00 27.47 690 GLU A C 1
ATOM 5376 O O . GLU A 1 690 ? -30.715 -56.432 47.404 1.00 27.47 690 GLU A O 1
ATOM 5381 N N . ASN A 1 691 ? -31.242 -56.578 45.219 1.00 24.47 691 ASN A N 1
ATOM 5382 C CA . ASN A 1 691 ? -32.691 -56.850 45.226 1.00 24.47 691 ASN A CA 1
ATOM 5383 C C . ASN A 1 691 ? -33.725 -55.751 45.594 1.00 24.47 691 ASN A C 1
ATOM 5385 O O . ASN A 1 691 ? -33.709 -55.152 46.659 1.00 24.47 691 ASN A O 1
ATOM 5389 N N . LYS A 1 692 ? -34.763 -55.719 44.726 1.00 25.80 692 LYS A N 1
ATOM 5390 C CA . LYS A 1 692 ? -36.188 -55.322 44.900 1.00 25.80 692 LYS A CA 1
ATOM 5391 C C . LYS A 1 692 ? -36.666 -53.903 44.523 1.00 25.80 692 LYS A C 1
ATOM 5393 O O . LYS A 1 692 ? -36.512 -52.934 45.246 1.00 25.80 692 LYS A O 1
ATOM 5398 N N . THR A 1 693 ? -37.395 -53.881 43.397 1.00 23.31 693 THR A N 1
ATOM 5399 C CA . THR A 1 693 ? -38.782 -53.390 43.193 1.00 23.31 693 THR A CA 1
ATOM 5400 C C . THR A 1 693 ? -39.313 -52.183 43.984 1.00 23.31 693 THR A C 1
ATOM 5402 O O . THR A 1 693 ? -39.515 -52.285 45.189 1.00 23.31 693 THR A O 1
ATOM 5405 N N . GLY A 1 694 ? -39.863 -51.207 43.245 1.00 23.78 694 GLY A N 1
ATOM 5406 C CA . GLY A 1 694 ? -41.211 -50.689 43.522 1.00 23.78 694 GLY A CA 1
ATOM 5407 C C . GLY A 1 694 ? -41.367 -49.193 43.827 1.00 23.78 694 GLY A C 1
ATOM 5408 O O . GLY A 1 694 ? -40.790 -48.672 44.766 1.00 23.78 694 GLY A O 1
ATOM 5409 N N . GLN A 1 695 ? -42.320 -48.604 43.097 1.00 22.20 695 GLN A N 1
ATOM 5410 C CA . GLN A 1 695 ? -43.213 -47.497 43.466 1.00 22.20 695 GLN A CA 1
ATOM 5411 C C . GLN A 1 695 ? -42.819 -46.028 43.236 1.00 22.20 695 GLN A C 1
ATOM 5413 O O . GLN A 1 695 ? -41.796 -45.499 43.650 1.00 22.20 695 GLN A O 1
ATOM 5418 N N . ILE A 1 696 ? -43.790 -45.396 42.576 1.00 29.27 696 ILE A N 1
ATOM 5419 C CA . ILE A 1 696 ? -44.023 -43.989 42.281 1.00 29.27 696 ILE A CA 1
ATOM 5420 C C . ILE A 1 696 ? -44.475 -43.276 43.562 1.00 29.27 696 ILE A C 1
ATOM 5422 O O . ILE A 1 696 ? -45.401 -43.754 44.216 1.00 29.27 696 ILE A O 1
ATOM 5426 N N . ALA A 1 697 ? -43.926 -42.093 43.849 1.00 22.08 697 ALA A N 1
ATOM 5427 C CA . ALA A 1 697 ? -44.596 -41.080 44.663 1.00 22.08 697 ALA A CA 1
ATOM 5428 C C . ALA A 1 697 ? -44.118 -39.668 44.287 1.00 22.08 697 ALA A C 1
ATOM 5430 O O . ALA A 1 697 ? -42.925 -39.380 44.249 1.00 22.08 697 ALA A O 1
ATOM 5431 N N . HIS A 1 698 ? -45.088 -38.799 44.000 1.00 28.02 698 HIS A N 1
ATOM 5432 C CA . HIS A 1 698 ? -44.936 -37.352 43.891 1.00 28.02 698 HIS A CA 1
ATOM 5433 C C . HIS A 1 698 ? -44.516 -36.748 45.236 1.00 28.02 698 HIS A C 1
ATOM 5435 O O . HIS A 1 698 ? -45.245 -36.919 46.210 1.00 28.02 698 HIS A O 1
ATOM 5441 N N . THR A 1 699 ? -43.461 -35.927 45.245 1.00 20.84 699 THR A N 1
ATOM 5442 C CA . THR A 1 699 ? -43.294 -34.870 46.254 1.00 20.84 699 THR A CA 1
ATOM 5443 C C . THR A 1 699 ? -42.670 -33.634 45.611 1.00 20.84 699 THR A C 1
ATOM 5445 O O . THR A 1 699 ? -41.536 -33.644 45.142 1.00 20.84 699 THR A O 1
ATOM 5448 N N . THR A 1 700 ? -43.450 -32.560 45.572 1.00 29.70 700 THR A N 1
ATOM 5449 C CA . THR A 1 700 ? -43.052 -31.189 45.254 1.00 29.70 700 THR A CA 1
ATOM 5450 C C . THR A 1 700 ? -42.125 -30.670 46.354 1.00 29.70 700 THR A C 1
ATOM 5452 O O . THR A 1 700 ? -42.565 -30.599 47.498 1.00 29.70 700 THR A O 1
ATOM 5455 N N . GLN A 1 701 ? -40.885 -30.272 46.043 1.00 23.00 701 GLN A N 1
ATOM 5456 C CA . GLN A 1 701 ? -40.073 -29.425 46.930 1.00 23.00 701 GLN A CA 1
ATOM 5457 C C . GLN A 1 701 ? -38.921 -28.729 46.178 1.00 23.00 701 GLN A C 1
ATOM 5459 O O . GLN A 1 701 ? -38.084 -29.377 45.565 1.00 23.00 701 GLN A O 1
ATOM 5464 N N . ASN A 1 702 ? -38.951 -27.392 46.230 1.00 24.86 702 ASN A N 1
ATOM 5465 C CA . ASN A 1 702 ? -37.861 -26.409 46.171 1.00 24.86 702 ASN A CA 1
ATOM 5466 C C . ASN A 1 702 ? -36.581 -26.771 45.395 1.00 24.86 702 ASN A C 1
ATOM 5468 O O . ASN A 1 702 ? -35.691 -27.437 45.914 1.00 24.86 702 ASN A O 1
ATOM 5472 N N . ILE A 1 703 ? -36.431 -26.189 44.202 1.00 23.14 703 ILE A N 1
ATOM 5473 C CA . ILE A 1 703 ? -35.126 -26.062 43.545 1.00 23.14 703 ILE A CA 1
ATOM 5474 C C . ILE A 1 703 ? -34.422 -24.842 44.152 1.00 23.14 703 ILE A C 1
ATOM 5476 O O . ILE A 1 703 ? -34.669 -23.704 43.752 1.00 23.14 703 ILE A O 1
ATOM 5480 N N . GLU A 1 704 ? -33.559 -25.079 45.139 1.00 21.59 704 GLU A N 1
ATOM 5481 C CA . GLU A 1 704 ? -32.471 -24.154 45.454 1.00 21.59 704 GLU A CA 1
ATOM 5482 C C . GLU A 1 704 ? -31.477 -24.151 44.285 1.00 21.59 704 GLU A C 1
ATOM 5484 O O . GLU A 1 704 ? -30.971 -25.192 43.861 1.00 21.59 704 GLU A O 1
ATOM 5489 N N . LEU A 1 705 ? -31.207 -22.957 43.753 1.00 23.84 705 LEU A N 1
ATOM 5490 C CA . LEU A 1 705 ? -30.140 -22.694 42.793 1.00 23.84 705 LEU A CA 1
ATOM 5491 C C . LEU A 1 705 ? -28.785 -23.016 43.439 1.00 23.84 705 LEU A C 1
ATOM 5493 O O . LEU A 1 705 ? -28.235 -22.223 44.204 1.00 23.84 705 LEU A O 1
ATOM 5497 N N . VAL A 1 706 ? -28.238 -24.185 43.112 1.00 23.08 706 VAL A N 1
ATOM 5498 C CA . VAL A 1 706 ? -26.855 -24.549 43.428 1.00 23.08 706 VAL A CA 1
ATOM 5499 C C . VAL A 1 706 ? -25.915 -23.579 42.703 1.00 23.08 706 VAL A C 1
ATOM 5501 O O . VAL A 1 706 ? -25.927 -23.472 41.476 1.00 23.08 706 VAL A O 1
ATOM 5504 N N . LYS A 1 707 ? -25.102 -22.855 43.481 1.00 23.16 707 LYS A N 1
ATOM 5505 C CA . LYS A 1 707 ? -24.007 -22.002 43.001 1.00 23.16 707 LYS A CA 1
ATOM 5506 C C . LYS A 1 707 ? -23.015 -22.834 42.173 1.00 23.16 707 LYS A C 1
ATOM 5508 O O . LYS A 1 707 ? -22.554 -23.858 42.676 1.00 23.16 707 LYS A O 1
ATOM 5513 N N . PRO A 1 708 ? -22.594 -22.397 40.974 1.00 25.12 708 PRO A N 1
ATOM 5514 C CA . PRO A 1 708 ? -21.428 -22.984 40.338 1.00 25.12 708 PRO A CA 1
ATOM 5515 C C . PRO A 1 708 ? -20.181 -22.482 41.075 1.00 25.12 708 PRO A C 1
ATOM 5517 O O . PRO A 1 708 ? -19.845 -21.298 41.015 1.00 25.12 708 PRO A O 1
ATOM 5520 N N . GLU A 1 709 ? -19.497 -23.368 41.801 1.00 23.92 709 GLU A N 1
ATOM 5521 C CA . GLU A 1 709 ? -18.187 -23.061 42.371 1.00 23.92 709 GLU A CA 1
ATOM 5522 C C . GLU A 1 709 ? -17.209 -22.674 41.251 1.00 23.92 709 GLU A C 1
ATOM 5524 O O . GLU A 1 709 ? -16.912 -23.431 40.322 1.00 23.92 709 GLU A O 1
ATOM 5529 N N . THR A 1 710 ? -16.687 -21.455 41.357 1.00 28.92 710 THR A N 1
ATOM 5530 C CA . THR A 1 710 ? -15.749 -20.812 40.431 1.00 28.92 710 THR A CA 1
ATOM 5531 C C . THR A 1 710 ? -14.426 -21.571 40.268 1.00 28.92 710 THR A C 1
ATOM 5533 O O . THR A 1 710 ? -13.702 -21.331 39.305 1.00 28.92 710 THR A O 1
ATOM 5536 N N . SER A 1 711 ? -14.115 -22.541 41.130 1.00 24.88 711 SER A N 1
ATOM 5537 C CA . SER A 1 711 ? -12.886 -23.344 41.085 1.00 24.88 711 SER A CA 1
ATOM 5538 C C . SER A 1 711 ? -12.866 -24.370 39.936 1.00 24.88 711 SER A C 1
ATOM 5540 O O . SER A 1 711 ? -11.820 -24.573 39.310 1.00 24.88 711 SER A O 1
ATOM 5542 N N . VAL A 1 712 ? -14.014 -24.959 39.576 1.00 27.08 712 VAL A N 1
ATOM 5543 C CA . VAL A 1 712 ? -14.109 -25.973 38.504 1.00 27.08 712 VAL A CA 1
ATOM 5544 C C . VAL A 1 712 ? -14.083 -25.318 37.118 1.00 27.08 712 VAL A C 1
ATOM 5546 O O . VAL A 1 712 ? -13.416 -25.805 36.198 1.00 27.08 712 VAL A O 1
ATOM 5549 N N . VAL A 1 713 ? -14.702 -24.140 36.973 1.00 31.03 713 VAL A N 1
ATOM 5550 C CA . VAL A 1 713 ? -14.653 -23.343 35.732 1.00 31.03 713 VAL A CA 1
ATOM 5551 C C . VAL A 1 713 ? -13.252 -22.783 35.497 1.00 31.03 713 VAL A C 1
ATOM 5553 O O . VAL A 1 713 ? -12.801 -22.745 34.354 1.00 31.03 713 VAL A O 1
ATOM 5556 N N . VAL A 1 714 ? -12.527 -22.408 36.557 1.00 29.06 714 VAL A N 1
ATOM 5557 C CA . VAL A 1 714 ? -11.148 -21.908 36.465 1.00 29.06 714 VAL A CA 1
ATOM 5558 C C . VAL A 1 714 ? -10.180 -23.018 36.064 1.00 29.06 714 VAL A C 1
ATOM 5560 O O . VAL A 1 714 ? -9.374 -22.778 35.174 1.00 29.06 714 VAL A O 1
ATOM 5563 N N . ASN A 1 715 ? -10.294 -24.243 36.589 1.00 27.50 715 ASN A N 1
ATOM 5564 C CA . ASN A 1 715 ? -9.441 -25.360 36.151 1.00 27.50 715 ASN A CA 1
ATOM 5565 C C . ASN A 1 715 ? -9.745 -25.817 34.713 1.00 27.50 715 ASN A C 1
ATOM 5567 O O . ASN A 1 715 ? -8.830 -26.155 33.956 1.00 27.50 715 ASN A O 1
ATOM 5571 N N . THR A 1 716 ? -11.014 -25.748 34.299 1.00 31.12 716 THR A N 1
ATOM 5572 C CA . THR A 1 716 ? -11.428 -26.038 32.918 1.00 31.12 716 THR A CA 1
ATOM 5573 C C . THR A 1 716 ? -10.971 -24.930 31.966 1.00 31.12 716 THR A C 1
ATOM 5575 O O . THR A 1 716 ? -10.409 -25.235 30.917 1.00 31.12 716 THR A O 1
ATOM 5578 N N . ARG A 1 717 ? -11.081 -23.647 32.360 1.00 32.59 717 ARG A N 1
ATOM 5579 C CA . ARG A 1 717 ? -10.519 -22.489 31.639 1.00 32.59 717 ARG A CA 1
ATOM 5580 C C . ARG A 1 717 ? -8.998 -22.507 31.608 1.00 32.59 717 ARG A C 1
ATOM 5582 O O . ARG A 1 717 ? -8.465 -22.154 30.572 1.00 32.59 717 ARG A O 1
ATOM 5589 N N . LEU A 1 718 ? -8.294 -22.922 32.662 1.00 29.97 718 LEU A N 1
ATOM 5590 C CA . LEU A 1 718 ? -6.828 -23.013 32.697 1.00 29.97 718 LEU A CA 1
ATOM 5591 C C . LEU A 1 718 ? -6.310 -24.153 31.827 1.00 29.97 718 LEU A C 1
ATOM 5593 O O . LEU A 1 718 ? -5.331 -23.955 31.115 1.00 29.97 718 LEU A O 1
ATOM 5597 N N . LYS A 1 719 ? -6.986 -25.310 31.795 1.00 28.75 719 LYS A N 1
ATOM 5598 C CA . LYS A 1 719 ? -6.691 -26.359 30.806 1.00 28.75 719 LYS A CA 1
ATOM 5599 C C . LYS A 1 719 ? -7.030 -25.901 29.385 1.00 28.75 719 LYS A C 1
ATOM 5601 O O . LYS A 1 719 ? -6.218 -26.122 28.493 1.00 28.75 719 LYS A O 1
ATOM 5606 N N . LEU A 1 720 ? -8.135 -25.177 29.170 1.00 33.53 720 LEU A N 1
ATOM 5607 C CA . LEU A 1 720 ? -8.467 -24.545 27.882 1.00 33.53 720 LEU A CA 1
ATOM 5608 C C . LEU A 1 720 ? -7.482 -23.438 27.488 1.00 33.53 720 LEU A C 1
ATOM 5610 O O . LEU A 1 720 ? -7.201 -23.293 26.308 1.00 33.53 720 LEU A O 1
ATOM 5614 N N . LEU A 1 721 ? -6.945 -22.672 28.438 1.00 33.31 721 LEU A N 1
ATOM 5615 C CA . LEU A 1 721 ? -5.987 -21.581 28.230 1.00 33.31 721 LEU A CA 1
ATOM 5616 C C . LEU A 1 721 ? -4.573 -22.119 28.012 1.00 33.31 721 LEU A C 1
ATOM 5618 O O . LEU A 1 721 ? -3.860 -21.595 27.167 1.00 33.31 721 LEU A O 1
ATOM 5622 N N . CYS A 1 722 ? -4.181 -23.196 28.697 1.00 29.05 722 CYS A N 1
ATOM 5623 C CA . CYS A 1 722 ? -2.926 -23.910 28.459 1.00 29.05 722 CYS A CA 1
ATOM 5624 C C . CYS A 1 722 ? -2.973 -24.656 27.114 1.00 29.05 722 CYS A C 1
ATOM 5626 O O . CYS A 1 722 ? -2.025 -24.584 26.338 1.00 29.05 722 CYS A O 1
ATOM 5628 N N . CYS A 1 723 ? -4.125 -25.246 26.769 1.00 30.50 723 CYS A N 1
ATOM 5629 C CA . CYS A 1 723 ? -4.397 -25.798 25.442 1.00 30.50 723 CYS A CA 1
ATOM 5630 C C . CYS A 1 723 ? -4.473 -24.696 24.368 1.00 30.50 723 CYS A C 1
ATOM 5632 O O . CYS A 1 723 ? -3.963 -24.897 23.274 1.00 30.50 723 CYS A O 1
ATOM 5634 N N . LYS A 1 724 ? -5.007 -23.499 24.675 1.00 33.03 724 LYS A N 1
ATOM 5635 C CA . LYS A 1 724 ? -4.971 -22.312 23.795 1.00 33.03 724 LYS A CA 1
ATOM 5636 C C . LYS A 1 724 ? -3.553 -21.766 23.624 1.00 33.03 724 LYS A C 1
ATOM 5638 O O . LYS A 1 724 ? -3.200 -21.388 22.520 1.00 33.03 724 LYS A O 1
ATOM 5643 N N . ARG A 1 725 ? -2.721 -21.762 24.666 1.00 28.88 725 ARG A N 1
ATOM 5644 C CA . ARG A 1 725 ? -1.323 -21.303 24.622 1.00 28.88 725 ARG A CA 1
ATOM 5645 C C . ARG A 1 725 ? -0.437 -22.277 23.850 1.00 28.88 725 ARG A C 1
ATOM 5647 O O . ARG A 1 725 ? 0.301 -21.842 22.972 1.00 28.88 725 ARG A O 1
ATOM 5654 N N . GLN A 1 726 ? -0.595 -23.584 24.080 1.00 29.20 726 GLN A N 1
ATOM 5655 C CA . GLN A 1 726 ? -0.021 -24.610 23.209 1.00 29.20 726 GLN A CA 1
ATOM 5656 C C . GLN A 1 726 ? -0.568 -24.483 21.783 1.00 29.20 726 GLN A C 1
ATOM 5658 O O . GLN A 1 726 ? 0.234 -24.525 20.865 1.00 29.20 726 GLN A O 1
ATOM 5663 N N . LYS A 1 727 ? -1.871 -24.230 21.572 1.00 32.78 727 LYS A N 1
ATOM 5664 C CA . LYS A 1 727 ? -2.465 -23.938 20.249 1.00 32.78 727 LYS A CA 1
ATOM 5665 C C . LYS A 1 727 ? -1.872 -22.702 19.588 1.00 32.78 727 LYS A C 1
ATOM 5667 O O . LYS A 1 727 ? -1.707 -22.746 18.384 1.00 32.78 727 LYS A O 1
ATOM 5672 N N . VAL A 1 728 ? -1.558 -21.624 20.306 1.00 38.72 728 VAL A N 1
ATOM 5673 C CA . VAL A 1 728 ? -0.976 -20.396 19.730 1.00 38.72 728 VAL A CA 1
ATOM 5674 C C . VAL A 1 728 ? 0.493 -20.618 19.375 1.00 38.72 728 VAL A C 1
ATOM 5676 O O . VAL A 1 728 ? 0.917 -20.240 18.287 1.00 38.72 728 VAL A O 1
ATOM 5679 N N . GLU A 1 729 ? 1.265 -21.303 20.221 1.00 31.84 729 GLU A N 1
ATOM 5680 C CA . GLU A 1 729 ? 2.657 -21.656 19.909 1.00 31.84 729 GLU A CA 1
ATOM 5681 C C . GLU A 1 729 ? 2.759 -22.711 18.793 1.00 31.84 729 GLU A C 1
ATOM 5683 O O . GLU A 1 729 ? 3.598 -22.572 17.898 1.00 31.84 729 GLU A O 1
ATOM 5688 N N . HIS A 1 730 ? 1.882 -23.726 18.779 1.00 35.81 730 HIS A N 1
ATOM 5689 C CA . HIS A 1 730 ? 1.759 -24.666 17.660 1.00 35.81 730 HIS A CA 1
ATOM 5690 C C . HIS A 1 730 ? 1.273 -23.921 16.411 1.00 35.81 730 HIS A C 1
ATOM 5692 O O . HIS A 1 730 ? 1.976 -23.931 15.412 1.00 35.81 730 HIS A O 1
ATOM 5698 N N . SER A 1 731 ? 0.160 -23.188 16.456 1.00 42.53 731 SER A N 1
ATOM 5699 C CA . SER A 1 731 ? -0.394 -22.442 15.313 1.00 42.53 731 SER A CA 1
ATOM 5700 C C . SER A 1 731 ? 0.621 -21.474 14.707 1.00 42.53 731 SER A C 1
ATOM 5702 O O . SER A 1 731 ? 0.814 -21.494 13.498 1.00 42.53 731 SER A O 1
ATOM 5704 N N . ASN A 1 732 ? 1.384 -20.728 15.514 1.00 48.66 732 ASN A N 1
ATOM 5705 C CA . ASN A 1 732 ? 2.449 -19.854 15.009 1.00 48.66 732 ASN A CA 1
ATOM 5706 C C . ASN A 1 732 ? 3.613 -20.641 14.387 1.00 48.66 732 ASN A C 1
ATOM 5708 O O . ASN A 1 732 ? 4.195 -20.214 13.391 1.00 48.66 732 ASN A O 1
ATOM 5712 N N . THR A 1 733 ? 3.947 -21.813 14.933 1.00 51.47 733 THR A N 1
ATOM 5713 C CA . THR A 1 733 ? 4.991 -22.695 14.391 1.00 51.47 733 THR A CA 1
ATOM 5714 C C . THR A 1 733 ? 4.559 -23.389 13.092 1.00 51.47 733 THR A C 1
ATOM 5716 O O . THR A 1 733 ? 5.409 -23.631 12.229 1.00 51.47 733 THR A O 1
ATOM 5719 N N . TYR A 1 734 ? 3.267 -23.697 12.936 1.00 53.88 734 TYR A N 1
ATOM 5720 C CA . TYR A 1 734 ? 2.678 -24.252 11.714 1.00 53.88 734 TYR A CA 1
ATOM 5721 C C . TYR A 1 734 ? 2.469 -23.161 10.659 1.00 53.88 734 TYR A C 1
ATOM 5723 O O . TYR A 1 734 ? 2.983 -23.323 9.559 1.00 53.88 734 TYR A O 1
ATOM 5731 N N . LYS A 1 735 ? 1.874 -22.007 10.995 1.00 59.28 735 LYS A N 1
ATOM 5732 C CA . LYS A 1 735 ? 1.766 -20.838 10.099 1.00 59.28 735 LYS A CA 1
ATOM 5733 C C . LYS A 1 735 ? 3.126 -20.421 9.545 1.00 59.28 735 LYS A C 1
ATOM 5735 O O . LYS A 1 735 ? 3.291 -20.331 8.336 1.00 59.28 735 LYS A O 1
ATOM 5740 N N . LYS A 1 736 ? 4.149 -20.317 10.402 1.00 64.81 736 LYS A N 1
ATOM 5741 C CA . LYS A 1 736 ? 5.523 -20.030 9.962 1.00 64.81 736 LYS A CA 1
ATOM 5742 C C . LYS A 1 736 ? 6.088 -21.108 9.028 1.00 64.81 736 LYS A C 1
ATOM 5744 O O . LYS A 1 736 ? 6.804 -20.776 8.096 1.00 64.81 736 LYS A O 1
ATOM 5749 N N . GLN A 1 737 ? 5.799 -22.392 9.257 1.00 63.81 737 GLN A N 1
ATOM 5750 C CA . GLN A 1 737 ? 6.226 -23.465 8.344 1.00 63.81 737 GLN A CA 1
ATOM 5751 C C . GLN A 1 737 ? 5.487 -23.421 7.000 1.00 63.81 737 GLN A C 1
ATOM 5753 O O . GLN A 1 737 ? 6.102 -23.690 5.972 1.00 63.81 737 GLN A O 1
ATOM 5758 N N . HIS A 1 738 ? 4.204 -23.061 6.999 1.00 68.62 738 HIS A N 1
ATOM 5759 C CA . HIS A 1 738 ? 3.393 -22.908 5.792 1.00 68.62 738 HIS A CA 1
ATOM 5760 C C . HIS A 1 738 ? 3.825 -21.698 4.956 1.00 68.62 738 HIS A C 1
ATOM 5762 O O . HIS A 1 738 ? 4.010 -21.841 3.749 1.00 68.62 738 HIS A O 1
ATOM 5768 N N . ASP A 1 739 ? 4.093 -20.552 5.586 1.00 74.00 739 ASP A N 1
ATOM 5769 C CA . ASP A 1 739 ? 4.612 -19.364 4.898 1.00 74.00 739 ASP A CA 1
ATOM 5770 C C . ASP A 1 739 ? 5.966 -19.640 4.239 1.00 74.00 739 ASP A C 1
ATOM 5772 O O . ASP A 1 739 ? 6.208 -19.242 3.101 1.00 74.00 739 ASP A O 1
ATOM 5776 N N . GLU A 1 740 ? 6.857 -20.361 4.923 1.00 79.94 740 GLU A N 1
ATOM 5777 C CA . GLU A 1 740 ? 8.135 -20.779 4.343 1.00 79.94 740 GLU A CA 1
ATOM 5778 C C . GLU A 1 740 ? 7.930 -21.742 3.161 1.00 79.94 740 GLU A C 1
ATOM 5780 O O . GLU A 1 740 ? 8.581 -21.598 2.126 1.00 79.94 740 GLU A O 1
ATOM 5785 N N . LEU A 1 741 ? 6.974 -22.669 3.248 1.00 79.81 741 LEU A N 1
ATOM 5786 C CA . LEU A 1 741 ? 6.667 -23.581 2.149 1.00 79.81 741 LEU A CA 1
ATOM 5787 C C . LEU A 1 741 ? 6.063 -22.859 0.929 1.00 79.81 741 LEU A C 1
ATOM 5789 O O . LEU A 1 741 ? 6.440 -23.147 -0.209 1.00 79.81 741 LEU A O 1
ATOM 5793 N N . LYS A 1 742 ? 5.178 -21.882 1.158 1.00 84.81 742 LYS A N 1
ATOM 5794 C CA . LYS A 1 742 ? 4.598 -21.006 0.127 1.00 84.81 742 LYS A CA 1
ATOM 5795 C C . LYS A 1 742 ? 5.683 -20.240 -0.629 1.00 84.81 742 LYS A C 1
ATOM 5797 O O . LYS A 1 742 ? 5.695 -20.253 -1.860 1.00 84.81 742 LYS A O 1
ATOM 5802 N N . LYS A 1 743 ? 6.643 -19.645 0.092 1.00 88.69 743 LYS A N 1
ATOM 5803 C CA . LYS A 1 743 ? 7.824 -18.999 -0.511 1.00 88.69 743 LYS A CA 1
ATOM 5804 C C . LYS A 1 743 ? 8.635 -19.990 -1.347 1.00 88.69 743 LYS A C 1
ATOM 5806 O O . LYS A 1 743 ? 9.017 -19.667 -2.470 1.00 88.69 743 LYS A O 1
ATOM 5811 N N . GLY A 1 744 ? 8.845 -21.202 -0.828 1.00 89.00 744 GLY A N 1
ATOM 5812 C CA . GLY A 1 744 ? 9.551 -22.275 -1.526 1.00 89.00 744 GLY A CA 1
ATOM 5813 C C . GLY A 1 744 ? 8.917 -22.642 -2.869 1.00 89.00 744 GLY A C 1
ATOM 5814 O O . GLY A 1 744 ? 9.624 -22.703 -3.872 1.00 89.00 744 GLY A O 1
ATOM 5815 N N . PHE A 1 745 ? 7.593 -22.816 -2.924 1.00 89.00 745 PHE A N 1
ATOM 5816 C CA . PHE A 1 745 ? 6.887 -23.140 -4.168 1.00 89.00 745 PHE A CA 1
ATOM 5817 C C . PHE A 1 745 ? 6.925 -22.014 -5.209 1.00 89.00 745 PHE A C 1
ATOM 5819 O O . PHE A 1 745 ? 7.097 -22.286 -6.399 1.00 89.00 745 PHE A O 1
ATOM 5826 N N . LEU A 1 746 ? 6.807 -20.758 -4.776 1.00 90.44 746 LEU A N 1
ATOM 5827 C CA . LEU A 1 746 ? 6.906 -19.600 -5.665 1.00 90.44 746 LEU A CA 1
ATOM 5828 C C . LEU A 1 746 ? 8.318 -19.461 -6.254 1.00 90.44 746 LEU A C 1
ATOM 5830 O O . LEU A 1 746 ? 8.475 -19.290 -7.461 1.00 90.44 746 LEU A O 1
ATOM 5834 N N . LEU A 1 747 ? 9.364 -19.618 -5.439 1.00 91.19 747 LEU A N 1
ATOM 5835 C CA . LEU A 1 747 ? 10.748 -19.597 -5.929 1.00 91.19 747 LEU A CA 1
ATOM 5836 C C . LEU A 1 747 ? 11.071 -20.807 -6.815 1.00 91.19 747 LEU A C 1
ATOM 5838 O O . LEU A 1 747 ? 11.812 -20.675 -7.789 1.00 91.19 747 LEU A O 1
ATOM 5842 N N . ALA A 1 748 ? 10.476 -21.969 -6.531 1.00 91.69 748 ALA A N 1
ATOM 5843 C CA . ALA A 1 748 ? 10.650 -23.178 -7.326 1.00 91.69 748 ALA A CA 1
ATOM 5844 C C . ALA A 1 748 ? 10.233 -22.976 -8.788 1.00 91.69 748 ALA A C 1
ATOM 5846 O O . ALA A 1 748 ? 10.983 -23.366 -9.686 1.00 91.69 748 ALA A O 1
ATOM 5847 N N . ILE A 1 749 ? 9.086 -22.339 -9.054 1.00 91.94 749 ILE A N 1
ATOM 5848 C CA . ILE A 1 749 ? 8.646 -22.076 -10.434 1.00 91.94 749 ILE A CA 1
ATOM 5849 C C . ILE A 1 749 ? 9.506 -21.013 -11.130 1.00 91.94 749 ILE A C 1
ATOM 5851 O O . ILE A 1 749 ? 9.876 -21.203 -12.286 1.00 91.94 749 ILE A O 1
ATOM 5855 N N . ALA A 1 750 ? 9.907 -19.945 -10.433 1.00 91.31 750 ALA A N 1
ATOM 5856 C CA . ALA A 1 750 ? 10.741 -18.901 -11.028 1.00 91.31 750 ALA A CA 1
ATOM 5857 C C . ALA A 1 750 ? 12.127 -19.435 -11.422 1.00 91.31 750 ALA A C 1
ATOM 5859 O O . ALA A 1 750 ? 12.574 -19.233 -12.551 1.00 91.31 750 ALA A O 1
ATOM 5860 N N . TYR A 1 751 ? 12.781 -20.184 -10.529 1.00 91.25 751 TYR A N 1
ATOM 5861 C CA . TYR A 1 751 ? 14.122 -20.711 -10.783 1.00 91.25 751 TYR A CA 1
ATOM 5862 C C . TYR A 1 751 ? 14.118 -21.839 -11.813 1.00 91.25 751 TYR A C 1
ATOM 5864 O O . TYR A 1 751 ? 14.972 -21.864 -12.698 1.00 91.25 751 TYR A O 1
ATOM 5872 N N . SER A 1 752 ? 13.142 -22.750 -11.745 1.00 91.38 752 SER A N 1
ATOM 5873 C CA . SER A 1 752 ? 13.022 -23.826 -12.735 1.00 91.38 752 SER A CA 1
ATOM 5874 C C . SER A 1 752 ? 12.728 -23.306 -14.139 1.00 91.38 752 SER A C 1
ATOM 5876 O O . SER A 1 752 ? 13.240 -23.876 -15.097 1.00 91.38 752 SER A O 1
ATOM 5878 N N . SER A 1 753 ? 11.985 -22.203 -14.273 1.00 91.00 753 SER A N 1
ATOM 5879 C CA . SER A 1 753 ? 11.778 -21.539 -15.561 1.00 91.00 753 SER A CA 1
ATOM 5880 C C . SER A 1 753 ? 13.104 -21.072 -16.180 1.00 91.00 753 SER A C 1
ATOM 5882 O O . SER A 1 753 ? 13.408 -21.410 -17.325 1.00 91.00 753 SER A O 1
ATOM 5884 N N . SER A 1 754 ? 13.962 -20.394 -15.412 1.00 89.56 754 SER A N 1
ATOM 5885 C CA . SER A 1 754 ? 15.278 -19.956 -15.905 1.00 89.56 754 SER A CA 1
ATOM 5886 C C . SER A 1 754 ? 16.233 -21.125 -16.199 1.00 89.56 754 SER A C 1
ATOM 5888 O O . SER A 1 754 ? 16.917 -21.111 -17.221 1.00 89.56 754 SER A O 1
ATOM 5890 N N . ILE A 1 755 ? 16.250 -22.170 -15.357 1.00 90.56 755 ILE A N 1
ATOM 5891 C CA . ILE A 1 755 ? 17.068 -23.383 -15.573 1.00 90.56 755 ILE A CA 1
ATOM 5892 C C . ILE A 1 755 ? 16.576 -24.177 -16.794 1.00 90.56 755 ILE A C 1
ATOM 5894 O O . ILE A 1 755 ? 17.374 -24.713 -17.561 1.00 90.56 755 ILE A O 1
ATOM 5898 N N . GLY A 1 756 ? 15.262 -24.250 -17.001 1.00 89.25 756 GLY A N 1
ATOM 5899 C CA . GLY A 1 756 ? 14.662 -24.912 -18.154 1.00 89.25 756 GLY A CA 1
ATOM 5900 C C . GLY A 1 756 ? 15.073 -24.260 -19.466 1.00 89.25 756 GLY A C 1
ATOM 5901 O O . GLY A 1 756 ? 15.573 -24.943 -20.360 1.00 89.25 756 GLY A O 1
ATOM 5902 N N . GLY A 1 757 ? 14.967 -22.931 -19.542 1.00 87.69 757 GLY A N 1
ATOM 5903 C CA . GLY A 1 757 ? 15.368 -22.172 -20.727 1.00 87.69 757 GLY A CA 1
ATOM 5904 C C . GLY A 1 757 ? 16.835 -22.389 -21.117 1.00 87.69 757 GLY A C 1
ATOM 5905 O O . GLY A 1 757 ? 17.167 -22.377 -22.301 1.00 87.69 757 GLY A O 1
ATOM 5906 N N . LEU A 1 758 ? 17.716 -22.648 -20.144 1.00 87.50 758 LEU A N 1
ATOM 5907 C CA . LEU A 1 758 ? 19.131 -22.961 -20.371 1.00 87.50 758 LEU A CA 1
ATOM 5908 C C . LEU A 1 758 ? 19.327 -24.183 -21.279 1.00 87.50 758 LEU A C 1
ATOM 5910 O O . LEU A 1 758 ? 20.283 -24.242 -22.046 1.00 87.50 758 LEU A O 1
ATOM 5914 N N . SER A 1 759 ? 18.437 -25.169 -21.157 1.00 89.06 759 SER A N 1
ATOM 5915 C CA . SER A 1 759 ? 18.658 -26.533 -21.641 1.00 89.06 759 SER A CA 1
ATOM 5916 C C . SER A 1 759 ? 18.425 -26.692 -23.144 1.00 89.06 759 SER A C 1
ATOM 5918 O O . SER A 1 759 ? 18.815 -27.708 -23.714 1.00 89.06 759 SER A O 1
ATOM 5920 N N . SER A 1 760 ? 17.795 -25.714 -23.798 1.00 88.56 760 SER A N 1
ATOM 5921 C CA . SER A 1 760 ? 17.561 -25.718 -25.241 1.00 88.56 760 SER A CA 1
ATOM 5922 C C . SER A 1 760 ? 18.083 -24.431 -25.876 1.00 88.56 760 SER A C 1
ATOM 5924 O O . SER A 1 760 ? 18.158 -23.376 -25.247 1.00 88.56 760 SER A O 1
ATOM 5926 N N . LEU A 1 761 ? 18.409 -24.506 -27.164 1.00 86.00 761 LEU A N 1
ATOM 5927 C CA . LEU A 1 761 ? 18.902 -23.350 -27.903 1.00 86.00 761 LEU A CA 1
ATOM 5928 C C . LEU A 1 761 ? 17.857 -22.225 -28.003 1.00 86.00 761 LEU A C 1
ATOM 5930 O O . LEU A 1 761 ? 18.231 -21.060 -28.016 1.00 86.00 761 LEU A O 1
ATOM 5934 N N . VAL A 1 762 ? 16.566 -22.568 -28.071 1.00 84.44 762 VAL A N 1
ATOM 5935 C CA . VAL A 1 762 ? 15.455 -21.608 -28.209 1.00 84.44 762 VAL A CA 1
ATOM 5936 C C . VAL A 1 762 ? 14.870 -21.153 -26.869 1.00 84.44 762 VAL A C 1
ATOM 5938 O O . VAL A 1 762 ? 14.039 -20.249 -26.859 1.00 84.44 762 VAL A O 1
ATOM 5941 N N . GLY A 1 763 ? 15.287 -21.770 -25.759 1.00 81.75 763 GLY A N 1
ATOM 5942 C CA . GLY A 1 763 ? 14.717 -21.526 -24.434 1.00 81.75 763 GLY A CA 1
ATOM 5943 C C . GLY A 1 763 ? 15.053 -20.144 -23.871 1.00 81.75 763 GLY A C 1
ATOM 5944 O O . GLY A 1 763 ? 14.190 -19.491 -23.293 1.00 81.75 763 GLY A O 1
ATOM 5945 N N . THR A 1 764 ? 16.270 -19.633 -24.097 1.00 85.69 764 THR A N 1
ATOM 5946 C CA . THR A 1 764 ? 16.635 -18.258 -23.716 1.00 85.69 764 THR A CA 1
ATOM 5947 C C . THR A 1 764 ? 17.275 -17.468 -24.853 1.00 85.69 764 THR A C 1
ATOM 5949 O O . THR A 1 764 ? 17.983 -17.991 -25.713 1.00 85.69 764 THR A O 1
ATOM 5952 N N . ALA A 1 765 ? 17.066 -16.152 -24.830 1.00 82.50 765 ALA A N 1
ATOM 5953 C CA . ALA A 1 765 ? 17.651 -15.236 -25.804 1.00 82.50 765 ALA A CA 1
ATOM 5954 C C . ALA A 1 765 ? 19.202 -15.206 -25.804 1.00 82.50 765 ALA A C 1
ATOM 5956 O O . ALA A 1 765 ? 19.765 -15.143 -26.898 1.00 82.50 765 ALA A O 1
ATOM 5957 N N . PRO A 1 766 ? 19.926 -15.324 -24.666 1.00 87.81 766 PRO A N 1
ATOM 5958 C CA . PRO A 1 766 ? 21.381 -15.507 -24.671 1.00 87.81 766 PRO A CA 1
ATOM 5959 C C . PRO A 1 766 ? 21.863 -16.729 -25.465 1.00 87.81 766 PRO A C 1
ATOM 5961 O O . PRO A 1 766 ? 22.867 -16.624 -26.166 1.00 87.81 766 PRO A O 1
ATOM 5964 N N . ASN A 1 767 ? 21.148 -17.861 -25.417 1.00 89.44 767 ASN A N 1
ATOM 5965 C CA . ASN A 1 767 ? 21.510 -19.070 -26.172 1.00 89.44 767 ASN A CA 1
ATOM 5966 C C . ASN A 1 767 ? 21.411 -18.834 -27.686 1.00 89.44 767 ASN A C 1
ATOM 5968 O O . ASN A 1 767 ? 22.304 -19.194 -28.457 1.00 89.44 767 ASN A O 1
ATOM 5972 N N . ILE A 1 768 ? 20.334 -18.172 -28.103 1.00 86.44 768 ILE A N 1
ATOM 5973 C CA . ILE A 1 768 ? 20.101 -17.776 -29.492 1.00 86.44 768 ILE A CA 1
ATOM 5974 C C . ILE A 1 768 ? 21.175 -16.782 -29.954 1.00 86.44 768 ILE A C 1
ATOM 5976 O O . ILE A 1 768 ? 21.733 -16.931 -31.044 1.00 86.44 768 ILE A O 1
ATOM 5980 N N . TYR A 1 769 ? 21.507 -15.801 -29.110 1.00 86.88 769 TYR A N 1
ATOM 5981 C CA . TYR A 1 769 ? 22.561 -14.830 -29.388 1.00 86.88 769 TYR A CA 1
ATOM 5982 C C . TYR A 1 769 ? 23.937 -15.485 -29.505 1.00 86.88 769 TYR A C 1
ATOM 5984 O O . TYR A 1 769 ? 24.668 -15.163 -30.435 1.00 86.88 769 TYR A O 1
ATOM 5992 N N . LEU A 1 770 ? 24.268 -16.454 -28.645 1.00 89.50 770 LEU A N 1
ATOM 5993 C CA . LEU A 1 770 ? 25.506 -17.230 -28.747 1.00 89.50 770 LEU A CA 1
ATOM 5994 C C . LEU A 1 770 ? 25.623 -17.900 -30.116 1.00 89.50 770 LEU A C 1
ATOM 5996 O O . LEU A 1 770 ? 26.659 -17.768 -30.763 1.00 89.50 770 LEU A O 1
ATOM 6000 N N . LYS A 1 771 ? 24.576 -18.598 -30.576 1.00 87.56 771 LYS A N 1
ATOM 6001 C CA . LYS A 1 771 ? 24.593 -19.205 -31.913 1.00 87.56 771 LYS A CA 1
ATOM 6002 C C . LYS A 1 771 ? 24.785 -18.147 -32.993 1.00 87.56 771 LYS A C 1
ATOM 6004 O O . LYS A 1 771 ? 25.626 -18.337 -33.861 1.00 87.56 771 LYS A O 1
ATOM 6009 N N . GLY A 1 772 ? 24.043 -17.041 -32.931 1.00 85.19 772 GLY A N 1
ATOM 6010 C CA . GLY A 1 772 ? 24.170 -15.971 -33.919 1.00 85.19 772 GLY A CA 1
ATOM 6011 C C . GLY A 1 772 ? 25.559 -15.343 -33.962 1.00 85.19 772 GLY A C 1
ATOM 6012 O O . GLY A 1 772 ? 26.087 -15.124 -35.047 1.00 85.19 772 GLY A O 1
ATOM 6013 N N . PHE A 1 773 ? 26.163 -15.126 -32.796 1.00 86.12 773 PHE A N 1
ATOM 6014 C CA . PHE A 1 773 ? 27.517 -14.605 -32.649 1.00 86.12 773 PHE A CA 1
ATOM 6015 C C . PHE A 1 773 ? 28.567 -15.594 -33.173 1.00 86.12 773 PHE A C 1
ATOM 6017 O O . PHE A 1 773 ? 29.488 -15.215 -33.890 1.00 86.12 773 PHE A O 1
ATOM 6024 N N . VAL A 1 774 ? 28.431 -16.887 -32.862 1.00 87.19 774 VAL A N 1
ATOM 6025 C CA . VAL A 1 774 ? 29.349 -17.917 -33.373 1.00 87.19 774 VAL A CA 1
ATOM 6026 C C . VAL A 1 774 ? 29.209 -18.077 -34.887 1.00 87.19 774 VAL A C 1
ATOM 6028 O O . VAL A 1 774 ? 30.218 -18.150 -35.584 1.00 87.19 774 VAL A O 1
ATOM 6031 N N . ASP A 1 775 ? 27.984 -18.086 -35.410 1.00 81.75 775 ASP A N 1
ATOM 6032 C CA . ASP A 1 775 ? 27.730 -18.208 -36.846 1.00 81.75 775 ASP A CA 1
ATOM 6033 C C . ASP A 1 775 ? 28.241 -16.987 -37.630 1.00 81.75 775 ASP A C 1
ATOM 6035 O O . ASP A 1 775 ? 28.659 -17.151 -38.777 1.00 81.75 775 ASP A O 1
ATOM 6039 N N . SER A 1 776 ? 28.242 -15.783 -37.038 1.00 79.31 776 SER A N 1
ATOM 6040 C CA . SER A 1 776 ? 28.802 -14.584 -37.676 1.00 79.31 776 SER A CA 1
ATOM 6041 C C . SER A 1 776 ? 30.330 -14.554 -37.635 1.00 79.31 776 SER A C 1
ATOM 6043 O O . SER A 1 776 ? 30.954 -14.303 -38.662 1.00 79.31 776 SER A O 1
ATOM 6045 N N . GLU A 1 777 ? 30.935 -14.844 -36.480 1.00 80.31 777 GLU A N 1
ATOM 6046 C CA . GLU A 1 777 ? 32.383 -14.691 -36.270 1.00 80.31 777 GLU A CA 1
ATOM 6047 C C . GLU A 1 777 ? 33.207 -15.894 -36.754 1.00 80.31 777 GLU A C 1
ATOM 6049 O O . GLU A 1 777 ? 34.334 -15.737 -37.219 1.00 80.31 777 GLU A O 1
ATOM 6054 N N . TYR A 1 778 ? 32.662 -17.110 -36.650 1.00 81.06 778 TYR A N 1
ATOM 6055 C CA . TYR A 1 778 ? 33.402 -18.364 -36.852 1.00 81.06 778 TYR A CA 1
ATOM 6056 C C . TYR A 1 778 ? 32.954 -19.151 -38.084 1.00 81.06 778 TYR A C 1
ATOM 6058 O O . TYR A 1 778 ? 33.294 -20.334 -38.236 1.00 81.06 778 TYR A O 1
ATOM 6066 N N . ASN A 1 779 ? 32.230 -18.511 -39.003 1.00 73.25 779 ASN A N 1
ATOM 6067 C CA . ASN A 1 779 ? 31.748 -19.163 -40.213 1.00 73.25 779 ASN A CA 1
ATOM 6068 C C . ASN A 1 779 ? 32.907 -19.797 -41.011 1.00 73.25 779 ASN A C 1
ATOM 6070 O O . ASN A 1 779 ? 33.869 -19.136 -41.386 1.00 73.25 779 ASN A O 1
ATOM 6074 N N . GLY A 1 780 ? 32.828 -21.106 -41.270 1.00 67.94 780 GLY A N 1
ATOM 6075 C CA . GLY A 1 780 ? 33.847 -21.846 -42.031 1.00 67.94 780 GLY A CA 1
ATOM 6076 C C . GLY A 1 780 ? 35.045 -22.383 -41.231 1.00 67.94 780 GLY A C 1
ATOM 6077 O O . GLY A 1 780 ? 35.809 -23.168 -41.784 1.00 67.94 780 GLY A O 1
ATOM 6078 N N . THR A 1 781 ? 35.177 -22.064 -39.938 1.00 70.12 781 THR A N 1
ATOM 6079 C CA . THR A 1 781 ? 36.298 -22.522 -39.077 1.00 70.12 781 THR A CA 1
ATOM 6080 C C . THR A 1 781 ? 36.077 -23.897 -38.423 1.00 70.12 781 THR A C 1
ATOM 6082 O O . THR A 1 781 ? 36.960 -24.426 -37.754 1.00 70.12 781 THR A O 1
ATOM 6085 N N . GLY A 1 782 ? 34.894 -24.493 -38.613 1.00 68.81 782 GLY A N 1
ATOM 6086 C CA . GLY A 1 782 ? 34.500 -25.781 -38.027 1.00 68.81 782 GLY A CA 1
ATOM 6087 C C . GLY A 1 782 ? 33.820 -25.679 -36.655 1.00 68.81 782 GLY A C 1
ATOM 6088 O O . GLY A 1 782 ? 33.110 -26.609 -36.276 1.00 68.81 782 GLY A O 1
ATOM 6089 N N . PHE A 1 783 ? 33.945 -24.549 -35.949 1.00 79.94 783 PHE A N 1
ATOM 6090 C CA . PHE A 1 783 ? 33.191 -24.278 -34.722 1.00 79.94 783 PHE A CA 1
ATOM 6091 C C . PHE A 1 783 ? 31.747 -23.883 -35.068 1.00 79.94 783 PHE A C 1
ATOM 6093 O O . PHE A 1 783 ? 31.506 -22.823 -35.638 1.00 79.94 783 PHE A O 1
ATOM 6100 N N . ARG A 1 784 ? 30.786 -24.773 -34.784 1.00 77.25 784 ARG A N 1
ATOM 6101 C CA . ARG A 1 784 ? 29.360 -24.587 -35.104 1.00 77.25 784 ARG A CA 1
ATOM 6102 C C . ARG A 1 784 ? 28.472 -25.004 -33.942 1.00 77.25 784 ARG A C 1
ATOM 6104 O O . ARG A 1 784 ? 28.643 -26.093 -33.392 1.00 77.25 784 ARG A O 1
ATOM 6111 N N . VAL A 1 785 ? 27.479 -24.174 -33.637 1.00 84.19 785 VAL A N 1
ATOM 6112 C CA . VAL A 1 785 ? 26.451 -24.453 -32.629 1.00 84.19 785 VAL A CA 1
ATOM 6113 C C . VAL A 1 785 ? 25.132 -24.713 -33.354 1.00 84.19 785 VAL A C 1
ATOM 6115 O O . VAL A 1 785 ? 24.445 -23.786 -33.771 1.00 84.19 785 VAL A O 1
ATOM 6118 N N . ASN A 1 786 ? 24.784 -25.987 -33.539 1.00 82.94 786 ASN A N 1
ATOM 6119 C CA . ASN A 1 786 ? 23.462 -26.385 -34.026 1.00 82.94 786 ASN A CA 1
ATOM 6120 C C . ASN A 1 786 ? 22.571 -26.823 -32.854 1.00 82.94 786 ASN A C 1
ATOM 6122 O O . ASN A 1 786 ? 23.056 -27.052 -31.741 1.00 82.94 786 ASN A O 1
ATOM 6126 N N . PHE A 1 787 ? 21.266 -26.943 -33.107 1.00 83.19 787 PHE A N 1
ATOM 6127 C CA . PHE A 1 787 ? 20.295 -27.320 -32.078 1.00 83.19 787 PHE A CA 1
ATOM 6128 C C . PHE A 1 787 ? 20.678 -28.612 -31.332 1.00 83.19 787 PHE A C 1
ATOM 6130 O O . PHE A 1 787 ? 20.678 -28.632 -30.103 1.00 83.19 787 PHE A O 1
ATOM 6137 N N . LEU A 1 788 ? 21.051 -29.674 -32.059 1.00 84.44 788 LEU A N 1
ATOM 6138 C CA . LEU A 1 788 ? 21.371 -30.981 -31.472 1.00 84.44 788 LEU A CA 1
ATOM 6139 C C . LEU A 1 788 ? 22.614 -30.935 -30.571 1.00 84.44 788 LEU A C 1
ATOM 6141 O O . LEU A 1 788 ? 22.563 -31.411 -29.438 1.00 84.44 788 LEU A O 1
ATOM 6145 N N . ASN A 1 789 ? 23.717 -30.346 -31.040 1.00 86.50 789 ASN A N 1
ATOM 6146 C CA . ASN A 1 789 ? 24.960 -30.271 -30.270 1.00 86.50 789 ASN A CA 1
ATOM 6147 C C . ASN A 1 789 ? 24.788 -29.406 -29.018 1.00 86.50 789 ASN A C 1
ATOM 6149 O O . ASN A 1 789 ? 25.312 -29.749 -27.960 1.00 86.50 789 ASN A O 1
ATOM 6153 N N . PHE A 1 790 ? 24.033 -28.307 -29.123 1.00 88.38 790 PHE A N 1
ATOM 6154 C CA . PHE A 1 790 ? 23.733 -27.467 -27.968 1.00 88.38 790 PHE A CA 1
ATOM 6155 C C . PHE A 1 790 ? 22.841 -28.197 -26.961 1.00 88.38 790 PHE A C 1
ATOM 6157 O O . PHE A 1 790 ? 23.139 -28.178 -25.772 1.00 88.38 790 PHE A O 1
ATOM 6164 N N . LEU A 1 791 ? 21.800 -28.899 -27.424 1.00 88.62 791 LEU A N 1
ATOM 6165 C CA . LEU A 1 791 ? 20.918 -29.692 -26.564 1.00 88.62 791 LEU A CA 1
ATOM 6166 C C . LEU A 1 791 ? 21.700 -30.778 -25.807 1.00 88.62 791 LEU A C 1
ATOM 6168 O O . LEU A 1 791 ? 21.515 -30.931 -24.605 1.00 88.62 791 LEU A O 1
ATOM 6172 N N . LEU A 1 792 ? 22.612 -31.493 -26.476 1.00 88.31 792 LEU A N 1
ATOM 6173 C CA . LEU A 1 792 ? 23.454 -32.517 -25.840 1.00 88.31 792 LEU A CA 1
ATOM 6174 C C . LEU A 1 792 ? 24.402 -31.944 -24.774 1.00 88.31 792 LEU A C 1
ATOM 6176 O O . LEU A 1 792 ? 24.721 -32.637 -23.811 1.00 88.31 792 LEU A O 1
ATOM 6180 N N . PHE A 1 793 ? 24.838 -30.694 -24.927 1.00 88.00 793 PHE A N 1
ATOM 6181 C CA . PHE A 1 793 ? 25.678 -29.993 -23.954 1.00 88.00 793 PHE A CA 1
ATOM 6182 C C . PHE A 1 793 ? 24.867 -29.410 -22.783 1.00 88.00 793 PHE A C 1
ATOM 6184 O O . PHE A 1 793 ? 25.224 -29.575 -21.613 1.00 88.00 793 PHE A O 1
ATOM 6191 N N . ALA A 1 794 ? 23.772 -28.719 -23.090 1.00 89.12 794 ALA A N 1
ATOM 6192 C CA . ALA A 1 794 ? 23.031 -27.920 -22.126 1.00 89.12 794 ALA A CA 1
ATOM 6193 C C . ALA A 1 794 ? 22.026 -28.744 -21.313 1.00 89.12 794 ALA A C 1
ATOM 6195 O O . ALA A 1 794 ? 21.851 -28.473 -20.128 1.00 89.12 794 ALA A O 1
ATOM 6196 N N . LEU A 1 795 ? 21.405 -29.777 -21.897 1.00 89.94 795 LEU A N 1
ATOM 6197 C CA . LEU A 1 795 ? 20.390 -30.586 -21.213 1.00 89.94 795 LEU A CA 1
ATOM 6198 C C . LEU A 1 795 ? 20.932 -31.322 -19.973 1.00 89.94 795 LEU A C 1
ATOM 6200 O O . LEU A 1 795 ? 20.302 -31.211 -18.920 1.00 89.94 795 LEU A O 1
ATOM 6204 N N . PRO A 1 796 ? 22.083 -32.029 -20.015 1.00 91.69 796 PRO A N 1
ATOM 6205 C CA . PRO A 1 796 ? 22.629 -32.667 -18.814 1.00 91.69 796 PRO A CA 1
ATOM 6206 C C . PRO A 1 796 ? 22.958 -31.648 -17.717 1.00 91.69 796 PRO A C 1
ATOM 6208 O O . PRO A 1 796 ? 22.688 -31.890 -16.540 1.00 91.69 796 PRO A O 1
ATOM 6211 N N . THR A 1 797 ? 23.486 -30.487 -18.114 1.00 87.50 797 THR A N 1
ATOM 6212 C CA . THR A 1 797 ? 23.825 -29.384 -17.207 1.00 87.50 797 THR A CA 1
ATOM 6213 C C . THR A 1 797 ? 22.571 -28.797 -16.558 1.00 87.50 797 THR A C 1
ATOM 6215 O O . THR A 1 797 ? 22.534 -28.619 -15.343 1.00 87.50 797 THR A O 1
ATOM 6218 N N . GLY A 1 798 ? 21.510 -28.568 -17.335 1.00 89.50 798 GLY A N 1
ATOM 6219 C CA . GLY A 1 798 ? 20.226 -28.081 -16.839 1.00 89.50 798 GLY A CA 1
ATOM 6220 C C . GLY A 1 798 ? 19.538 -29.066 -15.895 1.00 89.50 798 GLY A C 1
ATOM 6221 O O . GLY A 1 798 ? 19.044 -28.654 -14.849 1.00 89.50 798 GLY A O 1
ATOM 6222 N N . ILE A 1 799 ? 19.570 -30.372 -16.191 1.00 91.19 799 ILE A N 1
ATOM 6223 C CA . ILE A 1 799 ? 19.048 -31.412 -15.287 1.00 91.19 799 ILE A CA 1
ATOM 6224 C C . ILE A 1 799 ? 19.819 -31.409 -13.964 1.00 91.19 799 ILE A C 1
ATOM 6226 O O . ILE A 1 799 ? 19.202 -31.416 -12.897 1.00 91.19 799 ILE A O 1
ATOM 6230 N N . LEU A 1 800 ? 21.153 -31.361 -14.018 1.00 90.31 800 LEU A N 1
ATOM 6231 C CA . LEU A 1 800 ? 21.990 -31.292 -12.821 1.00 90.31 800 LEU A CA 1
ATOM 6232 C C . LEU A 1 800 ? 21.653 -30.049 -11.986 1.00 90.31 800 LEU A C 1
ATOM 6234 O O . LEU A 1 800 ? 21.404 -30.166 -10.786 1.00 90.31 800 LEU A O 1
ATOM 6238 N N . MET A 1 801 ? 21.570 -28.877 -12.620 1.00 87.69 801 MET A N 1
ATOM 6239 C CA . MET A 1 801 ? 21.203 -27.627 -11.951 1.00 87.69 801 MET A CA 1
ATOM 6240 C C . MET A 1 801 ? 19.793 -27.670 -11.362 1.00 87.69 801 MET A C 1
ATOM 6242 O O . MET A 1 801 ? 19.584 -27.178 -10.256 1.00 87.69 801 MET A O 1
ATOM 6246 N N . LEU A 1 802 ? 18.831 -28.290 -12.048 1.00 91.00 802 LEU A N 1
ATOM 6247 C CA . LEU A 1 802 ? 17.462 -28.423 -11.559 1.00 91.00 802 LEU A CA 1
ATOM 6248 C C . LEU A 1 802 ? 17.401 -29.294 -10.300 1.00 91.00 802 LEU A C 1
ATOM 6250 O O . LEU A 1 802 ? 16.724 -28.931 -9.339 1.00 91.00 802 LEU A O 1
ATOM 6254 N N . VAL A 1 803 ? 18.142 -30.408 -10.277 1.00 90.94 803 VAL A N 1
ATOM 6255 C CA . VAL A 1 803 ? 18.246 -31.294 -9.105 1.00 90.94 803 VAL A CA 1
ATOM 6256 C C . VAL A 1 803 ? 18.924 -30.577 -7.941 1.00 90.94 803 VAL A C 1
ATOM 6258 O O . VAL A 1 803 ? 18.434 -30.635 -6.815 1.00 90.94 803 VAL A O 1
ATOM 6261 N N . VAL A 1 804 ? 20.018 -29.865 -8.207 1.00 89.00 804 VAL A N 1
ATOM 6262 C CA . VAL A 1 804 ? 20.745 -29.087 -7.197 1.00 89.00 804 VAL A CA 1
ATOM 6263 C C . VAL A 1 804 ? 19.863 -27.977 -6.613 1.00 89.00 804 VAL A C 1
ATOM 6265 O O . VAL A 1 804 ? 19.750 -27.857 -5.393 1.00 89.00 804 VAL A O 1
ATOM 6268 N N . CYS A 1 805 ? 19.174 -27.221 -7.468 1.00 89.25 805 CYS A N 1
ATOM 6269 C CA . CYS A 1 805 ? 18.231 -26.178 -7.069 1.00 89.25 805 CYS A CA 1
ATOM 6270 C C . CYS A 1 805 ? 17.071 -26.759 -6.250 1.00 89.25 805 CYS A C 1
ATOM 6272 O O . CYS A 1 805 ? 16.689 -26.200 -5.223 1.00 89.25 805 CYS A O 1
ATOM 6274 N N . TRP A 1 806 ? 16.543 -27.917 -6.658 1.00 90.50 806 TRP A N 1
ATOM 6275 C CA . TRP A 1 806 ? 15.503 -28.621 -5.914 1.00 90.50 806 TRP A CA 1
ATOM 6276 C C . TRP A 1 806 ? 15.989 -29.011 -4.516 1.00 90.50 806 TRP A C 1
ATOM 6278 O O . TRP A 1 806 ? 15.319 -28.670 -3.543 1.00 90.50 806 TRP A O 1
ATOM 6288 N N . ILE A 1 807 ? 17.165 -29.639 -4.385 1.00 88.81 807 ILE A N 1
ATOM 6289 C CA . ILE A 1 807 ? 17.762 -29.979 -3.080 1.00 88.81 807 ILE A CA 1
ATOM 6290 C C . ILE A 1 807 ? 17.931 -28.720 -2.223 1.00 88.81 807 ILE A C 1
ATOM 6292 O O . ILE A 1 807 ? 17.566 -28.730 -1.047 1.00 88.81 807 ILE A O 1
ATOM 6296 N N . TRP A 1 808 ? 18.432 -27.626 -2.801 1.00 87.94 808 TRP A N 1
ATOM 6297 C CA . TRP A 1 808 ? 18.606 -26.359 -2.094 1.00 87.94 808 TRP A CA 1
ATOM 6298 C C . TRP A 1 808 ? 17.280 -25.789 -1.580 1.00 87.94 808 TRP A C 1
ATOM 6300 O O . TRP A 1 808 ? 17.175 -25.446 -0.405 1.00 87.94 808 TRP A O 1
ATOM 6310 N N . LEU A 1 809 ? 16.229 -25.773 -2.403 1.00 88.88 809 LEU A N 1
ATOM 6311 C CA . LEU A 1 809 ? 14.904 -25.314 -1.980 1.00 88.88 809 LEU A CA 1
ATOM 6312 C C . LEU A 1 809 ? 14.293 -26.218 -0.901 1.00 88.88 809 LEU A C 1
ATOM 6314 O O . LEU A 1 809 ? 13.674 -25.705 0.033 1.00 88.88 809 LEU A O 1
ATOM 6318 N N . GLN A 1 810 ? 14.519 -27.538 -0.954 1.00 86.25 810 GLN A N 1
ATOM 6319 C CA . GLN A 1 810 ? 14.142 -28.428 0.153 1.00 86.25 810 GLN A CA 1
ATOM 6320 C C . GLN A 1 810 ? 14.907 -28.072 1.433 1.00 86.25 810 GLN A C 1
ATOM 6322 O O . GLN A 1 810 ? 14.320 -28.024 2.512 1.00 86.25 810 GLN A O 1
ATOM 6327 N N . LEU A 1 811 ? 16.209 -27.795 1.334 1.00 84.81 811 LEU A N 1
ATOM 6328 C CA . LEU A 1 811 ? 17.024 -27.388 2.474 1.00 84.81 811 LEU A CA 1
ATOM 6329 C C . LEU A 1 811 ? 16.632 -26.014 3.012 1.00 84.81 811 LEU A C 1
ATOM 6331 O O . LEU A 1 811 ? 16.770 -25.799 4.204 1.00 84.81 811 LEU A O 1
ATOM 6335 N N . CYS A 1 812 ? 16.139 -25.079 2.207 1.00 82.19 812 CYS A N 1
ATOM 6336 C CA . CYS A 1 812 ? 15.688 -23.781 2.709 1.00 82.19 812 CYS A CA 1
ATOM 6337 C C . CYS A 1 812 ? 14.315 -23.882 3.382 1.00 82.19 812 CYS A C 1
ATOM 6339 O O . CYS A 1 812 ? 14.157 -23.442 4.521 1.00 82.19 812 CYS A O 1
ATOM 6341 N N . TYR A 1 813 ? 13.356 -24.512 2.701 1.00 83.94 813 TYR A N 1
ATOM 6342 C CA . TYR A 1 813 ? 11.930 -24.366 3.003 1.00 83.94 813 TYR A CA 1
ATOM 6343 C C . TYR A 1 813 ? 11.249 -25.653 3.482 1.00 83.94 813 TYR A C 1
ATOM 6345 O O . TYR A 1 813 ? 10.145 -25.600 4.015 1.00 83.94 813 TYR A O 1
ATOM 6353 N N . ASN A 1 814 ? 11.904 -26.813 3.360 1.00 76.38 814 ASN A N 1
ATOM 6354 C CA . ASN A 1 814 ? 11.331 -28.116 3.712 1.00 76.38 814 ASN A CA 1
ATOM 6355 C C . ASN A 1 814 ? 12.321 -29.045 4.457 1.00 76.38 814 ASN A C 1
ATOM 6357 O O . ASN A 1 814 ? 12.336 -30.266 4.273 1.00 76.38 814 ASN A O 1
ATOM 6361 N N . LYS A 1 815 ? 13.157 -28.474 5.343 1.00 71.19 815 LYS A N 1
ATOM 6362 C CA . LYS A 1 815 ? 14.206 -29.201 6.098 1.00 71.19 815 LYS A CA 1
ATOM 6363 C C . LYS A 1 815 ? 13.687 -30.442 6.828 1.00 71.19 815 LYS A C 1
ATOM 6365 O O . LYS A 1 815 ? 14.388 -31.445 6.924 1.00 71.19 815 LYS A O 1
ATOM 6370 N N . LYS A 1 816 ? 12.467 -30.370 7.372 1.00 65.56 816 LYS A N 1
ATOM 6371 C CA . LYS A 1 816 ? 11.892 -31.435 8.205 1.00 65.56 816 LYS A CA 1
ATOM 6372 C C . LYS A 1 816 ? 11.522 -32.679 7.390 1.00 65.56 816 LYS A C 1
ATOM 6374 O O . LYS A 1 816 ? 11.824 -33.778 7.835 1.00 65.56 816 LYS A O 1
ATOM 6379 N N . GLU A 1 817 ? 10.940 -32.536 6.196 1.00 62.38 817 GLU A N 1
ATOM 6380 C CA . GLU A 1 817 ? 10.605 -33.694 5.342 1.00 62.38 817 GLU A CA 1
ATOM 6381 C C . GLU A 1 817 ? 11.825 -34.323 4.655 1.00 62.38 817 GLU A C 1
ATOM 6383 O O . GLU A 1 817 ? 11.765 -35.489 4.258 1.00 62.38 817 GLU A O 1
ATOM 6388 N N . LEU A 1 818 ? 12.919 -33.570 4.489 1.00 62.19 818 LEU A N 1
ATOM 6389 C CA . LEU A 1 818 ? 14.137 -34.086 3.864 1.00 62.19 818 LEU A CA 1
ATOM 6390 C C . LEU A 1 818 ? 14.863 -35.098 4.771 1.00 62.19 818 LEU A C 1
ATOM 6392 O O . LEU A 1 818 ? 15.399 -36.081 4.267 1.00 62.19 818 LEU A O 1
ATOM 6396 N N . PHE A 1 819 ? 14.838 -34.884 6.094 1.00 58.44 819 PHE A N 1
ATOM 6397 C CA . PHE A 1 819 ? 15.589 -35.688 7.070 1.00 58.44 819 PHE A CA 1
ATOM 6398 C C . PHE A 1 819 ? 14.729 -36.563 8.003 1.00 58.44 819 PHE A C 1
ATOM 6400 O O . PHE A 1 819 ? 15.278 -37.456 8.646 1.00 58.44 819 PHE A O 1
ATOM 6407 N N . GLN A 1 820 ? 13.405 -36.365 8.097 1.00 49.22 820 GLN A N 1
ATOM 6408 C CA . GLN A 1 820 ? 12.534 -37.182 8.959 1.00 49.22 820 GLN A CA 1
ATOM 6409 C C . GLN A 1 820 ? 11.600 -38.104 8.158 1.00 49.22 820 GLN A C 1
ATOM 6411 O O . GLN A 1 820 ? 10.743 -37.652 7.401 1.00 49.22 820 GLN A O 1
ATOM 6416 N N . CYS A 1 821 ? 11.710 -39.414 8.401 1.00 37.56 821 CYS A N 1
ATOM 6417 C CA . CYS A 1 821 ? 10.793 -40.450 7.913 1.00 37.56 821 CYS A CA 1
ATOM 6418 C C . CYS A 1 821 ? 9.647 -40.690 8.915 1.00 37.56 821 CYS A C 1
ATOM 6420 O O . CYS A 1 821 ? 9.526 -41.787 9.452 1.00 37.56 821 CYS A O 1
ATOM 6422 N N . HIS A 1 822 ? 8.832 -39.675 9.225 1.00 43.34 822 HIS A N 1
ATOM 6423 C CA . HIS A 1 822 ? 7.663 -39.873 10.095 1.00 43.34 822 HIS A CA 1
ATOM 6424 C C . HIS A 1 822 ? 6.359 -39.845 9.287 1.00 43.34 822 HIS A C 1
ATOM 6426 O O . HIS A 1 822 ? 6.014 -38.845 8.656 1.00 43.34 822 HIS A O 1
ATOM 6432 N N . TYR A 1 823 ? 5.655 -40.977 9.290 1.00 43.69 823 TYR A N 1
ATOM 6433 C CA . TYR A 1 823 ? 4.405 -41.216 8.572 1.00 43.69 823 TYR A CA 1
ATOM 6434 C C . TYR A 1 823 ? 3.224 -40.715 9.420 1.00 43.69 823 TYR A C 1
ATOM 6436 O O . TYR A 1 823 ? 2.899 -41.317 10.438 1.00 43.69 823 TYR A O 1
ATOM 6444 N N . SER A 1 824 ? 2.594 -39.601 9.028 1.00 49.97 824 SER A N 1
ATOM 6445 C CA . SER A 1 824 ? 1.379 -39.075 9.678 1.00 49.97 824 SER A CA 1
ATOM 6446 C C . SER A 1 824 ? 0.140 -39.390 8.834 1.00 49.97 824 SER A C 1
ATOM 6448 O O . SER A 1 824 ? 0.088 -39.054 7.648 1.00 49.97 824 SER A O 1
ATOM 6450 N N . ALA A 1 825 ? -0.870 -40.013 9.449 1.00 51.41 825 ALA A N 1
ATOM 6451 C CA . ALA A 1 825 ? -2.132 -40.386 8.802 1.00 51.41 825 ALA A CA 1
ATOM 6452 C C . ALA A 1 825 ? -2.930 -39.170 8.283 1.00 51.41 825 ALA A C 1
ATOM 6454 O O . ALA A 1 825 ? -3.605 -39.263 7.256 1.00 51.41 825 ALA A O 1
ATOM 6455 N N . GLU A 1 826 ? -2.813 -38.010 8.936 1.00 52.69 826 GLU A N 1
ATOM 6456 C CA . GLU A 1 826 ? -3.474 -36.771 8.501 1.00 52.69 826 GLU A CA 1
ATOM 6457 C C . GLU A 1 826 ? -2.848 -36.195 7.228 1.00 52.69 826 GLU A C 1
ATOM 6459 O O . GLU A 1 826 ? -3.560 -35.764 6.318 1.00 52.69 826 GLU A O 1
ATOM 6464 N N . ARG A 1 827 ? -1.519 -36.297 7.089 1.00 54.38 827 ARG A N 1
ATOM 6465 C CA . ARG A 1 827 ? -0.828 -35.917 5.846 1.00 54.38 827 ARG A CA 1
ATOM 6466 C C . ARG A 1 827 ? -1.262 -36.792 4.676 1.00 54.38 827 ARG A C 1
ATOM 6468 O O . ARG A 1 827 ? -1.429 -36.283 3.575 1.00 54.38 827 ARG A O 1
ATOM 6475 N N . HIS A 1 828 ? -1.508 -38.082 4.902 1.00 59.47 828 HIS A N 1
ATOM 6476 C CA . HIS A 1 828 ? -1.992 -38.982 3.854 1.00 59.47 828 HIS A CA 1
ATOM 6477 C C . HIS A 1 828 ? -3.393 -38.591 3.340 1.00 59.47 828 HIS A C 1
ATOM 6479 O O . HIS A 1 828 ? -3.651 -38.663 2.140 1.00 59.47 828 HIS A O 1
ATOM 6485 N N . LYS A 1 829 ? -4.282 -38.083 4.208 1.00 61.34 829 LYS A N 1
ATOM 6486 C CA . LYS A 1 829 ? -5.600 -37.562 3.794 1.00 61.34 829 LYS A CA 1
ATOM 6487 C C . LYS A 1 829 ? -5.498 -36.299 2.932 1.00 61.34 829 LYS A C 1
ATOM 6489 O O . LYS A 1 829 ? -6.152 -36.236 1.891 1.00 61.34 829 LYS A O 1
ATOM 6494 N N . ALA A 1 830 ? -4.666 -35.329 3.321 1.00 59.75 830 ALA A N 1
ATOM 6495 C CA . ALA A 1 830 ? -4.431 -34.117 2.524 1.00 59.75 830 ALA A CA 1
ATOM 6496 C C . ALA A 1 830 ? -3.869 -34.465 1.134 1.00 59.75 830 ALA A C 1
ATOM 6498 O O . ALA A 1 830 ? -4.323 -33.959 0.112 1.00 59.75 830 ALA A O 1
ATOM 6499 N N . GLN A 1 831 ? -2.954 -35.430 1.097 1.00 63.66 831 GLN A N 1
ATOM 6500 C CA . GLN A 1 831 ? -2.361 -35.980 -0.117 1.00 63.66 831 GLN A CA 1
ATOM 6501 C C . GLN A 1 831 ? -3.376 -36.651 -1.053 1.00 63.66 831 GLN A C 1
ATOM 6503 O O . GLN A 1 831 ? -3.344 -36.429 -2.265 1.00 63.66 831 GLN A O 1
ATOM 6508 N N . ILE A 1 832 ? -4.298 -37.446 -0.504 1.00 66.75 832 ILE A N 1
ATOM 6509 C CA . ILE A 1 832 ? -5.373 -38.085 -1.276 1.00 66.75 832 ILE A CA 1
ATOM 6510 C C . ILE A 1 832 ? -6.340 -37.034 -1.833 1.00 66.75 832 ILE A C 1
ATOM 6512 O O . ILE A 1 832 ? -6.710 -37.110 -3.005 1.00 66.75 832 ILE A O 1
ATOM 6516 N N . LYS A 1 833 ? -6.732 -36.038 -1.028 1.00 69.69 833 LYS A N 1
ATOM 6517 C CA . LYS A 1 833 ? -7.692 -35.007 -1.450 1.00 69.69 833 LYS A CA 1
ATOM 6518 C C . LYS A 1 833 ? -7.084 -34.044 -2.478 1.00 69.69 833 LYS A C 1
ATOM 6520 O O . LYS A 1 833 ? -7.741 -33.752 -3.471 1.00 69.69 833 LYS A O 1
ATOM 6525 N N . LEU A 1 834 ? -5.810 -33.670 -2.338 1.00 66.56 834 LEU A N 1
ATOM 6526 C CA . LEU A 1 834 ? -5.084 -32.906 -3.359 1.00 66.56 834 LEU A CA 1
ATOM 6527 C C . LEU A 1 834 ? -4.986 -33.680 -4.683 1.00 66.56 834 LEU A C 1
ATOM 6529 O O . LEU A 1 834 ? -5.282 -33.138 -5.748 1.00 66.56 834 LEU A O 1
ATOM 6533 N N . LYS A 1 835 ? -4.651 -34.977 -4.628 1.00 70.56 835 LYS A N 1
ATOM 6534 C CA . LYS A 1 835 ? -4.641 -35.835 -5.821 1.00 70.56 835 LYS A CA 1
ATOM 6535 C C . LYS A 1 835 ? -6.030 -35.941 -6.453 1.00 70.56 835 LYS A C 1
ATOM 6537 O O . LYS A 1 835 ? -6.137 -35.938 -7.678 1.00 70.56 835 LYS A O 1
ATOM 6542 N N . ALA A 1 836 ? -7.092 -35.993 -5.648 1.00 74.12 836 ALA A N 1
ATOM 6543 C CA . ALA A 1 836 ? -8.468 -35.990 -6.139 1.00 74.12 836 ALA A CA 1
ATOM 6544 C C . ALA A 1 836 ? -8.829 -34.674 -6.848 1.00 74.12 836 ALA A C 1
ATOM 6546 O O . ALA A 1 836 ? -9.465 -34.728 -7.898 1.00 74.12 836 ALA A O 1
ATOM 6547 N N . ILE A 1 837 ? -8.377 -33.521 -6.342 1.00 72.25 837 ILE A N 1
ATOM 6548 C CA . ILE A 1 837 ? -8.590 -32.204 -6.966 1.00 72.25 837 ILE A CA 1
ATOM 6549 C C . ILE A 1 837 ? -7.851 -32.104 -8.303 1.00 72.25 837 ILE A C 1
ATOM 6551 O O . ILE A 1 837 ? -8.475 -31.779 -9.308 1.00 72.25 837 ILE A O 1
ATOM 6555 N N . LEU A 1 838 ? -6.562 -32.458 -8.350 1.00 72.31 838 LEU A N 1
ATOM 6556 C CA . LEU A 1 838 ? -5.787 -32.459 -9.600 1.00 72.31 838 LEU A CA 1
ATOM 6557 C C . LEU A 1 838 ? -6.396 -33.414 -10.636 1.00 72.31 838 LEU A C 1
ATOM 6559 O O . LEU A 1 838 ? -6.524 -33.079 -11.812 1.00 72.31 838 LEU A O 1
ATOM 6563 N N . THR A 1 839 ? -6.846 -34.590 -10.188 1.00 74.69 839 THR A N 1
ATOM 6564 C CA . THR A 1 839 ? -7.533 -35.560 -11.053 1.00 74.69 839 THR A CA 1
ATOM 6565 C C . THR A 1 839 ? -8.890 -35.032 -11.524 1.00 74.69 839 THR A C 1
ATOM 6567 O O . THR A 1 839 ? -9.294 -35.318 -12.649 1.00 74.69 839 THR A O 1
ATOM 6570 N N . LYS A 1 840 ? -9.602 -34.265 -10.690 1.00 81.00 840 LYS A N 1
ATOM 6571 C CA . LYS A 1 840 ? -10.868 -33.619 -11.049 1.00 81.00 840 LYS A CA 1
ATOM 6572 C C . LYS A 1 840 ? -10.644 -32.523 -12.092 1.00 81.00 840 LYS A C 1
ATOM 6574 O O . LYS A 1 840 ? -11.237 -32.617 -13.156 1.00 81.00 840 LYS A O 1
ATOM 6579 N N . GLN A 1 841 ? -9.712 -31.595 -11.859 1.00 76.19 841 GLN A N 1
ATOM 6580 C CA . GLN A 1 841 ? -9.349 -30.553 -12.829 1.00 76.19 841 GLN A CA 1
ATOM 6581 C C . GLN A 1 841 ? -8.906 -31.151 -14.173 1.00 76.19 841 GLN A C 1
ATOM 6583 O O . GLN A 1 841 ? -9.310 -30.679 -15.233 1.00 76.19 841 GLN A O 1
ATOM 6588 N N . TYR A 1 842 ? -8.142 -32.249 -14.147 1.00 80.38 842 TYR A N 1
ATOM 6589 C CA . TYR A 1 842 ? -7.774 -32.964 -15.369 1.00 80.38 842 TYR A CA 1
ATOM 6590 C C . TYR A 1 842 ? -8.979 -33.605 -16.079 1.00 80.38 842 TYR A C 1
ATOM 6592 O O . TYR A 1 842 ? -9.051 -33.595 -17.307 1.00 80.38 842 TYR A O 1
ATOM 6600 N N . LYS A 1 843 ? -9.938 -34.168 -15.332 1.00 82.50 843 LYS A N 1
ATOM 6601 C CA . LYS A 1 843 ? -11.170 -34.740 -15.901 1.00 82.50 843 LYS A CA 1
ATOM 6602 C C . LYS A 1 843 ? -12.095 -33.667 -16.480 1.00 82.50 843 LYS A C 1
ATOM 6604 O O . LYS A 1 843 ? -12.696 -33.916 -17.525 1.00 82.50 843 LYS A O 1
ATOM 6609 N N . ASP A 1 844 ? -12.161 -32.493 -15.857 1.00 83.81 844 ASP A N 1
ATOM 6610 C CA . ASP A 1 844 ? -12.983 -31.358 -16.298 1.00 83.81 844 ASP A CA 1
ATOM 6611 C C . ASP A 1 844 ? -12.522 -30.806 -17.664 1.00 83.81 844 ASP A C 1
ATOM 6613 O O . ASP A 1 844 ? -13.340 -30.334 -18.452 1.00 83.81 844 ASP A O 1
ATOM 6617 N N . LEU A 1 845 ? -11.237 -30.965 -18.016 1.00 80.38 845 LEU A N 1
ATOM 6618 C CA . LEU A 1 845 ? -10.703 -30.642 -19.351 1.00 80.38 845 LEU A CA 1
ATOM 6619 C C . LEU A 1 845 ? -11.255 -31.529 -20.482 1.00 80.38 845 LEU A C 1
ATOM 6621 O O . LEU A 1 845 ? -11.038 -31.228 -21.661 1.00 80.38 845 LEU A O 1
ATOM 6625 N N . GLY A 1 846 ? -11.922 -32.640 -20.158 1.00 85.25 846 GLY A N 1
ATOM 6626 C CA . GLY A 1 846 ? -12.536 -33.538 -21.132 1.00 85.25 846 GLY A CA 1
ATOM 6627 C C . GLY A 1 846 ? -11.545 -34.206 -22.096 1.00 85.25 846 GLY A C 1
ATOM 6628 O O . GLY A 1 846 ? -10.332 -34.256 -21.868 1.00 85.25 846 GLY A O 1
ATOM 6629 N N . ARG A 1 847 ? -12.081 -34.761 -23.192 1.00 85.69 847 ARG A N 1
ATOM 6630 C CA . ARG A 1 847 ? -11.284 -35.399 -24.257 1.00 85.69 847 ARG A CA 1
ATOM 6631 C C . ARG A 1 847 ? -10.434 -34.351 -24.995 1.00 85.69 847 ARG A C 1
ATOM 6633 O O . ARG A 1 847 ? -10.924 -33.239 -25.190 1.00 85.69 847 ARG A O 1
ATOM 6640 N N . PRO A 1 848 ? -9.206 -34.697 -25.433 1.00 84.75 848 PRO A N 1
ATOM 6641 C CA . PRO A 1 848 ? -8.337 -33.757 -26.128 1.00 84.75 848 PRO A CA 1
ATOM 6642 C C . PRO A 1 848 ? -9.012 -33.222 -27.391 1.00 84.75 848 PRO A C 1
ATOM 6644 O O . PRO A 1 848 ? -9.572 -33.983 -28.188 1.00 84.75 848 PRO A O 1
ATOM 6647 N N . LYS A 1 849 ? -8.986 -31.897 -27.545 1.00 87.50 849 LYS A N 1
ATOM 6648 C CA . LYS A 1 849 ? -9.578 -31.208 -28.696 1.00 87.50 849 LYS A CA 1
ATOM 6649 C C . LYS A 1 849 ? -8.748 -31.472 -29.957 1.00 87.50 849 LYS A C 1
ATOM 6651 O O . LYS A 1 849 ? -7.568 -31.804 -29.889 1.00 87.50 849 LYS A O 1
ATOM 6656 N N . TRP A 1 850 ? -9.357 -31.294 -31.129 1.00 88.25 850 TRP A N 1
ATOM 6657 C CA . TRP A 1 850 ? -8.660 -31.450 -32.413 1.00 88.25 850 TRP A CA 1
ATOM 6658 C C . TRP A 1 850 ? -7.423 -30.547 -32.515 1.00 88.25 850 TRP A C 1
ATOM 6660 O O . TRP A 1 850 ? -6.340 -31.028 -32.838 1.00 88.25 850 TRP A O 1
ATOM 6670 N N . SER A 1 851 ? -7.566 -29.268 -32.161 1.00 89.50 851 SER A N 1
ATOM 6671 C CA . SER A 1 851 ? -6.460 -28.309 -32.126 1.00 89.50 851 SER A CA 1
ATOM 6672 C C . SER A 1 851 ? -5.321 -28.752 -31.199 1.00 89.50 851 SER A C 1
ATOM 6674 O O . SER A 1 851 ? -4.160 -28.620 -31.576 1.00 89.50 851 SER A O 1
ATOM 6676 N N . GLU A 1 852 ? -5.626 -29.344 -30.035 1.00 90.56 852 GLU A N 1
ATOM 6677 C CA . GLU A 1 852 ? -4.618 -29.872 -29.095 1.00 90.56 852 GLU A CA 1
ATOM 6678 C C . GLU A 1 852 ? -3.789 -30.994 -29.734 1.00 90.56 852 GLU A C 1
ATOM 6680 O O . GLU A 1 852 ? -2.565 -31.004 -29.613 1.00 90.56 852 GLU A O 1
ATOM 6685 N N . LEU A 1 853 ? -4.441 -31.913 -30.455 1.00 90.44 853 LEU A N 1
ATOM 6686 C CA . LEU A 1 853 ? -3.769 -33.022 -31.138 1.00 90.44 853 LEU A CA 1
ATOM 6687 C C . LEU A 1 853 ? -2.913 -32.546 -32.315 1.00 90.44 853 LEU A C 1
ATOM 6689 O O . LEU A 1 853 ? -1.800 -33.038 -32.493 1.00 90.44 853 LEU A O 1
ATOM 6693 N N . VAL A 1 854 ? -3.406 -31.586 -33.102 1.00 91.94 854 VAL A N 1
ATOM 6694 C CA . VAL A 1 854 ? -2.657 -31.022 -34.234 1.00 91.94 854 VAL A CA 1
ATOM 6695 C C . VAL A 1 854 ? -1.410 -30.290 -33.741 1.00 91.94 854 VAL A C 1
ATOM 6697 O O . VAL A 1 854 ? -0.320 -30.564 -34.239 1.00 91.94 854 VAL A O 1
ATOM 6700 N N . VAL A 1 855 ? -1.529 -29.424 -32.728 1.00 91.62 855 VAL A N 1
ATOM 6701 C CA . VAL A 1 855 ? -0.375 -28.710 -32.151 1.00 91.62 855 VAL A CA 1
ATOM 6702 C C . VAL A 1 855 ? 0.621 -29.682 -31.514 1.00 91.62 855 VAL A C 1
ATOM 6704 O O . VAL A 1 855 ? 1.824 -29.533 -31.722 1.00 91.62 855 VAL A O 1
ATOM 6707 N N . ALA A 1 856 ? 0.155 -30.726 -30.819 1.00 90.31 856 ALA A N 1
ATOM 6708 C CA . ALA A 1 856 ? 1.030 -31.783 -30.307 1.00 90.31 856 ALA A CA 1
ATOM 6709 C C . ALA A 1 856 ? 1.756 -32.542 -31.437 1.00 90.31 856 ALA A C 1
ATOM 6711 O O . ALA A 1 856 ? 2.938 -32.855 -31.313 1.00 90.31 856 ALA A O 1
ATOM 6712 N N . GLY A 1 857 ? 1.084 -32.794 -32.564 1.00 92.56 857 GLY A N 1
ATOM 6713 C CA . GLY A 1 857 ? 1.699 -33.378 -33.758 1.00 92.56 857 GLY A CA 1
ATOM 6714 C C . GLY A 1 857 ? 2.773 -32.476 -34.375 1.00 92.56 857 GLY A C 1
ATOM 6715 O O . GLY A 1 857 ? 3.861 -32.954 -34.695 1.00 92.56 857 GLY A O 1
ATOM 6716 N N . ILE A 1 858 ? 2.507 -31.167 -34.477 1.00 93.12 858 ILE A N 1
ATOM 6717 C CA . ILE A 1 858 ? 3.487 -30.168 -34.939 1.00 93.12 858 ILE A CA 1
ATOM 6718 C C . ILE A 1 858 ? 4.685 -30.110 -33.984 1.00 93.12 858 ILE A C 1
ATOM 6720 O O . ILE A 1 858 ? 5.816 -30.002 -34.445 1.00 93.12 858 ILE A O 1
ATOM 6724 N N . PHE A 1 859 ? 4.468 -30.243 -32.673 1.00 89.88 859 PHE A N 1
ATOM 6725 C CA . PHE A 1 859 ? 5.553 -30.280 -31.691 1.00 89.88 859 PHE A CA 1
ATOM 6726 C C . PHE A 1 859 ? 6.507 -31.457 -31.919 1.00 89.88 859 PHE A C 1
ATOM 6728 O O . PHE A 1 859 ? 7.724 -31.286 -31.972 1.00 89.88 859 PHE A O 1
ATOM 6735 N N . VAL A 1 860 ? 5.951 -32.661 -32.091 1.00 90.62 860 VAL A N 1
ATOM 6736 C CA . VAL A 1 860 ? 6.744 -33.863 -32.381 1.00 90.62 860 VAL A CA 1
ATOM 6737 C C . VAL A 1 860 ? 7.470 -33.705 -33.716 1.00 90.62 860 VAL A C 1
ATOM 6739 O O . VAL A 1 860 ? 8.656 -34.022 -33.805 1.00 90.62 860 VAL A O 1
ATOM 6742 N N . LEU A 1 861 ? 6.798 -33.156 -34.733 1.00 91.94 861 LEU A N 1
ATOM 6743 C CA . LEU A 1 861 ? 7.402 -32.860 -36.030 1.00 91.94 861 LEU A CA 1
ATOM 6744 C C . LEU A 1 861 ? 8.582 -31.885 -35.902 1.00 91.94 861 LEU A C 1
ATOM 6746 O O . LEU A 1 861 ? 9.640 -32.153 -36.464 1.00 91.94 861 LEU A O 1
ATOM 6750 N N . LEU A 1 862 ? 8.430 -30.800 -35.140 1.00 89.56 862 LEU A N 1
ATOM 6751 C CA . LEU A 1 862 ? 9.476 -29.806 -34.890 1.00 89.56 862 LEU A CA 1
ATOM 6752 C C . LEU A 1 862 ? 10.728 -30.454 -34.279 1.00 89.56 862 LEU A C 1
ATOM 6754 O O . LEU A 1 862 ? 11.832 -30.273 -34.795 1.00 89.56 862 LEU A O 1
ATOM 6758 N N . ILE A 1 863 ? 10.554 -31.263 -33.228 1.00 87.12 863 ILE A N 1
ATOM 6759 C CA . ILE A 1 863 ? 11.654 -31.976 -32.558 1.00 87.12 863 ILE A CA 1
ATOM 6760 C C . ILE A 1 863 ? 12.342 -32.946 -33.524 1.00 87.12 863 ILE A C 1
ATOM 6762 O O . ILE A 1 863 ? 13.571 -32.956 -33.625 1.00 87.12 863 ILE A O 1
ATOM 6766 N N . VAL A 1 864 ? 11.563 -33.748 -34.256 1.00 88.50 864 VAL A N 1
ATOM 6767 C CA . VAL A 1 864 ? 12.102 -34.711 -35.223 1.00 88.50 864 VAL A CA 1
ATOM 6768 C C . VAL A 1 864 ? 12.887 -33.986 -36.310 1.00 88.50 864 VAL A C 1
ATOM 6770 O O . VAL A 1 864 ? 14.014 -34.389 -36.600 1.00 88.50 864 VAL A O 1
ATOM 6773 N N . LEU A 1 865 ? 12.346 -32.904 -36.877 1.00 88.75 865 LEU A N 1
ATOM 6774 C CA . LEU A 1 865 ? 13.015 -32.131 -37.920 1.00 88.75 865 LEU A CA 1
ATOM 6775 C C . LEU A 1 865 ? 14.323 -31.518 -37.419 1.00 88.75 865 LEU A C 1
ATOM 6777 O O . LEU A 1 865 ? 15.322 -31.644 -38.121 1.00 88.75 865 LEU A O 1
ATOM 6781 N N . TRP A 1 866 ? 14.372 -30.930 -36.219 1.00 86.62 866 TRP A N 1
ATOM 6782 C CA . TRP A 1 866 ? 15.619 -30.390 -35.662 1.00 86.62 866 TRP A CA 1
ATOM 6783 C C . TRP A 1 866 ? 16.672 -31.471 -35.375 1.00 86.62 866 TRP A C 1
ATOM 6785 O O . TRP A 1 866 ? 17.834 -31.284 -35.737 1.00 86.62 866 TRP A O 1
ATOM 6795 N N . ILE A 1 867 ? 16.292 -32.614 -34.788 1.00 83.56 867 ILE A N 1
ATOM 6796 C CA . ILE A 1 867 ? 17.237 -33.703 -34.460 1.00 83.56 867 ILE A CA 1
ATOM 6797 C C . ILE A 1 867 ? 17.769 -34.386 -35.727 1.00 83.56 867 ILE A C 1
ATOM 6799 O O . ILE A 1 867 ? 18.962 -34.665 -35.840 1.00 83.56 867 ILE A O 1
ATOM 6803 N N . THR A 1 868 ? 16.897 -34.662 -36.697 1.00 84.38 868 THR A N 1
ATOM 6804 C CA . THR A 1 868 ? 17.256 -35.427 -37.905 1.00 84.38 868 THR A CA 1
ATOM 6805 C C . THR A 1 868 ? 17.841 -34.560 -39.029 1.00 84.38 868 THR A C 1
ATOM 6807 O O . THR A 1 868 ? 18.264 -35.100 -40.057 1.00 84.38 868 THR A O 1
ATOM 6810 N N . ARG A 1 869 ? 17.921 -33.228 -38.840 1.00 81.81 869 ARG A N 1
ATOM 6811 C CA . ARG A 1 869 ? 18.476 -32.271 -39.821 1.00 81.81 869 ARG A CA 1
ATOM 6812 C C . ARG A 1 869 ? 19.928 -32.579 -40.157 1.00 81.81 869 ARG A C 1
ATOM 6814 O O . ARG A 1 869 ? 20.277 -32.664 -41.335 1.00 81.81 869 ARG A O 1
ATOM 6821 N N . GLU A 1 870 ? 20.752 -32.771 -39.130 1.00 74.31 870 GLU A N 1
ATOM 6822 C CA . GLU A 1 870 ? 22.197 -33.026 -39.220 1.00 74.31 870 GLU A CA 1
ATOM 6823 C C . GLU A 1 870 ? 22.642 -33.994 -38.104 1.00 74.31 870 GLU A C 1
ATOM 6825 O O . GLU A 1 870 ? 23.451 -33.649 -37.248 1.00 74.31 870 GLU A O 1
ATOM 6830 N N . PHE A 1 871 ? 22.094 -35.215 -38.097 1.00 63.34 871 PHE A N 1
ATOM 6831 C CA . PHE A 1 871 ? 22.356 -36.240 -37.069 1.00 63.34 871 PHE A CA 1
ATOM 6832 C C . PHE A 1 871 ? 23.846 -36.631 -36.953 1.00 63.34 871 PHE A C 1
ATOM 6834 O O . PHE A 1 871 ? 24.317 -37.050 -35.901 1.00 63.34 871 PHE A O 1
ATOM 6841 N N . SER A 1 872 ? 24.611 -36.476 -38.036 1.00 58.97 872 SER A N 1
ATOM 6842 C CA . SER A 1 872 ? 26.073 -36.569 -38.049 1.00 58.97 872 SER A CA 1
ATOM 6843 C C . SER A 1 872 ? 26.622 -35.603 -39.098 1.00 58.97 872 SER A C 1
ATOM 6845 O O . SER A 1 872 ? 25.917 -35.254 -40.049 1.00 58.97 872 SER A O 1
ATOM 6847 N N . SER A 1 873 ? 27.907 -35.238 -39.012 1.00 58.00 873 SER A N 1
ATOM 6848 C CA . SER A 1 873 ? 28.609 -34.408 -40.012 1.00 58.00 873 SER A CA 1
ATOM 6849 C C . SER A 1 873 ? 28.476 -34.943 -41.456 1.00 58.00 873 SER A C 1
ATOM 6851 O O . SER A 1 873 ? 28.701 -34.222 -42.435 1.00 58.00 873 SER A O 1
ATOM 6853 N N . ARG A 1 874 ? 28.029 -36.199 -41.616 1.00 57.28 874 ARG A N 1
ATOM 6854 C CA . ARG A 1 874 ? 27.785 -36.877 -42.893 1.00 57.28 874 ARG A CA 1
ATOM 6855 C C . ARG A 1 874 ? 26.371 -37.452 -43.108 1.00 57.28 874 ARG A C 1
ATOM 6857 O O . ARG A 1 874 ? 26.219 -38.123 -44.115 1.00 57.28 874 ARG A O 1
ATOM 6864 N N . THR A 1 875 ? 25.343 -37.201 -42.281 1.00 65.38 875 THR A N 1
ATOM 6865 C CA . THR A 1 875 ? 23.976 -37.768 -42.492 1.00 65.38 875 THR A CA 1
ATOM 6866 C C . THR A 1 875 ? 22.843 -36.885 -41.935 1.00 65.38 875 THR A C 1
ATOM 6868 O O . THR A 1 875 ? 22.938 -36.429 -40.797 1.00 65.38 875 THR A O 1
ATOM 6871 N N . GLY A 1 876 ? 21.754 -36.688 -42.695 1.00 75.12 876 GLY A N 1
ATOM 6872 C CA . GLY A 1 876 ? 20.528 -35.988 -42.263 1.00 75.12 876 GLY A CA 1
ATOM 6873 C C . GLY A 1 876 ? 19.577 -35.662 -43.428 1.00 75.12 876 GLY A C 1
ATOM 6874 O O . GLY A 1 876 ? 19.998 -35.704 -44.586 1.00 75.12 876 GLY A O 1
ATOM 6875 N N . TRP A 1 877 ? 18.309 -35.321 -43.159 1.00 83.06 877 TRP A N 1
ATOM 6876 C CA . TRP A 1 877 ? 17.339 -35.004 -44.233 1.00 83.06 877 TRP A CA 1
ATOM 6877 C C . TRP A 1 877 ? 17.686 -33.721 -44.999 1.00 83.06 877 TRP A C 1
ATOM 6879 O O . TRP A 1 877 ? 17.261 -33.551 -46.141 1.00 83.06 877 TRP A O 1
ATOM 6889 N N . SER A 1 878 ? 18.527 -32.854 -44.423 1.00 76.62 878 SER A N 1
ATOM 6890 C CA . SER A 1 878 ? 19.080 -31.671 -45.097 1.00 76.62 878 SER A CA 1
ATOM 6891 C C . SER A 1 878 ? 19.845 -31.999 -46.385 1.00 76.62 878 SER A C 1
ATOM 6893 O O . SER A 1 878 ? 20.059 -31.105 -47.194 1.00 76.62 878 SER A O 1
ATOM 6895 N N . MET A 1 879 ? 20.236 -33.263 -46.603 1.00 71.69 879 MET A N 1
ATOM 6896 C CA . MET A 1 879 ? 20.869 -33.745 -47.838 1.00 71.69 879 MET A CA 1
ATOM 6897 C C . MET A 1 879 ? 19.931 -33.833 -49.039 1.00 71.69 879 MET A C 1
ATOM 6899 O O . MET A 1 879 ? 20.403 -33.784 -50.171 1.00 71.69 879 MET A O 1
ATOM 6903 N N . ILE A 1 880 ? 18.625 -33.994 -48.801 1.00 78.00 880 ILE A N 1
ATOM 6904 C CA . ILE A 1 880 ? 17.608 -34.026 -49.865 1.00 78.00 880 ILE A CA 1
ATOM 6905 C C . ILE A 1 880 ? 17.543 -32.657 -50.565 1.00 78.00 880 ILE A C 1
ATOM 6907 O O . ILE A 1 880 ? 17.165 -32.553 -51.729 1.00 78.00 880 ILE A O 1
ATOM 6911 N N . PHE A 1 881 ? 17.979 -31.611 -49.866 1.00 76.50 881 PHE A N 1
ATOM 6912 C CA . PHE A 1 881 ? 18.067 -30.243 -50.345 1.00 76.50 881 PHE A CA 1
ATOM 6913 C C . PHE A 1 881 ? 19.538 -29.792 -50.406 1.00 76.50 881 PHE A C 1
ATOM 6915 O O . PHE A 1 881 ? 20.451 -30.468 -49.932 1.00 76.50 881 PHE A O 1
ATOM 6922 N N . GLN A 1 882 ? 19.819 -28.631 -51.001 1.00 71.06 882 GLN A N 1
ATOM 6923 C CA . GLN A 1 882 ? 21.189 -28.114 -51.029 1.00 71.06 882 GLN A CA 1
ATOM 6924 C C . GLN A 1 882 ? 21.648 -27.736 -49.604 1.00 71.06 882 GLN A C 1
ATOM 6926 O O . GLN A 1 882 ? 21.197 -26.732 -49.060 1.00 71.06 882 GLN A O 1
ATOM 6931 N N . ARG A 1 883 ? 22.589 -28.504 -49.029 1.00 60.12 883 ARG A N 1
ATOM 6932 C CA . ARG A 1 883 ? 23.090 -28.437 -47.630 1.00 60.12 883 ARG A CA 1
ATOM 6933 C C . ARG A 1 883 ? 23.340 -27.045 -47.023 1.00 60.12 883 ARG A C 1
ATOM 6935 O O . ARG A 1 883 ? 23.292 -26.917 -45.809 1.00 60.12 883 ARG A O 1
ATOM 6942 N N . LYS A 1 884 ? 23.658 -26.020 -47.821 1.00 66.50 884 LYS A N 1
ATOM 6943 C CA . LYS A 1 884 ? 23.936 -24.651 -47.335 1.00 66.50 884 LYS A CA 1
ATOM 6944 C C . LYS A 1 884 ? 22.706 -23.735 -47.265 1.00 66.50 884 LYS A C 1
ATOM 6946 O O . LYS A 1 884 ? 22.829 -22.634 -46.748 1.00 66.50 884 LYS A O 1
ATOM 6951 N N . HIS A 1 885 ? 21.555 -24.170 -47.777 1.00 74.38 885 HIS A N 1
ATOM 6952 C CA . HIS A 1 885 ? 20.361 -23.327 -47.910 1.00 74.38 885 HIS A CA 1
ATOM 6953 C C . HIS A 1 885 ? 19.301 -23.579 -46.830 1.00 74.38 885 HIS A C 1
ATOM 6955 O O . HIS A 1 885 ? 18.343 -22.820 -46.754 1.00 74.38 885 HIS A O 1
ATOM 6961 N N . ILE A 1 886 ? 19.450 -24.624 -46.004 1.00 81.56 886 ILE A N 1
ATOM 6962 C CA . ILE A 1 886 ? 18.498 -24.957 -44.934 1.00 81.56 886 ILE A CA 1
ATOM 6963 C C . ILE A 1 886 ? 19.167 -24.833 -43.568 1.00 81.56 886 ILE A C 1
ATOM 6965 O O . ILE A 1 886 ? 20.206 -25.436 -43.299 1.00 81.56 886 ILE A O 1
ATOM 6969 N N . SER A 1 887 ? 18.512 -24.096 -42.682 1.00 83.75 887 SER A N 1
ATOM 6970 C CA . SER A 1 887 ? 18.986 -23.745 -41.345 1.00 83.75 887 SER A CA 1
ATOM 6971 C C . SER A 1 887 ? 18.049 -24.242 -40.234 1.00 83.75 887 SER A C 1
ATOM 6973 O O . SER A 1 887 ? 16.962 -24.758 -40.504 1.00 83.75 887 SER A O 1
ATOM 6975 N N . ASP A 1 888 ? 18.448 -24.055 -38.969 1.00 83.19 888 ASP A N 1
ATOM 6976 C CA . ASP A 1 888 ? 17.549 -24.262 -37.822 1.00 83.19 888 ASP A CA 1
ATOM 6977 C C . ASP A 1 888 ? 16.343 -23.306 -37.881 1.00 83.19 888 ASP A C 1
ATOM 6979 O O . ASP A 1 888 ? 15.229 -23.709 -37.533 1.00 83.19 888 ASP A O 1
ATOM 6983 N N . GLY A 1 889 ? 16.546 -22.074 -38.371 1.00 86.75 889 GLY A N 1
ATOM 6984 C CA . GLY A 1 889 ? 15.487 -21.078 -38.530 1.00 86.75 889 GLY A CA 1
ATOM 6985 C C . GLY A 1 889 ? 14.427 -21.475 -39.550 1.00 86.75 889 GLY A C 1
ATOM 6986 O O . GLY A 1 889 ? 13.240 -21.272 -39.305 1.00 86.75 889 GLY A O 1
ATOM 6987 N N . THR A 1 890 ? 14.826 -22.151 -40.633 1.00 89.00 890 THR A N 1
ATOM 6988 C CA . THR A 1 890 ? 13.900 -22.661 -41.662 1.00 89.00 890 THR A CA 1
ATOM 6989 C C . THR A 1 890 ? 12.895 -23.661 -41.078 1.00 89.00 890 THR A C 1
ATOM 6991 O O . THR A 1 890 ? 11.706 -23.620 -41.390 1.00 89.00 890 THR A O 1
ATOM 6994 N N . VAL A 1 891 ? 13.355 -24.550 -40.193 1.00 88.81 891 VAL A N 1
ATOM 6995 C CA . VAL A 1 891 ? 12.496 -25.543 -39.526 1.00 88.81 891 VAL A CA 1
ATOM 6996 C C . VAL A 1 891 ? 11.526 -24.866 -38.555 1.00 88.81 891 VAL A C 1
ATOM 6998 O O . VAL A 1 891 ? 10.340 -25.202 -38.523 1.00 88.81 891 VAL A O 1
ATOM 7001 N N . ALA A 1 892 ? 12.026 -23.894 -37.788 1.00 88.75 892 ALA A N 1
ATOM 7002 C CA . ALA A 1 892 ? 11.247 -23.174 -36.788 1.00 88.75 892 ALA A CA 1
ATOM 7003 C C . ALA A 1 892 ? 10.120 -22.352 -37.421 1.00 88.75 892 ALA A C 1
ATOM 7005 O O . ALA A 1 892 ? 8.974 -22.452 -36.991 1.00 88.75 892 ALA A O 1
ATOM 7006 N N . ILE A 1 893 ? 10.425 -21.575 -38.467 1.00 90.75 893 ILE A N 1
ATOM 7007 C CA . ILE A 1 893 ? 9.425 -20.743 -39.143 1.00 90.75 893 ILE A CA 1
ATOM 7008 C C . ILE A 1 893 ? 8.372 -21.594 -39.853 1.00 90.75 893 ILE A C 1
ATOM 7010 O O . ILE A 1 893 ? 7.188 -21.274 -39.793 1.00 90.75 893 ILE A O 1
ATOM 7014 N N . PHE A 1 894 ? 8.772 -22.719 -40.454 1.00 92.56 894 PHE A N 1
ATOM 7015 C CA . PHE A 1 894 ? 7.839 -23.660 -41.067 1.00 92.56 894 PHE A CA 1
ATOM 7016 C C . PHE A 1 894 ? 6.825 -24.181 -40.040 1.00 92.56 894 PHE A C 1
ATOM 7018 O O . PHE A 1 894 ? 5.619 -24.050 -40.244 1.00 92.56 894 PHE A O 1
ATOM 7025 N N . CYS A 1 895 ? 7.295 -24.693 -38.898 1.00 91.50 895 CYS A N 1
ATOM 7026 C CA . CYS A 1 895 ? 6.409 -25.202 -37.847 1.00 91.50 895 CYS A CA 1
ATOM 7027 C C . CYS A 1 895 ? 5.613 -24.093 -37.139 1.00 91.50 895 CYS A C 1
ATOM 7029 O O . CYS A 1 895 ? 4.499 -24.352 -36.694 1.00 91.50 895 CYS A O 1
ATOM 7031 N N . GLY A 1 896 ? 6.150 -22.873 -37.052 1.00 89.44 896 GLY A N 1
ATOM 7032 C CA . GLY A 1 896 ? 5.470 -21.711 -36.473 1.00 89.44 896 GLY A CA 1
ATOM 7033 C C . GLY A 1 896 ? 4.360 -21.134 -37.360 1.00 89.44 896 GLY A C 1
ATOM 7034 O O . GLY A 1 896 ? 3.380 -20.606 -36.843 1.00 89.44 896 GLY A O 1
ATOM 7035 N N . ILE A 1 897 ? 4.468 -21.274 -38.686 1.00 92.69 897 ILE A N 1
ATOM 7036 C CA . ILE A 1 897 ? 3.433 -20.842 -39.639 1.00 92.69 897 ILE A CA 1
ATOM 7037 C C . ILE A 1 897 ? 2.280 -21.852 -39.724 1.00 92.69 897 ILE A C 1
ATOM 7039 O O . ILE A 1 897 ? 1.137 -21.450 -39.932 1.00 92.69 897 ILE A O 1
ATOM 7043 N N . LEU A 1 898 ? 2.533 -23.153 -39.540 1.00 94.25 898 LEU A N 1
ATOM 7044 C CA . LEU A 1 898 ? 1.495 -24.190 -39.654 1.00 94.25 898 LEU A CA 1
ATOM 7045 C C . LEU A 1 898 ? 0.230 -23.913 -38.804 1.00 94.25 898 LEU A C 1
ATOM 7047 O O . LEU A 1 898 ? -0.864 -24.030 -39.356 1.00 94.25 898 LEU A O 1
ATOM 7051 N N . PRO A 1 899 ? 0.308 -23.487 -37.526 1.00 91.94 899 PRO A N 1
ATOM 7052 C CA . PRO A 1 899 ? -0.868 -23.108 -36.734 1.00 91.94 899 PRO A CA 1
ATOM 7053 C C . PRO A 1 899 ? -1.680 -21.919 -37.281 1.00 91.94 899 PRO A C 1
ATOM 7055 O O . PRO A 1 899 ? -2.862 -21.803 -36.968 1.00 91.94 899 PRO A O 1
ATOM 7058 N N . LEU A 1 900 ? -1.082 -21.051 -38.106 1.00 91.38 900 LEU A N 1
ATOM 7059 C CA . LEU A 1 900 ? -1.781 -19.938 -38.769 1.00 91.38 900 LEU A CA 1
ATOM 7060 C C . LEU A 1 900 ? -2.576 -20.395 -40.006 1.00 91.38 900 LEU A C 1
ATOM 7062 O O . LEU A 1 900 ? -3.423 -19.655 -40.502 1.00 91.38 900 LEU A O 1
ATOM 7066 N N . ILE A 1 901 ? -2.283 -21.593 -40.523 1.00 92.94 901 ILE A N 1
ATOM 7067 C CA . ILE A 1 901 ? -2.881 -22.154 -41.745 1.00 92.94 901 ILE A CA 1
ATOM 7068 C C . ILE A 1 901 ? -3.833 -23.312 -41.418 1.00 92.94 901 ILE A C 1
ATOM 7070 O O . ILE A 1 901 ? -4.853 -23.500 -42.078 1.00 92.94 901 ILE A O 1
ATOM 7074 N N . LEU A 1 902 ? -3.500 -24.139 -40.427 1.00 92.25 902 LEU A N 1
ATOM 7075 C CA . LEU A 1 902 ? -4.269 -25.340 -40.116 1.00 92.25 902 LEU A CA 1
ATOM 7076 C C . LEU A 1 902 ? -5.560 -25.003 -39.348 1.00 92.25 902 LEU A C 1
ATOM 7078 O O . LEU A 1 902 ? -5.542 -24.127 -38.480 1.00 92.25 902 LEU A O 1
ATOM 7082 N N . PRO A 1 903 ? -6.679 -25.704 -39.630 1.00 90.06 903 PRO A N 1
ATOM 7083 C CA . PRO A 1 903 ? -7.971 -25.398 -39.027 1.00 90.06 903 PRO A CA 1
ATOM 7084 C C . PRO A 1 903 ? -8.057 -25.842 -37.558 1.00 90.06 903 PRO A C 1
ATOM 7086 O O . PRO A 1 903 ? -7.671 -26.961 -37.205 1.00 90.06 903 PRO A O 1
ATOM 7089 N N . ALA A 1 904 ? -8.638 -24.988 -36.712 1.00 86.69 904 ALA A N 1
ATOM 7090 C CA . ALA A 1 904 ? -8.870 -25.242 -35.289 1.00 86.69 904 ALA A CA 1
ATOM 7091 C C . ALA A 1 904 ? -9.913 -26.345 -35.034 1.00 86.69 904 ALA A C 1
ATOM 7093 O O . ALA A 1 904 ? -9.823 -27.085 -34.050 1.00 86.69 904 ALA A O 1
ATOM 7094 N N . SER A 1 905 ? -10.893 -26.482 -35.930 1.00 85.06 905 SER A N 1
ATOM 7095 C CA . SER A 1 905 ? -11.940 -27.505 -35.890 1.00 85.06 905 SER A CA 1
ATOM 7096 C C . SER A 1 905 ? -11.647 -28.635 -36.883 1.00 85.06 905 SER A C 1
ATOM 7098 O O . SER A 1 905 ? -11.069 -28.408 -37.945 1.00 85.06 905 SER A O 1
ATOM 7100 N N . ASN A 1 906 ? -12.042 -29.869 -36.543 1.00 84.88 906 ASN A N 1
ATOM 7101 C CA . ASN A 1 906 ? -11.759 -31.044 -37.372 1.00 84.88 906 ASN A CA 1
ATOM 7102 C C . ASN A 1 906 ? -12.465 -30.935 -38.743 1.00 84.88 906 ASN A C 1
ATOM 7104 O O . ASN A 1 906 ? -13.697 -31.026 -38.777 1.00 84.88 906 ASN A O 1
ATOM 7108 N N . PRO A 1 907 ? -11.719 -30.811 -39.860 1.00 80.44 907 PRO A N 1
ATOM 7109 C CA . PRO A 1 907 ? -12.301 -30.656 -41.194 1.00 80.44 907 PRO A CA 1
ATOM 7110 C C . PRO A 1 907 ? -12.938 -31.948 -41.731 1.00 80.44 907 PRO A C 1
ATOM 7112 O O . PRO A 1 907 ? -13.692 -31.910 -42.697 1.00 80.44 907 PRO A O 1
ATOM 7115 N N . PHE A 1 908 ? -12.670 -33.101 -41.109 1.00 81.69 908 PHE A N 1
ATOM 7116 C CA . PHE A 1 908 ? -13.174 -34.410 -41.537 1.00 81.69 908 PHE A CA 1
ATOM 7117 C C . PHE A 1 908 ? -14.479 -34.828 -40.835 1.00 81.69 908 PHE A C 1
ATOM 7119 O O . PHE A 1 908 ? -14.967 -35.942 -41.042 1.00 81.69 908 PHE A O 1
ATOM 7126 N N . ASN A 1 909 ? -15.056 -33.971 -39.985 1.00 75.50 909 ASN A N 1
ATOM 7127 C CA . ASN A 1 909 ? -16.286 -34.283 -39.259 1.00 75.50 909 ASN A CA 1
ATOM 7128 C C . ASN A 1 909 ? -17.532 -34.010 -40.128 1.00 75.50 909 ASN A C 1
ATOM 7130 O O . ASN A 1 909 ? -17.753 -32.888 -40.565 1.00 75.50 909 ASN A O 1
ATOM 7134 N N . ARG A 1 910 ? -18.378 -35.025 -40.361 1.00 61.62 910 ARG A N 1
ATOM 7135 C CA . ARG A 1 910 ? -19.530 -34.974 -41.296 1.00 61.62 910 ARG A CA 1
ATOM 7136 C C . ARG A 1 910 ? -20.776 -34.221 -40.784 1.00 61.62 910 ARG A C 1
ATOM 7138 O O . ARG A 1 910 ? -21.824 -34.299 -41.419 1.00 61.62 910 ARG A O 1
ATOM 7145 N N . ARG A 1 911 ? -20.718 -33.528 -39.640 1.00 60.50 911 ARG A N 1
ATOM 7146 C CA . ARG A 1 911 ? -21.853 -32.726 -39.134 1.00 60.50 911 ARG A CA 1
ATOM 7147 C C . ARG A 1 911 ? -21.847 -31.344 -39.799 1.00 60.50 911 ARG A C 1
ATOM 7149 O O . ARG A 1 911 ? -20.822 -30.671 -39.789 1.00 60.50 911 ARG A O 1
ATOM 7156 N N . HIS A 1 912 ? -22.974 -30.955 -40.394 1.00 57.34 912 HIS A N 1
ATOM 7157 C CA . HIS A 1 912 ? -23.152 -29.679 -41.092 1.00 57.34 912 HIS A CA 1
ATOM 7158 C C . HIS A 1 912 ? -23.023 -28.495 -40.125 1.00 57.34 912 HIS A C 1
ATOM 7160 O O . HIS A 1 912 ? -23.874 -28.342 -39.260 1.00 57.34 912 HIS A O 1
ATOM 7166 N N . ASP A 1 913 ? -21.904 -27.767 -40.241 1.00 64.88 913 ASP A N 1
ATOM 7167 C CA . ASP A 1 913 ? -21.676 -26.329 -39.959 1.00 64.88 913 ASP A CA 1
ATOM 7168 C C . ASP A 1 913 ? -20.169 -26.074 -39.725 1.00 64.88 913 ASP A C 1
ATOM 7170 O O . ASP A 1 913 ? -19.745 -25.468 -38.739 1.00 64.88 913 ASP A O 1
ATOM 7174 N N . TRP A 1 914 ? -19.311 -26.586 -40.619 1.00 77.00 914 TRP A N 1
ATOM 7175 C CA . TRP A 1 914 ? -17.865 -26.372 -40.518 1.00 77.00 914 TRP A CA 1
ATOM 7176 C C . TRP A 1 914 ? -17.483 -25.001 -41.088 1.00 77.00 914 TRP A C 1
ATOM 7178 O O . TRP A 1 914 ? -17.741 -24.712 -42.257 1.00 77.00 914 TRP A O 1
ATOM 7188 N N . LYS A 1 915 ? -16.842 -24.170 -40.260 1.00 79.56 915 LYS A N 1
ATOM 7189 C CA . LYS A 1 915 ? -16.232 -22.895 -40.654 1.00 79.56 915 LYS A CA 1
ATOM 7190 C C . LYS A 1 915 ? -14.720 -22.981 -40.473 1.00 79.56 915 LYS A C 1
ATOM 7192 O O . LYS A 1 915 ? -14.243 -23.455 -39.440 1.00 79.56 915 LYS A O 1
ATOM 7197 N N . TYR A 1 916 ? -13.982 -22.525 -41.483 1.00 84.62 916 TYR A N 1
ATOM 7198 C CA . TYR A 1 916 ? -12.530 -22.416 -41.417 1.00 84.62 916 TYR A CA 1
ATOM 7199 C C . TYR A 1 916 ? -12.139 -21.299 -40.447 1.00 84.62 916 TYR A C 1
ATOM 7201 O O . TYR A 1 916 ? -12.444 -20.130 -40.680 1.00 84.62 916 TYR A O 1
ATOM 7209 N N . GLU A 1 917 ? -11.429 -21.670 -39.388 1.00 86.38 917 GLU A N 1
ATOM 7210 C CA . GLU A 1 917 ? -10.744 -20.748 -38.488 1.00 86.38 917 GLU A CA 1
ATOM 7211 C C . GLU A 1 917 ? -9.348 -21.314 -38.204 1.00 86.38 917 GLU A C 1
ATOM 7213 O O . GLU A 1 917 ? -9.248 -22.507 -37.893 1.00 86.38 917 GLU A O 1
ATOM 7218 N N . PRO A 1 918 ? -8.272 -20.516 -38.330 1.00 91.81 918 PRO A N 1
ATOM 7219 C CA . PRO A 1 918 ? -6.926 -20.983 -38.022 1.00 91.81 918 PRO A CA 1
ATOM 7220 C C . PRO A 1 918 ? -6.774 -21.251 -36.520 1.00 91.81 918 PRO A C 1
ATOM 7222 O O . PRO A 1 918 ? -7.466 -20.638 -35.705 1.00 91.81 918 PRO A O 1
ATOM 7225 N N . ILE A 1 919 ? -5.863 -22.155 -36.144 1.00 90.50 919 ILE A N 1
ATOM 7226 C CA . ILE A 1 919 ? -5.577 -22.465 -34.729 1.00 90.50 919 ILE A CA 1
ATOM 7227 C C . ILE A 1 919 ? -5.125 -21.208 -33.974 1.00 90.50 919 ILE A C 1
ATOM 7229 O O . ILE A 1 919 ? -5.562 -20.987 -32.848 1.00 90.50 919 ILE A O 1
ATOM 7233 N N . VAL A 1 920 ? -4.286 -20.383 -34.607 1.00 91.31 920 VAL A N 1
ATOM 7234 C CA . VAL A 1 920 ? -3.832 -19.091 -34.075 1.00 91.31 920 VAL A CA 1
ATOM 7235 C C . VAL A 1 920 ? -4.185 -17.989 -35.069 1.00 91.31 920 VAL A C 1
ATOM 7237 O O . VAL A 1 920 ? -3.945 -18.131 -36.268 1.00 91.31 920 VAL A O 1
ATOM 7240 N N . LYS A 1 921 ? -4.737 -16.868 -34.595 1.00 91.19 921 LYS A N 1
ATOM 7241 C CA . LYS A 1 921 ? -4.971 -15.688 -35.440 1.00 91.19 921 LYS A CA 1
ATOM 7242 C C . LYS A 1 921 ? -3.721 -14.810 -35.464 1.00 91.19 921 LYS A C 1
ATOM 7244 O O . LYS A 1 921 ? -2.995 -14.728 -34.477 1.00 91.19 921 LYS A O 1
ATOM 7249 N N . TRP A 1 922 ? -3.501 -14.090 -36.567 1.00 89.62 922 TRP A N 1
ATOM 7250 C CA . TRP A 1 922 ? -2.366 -13.162 -36.689 1.00 89.62 922 TRP A CA 1
ATOM 7251 C C . TRP A 1 922 ? -2.314 -12.142 -35.548 1.00 89.62 922 TRP A C 1
ATOM 7253 O O . TRP A 1 922 ? -1.250 -11.907 -34.989 1.00 89.62 922 TRP A O 1
ATOM 7263 N N . ASN A 1 923 ? -3.465 -11.575 -35.173 1.00 87.69 923 ASN A N 1
ATOM 7264 C CA . ASN A 1 923 ? -3.523 -10.618 -34.073 1.00 87.69 923 ASN A CA 1
ATOM 7265 C C . ASN A 1 923 ? -3.084 -11.268 -32.755 1.00 87.69 923 ASN A C 1
ATOM 7267 O O . ASN A 1 923 ? -2.282 -10.674 -32.046 1.00 87.69 923 ASN A O 1
ATOM 7271 N N . ASP A 1 924 ? -3.532 -12.488 -32.453 1.00 84.31 924 ASP A N 1
ATOM 7272 C CA . ASP A 1 924 ? -3.153 -13.191 -31.220 1.00 84.31 924 ASP A CA 1
ATOM 7273 C C . ASP A 1 924 ? -1.637 -13.436 -31.178 1.00 84.31 924 ASP A C 1
ATOM 7275 O O . ASP A 1 924 ? -0.980 -13.129 -30.180 1.00 84.31 924 ASP A O 1
ATOM 7279 N N . LEU A 1 925 ? -1.068 -13.876 -32.306 1.00 87.50 925 LEU A N 1
ATOM 7280 C CA . LEU A 1 925 ? 0.372 -14.051 -32.475 1.00 87.50 925 LEU A CA 1
ATOM 7281 C C . LEU A 1 925 ? 1.138 -12.732 -32.293 1.00 87.50 925 LEU A C 1
ATOM 7283 O O . LEU A 1 925 ? 2.116 -12.683 -31.550 1.00 87.50 925 LEU A O 1
ATOM 7287 N N . ALA A 1 926 ? 0.695 -11.657 -32.946 1.00 86.50 926 ALA A N 1
ATOM 7288 C CA . ALA A 1 926 ? 1.367 -10.361 -32.914 1.00 86.50 926 ALA A CA 1
ATOM 7289 C C . ALA A 1 926 ? 1.457 -9.772 -31.497 1.00 86.50 926 ALA A C 1
ATOM 7291 O O . ALA A 1 926 ? 2.439 -9.092 -31.198 1.00 86.50 926 ALA A O 1
ATOM 7292 N N . HIS A 1 927 ? 0.478 -10.057 -30.629 1.00 81.19 927 HIS A N 1
ATOM 7293 C CA . HIS A 1 927 ? 0.497 -9.642 -29.222 1.00 81.19 927 HIS A CA 1
ATOM 7294 C C . HIS A 1 927 ? 1.387 -10.535 -28.338 1.00 81.19 927 HIS A C 1
ATOM 7296 O O . HIS A 1 927 ? 1.934 -10.043 -27.355 1.00 81.19 927 HIS A O 1
ATOM 7302 N N . HIS A 1 928 ? 1.553 -11.822 -28.670 1.00 76.56 928 HIS A N 1
ATOM 7303 C CA . HIS A 1 928 ? 2.380 -12.758 -27.886 1.00 76.56 928 HIS A CA 1
ATOM 7304 C C . HIS A 1 928 ? 3.871 -12.702 -28.251 1.00 76.56 928 HIS A C 1
ATOM 7306 O O . HIS A 1 928 ? 4.731 -13.059 -27.442 1.00 76.56 928 HIS A O 1
ATOM 7312 N N . VAL A 1 929 ? 4.207 -12.263 -29.466 1.00 81.44 929 VAL A N 1
ATOM 7313 C CA . VAL A 1 929 ? 5.600 -12.136 -29.909 1.00 81.44 929 VAL A CA 1
ATOM 7314 C C . VAL A 1 929 ? 6.287 -10.958 -29.209 1.00 81.44 929 VAL A C 1
ATOM 7316 O O . VAL A 1 929 ? 5.853 -9.811 -29.282 1.00 81.44 929 VAL A O 1
ATOM 7319 N N . SER A 1 930 ? 7.436 -11.230 -28.583 1.00 79.81 930 SER A N 1
ATOM 7320 C CA . SER A 1 930 ? 8.303 -10.199 -28.003 1.00 79.81 930 SER A CA 1
ATOM 7321 C C . SER A 1 930 ? 9.128 -9.498 -29.088 1.00 79.81 930 SER A C 1
ATOM 7323 O O . SER A 1 930 ? 10.303 -9.802 -29.309 1.00 79.81 930 SER A O 1
ATOM 7325 N N . TRP A 1 931 ? 8.511 -8.530 -29.769 1.00 84.44 931 TRP A N 1
ATOM 7326 C CA . TRP A 1 931 ? 9.163 -7.729 -30.814 1.00 84.44 931 TRP A CA 1
ATOM 7327 C C . TRP A 1 931 ? 10.445 -7.052 -30.324 1.00 84.44 931 TRP A C 1
ATOM 7329 O O . TRP A 1 931 ? 11.451 -7.030 -31.030 1.00 84.44 931 TRP A O 1
ATOM 7339 N N . GLY A 1 932 ? 10.445 -6.563 -29.082 1.00 79.69 932 GLY A N 1
ATOM 7340 C CA . GLY A 1 932 ? 11.622 -5.936 -28.488 1.00 79.69 932 GLY A CA 1
ATOM 7341 C C . GLY A 1 932 ? 12.818 -6.879 -28.357 1.00 79.69 932 GLY A C 1
ATOM 7342 O O . GLY A 1 932 ? 13.945 -6.461 -28.613 1.00 79.69 932 GLY A O 1
ATOM 7343 N N . ALA A 1 933 ? 12.590 -8.153 -28.022 1.00 77.44 933 ALA A N 1
ATOM 7344 C CA . ALA A 1 933 ? 13.666 -9.136 -27.916 1.00 77.44 933 ALA A CA 1
ATOM 7345 C C . ALA A 1 933 ? 14.252 -9.506 -29.291 1.00 77.44 933 ALA A C 1
ATOM 7347 O O . ALA A 1 933 ? 15.464 -9.684 -29.403 1.00 77.44 933 ALA A O 1
ATOM 7348 N N . LEU A 1 934 ? 13.417 -9.564 -30.338 1.00 83.75 934 LEU A N 1
ATOM 7349 C CA . LEU A 1 934 ? 13.869 -9.776 -31.721 1.00 83.75 934 LEU A CA 1
ATOM 7350 C C . LEU A 1 934 ? 14.762 -8.621 -32.201 1.00 83.75 934 LEU A C 1
ATOM 7352 O O . LEU A 1 934 ? 15.837 -8.857 -32.749 1.00 83.75 934 LEU A O 1
ATOM 7356 N N . ILE A 1 935 ? 14.353 -7.376 -31.940 1.00 87.75 935 ILE A N 1
ATOM 7357 C CA . ILE A 1 935 ? 15.118 -6.175 -32.310 1.00 87.75 935 ILE A CA 1
ATOM 7358 C C . ILE A 1 935 ? 16.440 -6.098 -31.531 1.00 87.75 935 ILE A C 1
ATOM 7360 O O . ILE A 1 935 ? 17.483 -5.797 -32.111 1.00 87.75 935 ILE A O 1
ATOM 7364 N N . LEU A 1 936 ? 16.422 -6.408 -30.230 1.00 83.69 936 LEU A N 1
ATOM 7365 C CA . LEU A 1 936 ? 17.620 -6.433 -29.385 1.00 83.69 936 LEU A CA 1
ATOM 7366 C C . LEU A 1 936 ? 18.666 -7.433 -29.884 1.00 83.69 936 LEU A C 1
ATOM 7368 O O . LEU A 1 936 ? 19.855 -7.119 -29.894 1.00 83.69 936 LEU A O 1
ATOM 7372 N N . LEU A 1 937 ? 18.227 -8.604 -30.343 1.00 82.19 937 LEU A N 1
ATOM 7373 C CA . LEU A 1 937 ? 19.116 -9.603 -30.921 1.00 82.19 937 LEU A CA 1
ATOM 7374 C C . LEU A 1 937 ? 19.831 -9.066 -32.175 1.00 82.19 937 LEU A C 1
ATOM 7376 O O . LEU A 1 937 ? 21.045 -9.223 -32.304 1.00 82.19 937 LEU A O 1
ATOM 7380 N N . GLY A 1 938 ? 19.101 -8.381 -33.061 1.00 86.00 938 GLY A N 1
ATOM 7381 C CA . GLY A 1 938 ? 19.680 -7.749 -34.251 1.00 86.00 938 GLY A CA 1
ATOM 7382 C C . GLY A 1 938 ? 20.690 -6.651 -33.916 1.00 86.00 938 GLY A C 1
ATOM 7383 O O . GLY A 1 938 ? 21.779 -6.604 -34.491 1.00 86.00 938 GLY A O 1
ATOM 7384 N N . ALA A 1 939 ? 20.374 -5.829 -32.914 1.00 86.38 939 ALA A N 1
ATOM 7385 C CA . ALA A 1 939 ? 21.267 -4.799 -32.393 1.00 86.38 939 ALA A CA 1
ATOM 7386 C C . ALA A 1 939 ? 22.587 -5.371 -31.870 1.00 86.38 939 ALA A C 1
ATOM 7388 O O . ALA A 1 939 ? 23.649 -4.808 -32.137 1.00 86.38 939 ALA A O 1
ATOM 7389 N N . GLY A 1 940 ? 22.533 -6.499 -31.157 1.00 82.06 940 GLY A N 1
ATOM 7390 C CA . GLY A 1 940 ? 23.731 -7.148 -30.638 1.00 82.06 940 GLY A CA 1
ATOM 7391 C C . GLY A 1 940 ? 24.624 -7.729 -31.728 1.00 82.06 940 GLY A C 1
ATOM 7392 O O . GLY A 1 940 ? 25.841 -7.571 -31.678 1.00 82.06 940 GLY A O 1
ATOM 7393 N N . LEU A 1 941 ? 24.038 -8.324 -32.768 1.00 85.19 941 LEU A N 1
ATOM 7394 C CA . LEU A 1 941 ? 24.810 -8.842 -33.901 1.00 85.19 941 LEU A CA 1
ATOM 7395 C C . LEU A 1 941 ? 25.437 -7.710 -34.728 1.00 85.19 941 LEU A C 1
ATOM 7397 O O . LEU A 1 941 ? 26.585 -7.827 -35.158 1.00 85.19 941 LEU A O 1
ATOM 7401 N N . ALA A 1 942 ? 24.731 -6.585 -34.881 1.00 88.06 942 ALA A N 1
ATOM 7402 C CA . ALA A 1 942 ? 25.296 -5.374 -35.472 1.00 88.06 942 ALA A CA 1
ATOM 7403 C C . ALA A 1 942 ? 26.455 -4.811 -34.628 1.00 88.06 942 ALA A C 1
ATOM 7405 O O . ALA A 1 942 ? 27.475 -4.397 -35.178 1.00 88.06 942 ALA A O 1
ATOM 7406 N N . LEU A 1 943 ? 26.328 -4.836 -33.295 1.00 85.69 943 LEU A N 1
ATOM 7407 C CA . LEU A 1 943 ? 27.385 -4.432 -32.366 1.00 85.69 943 LEU A CA 1
ATOM 7408 C C . LEU A 1 943 ? 28.631 -5.314 -32.523 1.00 85.69 943 LEU A C 1
ATOM 7410 O O . LEU A 1 943 ? 29.736 -4.789 -32.623 1.00 85.69 943 LEU A O 1
ATOM 7414 N N . ALA A 1 944 ? 28.457 -6.635 -32.599 1.00 80.06 944 ALA A N 1
ATOM 7415 C CA . ALA A 1 944 ? 29.550 -7.582 -32.812 1.00 80.06 944 ALA A CA 1
ATOM 7416 C C . ALA A 1 944 ? 30.311 -7.297 -34.120 1.00 80.06 944 ALA A C 1
ATOM 7418 O O . ALA A 1 944 ? 31.534 -7.144 -34.102 1.00 80.06 944 ALA A O 1
ATOM 7419 N N . SER A 1 945 ? 29.587 -7.098 -35.230 1.00 82.81 945 SER A N 1
ATOM 7420 C CA . SER A 1 945 ? 30.203 -6.738 -36.514 1.00 82.81 945 SER A CA 1
ATOM 7421 C C . SER A 1 945 ? 30.933 -5.388 -36.454 1.00 82.81 945 SER A C 1
ATOM 7423 O O . SER A 1 945 ? 32.046 -5.252 -36.972 1.00 82.81 945 SER A O 1
ATOM 7425 N N . ALA A 1 946 ? 30.356 -4.394 -35.765 1.00 85.75 946 ALA A N 1
ATOM 7426 C CA . ALA A 1 946 ? 30.987 -3.091 -35.561 1.00 85.75 946 ALA A CA 1
ATOM 7427 C C . ALA A 1 946 ? 32.288 -3.202 -34.751 1.00 85.75 946 ALA A C 1
ATOM 7429 O O . ALA A 1 946 ? 33.280 -2.557 -35.096 1.00 85.75 946 ALA A O 1
ATOM 7430 N N . PHE A 1 947 ? 32.322 -4.043 -33.712 1.00 82.50 947 PHE A N 1
ATOM 7431 C CA . PHE A 1 947 ? 33.519 -4.309 -32.904 1.00 82.50 947 PHE A CA 1
ATOM 7432 C C . PHE A 1 947 ? 34.681 -4.842 -33.748 1.00 82.50 947 PHE A C 1
ATOM 7434 O O . PHE A 1 947 ? 35.819 -4.400 -33.573 1.00 82.50 947 PHE A O 1
ATOM 7441 N N . GLN A 1 948 ? 34.387 -5.755 -34.675 1.00 78.50 948 GLN A N 1
ATOM 7442 C CA . GLN A 1 948 ? 35.385 -6.374 -35.541 1.00 78.50 948 GLN A CA 1
ATOM 7443 C C . GLN A 1 948 ? 35.852 -5.418 -36.648 1.00 78.50 948 GLN A C 1
ATOM 7445 O O . GLN A 1 948 ? 37.051 -5.178 -36.793 1.00 78.50 948 GLN A O 1
ATOM 7450 N N . LYS A 1 949 ? 34.921 -4.796 -37.392 1.00 84.62 949 LYS A N 1
ATOM 7451 C CA . LYS A 1 949 ? 35.260 -3.854 -38.478 1.00 84.62 949 LYS A CA 1
ATOM 7452 C C . LYS A 1 949 ? 35.991 -2.608 -37.973 1.00 84.62 949 LYS A C 1
ATOM 7454 O O . LYS A 1 949 ? 36.911 -2.133 -38.635 1.00 84.62 949 LYS A O 1
ATOM 7459 N N . SER A 1 950 ? 35.638 -2.107 -36.787 1.00 86.38 950 SER A N 1
ATOM 7460 C CA . SER A 1 950 ? 36.334 -0.971 -36.168 1.00 86.38 950 SER A CA 1
ATOM 7461 C C . SER A 1 950 ? 37.698 -1.330 -35.576 1.00 86.38 950 SER A C 1
ATOM 7463 O O . SER A 1 950 ? 38.449 -0.417 -35.233 1.00 86.38 950 SER A O 1
ATOM 7465 N N . LYS A 1 951 ? 38.025 -2.626 -35.443 1.00 84.44 951 LYS A N 1
ATOM 7466 C CA . LYS A 1 951 ? 39.179 -3.146 -34.688 1.00 84.44 951 LYS A CA 1
ATOM 7467 C C . LYS A 1 951 ? 39.190 -2.724 -33.219 1.00 84.44 951 LYS A C 1
ATOM 7469 O O . LYS A 1 951 ? 40.251 -2.642 -32.602 1.00 84.44 951 LYS A O 1
ATOM 7474 N N . LEU A 1 952 ? 38.025 -2.415 -32.648 1.00 81.75 952 LEU A N 1
ATOM 7475 C CA . LEU A 1 952 ? 37.902 -2.149 -31.214 1.00 81.75 952 LEU A CA 1
ATOM 7476 C C . LEU A 1 952 ? 38.230 -3.409 -30.402 1.00 81.75 952 LEU A C 1
ATOM 7478 O O . LEU A 1 952 ? 38.780 -3.300 -29.306 1.00 81.75 952 LEU A O 1
ATOM 7482 N N . SER A 1 953 ? 37.952 -4.591 -30.967 1.00 76.38 953 SER A N 1
ATOM 7483 C CA . SER A 1 953 ? 38.378 -5.883 -30.423 1.00 76.38 953 SER A CA 1
ATOM 7484 C C . SER A 1 953 ? 39.858 -5.869 -30.039 1.00 76.38 953 SER A C 1
ATOM 7486 O O . SER A 1 953 ? 40.186 -6.171 -28.894 1.00 76.38 953 SER A O 1
ATOM 7488 N N . ASP A 1 954 ? 40.737 -5.440 -30.942 1.00 78.12 954 ASP A N 1
ATOM 7489 C CA . ASP A 1 954 ? 42.191 -5.535 -30.779 1.00 78.12 954 ASP A CA 1
ATOM 7490 C C . ASP A 1 954 ? 42.690 -4.644 -29.631 1.00 78.12 954 ASP A C 1
ATOM 7492 O O . ASP A 1 954 ? 43.519 -5.061 -28.819 1.00 78.12 954 ASP A O 1
ATOM 7496 N N . SER A 1 955 ? 42.126 -3.439 -29.509 1.00 78.56 955 SER A N 1
ATOM 7497 C CA . SER A 1 955 ? 42.445 -2.499 -28.428 1.00 78.56 955 SER A CA 1
ATOM 7498 C C . SER A 1 955 ? 41.994 -3.022 -27.060 1.00 78.56 955 SER A C 1
ATOM 7500 O O . SER A 1 955 ? 42.721 -2.897 -26.073 1.00 78.56 955 SER A O 1
ATOM 7502 N N . VAL A 1 956 ? 40.820 -3.660 -26.992 1.00 75.75 956 VAL A N 1
ATOM 7503 C CA . VAL A 1 956 ? 40.322 -4.305 -25.766 1.00 75.75 956 VAL A CA 1
ATOM 7504 C C . VAL A 1 956 ? 41.169 -5.531 -25.404 1.00 75.75 956 VAL A C 1
ATOM 7506 O O . VAL A 1 956 ? 41.501 -5.721 -24.235 1.00 75.75 956 VAL A O 1
ATOM 7509 N N . ALA A 1 957 ? 41.576 -6.330 -26.394 1.00 69.88 957 ALA A N 1
ATOM 7510 C CA . ALA A 1 957 ? 42.476 -7.466 -26.198 1.00 69.88 957 ALA A CA 1
ATOM 7511 C C . ALA A 1 957 ? 43.835 -7.039 -25.629 1.00 69.88 957 ALA A C 1
ATOM 7513 O O . ALA A 1 957 ? 44.335 -7.691 -24.715 1.00 69.88 957 ALA A O 1
ATOM 7514 N N . GLN A 1 958 ? 44.416 -5.943 -26.130 1.00 77.12 958 GLN A N 1
ATOM 7515 C CA . GLN A 1 958 ? 45.661 -5.391 -25.587 1.00 77.12 958 GLN A CA 1
ATOM 7516 C C . GLN A 1 958 ? 45.491 -4.908 -24.143 1.00 77.12 958 GLN A C 1
ATOM 7518 O O . GLN A 1 958 ? 46.322 -5.230 -23.294 1.00 77.12 958 GLN A O 1
ATOM 7523 N N . ALA A 1 959 ? 44.401 -4.196 -23.839 1.00 77.12 959 ALA A N 1
ATOM 7524 C CA . ALA A 1 959 ? 44.117 -3.723 -22.482 1.00 77.12 959 ALA A CA 1
ATOM 7525 C C . ALA A 1 959 ? 43.936 -4.877 -21.475 1.00 77.12 959 ALA A C 1
ATOM 7527 O O . ALA A 1 959 ? 44.303 -4.755 -20.307 1.00 77.12 959 ALA A O 1
ATOM 7528 N N . LEU A 1 960 ? 43.407 -6.014 -21.933 1.00 71.38 960 LEU A N 1
ATOM 7529 C CA . LEU A 1 960 ? 43.182 -7.219 -21.131 1.00 71.38 960 LEU A CA 1
ATOM 7530 C C . LEU A 1 960 ? 44.316 -8.253 -21.245 1.00 71.38 960 LEU A C 1
ATOM 7532 O O . LEU A 1 960 ? 44.152 -9.392 -20.808 1.00 71.38 960 LEU A O 1
ATOM 7536 N N . GLY A 1 961 ? 45.488 -7.874 -21.768 1.00 67.00 961 GLY A N 1
ATOM 7537 C CA . GLY A 1 961 ? 46.628 -8.781 -21.959 1.00 67.00 961 GLY A CA 1
ATOM 7538 C C . GLY A 1 961 ? 47.109 -9.481 -20.678 1.00 67.00 961 GLY A C 1
ATOM 7539 O O . GLY A 1 961 ? 47.651 -10.583 -20.749 1.00 67.00 961 GLY A O 1
ATOM 7540 N N . PHE A 1 962 ? 46.835 -8.913 -19.497 1.00 71.19 962 PHE A N 1
ATOM 7541 C CA . PHE A 1 962 ? 47.143 -9.536 -18.202 1.00 71.19 962 PHE A CA 1
ATOM 7542 C C . PHE A 1 962 ? 46.390 -10.857 -17.960 1.00 71.19 962 PHE A C 1
ATOM 7544 O O . PHE A 1 962 ? 46.856 -11.695 -17.189 1.00 71.19 962 PHE A O 1
ATOM 7551 N N . VAL A 1 963 ? 45.248 -11.073 -18.627 1.00 68.62 963 VAL A N 1
ATOM 7552 C CA . VAL A 1 963 ? 44.441 -12.298 -18.500 1.00 68.62 963 VAL A CA 1
ATOM 7553 C C . VAL A 1 963 ? 45.200 -13.524 -19.017 1.00 68.62 963 VAL A C 1
ATOM 7555 O O . VAL A 1 963 ? 44.984 -14.626 -18.515 1.00 68.62 963 VAL A O 1
ATOM 7558 N N . SER A 1 964 ? 46.160 -13.336 -19.931 1.00 64.88 964 SER A N 1
ATOM 7559 C CA . SER A 1 964 ? 47.032 -14.410 -20.430 1.00 64.88 964 SER A CA 1
ATOM 7560 C C . SER A 1 964 ? 47.885 -15.075 -19.335 1.00 64.88 964 SER A C 1
ATOM 7562 O O . SER A 1 964 ? 48.326 -16.211 -19.507 1.00 64.88 964 SER A O 1
ATOM 7564 N N . HIS A 1 965 ? 48.074 -14.411 -18.187 1.00 75.56 965 HIS A N 1
ATOM 7565 C CA . HIS A 1 965 ? 48.819 -14.934 -17.037 1.00 75.56 965 HIS A CA 1
ATOM 7566 C C . HIS A 1 965 ? 47.942 -15.654 -15.998 1.00 75.56 965 HIS A C 1
ATOM 7568 O O . HIS A 1 965 ? 48.470 -16.249 -15.057 1.00 75.56 965 HIS A O 1
ATOM 7574 N N . ILE A 1 966 ? 46.613 -15.616 -16.139 1.00 79.81 966 ILE A N 1
ATOM 7575 C CA . ILE A 1 966 ? 45.678 -16.230 -15.190 1.00 79.81 966 ILE A CA 1
ATOM 7576 C C . ILE A 1 966 ? 45.429 -17.696 -15.591 1.00 79.81 966 ILE A C 1
ATOM 7578 O O . ILE A 1 966 ? 45.180 -17.980 -16.766 1.00 79.81 966 ILE A O 1
ATOM 7582 N N . PRO A 1 967 ? 45.437 -18.660 -14.645 1.00 84.25 967 PRO A N 1
ATOM 7583 C CA . PRO A 1 967 ? 45.039 -20.034 -14.935 1.00 84.25 967 PRO A CA 1
ATOM 7584 C C . PRO A 1 967 ? 43.642 -20.095 -15.565 1.00 84.25 967 PRO A C 1
ATOM 7586 O O . PRO A 1 967 ? 42.709 -19.451 -15.086 1.00 84.25 967 PRO A O 1
ATOM 7589 N N . ARG A 1 968 ? 43.466 -20.923 -16.602 1.00 79.69 968 ARG A N 1
ATOM 7590 C CA . ARG A 1 968 ? 42.219 -20.992 -17.396 1.00 79.69 968 ARG A CA 1
ATOM 7591 C C . ARG A 1 968 ? 40.959 -21.167 -16.539 1.00 79.69 968 ARG A C 1
ATOM 7593 O O . ARG A 1 968 ? 39.958 -20.507 -16.788 1.00 79.69 968 ARG A O 1
ATOM 7600 N N . ALA A 1 969 ? 41.022 -22.008 -15.505 1.00 80.75 969 ALA A N 1
ATOM 7601 C CA . ALA A 1 969 ? 39.907 -22.218 -14.580 1.00 80.75 969 ALA A CA 1
ATOM 7602 C C . ALA A 1 969 ? 39.548 -20.945 -13.791 1.00 80.75 969 ALA A C 1
ATOM 7604 O O . ALA A 1 969 ? 38.374 -20.613 -13.663 1.00 80.75 969 ALA A O 1
ATOM 7605 N N . ALA A 1 970 ? 40.547 -20.194 -13.320 1.00 81.62 970 ALA A N 1
ATOM 7606 C CA . ALA A 1 970 ? 40.325 -18.938 -12.609 1.00 81.62 970 ALA A CA 1
ATOM 7607 C C . ALA A 1 970 ? 39.746 -17.856 -13.535 1.00 81.62 970 ALA A C 1
ATOM 7609 O O . ALA A 1 970 ? 38.848 -17.128 -13.123 1.00 81.62 970 ALA A O 1
ATOM 7610 N N . ALA A 1 971 ? 40.185 -17.794 -14.797 1.00 78.56 971 ALA A N 1
ATOM 7611 C CA . ALA A 1 971 ? 39.616 -16.877 -15.785 1.00 78.56 971 ALA A CA 1
ATOM 7612 C C . ALA A 1 971 ? 38.123 -17.160 -16.036 1.00 78.56 971 ALA A C 1
ATOM 7614 O O . ALA A 1 971 ? 37.311 -16.236 -16.004 1.00 78.56 971 ALA A O 1
ATOM 7615 N N . ILE A 1 972 ? 37.749 -18.436 -16.203 1.00 83.50 972 ILE A N 1
ATOM 7616 C CA . ILE A 1 972 ? 36.346 -18.852 -16.356 1.00 83.50 972 ILE A CA 1
ATOM 7617 C C . ILE A 1 972 ? 35.532 -18.459 -15.117 1.00 83.50 972 ILE A C 1
ATOM 7619 O O . ILE A 1 972 ? 34.499 -17.809 -15.261 1.00 83.50 972 ILE A O 1
ATOM 7623 N N . MET A 1 973 ? 36.018 -18.764 -13.909 1.00 82.56 973 MET A N 1
ATOM 7624 C CA . MET A 1 973 ? 35.328 -18.403 -12.664 1.00 82.56 973 MET A CA 1
ATOM 7625 C C . MET A 1 973 ? 35.106 -16.894 -12.533 1.00 82.56 973 MET A C 1
ATOM 7627 O O . MET A 1 973 ? 34.002 -16.463 -12.212 1.00 82.56 973 MET A O 1
ATOM 7631 N N . ILE A 1 974 ? 36.125 -16.078 -12.818 1.00 82.81 974 ILE A N 1
ATOM 7632 C CA . ILE A 1 974 ? 36.019 -14.613 -12.756 1.00 82.81 974 ILE A CA 1
ATOM 7633 C C . ILE A 1 974 ? 34.942 -14.114 -13.725 1.00 82.81 974 ILE A C 1
ATOM 7635 O O . ILE A 1 974 ? 34.082 -13.323 -13.340 1.00 82.81 974 ILE A O 1
ATOM 7639 N N . ILE A 1 975 ? 34.949 -14.607 -14.965 1.00 82.06 975 ILE A N 1
ATOM 7640 C CA . ILE A 1 975 ? 33.988 -14.202 -15.997 1.00 82.06 975 ILE A CA 1
ATOM 7641 C C . ILE A 1 975 ? 32.566 -14.593 -15.604 1.00 82.06 975 ILE A C 1
ATOM 7643 O O . ILE A 1 975 ? 31.652 -13.775 -15.708 1.00 82.06 975 ILE A O 1
ATOM 7647 N N . VAL A 1 976 ? 32.367 -15.818 -15.126 1.00 84.75 976 VAL A N 1
ATOM 7648 C CA . VAL A 1 976 ? 31.059 -16.323 -14.695 1.00 84.75 976 VAL A CA 1
ATOM 7649 C C . VAL A 1 976 ? 30.561 -15.537 -13.472 1.00 84.75 976 VAL A C 1
ATOM 7651 O O . VAL A 1 976 ? 29.394 -15.141 -13.422 1.00 84.75 976 VAL A O 1
ATOM 7654 N N . VAL A 1 977 ? 31.432 -15.215 -12.510 1.00 83.75 977 VAL A N 1
ATOM 7655 C CA . VAL A 1 977 ? 31.074 -14.388 -11.347 1.00 83.75 977 VAL A CA 1
ATOM 7656 C C . VAL A 1 977 ? 30.640 -12.988 -11.773 1.00 83.75 977 VAL A C 1
ATOM 7658 O O . VAL A 1 977 ? 29.531 -12.592 -11.406 1.00 83.75 977 VAL A O 1
ATOM 7661 N N . ILE A 1 978 ? 31.457 -12.291 -12.572 1.00 84.06 978 ILE A N 1
ATOM 7662 C CA . ILE A 1 978 ? 31.201 -10.916 -13.026 1.00 84.06 978 ILE A CA 1
ATOM 7663 C C . ILE A 1 978 ? 29.942 -10.852 -13.889 1.00 84.06 978 ILE A C 1
ATOM 7665 O O . ILE A 1 978 ? 29.034 -10.085 -13.579 1.00 84.06 978 ILE A O 1
ATOM 7669 N N . SER A 1 979 ? 29.857 -11.672 -14.939 1.00 84.50 979 SER A N 1
ATOM 7670 C CA . SER A 1 979 ? 28.706 -11.667 -15.851 1.00 84.50 979 SER A CA 1
ATOM 7671 C C . SER A 1 979 ? 27.411 -12.066 -15.138 1.00 84.50 979 SER A C 1
ATOM 7673 O O . SER A 1 979 ? 26.378 -11.436 -15.349 1.00 84.50 979 SER A O 1
ATOM 7675 N N . GLY A 1 980 ? 27.483 -13.027 -14.210 1.00 83.00 980 GLY A N 1
ATOM 7676 C CA . GLY A 1 980 ? 26.352 -13.429 -13.380 1.00 83.00 980 GLY A CA 1
ATOM 7677 C C . GLY A 1 980 ? 25.884 -12.350 -12.390 1.00 83.00 980 GLY A C 1
ATOM 7678 O O . GLY A 1 980 ? 24.701 -12.265 -12.107 1.00 83.00 980 GLY A O 1
ATOM 7679 N N . PHE A 1 981 ? 26.782 -11.521 -11.845 1.00 82.94 981 PHE A N 1
ATOM 7680 C CA . PHE A 1 981 ? 26.379 -10.390 -10.992 1.00 82.94 981 PHE A CA 1
ATOM 7681 C C . PHE A 1 981 ? 25.815 -9.236 -11.828 1.00 82.94 981 PHE A C 1
ATOM 7683 O O . PHE A 1 981 ? 24.834 -8.604 -11.453 1.00 82.94 981 PHE A O 1
ATOM 7690 N N . PHE A 1 982 ? 26.411 -8.982 -12.993 1.00 82.56 982 PHE A N 1
ATOM 7691 C CA . PHE A 1 982 ? 25.976 -7.914 -13.887 1.00 82.56 982 PHE A CA 1
ATOM 7692 C C . PHE A 1 982 ? 24.568 -8.155 -14.452 1.00 82.56 982 PHE A C 1
ATOM 7694 O O . PHE A 1 982 ? 23.788 -7.215 -14.599 1.00 82.56 982 PHE A O 1
ATOM 7701 N N . THR A 1 983 ? 24.208 -9.418 -14.698 1.00 85.25 983 THR A N 1
ATOM 7702 C CA . THR A 1 983 ? 22.864 -9.787 -15.162 1.00 85.25 983 THR A CA 1
ATOM 7703 C C . THR A 1 983 ? 21.776 -9.698 -14.084 1.00 85.25 983 THR A C 1
ATOM 7705 O O . THR A 1 983 ? 20.602 -9.840 -14.397 1.00 85.25 983 THR A O 1
ATOM 7708 N N . GLU A 1 984 ? 22.120 -9.465 -12.812 1.00 83.25 984 GLU A N 1
ATOM 7709 C CA . GLU A 1 984 ? 21.110 -9.216 -11.766 1.00 83.25 984 GLU A CA 1
ATOM 7710 C C . GLU A 1 984 ? 20.533 -7.800 -11.854 1.00 83.25 984 GLU A C 1
ATOM 7712 O O . GLU A 1 984 ? 19.408 -7.544 -11.430 1.00 83.25 984 GLU A O 1
ATOM 7717 N N . VAL A 1 985 ? 21.314 -6.872 -12.407 1.00 75.75 985 VAL A N 1
ATOM 7718 C CA . VAL A 1 985 ? 20.946 -5.457 -12.541 1.00 75.75 985 VAL A CA 1
ATOM 7719 C C . VAL A 1 985 ? 20.600 -5.070 -13.979 1.00 75.75 985 VAL A C 1
ATOM 7721 O O . VAL A 1 985 ? 20.184 -3.944 -14.216 1.00 75.75 985 VAL A O 1
ATOM 7724 N N . THR A 1 986 ? 20.776 -5.985 -14.936 1.00 77.38 986 THR A N 1
ATOM 7725 C CA . THR A 1 986 ? 20.586 -5.747 -16.375 1.00 77.38 986 THR A CA 1
ATOM 7726 C C . THR A 1 986 ? 19.932 -6.964 -17.029 1.00 77.38 986 THR A C 1
ATOM 7728 O O . THR A 1 986 ? 20.188 -8.090 -16.622 1.00 77.38 986 THR A O 1
ATOM 7731 N N . SER A 1 987 ? 19.154 -6.775 -18.101 1.00 78.69 987 SER A N 1
ATOM 7732 C CA . SER A 1 987 ? 18.580 -7.888 -18.876 1.00 78.69 987 SER A CA 1
ATOM 7733 C C . SER A 1 987 ? 19.637 -8.900 -19.355 1.00 78.69 987 SER A C 1
ATOM 7735 O O . SER A 1 987 ? 20.689 -8.515 -19.878 1.00 78.69 987 SER A O 1
ATOM 7737 N N . ASN A 1 988 ? 19.322 -10.197 -19.264 1.00 83.31 988 ASN A N 1
ATOM 7738 C CA . ASN A 1 988 ? 20.191 -11.305 -19.686 1.00 83.31 988 ASN A CA 1
ATOM 7739 C C . ASN A 1 988 ? 20.722 -11.119 -21.122 1.00 83.31 988 ASN A C 1
ATOM 7741 O O . ASN A 1 988 ? 21.911 -11.271 -21.398 1.00 83.31 988 ASN A O 1
ATOM 7745 N N . THR A 1 989 ? 19.857 -10.738 -22.060 1.00 79.38 989 THR A N 1
ATOM 7746 C CA . THR A 1 989 ? 20.244 -10.565 -23.470 1.00 79.38 989 THR A CA 1
ATOM 7747 C C . THR A 1 989 ? 21.173 -9.369 -23.670 1.00 79.38 989 THR A C 1
ATOM 7749 O O . THR A 1 989 ? 22.139 -9.455 -24.432 1.00 79.38 989 THR A O 1
ATOM 7752 N N . SER A 1 990 ? 20.921 -8.263 -22.965 1.00 78.62 990 SER A N 1
ATOM 7753 C CA . SER A 1 990 ? 21.776 -7.072 -23.013 1.00 78.62 990 SER A CA 1
ATOM 7754 C C . SER A 1 990 ? 23.159 -7.369 -22.434 1.00 78.62 990 SER A C 1
ATOM 7756 O O . SER A 1 990 ? 24.169 -7.012 -23.035 1.00 78.62 990 SER A O 1
ATOM 7758 N N . THR A 1 991 ? 23.218 -8.109 -21.324 1.00 84.62 991 THR A N 1
ATOM 7759 C CA . THR A 1 991 ? 24.480 -8.549 -20.719 1.00 84.62 991 THR A CA 1
ATOM 7760 C C . THR A 1 991 ? 25.286 -9.415 -21.693 1.00 84.62 991 THR A C 1
ATOM 7762 O O . THR A 1 991 ? 26.447 -9.114 -21.962 1.00 84.62 991 THR A O 1
ATOM 7765 N N . ALA A 1 992 ? 24.678 -10.433 -22.311 1.00 87.19 992 ALA A N 1
ATOM 7766 C CA . ALA A 1 992 ? 25.361 -11.271 -23.304 1.00 87.19 992 ALA A CA 1
ATOM 7767 C C . ALA A 1 992 ? 25.890 -10.448 -24.497 1.00 87.19 992 ALA A C 1
ATOM 7769 O O . ALA A 1 992 ? 27.027 -10.636 -24.935 1.00 87.19 992 ALA A O 1
ATOM 7770 N N . THR A 1 993 ? 25.096 -9.482 -24.967 1.00 82.44 993 THR A N 1
ATOM 7771 C CA . THR A 1 993 ? 25.456 -8.574 -26.067 1.00 82.44 993 THR A CA 1
ATOM 7772 C C . THR A 1 993 ? 26.699 -7.737 -25.763 1.00 82.44 993 THR A C 1
ATOM 7774 O O . THR A 1 993 ? 27.544 -7.556 -26.638 1.00 82.44 993 THR A O 1
ATOM 7777 N N . ILE A 1 994 ? 26.838 -7.270 -24.521 1.00 82.06 994 ILE A N 1
ATOM 7778 C CA . ILE A 1 994 ? 27.986 -6.475 -24.068 1.00 82.06 994 ILE A CA 1
ATOM 7779 C C . ILE A 1 994 ? 29.227 -7.360 -23.874 1.00 82.06 994 ILE A C 1
ATOM 7781 O O . ILE A 1 994 ? 30.322 -6.999 -24.306 1.00 82.06 994 ILE A O 1
ATOM 7785 N N . PHE A 1 995 ? 29.076 -8.521 -23.229 1.00 85.62 995 PHE A N 1
ATOM 7786 C CA . PHE A 1 995 ? 30.218 -9.348 -22.833 1.00 85.62 995 PHE A CA 1
ATOM 7787 C C . PHE A 1 995 ? 30.801 -10.185 -23.978 1.00 85.62 995 PHE A C 1
ATOM 7789 O O . PHE A 1 995 ? 32.020 -10.335 -24.036 1.00 85.62 995 PHE A O 1
ATOM 7796 N N . PHE A 1 996 ? 29.996 -10.731 -24.896 1.00 87.75 996 PHE A N 1
ATOM 7797 C CA . PHE A 1 996 ? 30.508 -11.686 -25.895 1.00 87.75 996 PHE A CA 1
ATOM 7798 C C . PHE A 1 996 ? 31.597 -11.106 -26.808 1.00 87.75 996 PHE A C 1
ATOM 7800 O O . PHE A 1 996 ? 32.625 -11.770 -26.942 1.00 87.75 996 PHE A O 1
ATOM 7807 N N . PRO A 1 997 ? 31.476 -9.884 -27.370 1.00 83.19 997 PRO A N 1
ATOM 7808 C CA . PRO A 1 997 ? 32.549 -9.296 -28.175 1.00 83.19 997 PRO A CA 1
ATOM 7809 C C . PRO A 1 997 ? 33.860 -9.133 -27.390 1.00 83.19 997 PRO A C 1
ATOM 7811 O O . PRO A 1 997 ? 34.941 -9.428 -27.903 1.00 83.19 997 PRO A O 1
ATOM 7814 N N . VAL A 1 998 ? 33.766 -8.719 -26.122 1.00 81.56 998 VAL A N 1
ATOM 7815 C CA . VAL A 1 998 ? 34.920 -8.536 -25.229 1.00 81.56 998 VAL A CA 1
ATOM 7816 C C . VAL A 1 998 ? 35.583 -9.878 -24.918 1.00 81.56 998 VAL A C 1
ATOM 7818 O O . VAL A 1 998 ? 36.790 -10.027 -25.098 1.00 81.56 998 VAL A O 1
ATOM 7821 N N . LEU A 1 999 ? 34.797 -10.876 -24.508 1.00 86.06 999 LEU A N 1
ATOM 7822 C CA . LEU A 1 999 ? 35.288 -12.221 -24.194 1.00 86.06 999 LEU A CA 1
ATOM 7823 C C . LEU A 1 999 ? 35.882 -12.921 -25.416 1.00 86.06 999 LEU A C 1
ATOM 7825 O O . LEU A 1 999 ? 36.884 -13.622 -25.294 1.00 86.06 999 LEU A O 1
ATOM 7829 N N . ASN A 1 1000 ? 35.291 -12.707 -26.591 1.00 85.44 1000 ASN A N 1
ATOM 7830 C CA . ASN A 1 1000 ? 35.804 -13.228 -27.848 1.00 85.44 1000 ASN A CA 1
ATOM 7831 C C . ASN A 1 1000 ? 37.198 -12.672 -28.148 1.00 85.44 1000 ASN A C 1
ATOM 7833 O O . ASN A 1 1000 ? 38.103 -13.435 -28.471 1.00 85.44 1000 ASN A O 1
ATOM 7837 N N . SER A 1 1001 ? 37.382 -11.362 -27.964 1.00 79.00 1001 SER A N 1
ATOM 7838 C CA . SER A 1 1001 ? 38.678 -10.716 -28.164 1.00 79.00 1001 SER A CA 1
ATOM 7839 C C . SER A 1 1001 ? 39.752 -11.218 -27.190 1.00 79.00 1001 SER A C 1
ATOM 7841 O O . SER A 1 1001 ? 40.898 -11.452 -27.567 1.00 79.00 1001 SER A O 1
ATOM 7843 N N . VAL A 1 1002 ? 39.374 -11.458 -25.930 1.00 80.25 1002 VAL A N 1
ATOM 7844 C CA . VAL A 1 1002 ? 40.272 -12.056 -24.927 1.00 80.25 1002 VAL A CA 1
ATOM 7845 C C . VAL A 1 1002 ? 40.647 -13.493 -25.297 1.00 80.25 1002 VAL A C 1
ATOM 7847 O O . VAL A 1 1002 ? 41.801 -13.893 -25.133 1.00 80.25 1002 VAL A O 1
ATOM 7850 N N . ALA A 1 1003 ? 39.693 -14.282 -25.798 1.00 82.19 1003 ALA A N 1
ATOM 7851 C CA . ALA A 1 1003 ? 39.945 -15.660 -26.204 1.00 82.19 1003 ALA A CA 1
ATOM 7852 C C . ALA A 1 1003 ? 40.929 -15.733 -27.380 1.00 82.19 1003 ALA A C 1
ATOM 7854 O O . ALA A 1 1003 ? 41.895 -16.497 -27.321 1.00 82.19 1003 ALA A O 1
ATOM 7855 N N . THR A 1 1004 ? 40.719 -14.912 -28.414 1.00 79.69 1004 THR A N 1
ATOM 7856 C CA . THR A 1 1004 ? 41.579 -14.881 -29.605 1.00 79.69 1004 THR A CA 1
ATOM 7857 C C . THR A 1 1004 ? 42.980 -14.365 -29.288 1.00 79.69 1004 THR A C 1
ATOM 7859 O O . THR A 1 1004 ? 43.952 -14.963 -29.748 1.00 79.69 1004 THR A O 1
ATOM 7862 N N . SER A 1 1005 ? 43.113 -13.330 -28.451 1.00 74.19 1005 SER A N 1
ATOM 7863 C CA . SER A 1 1005 ? 44.421 -12.792 -28.049 1.00 74.19 1005 SER A CA 1
ATOM 7864 C C . SER A 1 1005 ? 45.212 -13.736 -27.141 1.00 74.19 1005 SER A C 1
ATOM 7866 O O . SER A 1 1005 ? 46.436 -13.802 -27.235 1.00 74.19 1005 SER A O 1
ATOM 7868 N N . SER A 1 1006 ? 44.519 -14.509 -26.301 1.00 75.00 1006 SER A N 1
ATOM 7869 C CA . SER A 1 1006 ? 45.131 -15.478 -25.381 1.00 75.00 1006 SER A CA 1
ATOM 7870 C C . SER A 1 1006 ? 45.359 -16.860 -26.011 1.00 75.00 1006 SER A C 1
ATOM 7872 O O . SER A 1 1006 ? 45.846 -17.767 -25.334 1.00 75.00 1006 SER A O 1
ATOM 7874 N N . GLY A 1 1007 ? 44.976 -17.064 -27.279 1.00 77.38 1007 GLY A N 1
ATOM 7875 C CA . GLY A 1 1007 ? 45.075 -18.359 -27.963 1.00 77.38 1007 GLY A CA 1
ATOM 7876 C C . GLY A 1 1007 ? 44.197 -19.462 -27.351 1.00 77.38 1007 GLY A C 1
ATOM 7877 O O . GLY A 1 1007 ? 44.510 -20.647 -27.476 1.00 77.38 1007 GLY A O 1
ATOM 7878 N N . ILE A 1 1008 ? 43.118 -19.094 -26.653 1.00 81.56 1008 ILE A N 1
ATOM 7879 C CA . ILE A 1 1008 ? 42.174 -20.027 -26.025 1.00 81.56 1008 ILE A CA 1
ATOM 7880 C C . ILE A 1 1008 ? 40.994 -20.236 -26.972 1.00 81.56 1008 ILE A C 1
ATOM 7882 O O . ILE A 1 1008 ? 40.499 -19.292 -27.582 1.00 81.56 1008 ILE A O 1
ATOM 7886 N N . HIS A 1 1009 ? 40.493 -21.471 -27.073 1.00 85.19 1009 HIS A N 1
ATOM 7887 C CA . HIS A 1 1009 ? 39.295 -21.726 -27.868 1.00 85.19 1009 HIS A CA 1
ATOM 7888 C C . HIS A 1 1009 ? 38.094 -20.918 -27.305 1.00 85.19 1009 HIS A C 1
ATOM 7890 O O . HIS A 1 1009 ? 37.750 -21.102 -26.134 1.00 85.19 1009 HIS A O 1
ATOM 7896 N N . PRO A 1 1010 ? 37.407 -20.080 -28.106 1.00 85.62 1010 PRO A N 1
ATOM 7897 C CA . PRO A 1 1010 ? 36.355 -19.153 -27.654 1.00 85.62 1010 PRO A CA 1
ATOM 7898 C C . PRO A 1 1010 ? 35.228 -19.804 -26.849 1.00 85.62 1010 PRO A C 1
ATOM 7900 O O . PRO A 1 1010 ? 34.701 -19.213 -25.907 1.00 85.62 1010 PRO A O 1
ATOM 7903 N N . ALA A 1 1011 ? 34.902 -21.060 -27.171 1.00 85.31 1011 ALA A N 1
ATOM 7904 C CA . ALA A 1 1011 ? 33.928 -21.867 -26.437 1.00 85.31 1011 ALA A CA 1
ATOM 7905 C C . ALA A 1 1011 ? 34.173 -21.908 -24.914 1.00 85.31 1011 ALA A C 1
ATOM 7907 O O . ALA A 1 1011 ? 33.204 -21.945 -24.162 1.00 85.31 1011 ALA A O 1
ATOM 7908 N N . PHE A 1 1012 ? 35.431 -21.851 -24.451 1.00 85.88 1012 PHE A N 1
ATOM 7909 C CA . PHE A 1 1012 ? 35.757 -21.880 -23.019 1.00 85.88 1012 PHE A CA 1
ATOM 7910 C C . PHE A 1 1012 ? 35.304 -20.633 -22.258 1.00 85.88 1012 PHE A C 1
ATOM 7912 O O . PHE A 1 1012 ? 35.123 -20.717 -21.050 1.00 85.88 1012 PHE A O 1
ATOM 7919 N N . LEU A 1 1013 ? 35.124 -19.492 -22.930 1.00 86.88 1013 LEU A N 1
ATOM 7920 C CA . LEU A 1 1013 ? 34.668 -18.253 -22.293 1.00 86.88 1013 LEU A CA 1
ATOM 7921 C C . LEU A 1 1013 ? 33.206 -17.953 -22.637 1.00 86.88 1013 LEU A C 1
ATOM 7923 O O . LEU A 1 1013 ? 32.428 -17.575 -21.763 1.00 86.88 1013 LEU A O 1
ATOM 7927 N N . LEU A 1 1014 ? 32.819 -18.172 -23.897 1.00 89.31 1014 LEU A N 1
ATOM 7928 C CA . LEU A 1 1014 ? 31.481 -17.848 -24.388 1.00 89.31 1014 LEU A CA 1
ATOM 7929 C C . LEU A 1 1014 ? 30.407 -18.794 -23.833 1.00 89.31 1014 LEU A C 1
ATOM 7931 O O . LEU A 1 1014 ? 29.364 -18.310 -23.399 1.00 89.31 1014 LEU A O 1
ATOM 7935 N N . LEU A 1 1015 ? 30.645 -20.117 -23.781 1.00 88.44 1015 LEU A N 1
ATOM 7936 C CA . LEU A 1 1015 ? 29.643 -21.059 -23.255 1.00 88.44 1015 LEU A CA 1
ATOM 7937 C C . LEU A 1 1015 ? 29.373 -20.825 -21.758 1.00 88.44 1015 LEU A C 1
ATOM 7939 O O . LEU A 1 1015 ? 28.209 -20.612 -21.420 1.00 88.44 1015 LEU A O 1
ATOM 7943 N N . PRO A 1 1016 ? 30.380 -20.768 -20.859 1.00 88.12 1016 PRO A N 1
ATOM 7944 C CA . PRO A 1 1016 ? 30.117 -20.510 -19.443 1.00 88.12 1016 PRO A CA 1
ATOM 7945 C C . PRO A 1 1016 ? 29.478 -19.143 -19.187 1.00 88.12 1016 PRO A C 1
ATOM 7947 O O . PRO A 1 1016 ? 28.584 -19.046 -18.353 1.00 88.12 1016 PRO A O 1
ATOM 7950 N N . CYS A 1 1017 ? 29.871 -18.098 -19.928 1.00 89.00 1017 CYS A N 1
ATOM 7951 C CA . CYS A 1 1017 ? 29.227 -16.787 -19.822 1.00 89.00 1017 CYS A CA 1
ATOM 7952 C C . CYS A 1 1017 ? 27.751 -16.840 -20.248 1.00 89.00 1017 CYS A C 1
ATOM 7954 O O . CYS A 1 1017 ? 26.899 -16.297 -19.551 1.00 89.00 1017 CYS A O 1
ATOM 7956 N N . THR A 1 1018 ? 27.428 -17.549 -21.335 1.00 89.62 1018 THR A N 1
ATOM 7957 C CA . THR A 1 1018 ? 26.037 -17.730 -21.796 1.00 89.62 1018 THR A CA 1
ATOM 7958 C C . THR A 1 1018 ? 25.170 -18.375 -20.717 1.00 89.62 1018 THR A C 1
ATOM 7960 O O . THR A 1 1018 ? 24.051 -17.921 -20.458 1.00 89.62 1018 THR A O 1
ATOM 7963 N N . LEU A 1 1019 ? 25.702 -19.409 -20.054 1.00 87.69 1019 LEU A N 1
ATOM 7964 C CA . LEU A 1 1019 ? 24.999 -20.078 -18.966 1.00 87.69 1019 LEU A CA 1
ATOM 7965 C C . LEU A 1 1019 ? 24.855 -19.150 -17.750 1.00 87.69 1019 LEU A C 1
ATOM 7967 O O . LEU A 1 1019 ? 23.753 -18.993 -17.238 1.00 87.69 1019 LEU A O 1
ATOM 7971 N N . ALA A 1 1020 ? 25.930 -18.472 -17.337 1.00 86.94 1020 ALA A N 1
ATOM 7972 C CA . ALA A 1 1020 ? 25.938 -17.582 -16.174 1.00 86.94 1020 ALA A CA 1
ATOM 7973 C C . ALA A 1 1020 ? 24.958 -16.407 -16.307 1.00 86.94 1020 ALA A C 1
ATOM 7975 O O . ALA A 1 1020 ? 24.236 -16.088 -15.367 1.00 86.94 1020 ALA A O 1
ATOM 7976 N N . VAL A 1 1021 ? 24.901 -15.787 -17.486 1.00 87.75 1021 VAL A N 1
ATOM 7977 C CA . VAL A 1 1021 ? 24.007 -14.656 -17.778 1.00 87.75 1021 VAL A CA 1
ATOM 7978 C C . VAL A 1 1021 ? 22.538 -15.089 -17.855 1.00 87.75 1021 VAL A C 1
ATOM 7980 O O . VAL A 1 1021 ? 21.633 -14.285 -17.669 1.00 87.75 1021 VAL A O 1
ATOM 7983 N N . SER A 1 1022 ? 22.269 -16.373 -18.092 1.00 86.00 1022 SER A N 1
ATOM 7984 C CA . SER A 1 1022 ? 20.902 -16.907 -18.085 1.00 86.00 1022 SER A CA 1
ATOM 7985 C C . SER A 1 1022 ? 20.377 -17.209 -16.669 1.00 86.00 1022 SER A C 1
ATOM 7987 O O . SER A 1 1022 ? 19.184 -17.476 -16.516 1.00 86.00 1022 SER A O 1
ATOM 7989 N N . LEU A 1 1023 ? 21.232 -17.154 -15.638 1.00 82.25 1023 LEU A N 1
ATOM 7990 C CA . LEU A 1 1023 ? 20.952 -17.598 -14.265 1.00 82.25 1023 LEU A CA 1
ATOM 7991 C C . LEU A 1 1023 ? 20.938 -16.431 -13.263 1.00 82.25 1023 LEU A C 1
ATOM 7993 O O . LEU A 1 1023 ? 21.757 -16.376 -12.346 1.00 82.25 1023 LEU A O 1
ATOM 7997 N N . ALA A 1 1024 ? 19.986 -15.509 -13.425 1.00 81.56 1024 ALA A N 1
ATOM 7998 C CA . ALA A 1 1024 ? 19.779 -14.407 -12.487 1.00 81.56 1024 ALA A CA 1
ATOM 7999 C C . ALA A 1 1024 ? 18.629 -14.721 -11.503 1.00 81.56 1024 ALA A C 1
ATOM 8001 O O . ALA A 1 1024 ? 17.452 -14.797 -11.876 1.00 81.56 1024 ALA A O 1
ATOM 8002 N N . PHE A 1 1025 ? 18.978 -14.961 -10.240 1.00 83.31 1025 PHE A N 1
ATOM 8003 C CA . PHE A 1 1025 ? 18.101 -15.505 -9.198 1.00 83.31 1025 PHE A CA 1
ATOM 8004 C C . PHE A 1 1025 ? 17.897 -14.573 -7.996 1.00 83.31 1025 PHE A C 1
ATOM 8006 O O . PHE A 1 1025 ? 17.025 -14.849 -7.175 1.00 83.31 1025 PHE A O 1
ATOM 8013 N N . MET A 1 1026 ? 18.688 -13.508 -7.834 1.00 80.38 1026 MET A N 1
ATOM 8014 C CA . MET A 1 1026 ? 18.701 -12.733 -6.585 1.00 80.38 1026 MET A CA 1
ATOM 8015 C C . MET A 1 1026 ? 17.658 -11.623 -6.538 1.00 80.38 1026 MET A C 1
ATOM 8017 O O . MET A 1 1026 ? 17.035 -11.431 -5.491 1.00 80.38 1026 MET A O 1
ATOM 8021 N N . LEU A 1 1027 ? 17.497 -10.866 -7.626 1.00 81.50 1027 LEU A N 1
ATOM 8022 C CA . LEU A 1 1027 ? 16.657 -9.672 -7.631 1.00 81.50 1027 LEU A CA 1
ATOM 8023 C C . LEU A 1 1027 ? 15.338 -9.890 -8.391 1.00 81.50 1027 LEU A C 1
ATOM 8025 O O . LEU A 1 1027 ? 15.321 -10.560 -9.429 1.00 81.50 1027 LEU A O 1
ATOM 8029 N N . PRO A 1 1028 ? 14.224 -9.283 -7.927 1.00 73.25 1028 PRO A N 1
ATOM 8030 C CA . PRO A 1 1028 ? 12.956 -9.312 -8.654 1.00 73.25 1028 PRO A CA 1
ATOM 8031 C C . PRO A 1 1028 ? 13.087 -8.747 -10.070 1.00 73.25 1028 PRO A C 1
ATOM 8033 O O . PRO A 1 1028 ? 12.535 -9.314 -11.007 1.00 73.25 1028 PRO A O 1
ATOM 8036 N N . ILE A 1 1029 ? 13.854 -7.662 -10.224 1.00 71.50 1029 ILE A N 1
ATOM 8037 C CA . ILE A 1 1029 ? 14.026 -6.946 -11.494 1.00 71.50 1029 ILE A CA 1
ATOM 8038 C C . ILE A 1 1029 ? 14.905 -7.699 -12.504 1.00 71.50 1029 ILE A C 1
ATOM 8040 O O . ILE A 1 1029 ? 14.830 -7.422 -13.695 1.00 71.50 1029 ILE A O 1
ATOM 8044 N N . ALA A 1 1030 ? 15.704 -8.668 -12.046 1.00 72.50 1030 ALA A N 1
ATOM 8045 C CA . ALA A 1 1030 ? 16.687 -9.352 -12.880 1.00 72.50 1030 ALA A CA 1
ATOM 8046 C C . ALA A 1 1030 ? 16.047 -10.174 -14.006 1.00 72.50 1030 ALA A C 1
ATOM 8048 O O . ALA A 1 1030 ? 16.530 -10.185 -15.137 1.00 72.50 1030 ALA A O 1
ATOM 8049 N N . THR A 1 1031 ? 14.941 -10.869 -13.710 1.00 79.94 1031 THR A N 1
ATOM 8050 C CA . THR A 1 1031 ? 14.217 -11.662 -14.709 1.00 79.94 1031 THR A CA 1
ATOM 8051 C C . THR A 1 1031 ? 12.701 -11.527 -14.547 1.00 79.94 1031 THR A C 1
ATOM 8053 O O . THR A 1 1031 ? 12.201 -11.464 -13.420 1.00 79.94 1031 THR A O 1
ATOM 8056 N N . PRO A 1 1032 ? 11.924 -11.547 -15.648 1.00 80.38 1032 PRO A N 1
ATOM 8057 C CA . PRO A 1 1032 ? 10.466 -11.523 -15.559 1.00 80.38 1032 PRO A CA 1
ATOM 8058 C C . PRO A 1 1032 ? 9.862 -12.659 -14.705 1.00 80.38 1032 PRO A C 1
ATOM 8060 O O . PRO A 1 1032 ? 8.954 -12.365 -13.930 1.00 80.38 1032 PRO A O 1
ATOM 8063 N N . PRO A 1 1033 ? 10.357 -13.920 -14.746 1.00 85.44 1033 PRO A N 1
ATOM 8064 C CA . PRO A 1 1033 ? 9.959 -14.962 -13.796 1.00 85.44 1033 PRO A CA 1
ATOM 8065 C C . PRO A 1 1033 ? 10.048 -14.544 -12.323 1.00 85.44 1033 PRO A C 1
ATOM 8067 O O . PRO A 1 1033 ? 9.103 -14.778 -11.572 1.00 85.44 1033 PRO A O 1
ATOM 8070 N N . ASN A 1 1034 ? 11.149 -13.899 -11.921 1.00 87.06 1034 ASN A N 1
ATOM 8071 C CA . ASN A 1 1034 ? 11.353 -13.418 -10.553 1.00 87.06 1034 ASN A CA 1
ATOM 8072 C C . ASN A 1 1034 ? 10.361 -12.298 -10.202 1.00 87.06 1034 ASN A C 1
ATOM 8074 O O . ASN A 1 1034 ? 9.776 -12.308 -9.119 1.00 87.06 1034 ASN A O 1
ATOM 8078 N N . SER A 1 1035 ? 10.128 -11.365 -11.130 1.00 82.31 1035 SER A N 1
ATOM 8079 C CA . SER A 1 1035 ? 9.142 -10.289 -10.967 1.00 82.31 1035 SER A CA 1
ATOM 8080 C C . SER A 1 1035 ? 7.713 -10.820 -10.799 1.00 82.31 1035 SER A C 1
ATOM 8082 O O . SER A 1 1035 ? 6.988 -10.345 -9.928 1.00 82.31 1035 SER A O 1
ATOM 8084 N N . ILE A 1 1036 ? 7.312 -11.826 -11.587 1.00 82.94 1036 ILE A N 1
ATOM 8085 C CA . ILE A 1 1036 ? 5.964 -12.421 -11.544 1.00 82.94 1036 ILE A CA 1
ATOM 8086 C C . ILE A 1 1036 ? 5.678 -13.038 -10.173 1.00 82.94 1036 ILE A C 1
ATOM 8088 O O . ILE A 1 1036 ? 4.619 -12.807 -9.592 1.00 82.94 1036 ILE A O 1
ATOM 8092 N N . VAL A 1 1037 ? 6.625 -13.803 -9.627 1.00 85.75 1037 VAL A N 1
ATOM 8093 C CA . VAL A 1 1037 ? 6.429 -14.437 -8.316 1.00 85.75 1037 VAL A CA 1
ATOM 8094 C C . VAL A 1 1037 ? 6.535 -13.435 -7.170 1.00 85.75 1037 VAL A C 1
ATOM 8096 O O . VAL A 1 1037 ? 5.839 -13.589 -6.169 1.00 85.75 1037 VAL A O 1
ATOM 8099 N N . PHE A 1 1038 ? 7.339 -12.377 -7.317 1.00 81.81 1038 PHE A N 1
ATOM 8100 C CA . PHE A 1 1038 ? 7.412 -11.279 -6.352 1.00 81.81 1038 PHE A CA 1
ATOM 8101 C C . PHE A 1 1038 ? 6.101 -10.477 -6.291 1.00 81.81 1038 PHE A C 1
ATOM 8103 O O . PHE A 1 1038 ? 5.625 -10.160 -5.203 1.00 81.81 1038 PHE A O 1
ATOM 8110 N N . ALA A 1 1039 ? 5.454 -10.247 -7.440 1.00 75.31 1039 ALA A N 1
ATOM 8111 C CA . ALA A 1 1039 ? 4.164 -9.560 -7.537 1.00 75.31 1039 ALA A CA 1
ATOM 8112 C C . ALA A 1 1039 ? 3.003 -10.292 -6.831 1.00 75.31 1039 ALA A C 1
ATOM 8114 O O . ALA A 1 1039 ? 1.960 -9.689 -6.596 1.00 75.31 1039 ALA A O 1
ATOM 8115 N N . SER A 1 1040 ? 3.180 -11.560 -6.436 1.00 74.81 1040 SER A N 1
ATOM 8116 C CA . SER A 1 1040 ? 2.200 -12.293 -5.616 1.00 74.81 1040 SER A CA 1
ATOM 8117 C C . SER A 1 1040 ? 2.054 -11.757 -4.181 1.00 74.81 1040 SER A C 1
ATOM 8119 O O . SER A 1 1040 ? 1.168 -12.204 -3.456 1.00 74.81 1040 SER A O 1
ATOM 8121 N N . GLY A 1 1041 ? 2.945 -10.859 -3.737 1.00 74.12 1041 GLY A N 1
ATOM 8122 C CA . GLY A 1 1041 ? 2.951 -10.284 -2.385 1.00 74.12 1041 GLY A CA 1
ATOM 8123 C C . GLY A 1 1041 ? 3.491 -11.217 -1.292 1.00 74.12 1041 GLY A C 1
ATOM 8124 O O . GLY A 1 1041 ? 3.666 -10.794 -0.154 1.00 74.12 1041 GLY A O 1
ATOM 8125 N N . ALA A 1 1042 ? 3.801 -12.477 -1.617 1.00 75.00 1042 ALA A N 1
ATOM 8126 C CA . ALA A 1 1042 ? 4.248 -13.480 -0.645 1.00 75.00 1042 ALA A CA 1
ATOM 8127 C C . ALA A 1 1042 ? 5.777 -13.525 -0.426 1.00 75.00 1042 ALA A C 1
ATOM 8129 O O . ALA A 1 1042 ? 6.247 -14.172 0.513 1.00 75.00 1042 ALA A O 1
ATOM 8130 N N . LEU A 1 1043 ? 6.563 -12.871 -1.289 1.00 81.81 1043 LEU A N 1
ATOM 8131 C CA . LEU A 1 1043 ? 8.030 -12.850 -1.245 1.00 81.81 1043 LEU A CA 1
ATOM 8132 C C . LEU A 1 1043 ? 8.541 -11.445 -0.919 1.00 81.81 1043 LEU A C 1
ATOM 8134 O O . LEU A 1 1043 ? 8.098 -10.469 -1.513 1.00 81.81 1043 LEU A O 1
ATOM 8138 N N . ARG A 1 1044 ? 9.541 -11.339 -0.037 1.00 82.31 1044 ARG A N 1
ATOM 8139 C CA . ARG A 1 1044 ? 10.313 -10.099 0.152 1.00 82.31 1044 ARG A CA 1
ATOM 8140 C C . ARG A 1 1044 ? 11.618 -10.177 -0.629 1.00 82.31 1044 ARG A C 1
ATOM 8142 O O . ARG A 1 1044 ? 12.172 -11.261 -0.808 1.00 82.31 1044 ARG A O 1
ATOM 8149 N N . VAL A 1 1045 ? 12.179 -9.022 -0.992 1.00 80.06 1045 VAL A N 1
ATOM 8150 C CA . VAL A 1 1045 ? 13.466 -8.938 -1.713 1.00 80.06 1045 VAL A CA 1
ATOM 8151 C C . VAL A 1 1045 ? 14.566 -9.710 -0.977 1.00 80.06 1045 VAL A C 1
ATOM 8153 O O . VAL A 1 1045 ? 15.338 -10.441 -1.589 1.00 80.06 1045 VAL A O 1
ATOM 8156 N N . ILE A 1 1046 ? 14.592 -9.635 0.358 1.00 79.81 1046 ILE A N 1
ATOM 8157 C CA . ILE A 1 1046 ? 15.592 -10.345 1.163 1.00 79.81 1046 ILE A CA 1
ATOM 8158 C C . ILE A 1 1046 ? 15.434 -11.872 1.127 1.00 79.81 1046 ILE A C 1
ATOM 8160 O O . ILE A 1 1046 ? 16.426 -12.584 1.260 1.00 79.81 1046 ILE A O 1
ATOM 8164 N N . ASP A 1 1047 ? 14.211 -12.381 0.945 1.00 82.00 1047 ASP A N 1
ATOM 8165 C CA . ASP A 1 1047 ? 13.945 -13.819 0.849 1.00 82.00 1047 ASP A CA 1
ATOM 8166 C C . ASP A 1 1047 ? 14.464 -14.361 -0.503 1.00 82.00 1047 ASP A C 1
ATOM 8168 O O . ASP A 1 1047 ? 15.036 -15.454 -0.555 1.00 82.00 1047 ASP A O 1
ATOM 8172 N N . MET A 1 1048 ? 14.371 -13.557 -1.572 1.00 84.94 1048 MET A N 1
ATOM 8173 C CA . MET A 1 1048 ? 14.948 -13.860 -2.892 1.00 84.94 1048 MET A CA 1
ATOM 8174 C C . MET A 1 1048 ? 16.477 -13.780 -2.877 1.00 84.94 1048 MET A C 1
ATOM 8176 O O . MET A 1 1048 ? 17.134 -14.731 -3.286 1.00 84.94 1048 MET A O 1
ATOM 8180 N N . ILE A 1 1049 ? 17.058 -12.721 -2.300 1.00 83.06 1049 ILE A N 1
ATOM 8181 C CA . ILE A 1 1049 ? 18.518 -12.564 -2.177 1.00 83.06 1049 ILE A CA 1
ATOM 8182 C C . ILE A 1 1049 ? 19.136 -13.730 -1.394 1.00 83.06 1049 ILE A C 1
ATOM 8184 O O . ILE A 1 1049 ? 20.104 -14.334 -1.856 1.00 83.06 1049 ILE A O 1
ATOM 8188 N N . LYS A 1 1050 ? 18.575 -14.078 -0.226 1.00 81.31 1050 LYS A N 1
ATOM 8189 C CA . LYS A 1 1050 ? 19.083 -15.177 0.618 1.00 81.31 1050 LYS A CA 1
ATOM 8190 C C . LYS A 1 1050 ? 19.106 -16.508 -0.125 1.00 81.31 1050 LYS A C 1
ATOM 8192 O O . LYS A 1 1050 ? 20.066 -17.264 -0.002 1.00 81.31 1050 LYS A O 1
ATOM 8197 N N . THR A 1 1051 ? 18.058 -16.787 -0.892 1.00 83.06 1051 THR A N 1
ATOM 8198 C CA . THR A 1 1051 ? 17.928 -18.052 -1.622 1.00 83.06 1051 THR A CA 1
ATOM 8199 C C . THR A 1 1051 ? 18.743 -18.040 -2.917 1.00 83.06 1051 THR A C 1
ATOM 8201 O O . THR A 1 1051 ? 19.326 -19.061 -3.283 1.00 83.06 1051 THR A O 1
ATOM 8204 N N . GLY A 1 1052 ? 18.812 -16.889 -3.590 1.00 78.75 1052 GLY A N 1
ATOM 8205 C CA . GLY A 1 1052 ? 19.480 -16.675 -4.872 1.00 78.75 1052 GLY A CA 1
ATOM 8206 C C . GLY A 1 1052 ? 21.006 -16.632 -4.779 1.00 78.75 1052 GLY A C 1
ATOM 8207 O O . GLY A 1 1052 ? 21.658 -17.274 -5.595 1.00 78.75 1052 GLY A O 1
ATOM 8208 N N . ILE A 1 1053 ? 21.589 -15.975 -3.762 1.00 76.56 1053 ILE A N 1
ATOM 8209 C CA . ILE A 1 1053 ? 23.058 -15.877 -3.581 1.00 76.56 1053 ILE A CA 1
ATOM 8210 C C . ILE A 1 1053 ? 23.712 -17.256 -3.605 1.00 76.56 1053 ILE A C 1
ATOM 8212 O O . ILE A 1 1053 ? 24.748 -17.458 -4.240 1.00 76.56 1053 ILE A O 1
ATOM 8216 N N . PHE A 1 1054 ? 23.102 -18.219 -2.919 1.00 68.31 1054 PHE A N 1
ATOM 8217 C CA . PHE A 1 1054 ? 23.655 -19.560 -2.824 1.00 68.31 1054 PHE A CA 1
ATOM 8218 C C . PHE A 1 1054 ? 23.473 -20.355 -4.120 1.00 68.31 1054 PHE A C 1
ATOM 8220 O O . PHE A 1 1054 ? 24.423 -20.988 -4.566 1.00 68.31 1054 PHE A O 1
ATOM 8227 N N . ASN A 1 1055 ? 22.305 -20.268 -4.772 1.00 62.69 1055 ASN A N 1
ATOM 8228 C CA . ASN A 1 1055 ? 22.085 -20.905 -6.077 1.00 62.69 1055 ASN A CA 1
ATOM 8229 C C . ASN A 1 1055 ? 23.058 -20.376 -7.135 1.00 62.69 1055 ASN A C 1
ATOM 8231 O O . ASN A 1 1055 ? 23.594 -21.158 -7.911 1.00 62.69 1055 ASN A O 1
ATOM 8235 N N . ILE A 1 1056 ? 23.345 -19.075 -7.121 1.00 63.50 1056 ILE A N 1
ATOM 8236 C CA . ILE A 1 1056 ? 24.355 -18.476 -7.992 1.00 63.50 1056 ILE A CA 1
ATOM 8237 C C . ILE A 1 1056 ? 25.733 -19.039 -7.652 1.00 63.50 1056 ILE A C 1
ATOM 8239 O O . ILE A 1 1056 ? 26.395 -19.563 -8.535 1.00 63.50 1056 ILE A O 1
ATOM 8243 N N . THR A 1 1057 ? 26.144 -19.014 -6.385 1.00 60.97 1057 THR A N 1
ATOM 8244 C CA . THR A 1 1057 ? 27.475 -19.494 -5.964 1.00 60.97 1057 THR A CA 1
ATOM 8245 C C . THR A 1 1057 ? 27.697 -20.987 -6.239 1.00 60.97 1057 THR A C 1
ATOM 8247 O O . THR A 1 1057 ? 28.826 -21.387 -6.467 1.00 60.97 1057 THR A O 1
ATOM 8250 N N . LEU A 1 1058 ? 26.640 -21.804 -6.223 1.00 59.09 1058 LEU A N 1
ATOM 8251 C CA . LEU A 1 1058 ? 26.698 -23.250 -6.462 1.00 59.09 1058 LEU A CA 1
ATOM 8252 C C . LEU A 1 1058 ? 26.567 -23.621 -7.952 1.00 59.09 1058 LEU A C 1
ATOM 8254 O O . LEU A 1 1058 ? 27.029 -24.680 -8.366 1.00 59.09 1058 LEU A O 1
ATOM 8258 N N . SER A 1 1059 ? 25.899 -22.775 -8.745 1.00 53.31 1059 SER A N 1
ATOM 8259 C CA . SER A 1 1059 ? 25.783 -22.929 -10.205 1.00 53.31 1059 SER A CA 1
ATOM 8260 C C . SER A 1 1059 ? 27.041 -22.503 -10.968 1.00 53.31 1059 SER A C 1
ATOM 8262 O O . SER A 1 1059 ? 27.246 -22.954 -12.095 1.00 53.31 1059 SER A O 1
ATOM 8264 N N . LYS A 1 1060 ? 27.828 -21.607 -10.363 1.00 53.91 1060 LYS A N 1
ATOM 8265 C CA . LYS A 1 1060 ? 29.100 -21.084 -10.864 1.00 53.91 1060 LYS A CA 1
ATOM 8266 C C . LYS A 1 1060 ? 30.239 -21.978 -10.405 1.00 53.91 1060 LYS A C 1
ATOM 8268 O O . LYS A 1 1060 ? 31.137 -22.213 -11.240 1.00 53.91 1060 LYS A O 1
#

InterPro domains:
  IPR001898 Solute carrier family 13 [PF00939] (510-1053)
  IPR008902 Alpha-L-rhamnosidase, concanavalin-like domain [PF05592] (218-303)
  IPR008928 Six-hairpin glycosidase superfamily [SSF48208] (325-496)
  IPR012341 Six-hairpin glycosidase-like superfamily [G3DSA:1.50.10.10] (321-504)
  IPR013737 Bacterial alpha-L-rhamnosidase N-terminal [PF08531] (2-172)
  IPR035396 Alpha-L-rhamnosidase, six-hairpin glycosidase domain [PF17389] (322-498)

Radius of gyration: 38.19 Å; chains: 1; bounding box: 95×98×103 Å

Organism: NCBI:txid392033

Foldseek 3Di:
DFKQADKWKDKQQDGQDPFFARPPFDFPQQAEGEDEDGDCPVRDDDPDDMFMDMDHDNHLQAPVQQDDPAFFFPPQRDHDDIDDWDWDWDQDPVRDIDIDTDDQQDKDDDAQFPDDYAFQGTEGEVVRHDRSPRRPPDDDPVPRIHGDDDDDRSHNDPNHDHYYLLFFGKGLAQCPDPLDLPVVPPPDPPDDDQDPFDDPRQSQKFWWDFDPDAPFTKTFSNDFAKWWKKWKKADAAFFKKKKFFAADWDDDPPPNDHDTGGDCVVQPPHGRMYIYGDGRDRIDIDTGRNYIAGHGMMTIDGDGMGTPTMMIGHIARYWDFPADDDDPDSVVSVVLVNLVRQQRRQHHLARAPGRHYPGSFQFQLVLLVCLLVDLNTIDRLSSLLVQLVQQVSLQDPQLFTARTGVDTDHGSGAQLSRNLSNLRSLLSSCVSPVDPVSCVVCVVSLVSNLVSQVVQCVVQPQLRRDGDAAPHPDPPPDDDDSSSNSSSVSSVVSVCSNPPVCVCVVCVLVCCLVVLLVVLVVQCVVVVALLSLLVSLLVSLLSCQLVVSDPLLVSLCCLCPSCCVSVLDNNVRQVQLLPDLLLLLLLLLLLLLLLCVLQVLLVLVLLVQLLVFALDLLRNLLSLLVSLLQSLQRYELLVSLVSCVVVLVVVLVLVVVLLVVVLVVVVVVVVVVVVVVVVPDDDDDDDDDDDDDDDDDDDDDDDDPDDDDPPVVVVVVVVVVVVVVVVVVVVVVVVVLSLLSSLLSLLSSLQSSLLSLQLWCNSDLLSSLLQLLCCVPVPPVPDHDAGQVSNVVRNVLSVVLNVVLSVLSCVRRVVCVVPDPDDDPSSVVSSVVVSVVSVVVSPVVPDRAPSSVVSVVLVVVLVCQRCQCPVDVPHHPCVVDDVVPDGSSNSSNVSSCQQCPDARHDPPDPDPDDDGDGSDHPVSSVVSDPSSSSSLSSSLSSSLVSCVSSVSLVVLLVVVVCCLVDDLVVSQVVLLVVLLVSLLSGELSSSSSSVLSSLQSNCVSSVHDSCSNSVSSSSSSSQHFQACVSDSSSVVSVVVVSDDSVNRNVSRVVSSVVSD

Sequence (1060 aa):
MSGMGYGTLYVNGINVDPSRRLDPGWTTYTQRVLYVSYDITQFLKGHSTNCIGVQLGLGFYTNEQWGGGVPAPAPEVFGPPPRLLLQVNIVLSDYTTMNITSDTTWLGREGAHRKDNMYMGTIYDTRAERYNWSTAGFTDPYSLWLNASLIESPLTSPTGQLTYQSMDPIRISPYALHIATSASRTGYKSMPPGVIGGNVMDGGVFNATPLASQQVPTYDISQNIAGYCTLTITGRKGMTVSSRHAELLNKPGVDGIKYQGLNSANYQIISASDDFIIQGDPHEILTPLFTYHGFRYISVYANYINIESVVCAAIHSETTLIGNFTSSSLILNQIQHNILWSQLSNIMSILTDCSQRQERRGWLGDAALSVDAALFNFDLYGLYVNFLRNIADVQHEDGSIPDTAPYSVGGYVADPSWAHAYPEITWRIYQHYNDTAIVKQHYAGIQAWVDYLTSRAQQSGLANMYFAYGDWETPANYPVTNSSLVSAFSYLSDMMTMPVVAWLKQRWRLLLIILTPLILLPLPIIINNSQGRCGYIVVILSVYWISEAIPLAVTSLLPLILFPMAGVLTAEDVAPHYFNDIIVLFFGSLAFGCAVETVNLHHRIALLVLSWVGTTTKWIMAGMMGTTAFLSMWMNNTASTSIMLPVVLAIVHELDVFSENSLDSQQDNIQTTVNINGAFDSTNTEGADENKTGQIAHTTQNIELVKPETSVVVNTRLKLLCCKRQKVEHSNTYKKQHDELKKGFLLAIAYSSSIGGLSSLVGTAPNIYLKGFVDSEYNGTGFRVNFLNFLLFALPTGILMLVVCWIWLQLCYNKKELFQCHYSAERHKAQIKLKAILTKQYKDLGRPKWSELVVAGIFVLLIVLWITREFSSRTGWSMIFQRKHISDGTVAIFCGILPLILPASNPFNRRHDWKYEPIVKWNDLAHHVSWGALILLGAGLALASAFQKSKLSDSVAQALGFVSHIPRAAAIMIIVVISGFFTEVTSNTSTATIFFPVLNSVATSSGIHPAFLLLPCTLAVSLAFMLPIATPPNSIVFASGALRVIDMIKTGIFNITLSK

pLDDT: mean 79.27, std 18.06, range [20.84, 97.38]